Protein AF-A0A3D0DMH3-F1 (afdb_monomer_lite)

Secondary structure (DSSP, 8-state):
-HHHHHHHHHHHHHHHHHHHHHHTTSS-HHHHHHHHSS-HHHHHHHHHHHHHHHHHHHHHHHHHHGGGGGGT----SGGGHHHHHHHHHHHHHHHHHHHHHHHHHHHHHHHHHHHHHHHHHHHHHHHHHHHHHHHHHHHHHHHHHHHHHHHHHHHHHHHHHHHHTT-HHHHT-HHHHHHHHHHHSEEEEEEEEEETTEEEEEEEEE---SHHHHHH-EEE---BTTB--EEGGGT-------GGGG-EEEETTEE-------PPTTS-HHHHHHHHHHHHHHHHT-TTT------S--HHHHHHHHHHHHHHHHHHHHHHHHHHHHHHH--HHHHHHHHHHHHHHHHHHHHHHHHHT----HHHHHHHHHHHHHHHHHHHHHHHHHHHHHHTT--HHHHHHHHHHHHHHHHHHHHHHHHHHHGGGGG--HHHHHHHHHHHHHHHHHHHHHHHHHHHHHHHHHHHHSTTPPP-------HHHHHHHHHHHHHHHTHHHHHHHHHHHHHHHHHHHHTT---SSPPPP-SEEEEEEE--TT-PPPHHHHHHHHHHHHHHHTTSTTEEEEEEEE-TTSHHHHHHT--TT-EEEEEEEPTT----HHHHHHHHHHHHTTSSSEEEEE-S-HHHHHHH-SSEEEEEEES-HHHHHHHHHHHHHHHTT-TTEEEEE-S-S-EEEEEEEEE-HHHHHHTT--HHHHHHHHHHHSPPSS-SEEE--SS--EEEP---TTGGG--HHHHHH-EEEEE-TTT--EEEEEHHHHEEEEEEEEES---EETTEEEEEEEEEEPTTS-HHHHHHHHHHHHTTS-PPTT-EEEEEEHHHHHHHHHHHHHHHHHHHHHHHHHHHHHHH--TT-

Structure (mmCIF, N/CA/C/O backbone):
data_AF-A0A3D0DMH3-F1
#
_entry.id   AF-A0A3D0DMH3-F1
#
loop_
_atom_site.group_PDB
_atom_site.id
_atom_site.type_symbol
_atom_site.label_atom_id
_atom_site.label_alt_id
_atom_site.label_comp_id
_atom_site.label_asym_id
_atom_site.label_entity_id
_atom_site.label_seq_id
_atom_site.pdbx_PDB_ins_code
_atom_site.Cartn_x
_atom_site.Cartn_y
_atom_site.Cartn_z
_atom_site.occupancy
_atom_site.B_iso_or_equiv
_atom_site.auth_seq_id
_atom_site.auth_comp_id
_atom_site.auth_asym_id
_atom_site.auth_atom_id
_atom_site.pdbx_PDB_model_num
ATOM 1 N N . ALA A 1 1 ? -112.169 -35.214 134.056 1.00 56.03 1 ALA A N 1
ATOM 2 C CA . ALA A 1 1 ? -111.723 -35.004 135.451 1.00 56.03 1 ALA A CA 1
ATOM 3 C C . ALA A 1 1 ? -112.288 -33.705 136.025 1.00 56.03 1 ALA A C 1
ATOM 5 O O . ALA A 1 1 ? -113.100 -33.799 136.931 1.00 56.03 1 ALA A O 1
ATOM 6 N N . TYR A 1 2 ? -111.958 -32.532 135.461 1.00 65.19 2 TYR A N 1
ATOM 7 C CA . TYR A 1 2 ? -112.477 -31.225 135.911 1.00 65.19 2 TYR A CA 1
ATOM 8 C C . TYR A 1 2 ? -114.015 -31.154 135.972 1.00 65.19 2 TYR A C 1
ATOM 10 O O . TYR A 1 2 ? -114.564 -30.950 137.048 1.00 65.19 2 TYR A O 1
ATOM 18 N N . ASP A 1 3 ? -114.717 -31.440 134.870 1.00 56.84 3 ASP A N 1
ATOM 19 C CA . ASP A 1 3 ? -116.193 -31.401 134.855 1.00 56.84 3 ASP A CA 1
ATOM 20 C C . ASP A 1 3 ? -116.839 -32.447 135.776 1.00 56.84 3 ASP A C 1
ATOM 22 O O . ASP A 1 3 ? -117.930 -32.234 136.295 1.00 56.84 3 ASP A O 1
ATOM 26 N N . GLY A 1 4 ? -116.156 -33.574 136.006 1.00 57.81 4 GLY A N 1
ATOM 27 C CA . GLY A 1 4 ? -116.610 -34.617 136.930 1.00 57.81 4 GLY A CA 1
ATOM 28 C C . GLY A 1 4 ? -116.485 -34.189 138.393 1.00 57.81 4 GLY A C 1
ATOM 29 O O . GLY A 1 4 ? -117.433 -34.344 139.153 1.00 57.81 4 GLY A O 1
ATOM 30 N N . ALA A 1 5 ? -115.351 -33.586 138.765 1.00 64.06 5 ALA A N 1
ATOM 31 C CA . ALA A 1 5 ? -115.123 -33.030 140.099 1.00 64.06 5 ALA A CA 1
ATOM 32 C C . ALA A 1 5 ? -116.030 -31.822 140.379 1.00 64.06 5 ALA A C 1
ATOM 34 O O . ALA A 1 5 ? -116.571 -31.704 141.474 1.00 64.06 5 ALA A O 1
ATOM 35 N N . LYS A 1 6 ? -116.264 -30.971 139.371 1.00 62.00 6 LYS A N 1
ATOM 36 C CA . LYS A 1 6 ? -117.184 -29.834 139.466 1.00 62.00 6 LYS A CA 1
ATOM 37 C C . LYS A 1 6 ? -118.628 -30.287 139.698 1.00 62.00 6 LYS A C 1
ATOM 39 O O . LYS A 1 6 ? -119.261 -29.802 140.626 1.00 62.00 6 LYS A O 1
ATOM 44 N N . LYS A 1 7 ? -119.117 -31.277 138.939 1.00 59.69 7 LYS A N 1
ATOM 45 C CA . LYS A 1 7 ? -120.449 -31.868 139.165 1.00 59.69 7 LYS A CA 1
ATOM 46 C C . LYS A 1 7 ? -120.568 -32.549 140.530 1.00 59.69 7 LYS A C 1
ATOM 48 O O . LYS A 1 7 ? -121.610 -32.447 141.163 1.00 59.69 7 LYS A O 1
ATOM 53 N N . ALA A 1 8 ? -119.514 -33.231 140.988 1.00 61.34 8 ALA A N 1
ATOM 54 C CA . ALA A 1 8 ? -119.491 -33.854 142.311 1.00 61.34 8 ALA A CA 1
ATOM 55 C C . ALA A 1 8 ? -119.543 -32.811 143.440 1.00 61.34 8 ALA A C 1
ATOM 57 O O . ALA A 1 8 ? -120.250 -33.019 144.421 1.00 61.34 8 ALA A O 1
ATOM 58 N N . LYS A 1 9 ? -118.852 -31.675 143.279 1.00 67.62 9 LYS A N 1
ATOM 59 C CA . LYS A 1 9 ? -118.895 -30.546 144.217 1.00 67.62 9 LYS A CA 1
ATOM 60 C C . LYS A 1 9 ? -120.260 -29.850 144.217 1.00 67.62 9 LYS A C 1
ATOM 62 O O . LYS A 1 9 ? -120.818 -29.647 145.283 1.00 67.62 9 LYS A O 1
ATOM 67 N N . GLU A 1 10 ? -120.848 -29.588 143.050 1.00 62.81 10 GLU A N 1
ATOM 68 C CA . GLU A 1 10 ? -122.205 -29.022 142.944 1.00 62.81 10 GLU A CA 1
ATOM 69 C C . GLU A 1 10 ? -123.263 -29.947 143.575 1.00 62.81 10 GLU A C 1
ATOM 71 O O . GLU A 1 10 ? -124.163 -29.481 144.273 1.00 62.81 10 GLU A O 1
ATOM 76 N N . ALA A 1 11 ? -123.132 -31.266 143.387 1.00 60.88 11 ALA A N 1
ATOM 77 C CA . ALA A 1 11 ? -123.996 -32.251 144.033 1.00 60.88 11 ALA A CA 1
ATOM 78 C C . ALA A 1 11 ? -123.789 -32.300 145.555 1.00 60.88 11 ALA A C 1
ATOM 80 O O . ALA A 1 11 ? -124.769 -32.401 146.289 1.00 60.88 11 ALA A O 1
ATOM 81 N N . LEU A 1 12 ? -122.541 -32.203 146.030 1.00 68.00 12 LEU A N 1
ATOM 82 C CA . LEU A 1 12 ? -122.208 -32.148 147.455 1.00 68.00 12 LEU A CA 1
ATOM 83 C C . LEU A 1 12 ? -122.763 -30.878 148.111 1.00 68.00 12 LEU A C 1
ATOM 85 O O . LEU A 1 12 ? -123.367 -30.967 149.173 1.00 68.00 12 LEU A O 1
ATOM 89 N N . ASP A 1 13 ? -122.623 -29.719 147.469 1.00 64.44 13 ASP A N 1
ATOM 90 C CA . ASP A 1 13 ? -123.132 -28.442 147.977 1.00 64.44 13 ASP A CA 1
ATOM 91 C C . ASP A 1 13 ? -124.671 -28.424 148.004 1.00 64.44 13 ASP A C 1
ATOM 93 O O . ASP A 1 13 ? -125.277 -27.973 148.981 1.00 64.44 13 ASP A O 1
ATOM 97 N N . GLY A 1 14 ? -125.322 -29.000 146.986 1.00 57.69 14 GLY A N 1
ATOM 98 C CA . GLY A 1 14 ? -126.771 -29.211 146.980 1.00 57.69 14 GLY A CA 1
ATOM 99 C C . GLY A 1 14 ? -127.233 -30.149 148.100 1.00 57.69 14 GLY A C 1
ATOM 100 O O . GLY A 1 14 ? -128.188 -29.837 148.810 1.00 57.69 14 GLY A O 1
ATOM 101 N N . LEU A 1 15 ? -126.523 -31.262 148.315 1.00 64.75 15 LEU A N 1
ATOM 102 C CA . LEU A 1 15 ? -126.818 -32.212 149.391 1.00 64.75 15 LEU A CA 1
ATOM 103 C C . LEU A 1 15 ? -126.618 -31.572 150.774 1.00 64.75 15 LEU A C 1
ATOM 105 O O . LEU A 1 15 ? -127.462 -31.735 151.652 1.00 64.75 15 LEU A O 1
ATOM 109 N N . ASN A 1 16 ? -125.546 -30.793 150.946 1.00 66.75 16 ASN A N 1
ATOM 110 C CA . ASN A 1 16 ? -125.252 -30.052 152.172 1.00 66.75 16 ASN A CA 1
ATOM 111 C C . ASN A 1 16 ? -126.370 -29.067 152.506 1.00 66.75 16 ASN A C 1
ATOM 113 O O . ASN A 1 16 ? -126.827 -29.044 153.642 1.00 66.75 16 ASN A O 1
ATOM 117 N N . SER A 1 17 ? -126.866 -28.332 151.509 1.00 62.06 17 SER A N 1
ATOM 118 C CA . SER A 1 17 ? -127.949 -27.357 151.687 1.00 62.06 17 SER A CA 1
ATOM 119 C C . SER A 1 17 ? -129.233 -28.011 152.223 1.00 62.06 17 SER A C 1
ATOM 121 O O . SER A 1 17 ? -129.899 -27.465 153.100 1.00 62.06 17 SER A O 1
ATOM 123 N N . VAL A 1 18 ? -129.577 -29.210 151.734 1.00 60.66 18 VAL A N 1
ATOM 124 C CA . VAL A 1 18 ? -130.784 -29.941 152.168 1.00 60.66 18 VAL A CA 1
ATOM 125 C C . VAL A 1 18 ? -130.581 -30.599 153.537 1.00 60.66 18 VAL A C 1
ATOM 127 O O . VAL A 1 18 ? -131.483 -30.567 154.375 1.00 60.66 18 VAL A O 1
ATOM 130 N N . ILE A 1 19 ? -129.386 -31.141 153.806 1.00 66.81 19 ILE A N 1
ATOM 131 C CA . ILE A 1 19 ? -129.009 -31.660 155.133 1.00 66.81 19 ILE A CA 1
ATOM 132 C C . ILE A 1 19 ? -129.056 -30.537 156.178 1.00 66.81 19 ILE A C 1
ATOM 134 O O . ILE A 1 19 ? -129.541 -30.751 157.289 1.00 66.81 19 ILE A O 1
ATOM 138 N N . GLU A 1 20 ? -128.613 -29.329 155.837 1.00 68.12 20 GLU A N 1
ATOM 139 C CA . GLU A 1 20 ? -128.609 -28.175 156.739 1.00 68.12 20 GLU A CA 1
ATOM 140 C C . GLU A 1 20 ? -130.037 -27.709 157.081 1.00 68.12 20 GLU A C 1
ATOM 142 O O . GLU A 1 20 ? -130.324 -27.409 158.240 1.00 68.12 20 GLU A O 1
ATOM 147 N N . LEU A 1 21 ? -130.975 -27.760 156.124 1.00 58.16 21 LEU A N 1
ATOM 148 C CA . LEU A 1 21 ? -132.400 -27.474 156.359 1.00 58.16 21 LEU A CA 1
ATOM 149 C C . LEU A 1 21 ? -133.074 -28.488 157.307 1.00 58.16 21 LEU A C 1
ATOM 151 O O . LEU A 1 21 ? -133.897 -28.093 158.136 1.00 58.16 21 LEU A O 1
ATOM 155 N N . TYR A 1 22 ? -132.701 -29.772 157.237 1.00 62.59 22 TYR A N 1
ATOM 156 C CA . TYR A 1 22 ? -133.137 -30.798 158.199 1.00 62.59 22 TYR A CA 1
ATOM 157 C C . TYR A 1 22 ? -132.506 -30.595 159.580 1.00 62.59 22 TYR A C 1
ATOM 159 O O . TYR A 1 22 ? -133.185 -30.646 160.602 1.00 62.59 22 TYR A O 1
ATOM 167 N N . THR A 1 23 ? -131.208 -30.286 159.620 1.00 63.03 23 THR A N 1
ATOM 168 C CA . THR A 1 23 ? -130.467 -30.109 160.880 1.00 63.03 23 THR A CA 1
ATOM 169 C C . THR A 1 23 ? -130.928 -28.862 161.647 1.00 63.03 23 THR A C 1
ATOM 171 O O . THR A 1 23 ? -130.932 -28.864 162.876 1.00 63.03 23 THR A O 1
ATOM 174 N N . ASN A 1 24 ? -131.402 -27.833 160.936 1.00 64.62 24 ASN A N 1
ATOM 175 C CA . ASN A 1 24 ? -132.008 -26.627 161.512 1.00 64.62 24 ASN A CA 1
ATOM 176 C C . ASN A 1 24 ? -133.501 -26.788 161.877 1.00 64.62 24 ASN A C 1
ATOM 178 O O . ASN A 1 24 ? -134.151 -25.809 162.244 1.00 64.62 24 ASN A O 1
ATOM 182 N N . GLY A 1 25 ? -134.051 -28.008 161.802 1.00 56.78 25 GLY A N 1
ATOM 183 C CA . GLY A 1 25 ? -135.402 -28.346 162.267 1.00 56.78 25 GLY A CA 1
ATOM 184 C C . GLY A 1 25 ? -136.541 -27.870 161.361 1.00 56.78 25 GLY A C 1
ATOM 185 O O . GLY A 1 25 ? -137.693 -27.862 161.791 1.00 56.78 25 GLY A O 1
ATOM 186 N N . MET A 1 26 ? -136.240 -27.457 160.125 1.00 54.56 26 MET A N 1
ATOM 187 C CA . MET A 1 26 ? -137.235 -26.942 159.174 1.00 54.56 26 MET A CA 1
ATOM 188 C C . MET A 1 26 ? -137.884 -28.041 158.311 1.00 54.56 26 MET A C 1
ATOM 190 O O . MET A 1 26 ? -138.892 -27.775 157.661 1.00 54.56 26 MET A O 1
ATOM 194 N N . LEU A 1 27 ? -137.333 -29.261 158.305 1.00 62.91 27 LEU A N 1
ATOM 195 C CA . LEU A 1 27 ? -137.854 -30.442 157.600 1.00 62.91 27 LEU A CA 1
ATOM 196 C C . LEU A 1 27 ? -137.924 -31.630 158.569 1.00 62.91 27 LEU A C 1
ATOM 198 O O . LEU A 1 27 ? -136.967 -31.868 159.303 1.00 62.91 27 LEU A O 1
ATOM 202 N N . ASP A 1 28 ? -139.027 -32.381 158.553 1.00 61.47 28 ASP A N 1
ATOM 203 C CA . ASP A 1 28 ? -139.142 -33.662 159.261 1.00 61.47 28 ASP A CA 1
ATOM 204 C C . ASP A 1 28 ? -138.671 -34.841 158.383 1.00 61.47 28 ASP A C 1
ATOM 206 O O . ASP A 1 28 ? -138.321 -34.666 157.214 1.00 61.47 28 ASP A O 1
ATOM 210 N N . ASP A 1 29 ? -138.627 -36.055 158.940 1.00 64.50 29 ASP A N 1
ATOM 211 C CA . ASP A 1 29 ? -138.114 -37.242 158.234 1.00 64.50 29 ASP A CA 1
ATOM 212 C C . ASP A 1 29 ? -138.873 -37.565 156.940 1.00 64.50 29 ASP A C 1
ATOM 214 O O . ASP A 1 29 ? -138.270 -38.021 155.962 1.00 64.50 29 ASP A O 1
ATOM 218 N N . ALA A 1 30 ? -140.188 -37.331 156.913 1.00 57.72 30 ALA A N 1
ATOM 219 C CA . ALA A 1 30 ? -140.996 -37.553 155.720 1.00 57.72 30 ALA A CA 1
ATOM 220 C C . ALA A 1 30 ? -140.669 -36.504 154.645 1.00 57.72 30 ALA A C 1
ATOM 222 O O . ALA A 1 30 ? -140.446 -36.860 153.486 1.00 57.72 30 ALA A O 1
ATOM 223 N N . ALA A 1 31 ? -140.548 -35.236 155.046 1.00 59.97 31 ALA A N 1
ATOM 224 C CA . ALA A 1 31 ? -140.239 -34.127 154.155 1.00 59.97 31 ALA A CA 1
ATOM 225 C C . ALA A 1 31 ? -138.788 -34.155 153.633 1.00 59.97 31 ALA A C 1
ATOM 227 O O . ALA A 1 31 ? -138.544 -33.815 152.475 1.00 59.97 31 ALA A O 1
ATOM 228 N N . PHE A 1 32 ? -137.812 -34.616 154.428 1.00 70.50 32 PHE A N 1
ATOM 229 C CA . PHE A 1 32 ? -136.427 -34.785 153.967 1.00 70.50 32 PHE A CA 1
ATOM 230 C C . PHE A 1 32 ? -136.317 -35.860 152.888 1.00 70.50 32 PHE A C 1
ATOM 232 O O . PHE A 1 32 ? -135.631 -35.668 151.883 1.00 70.50 32 PHE A O 1
ATOM 239 N N . LYS A 1 33 ? -137.033 -36.977 153.061 1.00 62.94 33 LYS A N 1
ATOM 240 C CA . LYS A 1 33 ? -137.021 -38.068 152.085 1.00 62.94 33 LYS A CA 1
ATOM 241 C C . LYS A 1 33 ? -137.635 -37.650 150.748 1.00 62.94 33 LYS A C 1
ATOM 243 O O . LYS A 1 33 ? -137.174 -38.116 149.710 1.00 62.94 33 LYS A O 1
ATOM 248 N N . GLU A 1 34 ? -138.622 -36.756 150.756 1.00 57.78 34 GLU A N 1
ATOM 249 C CA . GLU A 1 34 ? -139.219 -36.199 149.536 1.00 57.78 34 GLU A CA 1
ATOM 250 C C . GLU A 1 34 ? -138.300 -35.167 148.853 1.00 57.78 34 GLU A C 1
ATOM 252 O O . GLU A 1 34 ? -138.138 -35.208 147.635 1.00 57.78 34 GLU A O 1
ATOM 257 N N . ALA A 1 35 ? -137.628 -34.300 149.620 1.00 59.69 35 ALA A N 1
ATOM 258 C CA . ALA A 1 35 ? -136.735 -33.270 149.078 1.00 59.69 35 ALA A CA 1
ATOM 259 C C . ALA A 1 35 ? -135.373 -33.812 148.597 1.00 59.69 35 ALA A C 1
ATOM 261 O O . ALA A 1 35 ? -134.853 -33.364 147.575 1.00 59.69 35 ALA A O 1
ATOM 262 N N . ALA A 1 36 ? -134.782 -34.768 149.320 1.00 58.62 36 ALA A N 1
ATOM 263 C CA . ALA A 1 36 ? -133.471 -35.345 149.008 1.00 58.62 36 ALA A CA 1
ATOM 264 C C . ALA A 1 36 ? -133.555 -36.681 148.244 1.00 58.62 36 ALA A C 1
ATOM 266 O O . ALA A 1 36 ? -132.545 -37.161 147.726 1.00 58.62 36 ALA A O 1
ATOM 267 N N . GLY A 1 37 ? -134.733 -37.315 148.193 1.00 58.41 37 GLY A N 1
ATOM 268 C CA . GLY A 1 37 ? -134.938 -38.630 147.575 1.00 58.41 37 GLY A CA 1
ATOM 269 C C . GLY A 1 37 ? -134.301 -39.807 148.330 1.00 58.41 37 GLY A C 1
ATOM 270 O O . GLY A 1 37 ? -134.274 -40.918 147.802 1.00 58.41 37 GLY A O 1
ATOM 271 N N . MET A 1 38 ? -133.762 -39.588 149.535 1.00 67.25 38 MET A N 1
ATOM 272 C CA . MET A 1 38 ? -133.074 -40.593 150.362 1.00 67.25 38 MET A CA 1
ATOM 273 C C . MET A 1 38 ? -133.214 -40.279 151.857 1.00 67.25 38 MET A C 1
ATOM 275 O O . MET A 1 38 ? -133.613 -39.177 152.228 1.00 67.25 38 MET A O 1
ATOM 279 N N . THR A 1 39 ? -132.913 -41.246 152.725 1.00 62.28 39 THR A N 1
ATOM 280 C CA . THR A 1 39 ? -132.943 -41.040 154.185 1.00 62.28 39 THR A CA 1
ATOM 281 C C . THR A 1 39 ? -131.731 -40.242 154.676 1.00 62.28 39 THR A C 1
ATOM 283 O O . THR A 1 39 ? -130.712 -40.150 153.993 1.00 62.28 39 THR A O 1
ATOM 286 N N . ILE A 1 40 ? -131.817 -39.653 155.873 1.00 70.94 40 ILE A N 1
ATOM 287 C CA . ILE A 1 40 ? -130.738 -38.811 156.414 1.00 70.94 40 ILE A CA 1
ATOM 288 C C . ILE A 1 40 ? -129.428 -39.587 156.653 1.00 70.94 40 ILE A C 1
ATOM 290 O O . ILE A 1 40 ? -128.348 -39.030 156.454 1.00 70.94 40 ILE A O 1
ATOM 294 N N . GLU A 1 41 ? -129.494 -40.875 157.016 1.00 65.62 41 GLU A N 1
ATOM 295 C CA . GLU A 1 41 ? -128.297 -41.727 157.105 1.00 65.62 41 GLU A CA 1
ATOM 296 C C . GLU A 1 41 ? -127.673 -41.964 155.726 1.00 65.62 41 GLU A C 1
ATOM 298 O O . GLU A 1 41 ? -126.467 -41.786 155.560 1.00 65.62 41 GLU A O 1
ATOM 303 N N . GLU A 1 42 ? -128.488 -42.279 154.716 1.00 64.44 42 GLU A N 1
ATOM 304 C CA . GLU A 1 42 ? -128.018 -42.458 153.337 1.00 64.44 42 GLU A CA 1
ATOM 305 C C . GLU A 1 42 ? -127.412 -41.165 152.772 1.00 64.44 42 GLU A C 1
ATOM 307 O O . GLU A 1 42 ? -126.391 -41.210 152.084 1.00 64.44 42 GLU A O 1
ATOM 312 N N . ALA A 1 43 ? -127.985 -40.003 153.104 1.00 64.81 43 ALA A N 1
ATOM 313 C CA . ALA A 1 43 ? -127.465 -38.703 152.693 1.00 64.81 43 ALA A CA 1
ATOM 314 C C . ALA A 1 43 ? -126.094 -38.401 153.322 1.00 64.81 43 ALA A C 1
ATOM 316 O O . ALA A 1 43 ? -125.192 -37.944 152.621 1.00 64.81 43 ALA A O 1
ATOM 317 N N . LYS A 1 44 ? -125.890 -38.708 154.611 1.00 67.56 44 LYS A N 1
ATOM 318 C CA . LYS A 1 44 ? -124.582 -38.538 155.276 1.00 67.56 44 LYS A CA 1
ATOM 319 C C . LYS A 1 44 ? -123.516 -39.488 154.727 1.00 67.56 44 LYS A C 1
ATOM 321 O O . LYS A 1 44 ? -122.364 -39.084 154.580 1.00 67.56 44 LYS A O 1
ATOM 326 N N . ILE A 1 45 ? -123.888 -40.718 154.367 1.00 69.38 45 ILE A N 1
ATOM 327 C CA . ILE A 1 45 ? -122.976 -41.657 153.694 1.00 69.38 45 ILE A CA 1
ATOM 328 C C . ILE A 1 45 ? -122.570 -41.101 152.324 1.00 69.38 45 ILE A C 1
ATOM 330 O O . ILE A 1 45 ? -121.379 -41.005 152.030 1.00 69.38 45 ILE A O 1
ATOM 334 N N . LYS A 1 46 ? -123.533 -40.632 151.521 1.00 65.50 46 LYS A N 1
ATOM 335 C CA . LYS A 1 46 ? -123.253 -40.016 150.213 1.00 65.50 46 LYS A CA 1
ATOM 336 C C . LYS A 1 46 ? -122.411 -38.746 150.313 1.00 65.50 46 LYS A C 1
ATOM 338 O O . LYS A 1 46 ? -121.566 -38.511 149.453 1.00 65.50 46 LYS A O 1
ATOM 343 N N . GLN A 1 47 ? -122.610 -37.941 151.355 1.00 64.69 47 GLN A N 1
ATOM 344 C CA . GLN A 1 47 ? -121.785 -36.768 151.648 1.00 64.69 47 GLN A CA 1
ATOM 345 C C . GLN A 1 47 ? -120.321 -37.171 151.886 1.00 64.69 47 GLN A C 1
ATOM 347 O O . GLN A 1 47 ? -119.412 -36.575 151.301 1.00 64.69 47 GLN A O 1
ATOM 352 N N . ALA A 1 48 ? -120.086 -38.208 152.698 1.00 62.31 48 ALA A N 1
ATOM 353 C CA . ALA A 1 48 ? -118.748 -38.731 152.963 1.00 62.31 48 ALA A CA 1
ATOM 354 C C . ALA A 1 48 ? -118.104 -39.332 151.699 1.00 62.31 48 ALA A C 1
ATOM 356 O O . ALA A 1 48 ? -116.940 -39.051 151.417 1.00 62.31 48 ALA A O 1
ATOM 357 N N . GLU A 1 49 ? -118.863 -40.082 150.891 1.00 62.38 49 GLU A N 1
ATOM 358 C CA . GLU A 1 49 ? -118.389 -40.654 149.620 1.00 62.38 49 GLU A CA 1
ATOM 359 C C . GLU A 1 49 ? -118.020 -39.578 148.590 1.00 62.38 49 GLU A C 1
ATOM 361 O O . GLU A 1 49 ? -116.961 -39.654 147.962 1.00 62.38 49 GLU A O 1
ATOM 366 N N . LEU A 1 50 ? -118.855 -38.547 148.427 1.00 65.88 50 LEU A N 1
ATOM 367 C CA . LEU A 1 50 ? -118.577 -37.426 147.525 1.00 65.88 50 LEU A CA 1
ATOM 368 C C . LEU A 1 50 ? -117.352 -36.625 147.987 1.00 65.88 50 LEU A C 1
ATOM 370 O O . LEU A 1 50 ? -116.517 -36.260 147.158 1.00 65.88 50 LEU A O 1
ATOM 374 N N . THR A 1 51 ? -117.193 -36.421 149.299 1.00 63.06 51 THR A N 1
ATOM 375 C CA . THR A 1 51 ? -116.019 -35.742 149.875 1.00 63.06 51 THR A CA 1
ATOM 376 C C . THR A 1 51 ? -114.738 -36.544 149.624 1.00 63.06 51 THR A C 1
ATOM 378 O O . THR A 1 51 ? -113.776 -36.005 149.074 1.00 63.06 51 THR A O 1
ATOM 381 N N . ALA A 1 52 ? -114.750 -37.851 149.908 1.00 61.50 52 ALA A N 1
ATOM 382 C CA . ALA A 1 52 ? -113.620 -38.745 149.651 1.00 61.50 52 ALA A CA 1
ATOM 383 C C . ALA A 1 52 ? -113.270 -38.832 148.153 1.00 61.50 52 ALA A C 1
ATOM 385 O O . ALA A 1 52 ? -112.097 -38.875 147.780 1.00 61.50 52 ALA A O 1
ATOM 386 N N . THR A 1 53 ? -114.277 -38.796 147.273 1.00 63.72 53 THR A N 1
ATOM 387 C CA . THR A 1 53 ? -114.080 -38.798 145.814 1.00 63.72 53 THR A CA 1
ATOM 388 C C . THR A 1 53 ? -113.380 -37.521 145.341 1.00 63.72 53 THR A C 1
ATOM 390 O O . THR A 1 53 ? -112.475 -37.584 144.507 1.00 63.72 53 THR A O 1
ATOM 393 N N . ILE A 1 54 ? -113.749 -36.355 145.884 1.00 65.38 54 ILE A N 1
ATOM 394 C CA . ILE A 1 54 ? -113.102 -35.075 145.555 1.00 65.38 54 ILE A CA 1
ATOM 395 C C . ILE A 1 54 ? -111.651 -35.052 146.061 1.00 65.38 54 ILE A C 1
ATOM 397 O O . ILE A 1 54 ? -110.761 -34.604 145.332 1.00 65.38 54 ILE A O 1
ATOM 401 N N . GLU A 1 55 ? -111.380 -35.571 147.262 1.00 65.62 55 GLU A N 1
ATOM 402 C CA . GLU A 1 55 ? -110.014 -35.677 147.798 1.00 65.62 55 GLU A CA 1
ATOM 403 C C . GLU A 1 55 ? -109.131 -36.621 146.972 1.00 65.62 55 GLU A C 1
ATOM 405 O O . GLU A 1 55 ? -108.003 -36.256 146.630 1.00 65.62 55 GLU A O 1
ATOM 410 N N . ALA A 1 56 ? -109.652 -37.781 146.560 1.00 60.34 56 ALA A N 1
ATOM 411 C CA . ALA A 1 56 ? -108.935 -38.720 145.697 1.00 60.34 56 ALA A CA 1
ATOM 412 C C . ALA A 1 56 ? -108.610 -38.114 144.319 1.00 60.34 56 ALA A C 1
ATOM 414 O O . ALA A 1 56 ? -107.490 -38.253 143.821 1.00 60.34 56 ALA A O 1
ATOM 415 N N . ILE A 1 57 ? -109.555 -37.379 143.715 1.00 66.69 57 ILE A N 1
ATOM 416 C CA . ILE A 1 57 ? -109.323 -36.678 142.443 1.00 66.69 57 ILE A CA 1
ATOM 417 C C . ILE A 1 57 ? -108.250 -35.590 142.608 1.00 66.69 57 ILE A C 1
ATOM 419 O O . ILE A 1 57 ? -107.374 -35.466 141.750 1.00 66.69 57 ILE A O 1
ATOM 423 N N . ASN A 1 58 ? -108.268 -34.830 143.708 1.00 67.31 58 ASN A N 1
ATOM 424 C CA . ASN A 1 58 ? -107.250 -33.814 143.986 1.00 67.31 58 ASN A CA 1
ATOM 425 C C . ASN A 1 58 ? -105.856 -34.421 144.207 1.00 67.31 58 ASN A C 1
ATOM 427 O O . ASN A 1 58 ? -104.881 -33.898 143.668 1.00 67.31 58 ASN A O 1
ATOM 431 N N . ALA A 1 59 ? -105.755 -35.548 144.918 1.00 62.34 59 ALA A N 1
ATOM 432 C CA . ALA A 1 59 ? -104.493 -36.266 145.099 1.00 62.34 59 ALA A CA 1
ATOM 433 C C . ALA A 1 59 ? -103.905 -36.743 143.756 1.00 62.34 59 ALA A C 1
ATOM 435 O O . ALA A 1 59 ? -102.721 -36.525 143.490 1.00 62.34 59 ALA A O 1
ATOM 436 N N . GLN A 1 60 ? -104.742 -37.290 142.865 1.00 61.47 60 GLN A N 1
ATOM 437 C CA . GLN A 1 60 ? -104.319 -37.728 141.530 1.00 61.47 60 GLN A CA 1
ATOM 438 C C . GLN A 1 60 ? -103.878 -36.555 140.636 1.00 61.47 60 GLN A C 1
ATOM 440 O O . GLN A 1 60 ? -102.925 -36.672 139.862 1.00 61.47 60 GLN A O 1
ATOM 445 N N . ILE A 1 61 ? -104.556 -35.405 140.732 1.00 67.69 61 ILE A N 1
ATOM 446 C CA . ILE A 1 61 ? -104.191 -34.183 139.997 1.00 67.69 61 ILE A CA 1
ATOM 447 C C . ILE A 1 61 ? -102.843 -33.641 140.488 1.00 67.69 61 ILE A C 1
ATOM 449 O O . ILE A 1 61 ? -102.004 -33.277 139.662 1.00 67.69 61 ILE A O 1
ATOM 453 N N . ALA A 1 62 ? -102.604 -33.642 141.802 1.00 63.22 62 ALA A N 1
ATOM 454 C CA . ALA A 1 62 ? -101.331 -33.225 142.384 1.00 63.22 62 ALA A CA 1
ATOM 455 C C . ALA A 1 62 ? -100.166 -34.156 141.994 1.00 63.22 62 ALA A C 1
ATOM 457 O O . ALA A 1 62 ? -99.048 -33.687 141.770 1.00 63.22 62 ALA A O 1
ATOM 458 N N . GLU A 1 63 ? -100.413 -35.464 141.874 1.00 60.84 63 GLU A N 1
ATOM 459 C CA . GLU A 1 63 ? -99.408 -36.434 141.428 1.00 60.84 63 GLU A CA 1
ATOM 460 C C . GLU A 1 63 ? -99.056 -36.257 139.942 1.00 60.84 63 GLU A C 1
ATOM 462 O O . GLU A 1 63 ? -97.878 -36.114 139.604 1.00 60.84 63 GLU A O 1
ATOM 467 N N . ASN A 1 64 ? -100.062 -36.137 139.068 1.00 58.12 64 ASN A N 1
ATOM 468 C CA . ASN A 1 64 ? -99.860 -35.873 137.637 1.00 58.12 64 ASN A CA 1
ATOM 469 C C . ASN A 1 64 ? -99.215 -34.496 137.374 1.00 58.12 64 ASN A C 1
ATOM 471 O O . ASN A 1 64 ? -98.473 -34.324 136.405 1.00 58.12 64 ASN A O 1
ATOM 475 N N . GLY A 1 65 ? -99.446 -33.518 138.255 1.00 60.12 65 GLY A N 1
ATOM 476 C CA . GLY A 1 65 ? -98.859 -32.180 138.183 1.00 60.12 65 GLY A CA 1
ATOM 477 C C . GLY A 1 65 ? -97.342 -32.130 138.403 1.00 60.12 65 GLY A C 1
ATOM 478 O O . GLY A 1 65 ? -96.698 -31.188 137.936 1.00 60.12 65 GLY A O 1
ATOM 479 N N . LYS A 1 66 ? -96.727 -33.139 139.044 1.00 62.56 66 LYS A N 1
ATOM 480 C CA . LYS A 1 66 ? -95.270 -33.155 139.304 1.00 62.56 66 LYS A CA 1
ATOM 481 C C . LYS A 1 66 ? -94.431 -33.168 138.022 1.00 62.56 66 LYS A C 1
ATOM 483 O O . LYS A 1 66 ? -93.369 -32.551 137.997 1.00 62.56 66 LYS A O 1
ATOM 488 N N . ALA A 1 67 ? -94.919 -33.793 136.947 1.00 56.38 67 ALA A N 1
ATOM 489 C CA . ALA A 1 67 ? -94.238 -33.805 135.648 1.00 56.38 67 ALA A CA 1
ATOM 490 C C . ALA A 1 67 ? -94.250 -32.432 134.943 1.00 56.38 67 ALA A C 1
ATOM 492 O O . ALA A 1 67 ? -93.398 -32.168 134.099 1.00 56.38 67 ALA A O 1
ATOM 493 N N . MET A 1 68 ? -95.185 -31.543 135.304 1.00 57.03 68 MET A N 1
ATOM 494 C CA . MET A 1 68 ? -95.341 -30.211 134.699 1.00 57.03 68 MET A CA 1
ATOM 495 C C . MET A 1 68 ? -94.644 -29.090 135.488 1.00 57.03 68 MET A C 1
ATOM 497 O O . MET A 1 68 ? -94.563 -27.952 135.017 1.00 57.03 68 MET A O 1
ATOM 501 N N . ALA A 1 69 ? -94.058 -29.411 136.648 1.00 57.66 69 ALA A N 1
ATOM 502 C CA . ALA A 1 69 ? -93.322 -28.457 137.475 1.00 57.66 69 ALA A CA 1
ATOM 503 C C . ALA A 1 69 ? -92.071 -27.892 136.768 1.00 57.66 69 ALA A C 1
ATOM 505 O O . ALA A 1 69 ? -91.758 -26.714 136.935 1.00 57.66 69 ALA A O 1
ATOM 506 N N . SER A 1 70 ? -91.403 -28.682 135.914 1.00 52.44 70 SER A N 1
ATOM 507 C CA . SER A 1 70 ? -90.248 -28.238 135.108 1.00 52.44 70 SER A CA 1
ATOM 508 C C . SER A 1 70 ? -90.603 -27.196 134.038 1.00 52.44 70 SER A C 1
ATOM 510 O O . SER A 1 70 ? -89.713 -26.531 133.516 1.00 52.44 70 SER A O 1
ATOM 512 N N . GLN A 1 71 ? -91.895 -27.004 133.744 1.00 54.31 71 GLN A N 1
ATOM 513 C CA . GLN A 1 71 ? -92.408 -25.970 132.836 1.00 54.31 71 GLN A CA 1
ATOM 514 C C . GLN A 1 71 ? -93.077 -24.797 133.583 1.00 54.31 71 GLN A C 1
ATOM 516 O O . GLN A 1 71 ? -93.751 -23.962 132.976 1.00 54.31 71 GLN A O 1
ATOM 521 N N . GLY A 1 72 ? -92.889 -24.702 134.907 1.00 60.12 72 GLY A N 1
ATOM 522 C CA . GLY A 1 72 ? -93.380 -23.584 135.719 1.00 60.12 72 GLY A CA 1
ATOM 523 C C . GLY A 1 72 ? -94.909 -23.529 135.854 1.00 60.12 72 GLY A C 1
ATOM 524 O O . GLY A 1 72 ? -95.482 -22.431 135.898 1.00 60.12 72 GLY A O 1
ATOM 525 N N . ILE A 1 73 ? -95.573 -24.692 135.867 1.00 65.44 73 ILE A N 1
ATOM 526 C CA . ILE A 1 73 ? -97.022 -24.857 136.069 1.00 65.44 73 ILE A CA 1
ATOM 527 C C . ILE A 1 73 ? -97.244 -25.776 137.281 1.00 65.44 73 ILE A C 1
ATOM 529 O O . ILE A 1 73 ? -96.815 -26.927 137.272 1.00 65.44 73 ILE A O 1
ATOM 533 N N . THR A 1 74 ? -97.916 -25.270 138.321 1.00 63.62 74 THR A N 1
ATOM 534 C CA . THR A 1 74 ? -98.185 -25.999 139.573 1.00 63.62 74 THR A CA 1
ATOM 535 C C . THR A 1 74 ? -99.674 -26.337 139.659 1.00 63.62 74 THR A C 1
ATOM 537 O O . THR A 1 74 ? -100.496 -25.428 139.716 1.00 63.62 74 THR A O 1
ATOM 540 N N . LEU A 1 75 ? -100.020 -27.626 139.672 1.00 67.56 75 LEU A N 1
ATOM 541 C CA . LEU A 1 75 ? -101.395 -28.133 139.782 1.00 67.56 75 LEU A CA 1
ATOM 542 C C . LEU A 1 75 ? -101.539 -28.871 141.118 1.00 67.56 75 LEU A C 1
ATOM 544 O O . LEU A 1 75 ? -100.887 -29.897 141.303 1.00 67.56 75 LEU A O 1
ATOM 548 N N . LYS A 1 76 ? -102.335 -28.345 142.060 1.00 64.25 76 LYS A N 1
ATOM 549 C CA . LYS A 1 76 ? -102.570 -28.977 143.375 1.00 64.25 76 LYS A CA 1
ATOM 550 C C . LYS A 1 76 ? -104.011 -29.446 143.550 1.00 64.25 76 LYS A C 1
ATOM 552 O O . LYS A 1 76 ? -104.241 -30.436 144.235 1.00 64.25 76 LYS A O 1
ATOM 557 N N . THR A 1 77 ? -104.965 -28.753 142.940 1.00 67.06 77 THR A N 1
ATOM 558 C CA . THR A 1 77 ? -106.391 -29.085 142.997 1.00 67.06 77 THR A CA 1
ATOM 559 C C . THR A 1 77 ? -107.026 -28.983 141.613 1.00 67.06 77 THR A C 1
ATOM 561 O O . THR A 1 77 ? -106.451 -28.406 140.687 1.00 67.06 77 THR A O 1
ATOM 564 N N . TYR A 1 78 ? -108.230 -29.532 141.447 1.00 64.56 78 TYR A N 1
ATOM 565 C CA . TYR A 1 78 ? -108.965 -29.424 140.181 1.00 64.56 78 TYR A CA 1
ATOM 566 C C . TYR A 1 78 ? -109.259 -27.967 139.769 1.00 64.56 78 TYR A C 1
ATOM 568 O O . TYR A 1 78 ? -109.385 -27.695 138.576 1.00 64.56 78 TYR A O 1
ATOM 576 N N . GLU A 1 79 ? -109.301 -27.022 140.713 1.00 65.56 79 GLU A N 1
ATOM 577 C CA . GLU A 1 79 ? -109.541 -25.594 140.451 1.00 65.56 79 GLU A CA 1
ATOM 578 C C . GLU A 1 79 ? -108.360 -24.906 139.742 1.00 65.56 79 GLU A C 1
ATOM 580 O O . GLU A 1 79 ? -108.558 -23.895 139.071 1.00 65.56 79 GLU A O 1
ATOM 585 N N . ASP A 1 80 ? -107.160 -25.494 139.790 1.00 66.31 80 ASP A N 1
ATOM 586 C CA . ASP A 1 80 ? -105.956 -24.958 139.140 1.00 66.31 80 ASP A CA 1
ATOM 587 C C . ASP A 1 80 ? -105.898 -25.281 137.628 1.00 66.31 80 ASP A C 1
ATOM 589 O O . ASP A 1 80 ? -105.145 -24.661 136.866 1.00 66.31 80 ASP A O 1
ATOM 593 N N . ILE A 1 81 ? -106.706 -26.245 137.163 1.00 64.38 81 ILE A N 1
ATOM 594 C CA . ILE A 1 81 ? -106.691 -26.753 135.779 1.00 64.38 81 ILE A CA 1
ATOM 595 C C . ILE A 1 81 ? -107.017 -25.665 134.737 1.00 64.38 81 ILE A C 1
ATOM 597 O O . ILE A 1 81 ? -106.272 -25.558 133.760 1.00 64.38 81 ILE A O 1
ATOM 601 N N . PRO A 1 82 ? -108.050 -24.812 134.896 1.00 62.66 82 PRO A N 1
ATOM 602 C CA . PRO A 1 82 ? -108.383 -23.795 133.895 1.00 62.66 82 PRO A CA 1
ATOM 603 C C . PRO A 1 82 ? -107.265 -22.761 133.695 1.00 62.66 82 PRO A C 1
ATOM 605 O O . PRO A 1 82 ? -107.015 -22.324 132.571 1.00 62.66 82 PRO A O 1
ATOM 608 N N . ALA A 1 83 ? -106.551 -22.393 134.765 1.00 62.50 83 ALA A N 1
ATOM 609 C CA . ALA A 1 83 ? -105.422 -21.468 134.686 1.00 62.50 83 ALA A CA 1
ATOM 610 C C . ALA A 1 83 ? -104.210 -22.103 133.980 1.00 62.50 83 ALA A C 1
ATOM 612 O O . ALA A 1 83 ? -103.558 -21.446 133.162 1.00 62.50 83 ALA A O 1
ATOM 613 N N . ALA A 1 84 ? -103.943 -23.389 134.239 1.00 60.62 84 ALA A N 1
ATOM 614 C CA . ALA A 1 84 ? -102.905 -24.153 133.549 1.00 60.62 84 ALA A CA 1
ATOM 615 C C . ALA A 1 84 ? -103.203 -24.310 132.046 1.00 60.62 84 ALA A C 1
ATOM 617 O O . ALA A 1 84 ? -102.321 -24.063 131.221 1.00 60.62 84 ALA A O 1
ATOM 618 N N . VAL A 1 85 ? -104.454 -24.625 131.681 1.00 63.72 85 VAL A N 1
ATOM 619 C CA . VAL A 1 85 ? -104.898 -24.727 130.278 1.00 63.72 85 VAL A CA 1
ATOM 620 C C . VAL A 1 85 ? -104.745 -23.388 129.561 1.00 63.72 85 VAL A C 1
ATOM 622 O O . VAL A 1 85 ? -104.154 -23.347 128.489 1.00 63.72 85 VAL A O 1
ATOM 625 N N . LYS A 1 86 ? -105.143 -22.269 130.178 1.00 61.78 86 LYS A N 1
ATOM 626 C CA . LYS A 1 86 ? -105.011 -20.934 129.567 1.00 61.78 86 LYS A CA 1
ATOM 627 C C . LYS A 1 86 ? -103.548 -20.529 129.321 1.00 61.78 86 LYS A C 1
ATOM 629 O O . LYS A 1 86 ? -103.242 -19.829 128.354 1.00 61.78 86 LYS A O 1
ATOM 634 N N . LYS A 1 87 ? -102.619 -20.970 130.180 1.00 62.84 87 LYS A N 1
ATOM 635 C CA . LYS A 1 87 ? -101.171 -20.744 130.005 1.00 62.84 87 LYS A CA 1
ATOM 636 C C . LYS A 1 87 ? -100.602 -21.612 128.872 1.00 62.84 87 LYS A C 1
ATOM 638 O O . LYS A 1 87 ? -99.827 -21.104 128.060 1.00 62.84 87 LYS A O 1
ATOM 643 N N . LEU A 1 88 ? -101.052 -22.865 128.768 1.00 60.84 88 LEU A N 1
ATOM 644 C CA . LEU A 1 88 ? -100.722 -23.774 127.664 1.00 60.84 88 LEU A CA 1
ATOM 645 C C . LEU A 1 88 ? -101.320 -23.311 126.326 1.00 60.84 88 LEU A C 1
ATOM 647 O O . LEU A 1 88 ? -100.627 -23.354 125.318 1.00 60.84 88 LEU A O 1
ATOM 651 N N . GLU A 1 89 ? -102.538 -22.766 126.297 1.00 57.75 89 GLU A N 1
ATOM 652 C CA . GLU A 1 89 ? -103.153 -22.164 125.100 1.00 57.75 89 GLU A CA 1
ATOM 653 C C . GLU A 1 89 ? -102.359 -20.951 124.594 1.00 57.75 89 GLU A C 1
ATOM 655 O O . GLU A 1 89 ? -102.195 -20.755 123.385 1.00 57.75 89 GLU A O 1
ATOM 660 N N . LYS A 1 90 ? -101.786 -20.154 125.507 1.00 59.56 90 LYS A N 1
ATOM 661 C CA . LYS A 1 90 ? -100.910 -19.031 125.145 1.00 59.56 90 LYS A CA 1
ATOM 662 C C . LYS A 1 90 ? -99.596 -19.518 124.519 1.00 59.56 90 LYS A C 1
ATOM 664 O O . LYS A 1 90 ? -99.162 -18.951 123.518 1.00 59.56 90 LYS A O 1
ATOM 669 N N . GLN A 1 91 ? -99.008 -20.601 125.038 1.00 58.03 91 GLN A N 1
ATOM 670 C CA . GLN A 1 91 ? -97.850 -21.263 124.416 1.00 58.03 91 GLN A CA 1
ATOM 671 C C . GLN A 1 91 ? -98.212 -21.916 123.072 1.00 58.03 91 GLN A C 1
ATOM 673 O O . GLN A 1 91 ? -97.460 -21.802 122.108 1.00 58.03 91 GLN A O 1
ATOM 678 N N . GLN A 1 92 ? -99.401 -22.508 122.953 1.00 51.72 92 GLN A N 1
ATOM 679 C CA . GLN A 1 92 ? -99.904 -23.092 121.709 1.00 51.72 92 GLN A CA 1
ATOM 680 C C . GLN A 1 92 ? -100.154 -22.026 120.625 1.00 51.72 92 GLN A C 1
ATOM 682 O O . GLN A 1 92 ? -99.993 -22.302 119.438 1.00 51.72 92 GLN A O 1
ATOM 687 N N . THR A 1 93 ? -100.489 -20.792 121.014 1.00 55.78 93 THR A N 1
ATOM 688 C CA . THR A 1 93 ? -100.651 -19.655 120.090 1.00 55.78 93 THR A CA 1
ATOM 689 C C . THR A 1 93 ? -99.306 -19.184 119.515 1.00 55.78 93 THR A C 1
ATOM 691 O O . THR A 1 93 ? -99.224 -18.861 118.330 1.00 55.78 93 THR A O 1
ATOM 694 N N . GLU A 1 94 ? -98.229 -19.215 120.307 1.00 55.25 94 GLU A N 1
ATOM 695 C CA . GLU A 1 94 ? -96.858 -18.963 119.826 1.00 55.25 94 GLU A CA 1
ATOM 696 C C . GLU A 1 94 ? -96.348 -20.104 118.927 1.00 55.25 94 GLU A C 1
ATOM 698 O O . GLU A 1 94 ? -95.749 -19.850 117.883 1.00 55.25 94 GLU A O 1
ATOM 703 N N . VAL A 1 95 ? -96.690 -21.360 119.237 1.00 55.50 95 VAL A N 1
ATOM 704 C CA . VAL A 1 95 ? -96.400 -22.507 118.356 1.00 55.50 95 VAL A CA 1
ATOM 705 C C . VAL A 1 95 ? -97.185 -22.416 117.039 1.00 55.50 95 VAL A C 1
ATOM 707 O O . VAL A 1 95 ? -96.615 -22.662 115.980 1.00 55.50 95 VAL A O 1
ATOM 710 N N . LYS A 1 96 ? -98.450 -21.969 117.049 1.00 54.03 96 LYS A N 1
ATOM 711 C CA . LYS A 1 96 ? -99.225 -21.702 115.820 1.00 54.03 96 LYS A CA 1
ATOM 712 C C . LYS A 1 96 ? -98.637 -20.560 114.981 1.00 54.03 96 LYS A C 1
ATOM 714 O O . LYS A 1 96 ? -98.654 -20.654 113.757 1.00 54.03 96 LYS A O 1
ATOM 719 N N . LYS A 1 97 ? -98.059 -19.517 115.597 1.00 57.47 97 LYS A N 1
ATOM 720 C CA . LYS A 1 97 ? -97.249 -18.510 114.875 1.00 57.47 97 LYS A CA 1
ATOM 721 C C . LYS A 1 97 ? -95.987 -19.124 114.256 1.00 57.47 97 LYS A C 1
ATOM 723 O O . LYS A 1 97 ? -95.626 -18.745 113.146 1.00 57.47 97 LYS A O 1
ATOM 728 N N . GLY A 1 98 ? -95.348 -20.072 114.944 1.00 54.38 98 GLY A N 1
ATOM 729 C CA . GLY A 1 98 ? -94.221 -20.853 114.424 1.00 54.38 98 GLY A CA 1
ATOM 730 C C . GLY A 1 98 ? -94.598 -21.732 113.227 1.00 54.38 98 GLY A C 1
ATOM 731 O O . GLY A 1 98 ? -93.875 -21.750 112.238 1.00 54.38 98 GLY A O 1
ATOM 732 N N . ILE A 1 99 ? -95.768 -22.378 113.266 1.00 55.19 99 ILE A N 1
ATOM 733 C CA . ILE A 1 99 ? -96.299 -23.183 112.153 1.00 55.19 99 ILE A CA 1
ATOM 734 C C . ILE A 1 99 ? -96.635 -22.296 110.946 1.00 55.19 99 ILE A C 1
ATOM 736 O O . ILE A 1 99 ? -96.254 -22.636 109.834 1.00 55.19 99 ILE A O 1
ATOM 740 N N . LYS A 1 100 ? -97.217 -21.106 111.152 1.00 52.50 100 LYS A N 1
ATOM 741 C CA . LYS A 1 100 ? -97.475 -20.143 110.063 1.00 52.50 100 LYS A CA 1
ATOM 742 C C . LYS A 1 100 ? -96.183 -19.606 109.416 1.00 52.50 100 LYS A C 1
ATOM 744 O O . LYS A 1 100 ? -96.163 -19.322 108.224 1.00 52.50 100 LYS A O 1
ATOM 749 N N . LYS A 1 101 ? -95.092 -19.505 110.194 1.00 54.28 101 LYS A N 1
ATOM 750 C CA . LYS A 1 101 ? -93.728 -19.204 109.708 1.00 54.28 101 LYS A CA 1
ATOM 751 C C . LYS A 1 101 ? -93.101 -20.369 108.928 1.00 54.28 101 LYS A C 1
ATOM 753 O O . LYS A 1 101 ? -92.326 -20.141 108.004 1.00 54.28 101 LYS A O 1
ATOM 758 N N . LEU A 1 102 ? -93.429 -21.605 109.298 1.00 52.53 102 LEU A N 1
ATOM 759 C CA . LEU A 1 102 ? -93.015 -22.820 108.591 1.00 52.53 102 LEU A CA 1
ATOM 760 C C . LEU A 1 102 ? -93.800 -23.018 107.287 1.00 52.53 102 LEU A C 1
ATOM 762 O O . LEU A 1 102 ? -93.198 -23.398 106.292 1.00 52.53 102 LEU A O 1
ATOM 766 N N . GLU A 1 103 ? -95.089 -22.671 107.244 1.00 51.88 103 GLU A N 1
ATOM 767 C CA . GLU A 1 103 ? -95.885 -22.639 106.006 1.00 51.88 103 GLU A CA 1
ATOM 768 C C . GLU A 1 103 ? -95.349 -21.581 105.023 1.00 51.88 103 GLU A C 1
ATOM 770 O O . GLU A 1 103 ? -95.142 -21.901 103.856 1.00 51.88 103 GLU A O 1
ATOM 775 N N . SER A 1 104 ? -94.972 -20.379 105.493 1.00 51.94 104 SER A N 1
ATOM 776 C CA . SER A 1 104 ? -94.245 -19.405 104.653 1.00 51.94 104 SER A CA 1
ATOM 777 C C . SER A 1 104 ? -92.842 -19.878 104.247 1.00 51.94 104 SER A C 1
ATOM 779 O O . SER A 1 104 ? -92.351 -19.507 103.187 1.00 51.94 104 SER A O 1
ATOM 781 N N . GLY A 1 105 ? -92.201 -20.720 105.064 1.00 53.50 105 GLY A N 1
ATOM 782 C CA . GLY A 1 105 ? -90.922 -21.354 104.731 1.00 53.50 105 GLY A CA 1
ATOM 783 C C . GLY A 1 105 ? -91.049 -22.437 103.654 1.00 53.50 105 GLY A C 1
ATOM 784 O O . GLY A 1 105 ? -90.130 -22.618 102.863 1.00 53.50 105 GLY A O 1
ATOM 785 N N . ILE A 1 106 ? -92.192 -23.124 103.570 1.00 53.50 106 ILE A N 1
ATOM 786 C CA . ILE A 1 106 ? -92.476 -24.117 102.522 1.00 53.50 106 ILE A CA 1
ATOM 787 C C . ILE A 1 106 ? -92.847 -23.429 101.194 1.00 53.50 106 ILE A C 1
ATOM 789 O O . ILE A 1 106 ? -92.449 -23.917 100.136 1.00 53.50 106 ILE A O 1
ATOM 793 N N . GLU A 1 107 ? -93.502 -22.261 101.228 1.00 48.34 107 GLU A N 1
ATOM 794 C CA . GLU A 1 107 ? -93.724 -21.408 100.044 1.00 48.34 107 GLU A CA 1
ATOM 795 C C . GLU A 1 107 ? -92.390 -20.830 99.507 1.00 48.34 107 GLU A C 1
ATOM 797 O O . GLU A 1 107 ? -92.117 -20.912 98.309 1.00 48.34 107 GLU A O 1
ATOM 802 N N . GLN A 1 108 ? -91.487 -20.380 100.394 1.00 50.31 108 GLN A N 1
ATOM 803 C CA . GLN A 1 108 ? -90.144 -19.883 100.035 1.00 50.31 108 GLN A CA 1
ATOM 804 C C . GLN A 1 108 ? -89.210 -20.963 99.461 1.00 50.31 108 GLN A C 1
ATOM 806 O O . GLN A 1 108 ? -88.354 -20.662 98.631 1.00 50.31 108 GLN A O 1
ATOM 811 N N . VAL A 1 109 ? -89.372 -22.236 99.839 1.00 53.28 109 VAL A N 1
ATOM 812 C CA . VAL A 1 109 ? -88.625 -23.355 99.223 1.00 53.28 109 VAL A CA 1
ATOM 813 C C . VAL A 1 109 ? -89.166 -23.694 97.824 1.00 53.28 109 VAL A C 1
ATOM 815 O O . VAL A 1 109 ? -88.427 -24.206 96.980 1.00 53.28 109 VAL A O 1
ATOM 818 N N . LYS A 1 110 ? -90.427 -23.349 97.528 1.00 48.66 110 LYS A N 1
ATOM 819 C CA . LYS A 1 110 ? -91.016 -23.459 96.184 1.00 48.66 110 LYS A CA 1
ATOM 820 C C . LYS A 1 110 ? -90.574 -22.301 95.276 1.00 48.66 110 LYS A C 1
ATOM 822 O O . LYS A 1 110 ? -90.241 -22.551 94.120 1.00 48.66 110 LYS A O 1
ATOM 827 N N . GLU A 1 111 ? -90.458 -21.084 95.815 1.00 46.88 111 GLU A N 1
ATOM 828 C CA . GLU A 1 111 ? -89.850 -19.925 95.133 1.00 46.88 111 GLU A CA 1
ATOM 829 C C . GLU A 1 111 ? -88.334 -20.085 94.932 1.00 46.88 111 GLU A C 1
ATOM 831 O O . GLU A 1 111 ? -87.816 -19.732 93.877 1.00 46.88 111 GLU A O 1
ATOM 836 N N . GLY A 1 112 ? -87.616 -20.720 95.866 1.00 49.31 112 GLY A N 1
ATOM 837 C CA . GLY A 1 112 ? -86.177 -20.989 95.746 1.00 49.31 112 GLY A CA 1
ATOM 838 C C . GLY A 1 112 ? -85.794 -21.891 94.565 1.00 49.31 112 GLY A C 1
ATOM 839 O O . GLY A 1 112 ? -84.684 -21.772 94.049 1.00 49.31 112 GLY A O 1
ATOM 840 N N . LYS A 1 113 ? -86.714 -22.745 94.087 1.00 49.75 113 LYS A N 1
ATOM 841 C CA . LYS A 1 113 ? -86.528 -23.583 92.887 1.00 49.75 113 LYS A CA 1
ATOM 842 C C . LYS A 1 113 ? -86.783 -22.814 91.578 1.00 49.75 113 LYS A C 1
ATOM 844 O O . LYS A 1 113 ? -86.214 -23.170 90.553 1.00 49.75 113 LYS A O 1
ATOM 849 N N . SER A 1 114 ? -87.591 -21.748 91.624 1.00 51.06 114 SER A N 1
ATOM 850 C CA . SER A 1 114 ? -87.799 -20.816 90.502 1.00 51.06 114 SER A CA 1
ATOM 851 C C . SER A 1 114 ? -86.666 -19.790 90.425 1.00 51.06 114 SER A C 1
ATOM 853 O O . SER A 1 114 ? -86.134 -19.552 89.351 1.00 51.06 114 SER A O 1
ATOM 855 N N . ALA A 1 115 ? -86.201 -19.283 91.571 1.00 54.56 115 ALA A N 1
ATOM 856 C CA . ALA A 1 115 ? -85.080 -18.349 91.656 1.00 54.56 115 ALA A CA 1
ATOM 857 C C . ALA A 1 115 ? -83.729 -18.985 91.279 1.00 54.56 115 ALA A C 1
ATOM 859 O O . ALA A 1 115 ? -82.870 -18.293 90.751 1.00 54.56 115 ALA A O 1
ATOM 860 N N . THR A 1 116 ? -83.524 -20.293 91.492 1.00 52.50 116 THR A N 1
ATOM 861 C CA . THR A 1 116 ? -82.328 -20.990 90.970 1.00 52.50 116 THR A CA 1
ATOM 862 C C . THR A 1 116 ? -82.419 -21.276 89.474 1.00 52.50 116 THR A C 1
ATOM 864 O O . THR A 1 116 ? -81.392 -21.220 88.812 1.00 52.50 116 THR A O 1
ATOM 867 N N . SER A 1 117 ? -83.613 -21.514 88.918 1.00 56.12 117 SER A N 1
ATOM 868 C CA . SER A 1 117 ? -83.796 -21.627 87.462 1.00 56.12 117 SER A CA 1
ATOM 869 C C . SER A 1 117 ? -83.614 -20.276 86.767 1.00 56.12 117 SER A C 1
ATOM 871 O O . SER A 1 117 ? -82.893 -20.207 85.787 1.00 56.12 117 SER A O 1
ATOM 873 N N . GLU A 1 118 ? -84.170 -19.189 87.311 1.00 58.34 118 GLU A N 1
ATOM 874 C CA . GLU A 1 118 ? -83.969 -17.828 86.791 1.00 58.34 118 GLU A CA 1
ATOM 875 C C . GLU A 1 118 ? -82.539 -17.317 87.028 1.00 58.34 118 GLU A C 1
ATOM 877 O O . GLU A 1 118 ? -82.000 -16.599 86.187 1.00 58.34 118 GLU A O 1
ATOM 882 N N . ALA A 1 119 ? -81.870 -17.713 88.119 1.00 57.28 119 ALA A N 1
ATOM 883 C CA . ALA A 1 119 ? -80.449 -17.420 88.324 1.00 57.28 119 ALA A CA 1
ATOM 884 C C . ALA A 1 119 ? -79.556 -18.213 87.354 1.00 57.28 119 ALA A C 1
ATOM 886 O O . ALA A 1 119 ? -78.601 -17.656 86.833 1.00 57.28 119 ALA A O 1
ATOM 887 N N . ILE A 1 120 ? -79.872 -19.479 87.057 1.00 62.88 120 ILE A N 1
ATOM 888 C CA . ILE A 1 120 ? -79.152 -20.269 86.043 1.00 62.88 120 ILE A CA 1
ATOM 889 C C . ILE A 1 120 ? -79.437 -19.735 84.634 1.00 62.88 120 ILE A C 1
ATOM 891 O O . ILE A 1 120 ? -78.503 -19.604 83.856 1.00 62.88 120 ILE A O 1
ATOM 895 N N . ASP A 1 121 ? -80.671 -19.347 84.309 1.00 66.19 121 ASP A N 1
ATOM 896 C CA . ASP A 1 121 ? -81.008 -18.756 83.008 1.00 66.19 121 ASP A CA 1
ATOM 897 C C . ASP A 1 121 ? -80.412 -17.353 82.834 1.00 66.19 121 ASP A C 1
ATOM 899 O O . ASP A 1 121 ? -79.968 -17.012 81.741 1.00 66.19 121 ASP A O 1
ATOM 903 N N . SER A 1 122 ? -80.330 -16.542 83.893 1.00 66.44 122 SER A N 1
ATOM 904 C CA . SER A 1 122 ? -79.647 -15.240 83.848 1.00 66.44 122 SER A CA 1
ATOM 905 C C . SER A 1 122 ? -78.123 -15.365 83.834 1.00 66.44 122 SER A C 1
ATOM 907 O O . SER A 1 122 ? -77.485 -14.576 83.145 1.00 66.44 122 SER A O 1
ATOM 909 N N . ILE A 1 123 ? -77.535 -16.366 84.501 1.00 69.06 123 ILE A N 1
ATOM 910 C CA . ILE A 1 123 ? -76.103 -16.687 84.385 1.00 69.06 123 ILE A CA 1
ATOM 911 C C . ILE A 1 123 ? -75.792 -17.234 82.992 1.00 69.06 123 ILE A C 1
ATOM 913 O O . ILE A 1 123 ? -74.860 -16.747 82.376 1.00 69.06 123 ILE A O 1
ATOM 917 N N . ASN A 1 124 ? -76.594 -18.153 82.450 1.00 73.31 124 ASN A N 1
ATOM 918 C CA . ASN A 1 124 ? -76.422 -18.661 81.087 1.00 73.31 124 ASN A CA 1
ATOM 919 C C . ASN A 1 124 ? -76.609 -17.544 80.054 1.00 73.31 124 ASN A C 1
ATOM 921 O O . ASN A 1 124 ? -75.882 -17.487 79.072 1.00 73.31 124 ASN A O 1
ATOM 925 N N . LYS A 1 125 ? -77.559 -16.625 80.267 1.00 73.44 125 LYS A N 1
ATOM 926 C CA . LYS A 1 125 ? -77.746 -15.466 79.389 1.00 73.44 125 LYS A CA 1
ATOM 927 C C . LYS A 1 125 ? -76.592 -14.470 79.506 1.00 73.44 125 LYS A C 1
ATOM 929 O O . LYS A 1 125 ? -76.152 -13.973 78.479 1.00 73.44 125 LYS A O 1
ATOM 934 N N . ALA A 1 126 ? -76.073 -14.228 80.709 1.00 71.19 126 ALA A N 1
ATOM 935 C CA . ALA A 1 126 ? -74.886 -13.403 80.920 1.00 71.19 126 ALA A CA 1
ATOM 936 C C . ALA A 1 126 ? -73.616 -14.065 80.359 1.00 71.19 126 ALA A C 1
ATOM 938 O O . ALA A 1 126 ? -72.786 -13.378 79.786 1.00 71.19 126 ALA A O 1
ATOM 939 N N . GLU A 1 127 ? -73.476 -15.388 80.449 1.00 71.19 127 GLU A N 1
ATOM 940 C CA . GLU A 1 127 ? -72.376 -16.163 79.863 1.00 71.19 127 GLU A CA 1
ATOM 941 C C . GLU A 1 127 ? -72.466 -16.175 78.331 1.00 71.19 127 GLU A C 1
ATOM 943 O O . GLU A 1 127 ? -71.458 -16.002 77.649 1.00 71.19 127 GLU A O 1
ATOM 948 N N . ILE A 1 128 ? -73.672 -16.286 77.767 1.00 73.75 128 ILE A N 1
ATOM 949 C CA . ILE A 1 128 ? -73.904 -16.152 76.325 1.00 73.75 128 ILE A CA 1
ATOM 950 C C . ILE A 1 128 ? -73.634 -14.715 75.868 1.00 73.75 128 ILE A C 1
ATOM 952 O O . ILE A 1 128 ? -72.896 -14.542 74.914 1.00 73.75 128 ILE A O 1
ATOM 956 N N . GLU A 1 129 ? -74.145 -13.680 76.539 1.00 73.88 129 GLU A N 1
ATOM 957 C CA . GLU A 1 129 ? -73.860 -12.278 76.185 1.00 73.88 129 GLU A CA 1
ATOM 958 C C . GLU A 1 129 ? -72.374 -11.940 76.340 1.00 73.88 129 GLU A C 1
ATOM 960 O O . GLU A 1 129 ? -71.815 -11.251 75.488 1.00 73.88 129 GLU A O 1
ATOM 965 N N . GLN A 1 130 ? -71.705 -12.459 77.372 1.00 71.75 130 GLN A N 1
ATOM 966 C CA . GLN A 1 130 ? -70.281 -12.233 77.605 1.00 71.75 130 GLN A CA 1
ATOM 967 C C . GLN A 1 130 ? -69.395 -13.020 76.633 1.00 71.75 130 GLN A C 1
ATOM 969 O O . GLN A 1 130 ? -68.368 -12.513 76.192 1.00 71.75 130 GLN A O 1
ATOM 974 N N . SER A 1 131 ? -69.799 -14.229 76.238 1.00 69.94 131 SER A N 1
ATOM 975 C CA . SER A 1 131 ? -69.128 -14.989 75.178 1.00 69.94 131 SER A CA 1
ATOM 976 C C . SER A 1 131 ? -69.390 -14.400 73.791 1.00 69.94 131 SER A C 1
ATOM 978 O O . SER A 1 131 ? -68.474 -14.398 72.975 1.00 69.94 131 SER A O 1
ATOM 980 N N . LEU A 1 132 ? -70.574 -13.826 73.535 1.00 72.31 132 LEU A N 1
ATOM 981 C CA . LEU A 1 132 ? -70.876 -13.107 72.295 1.00 72.31 132 LEU A CA 1
ATOM 982 C C . LEU A 1 132 ? -70.062 -11.816 72.205 1.00 72.31 132 LEU A C 1
ATOM 984 O O . LEU A 1 132 ? -69.419 -11.588 71.191 1.00 72.31 132 LEU A O 1
ATOM 988 N N . THR A 1 133 ? -70.009 -11.022 73.279 1.00 74.56 133 THR A N 1
ATOM 989 C CA . THR A 1 133 ? -69.178 -9.805 73.322 1.00 74.56 133 THR A CA 1
ATOM 990 C C . THR A 1 133 ? -67.688 -10.126 73.287 1.00 74.56 133 THR A C 1
ATOM 992 O O . THR A 1 133 ? -66.930 -9.380 72.678 1.00 74.56 133 THR A O 1
ATOM 995 N N . MET A 1 134 ? -67.237 -11.245 73.865 1.00 73.19 134 MET A N 1
ATOM 996 C CA . MET A 1 134 ? -65.855 -11.707 73.684 1.00 73.19 134 MET A CA 1
ATOM 997 C C . MET A 1 134 ? -65.582 -12.220 72.268 1.00 73.19 134 MET A C 1
ATOM 999 O O . MET A 1 134 ? -64.486 -12.002 71.761 1.00 73.19 134 MET A O 1
ATOM 1003 N N . ALA A 1 135 ? -66.546 -12.871 71.616 1.00 72.25 135 ALA A N 1
ATOM 1004 C CA . ALA A 1 135 ? -66.418 -13.303 70.227 1.00 72.25 135 ALA A CA 1
ATOM 1005 C C . ALA A 1 135 ? -66.419 -12.107 69.264 1.00 72.25 135 ALA A C 1
ATOM 1007 O O . ALA A 1 135 ? -65.605 -12.081 68.347 1.00 72.25 135 ALA A O 1
ATOM 1008 N N . GLU A 1 136 ? -67.260 -11.099 69.504 1.00 72.94 136 GLU A N 1
ATOM 1009 C CA . GLU A 1 136 ? -67.272 -9.827 68.775 1.00 72.94 136 GLU A CA 1
ATOM 1010 C C . GLU A 1 136 ? -65.970 -9.057 69.002 1.00 72.94 136 GLU A C 1
ATOM 1012 O O . GLU A 1 136 ? -65.305 -8.711 68.033 1.00 72.94 136 GLU A O 1
ATOM 1017 N N . ALA A 1 137 ? -65.519 -8.897 70.250 1.00 70.50 137 ALA A N 1
ATOM 1018 C CA . ALA A 1 137 ? -64.240 -8.255 70.551 1.00 70.50 137 ALA A CA 1
ATOM 1019 C C . ALA A 1 137 ? -63.050 -9.024 69.954 1.00 70.50 137 ALA A C 1
ATOM 1021 O O . ALA A 1 137 ? -62.096 -8.413 69.484 1.00 70.50 137 ALA A O 1
ATOM 1022 N N . SER A 1 138 ? -63.091 -10.360 69.935 1.00 73.56 138 SER A N 1
ATOM 1023 C CA . SER A 1 138 ? -62.066 -11.188 69.291 1.00 73.56 138 SER A CA 1
ATOM 1024 C C . SER A 1 138 ? -62.112 -11.079 67.766 1.00 73.56 138 SER A C 1
ATOM 1026 O O . SER A 1 138 ? -61.057 -11.110 67.135 1.00 73.56 138 SER A O 1
ATOM 1028 N N . ALA A 1 139 ? -63.297 -10.967 67.164 1.00 74.88 139 ALA A N 1
ATOM 1029 C CA . ALA A 1 139 ? -63.459 -10.759 65.730 1.00 74.88 139 ALA A CA 1
ATOM 1030 C C . ALA A 1 139 ? -62.980 -9.358 65.321 1.00 74.88 139 ALA A C 1
ATOM 1032 O O . ALA A 1 139 ? -62.225 -9.241 64.359 1.00 74.88 139 ALA A O 1
ATOM 1033 N N . GLU A 1 140 ? -63.319 -8.324 66.094 1.00 78.44 140 GLU A N 1
ATOM 1034 C CA . GLU A 1 140 ? -62.829 -6.955 65.910 1.00 78.44 140 GLU A CA 1
ATOM 1035 C C . GLU A 1 140 ? -61.316 -6.857 66.128 1.00 78.44 140 GLU A C 1
ATOM 1037 O O . GLU A 1 140 ? -60.629 -6.231 65.328 1.00 78.44 140 GLU A O 1
ATOM 1042 N N . LEU A 1 141 ? -60.758 -7.529 67.141 1.00 77.94 141 LEU A N 1
ATOM 1043 C CA . LEU A 1 141 ? -59.307 -7.610 67.343 1.00 77.94 141 LEU A CA 1
ATOM 1044 C C . LEU A 1 141 ? -58.614 -8.357 66.204 1.00 77.94 141 LEU A C 1
ATOM 1046 O O . LEU A 1 141 ? -57.531 -7.954 65.788 1.00 77.94 141 LEU A O 1
ATOM 1050 N N . SER A 1 142 ? -59.216 -9.425 65.677 1.00 78.12 142 SER A N 1
ATOM 1051 C CA . SER A 1 142 ? -58.636 -10.165 64.554 1.00 78.12 142 SER A CA 1
ATOM 1052 C C . SER A 1 142 ? -58.721 -9.378 63.246 1.00 78.12 142 SER A C 1
ATOM 1054 O O . SER A 1 142 ? -57.798 -9.443 62.437 1.00 78.12 142 SER A O 1
ATOM 1056 N N . GLN A 1 143 ? -59.794 -8.611 63.043 1.00 80.19 143 GLN A N 1
ATOM 1057 C CA . GLN A 1 143 ? -59.939 -7.698 61.913 1.00 80.19 143 GLN A CA 1
ATOM 1058 C C . GLN A 1 143 ? -58.987 -6.503 62.038 1.00 80.19 143 GLN A C 1
ATOM 1060 O O . GLN A 1 143 ? -58.338 -6.141 61.061 1.00 80.19 143 GLN A O 1
ATOM 1065 N N . GLY A 1 144 ? -58.844 -5.941 63.239 1.00 78.62 144 GLY A N 1
ATOM 1066 C CA . GLY A 1 144 ? -57.885 -4.882 63.545 1.00 78.62 144 GLY A CA 1
ATOM 1067 C C . GLY A 1 144 ? -56.445 -5.347 63.350 1.00 78.62 144 GLY A C 1
ATOM 1068 O O . GLY A 1 144 ? -55.659 -4.647 62.723 1.00 78.62 144 GLY A O 1
ATOM 1069 N N . LYS A 1 145 ? -56.109 -6.567 63.784 1.00 79.06 145 LYS A N 1
ATOM 1070 C CA . LYS A 1 145 ? -54.803 -7.183 63.526 1.00 79.06 145 LYS A CA 1
ATOM 1071 C C . LYS A 1 145 ? -54.547 -7.363 62.028 1.00 79.06 145 LYS A C 1
ATOM 1073 O O . LYS A 1 145 ? -53.487 -6.973 61.563 1.00 79.06 145 LYS A O 1
ATOM 1078 N N . ALA A 1 146 ? -55.514 -7.880 61.269 1.00 77.88 146 ALA A N 1
ATOM 1079 C CA . ALA A 1 146 ? -55.372 -8.038 59.819 1.00 77.88 146 ALA A CA 1
ATOM 1080 C C . ALA A 1 146 ? -55.235 -6.687 59.086 1.00 77.88 146 ALA A C 1
ATOM 1082 O O . ALA A 1 146 ? -54.488 -6.582 58.117 1.00 77.88 146 ALA A O 1
ATOM 1083 N N . GLN A 1 147 ? -55.926 -5.641 59.554 1.00 79.38 147 GLN A N 1
ATOM 1084 C CA . GLN A 1 147 ? -55.768 -4.282 59.028 1.00 79.38 147 GLN A CA 1
ATOM 1085 C C . GLN A 1 147 ? -54.397 -3.690 59.361 1.00 79.38 147 GLN A C 1
ATOM 1087 O O . GLN A 1 147 ? -53.808 -3.047 58.499 1.00 79.38 147 GLN A O 1
ATOM 1092 N N . ILE A 1 148 ? -53.875 -3.929 60.568 1.00 81.81 148 ILE A N 1
ATOM 1093 C CA . ILE A 1 148 ? -52.530 -3.493 60.964 1.00 81.81 148 ILE A CA 1
ATOM 1094 C C . ILE A 1 148 ? -51.463 -4.245 60.164 1.00 81.81 148 ILE A C 1
ATOM 1096 O O . ILE A 1 148 ? -50.595 -3.593 59.610 1.00 81.81 148 ILE A O 1
ATOM 1100 N N . GLU A 1 149 ? -51.561 -5.567 60.008 1.00 83.62 149 GLU A N 1
ATOM 1101 C CA . GLU A 1 149 ? -50.616 -6.354 59.195 1.00 83.62 149 GLU A CA 1
ATOM 1102 C C . GLU A 1 149 ? -50.644 -5.930 57.715 1.00 83.62 149 GLU A C 1
ATOM 1104 O O . GLU A 1 149 ? -49.604 -5.835 57.066 1.00 83.62 149 GLU A O 1
ATOM 1109 N N . SER A 1 150 ? -51.828 -5.620 57.170 1.00 83.19 150 SER A N 1
ATOM 1110 C CA . SER A 1 150 ? -51.950 -5.072 55.814 1.00 83.19 150 SER A CA 1
ATOM 1111 C C . SER A 1 150 ? -51.358 -3.668 55.699 1.00 83.19 150 SER A C 1
ATOM 1113 O O . SER A 1 150 ? -50.792 -3.342 54.659 1.00 83.19 150 SER A O 1
ATOM 1115 N N . ALA A 1 151 ? -51.516 -2.832 56.727 1.00 78.25 151 ALA A N 1
ATOM 1116 C CA . ALA A 1 151 ? -50.961 -1.486 56.754 1.00 78.25 151 ALA A CA 1
ATOM 1117 C C . ALA A 1 151 ? -49.437 -1.508 56.930 1.00 78.25 151 ALA A C 1
ATOM 1119 O O . ALA A 1 151 ? -48.760 -0.759 56.240 1.00 78.25 151 ALA A O 1
ATOM 1120 N N . GLU A 1 152 ? -48.896 -2.383 57.784 1.00 78.38 152 GLU A N 1
ATOM 1121 C CA . GLU A 1 152 ? -47.453 -2.611 57.933 1.00 78.38 152 GLU A CA 1
ATOM 1122 C C . GLU A 1 152 ? -46.846 -3.065 56.610 1.00 78.38 152 GLU A C 1
ATOM 1124 O O . GLU A 1 152 ? -45.916 -2.429 56.131 1.00 78.38 152 GLU A O 1
ATOM 1129 N N . LYS A 1 153 ? -47.439 -4.067 55.947 1.00 85.12 153 LYS A N 1
ATOM 1130 C CA . LYS A 1 153 ? -46.954 -4.514 54.638 1.00 85.12 153 LYS A CA 1
ATOM 1131 C C . LYS A 1 153 ? -46.994 -3.400 53.588 1.00 85.12 153 LYS A C 1
ATOM 1133 O O . LYS A 1 153 ? -46.055 -3.246 52.824 1.00 85.12 153 LYS A O 1
ATOM 1138 N N . GLN A 1 154 ? -48.066 -2.609 53.553 1.00 81.25 154 GLN A N 1
ATOM 1139 C CA . GLN A 1 154 ? -48.171 -1.491 52.616 1.00 81.25 154 GLN A CA 1
ATOM 1140 C C . GLN A 1 154 ? -47.170 -0.370 52.939 1.00 81.25 154 GLN A C 1
ATOM 1142 O O . GLN A 1 154 ? -46.708 0.313 52.031 1.00 81.25 154 GLN A O 1
ATOM 1147 N N . ILE A 1 155 ? -46.840 -0.160 54.216 1.00 82.00 155 ILE A N 1
ATOM 1148 C CA . ILE A 1 155 ? -45.787 0.769 54.632 1.00 82.00 155 ILE A CA 1
ATOM 1149 C C . ILE A 1 155 ? -44.423 0.241 54.192 1.00 82.00 155 ILE A C 1
ATOM 1151 O O . ILE A 1 155 ? -43.680 1.016 53.604 1.00 82.00 155 ILE A O 1
ATOM 1155 N N . ASP A 1 156 ? -44.119 -1.037 54.412 1.00 81.12 156 ASP A N 1
ATOM 1156 C CA . ASP A 1 156 ? -42.860 -1.652 53.978 1.00 81.12 156 ASP A CA 1
ATOM 1157 C C . ASP A 1 156 ? -42.710 -1.587 52.450 1.00 81.12 156 ASP A C 1
ATOM 1159 O O . ASP A 1 156 ? -41.714 -1.062 51.962 1.00 81.12 156 ASP A O 1
ATOM 1163 N N . ASP A 1 157 ? -43.744 -1.979 51.694 1.00 80.44 157 ASP A N 1
ATOM 1164 C CA . ASP A 1 157 ? -43.759 -1.896 50.225 1.00 80.44 157 ASP A CA 1
ATOM 1165 C C . ASP A 1 157 ? -43.559 -0.440 49.739 1.00 80.44 157 ASP A C 1
ATOM 1167 O O . ASP A 1 157 ? -42.844 -0.186 48.769 1.00 80.44 157 ASP A O 1
ATOM 1171 N N . ASN A 1 158 ? -44.160 0.545 50.421 1.00 79.44 158 ASN A N 1
ATOM 1172 C CA . ASN A 1 158 ? -43.975 1.965 50.101 1.00 79.44 158 ASN A CA 1
ATOM 1173 C C . ASN A 1 158 ? -42.583 2.482 50.490 1.00 79.44 158 ASN A C 1
ATOM 1175 O O . ASN A 1 158 ? -42.067 3.373 49.821 1.00 79.44 158 ASN A O 1
ATOM 1179 N N . VAL A 1 159 ? -41.994 1.981 51.578 1.00 78.31 159 VAL A N 1
ATOM 1180 C CA . VAL A 1 159 ? -40.639 2.343 52.017 1.00 78.31 159 VAL A CA 1
ATOM 1181 C C . VAL A 1 159 ? -39.610 1.795 51.041 1.00 78.31 159 VAL A C 1
ATOM 1183 O O . VAL A 1 159 ? -38.698 2.530 50.672 1.00 78.31 159 VAL A O 1
ATOM 1186 N N . ASP A 1 160 ? -39.770 0.551 50.599 1.00 78.00 160 ASP A N 1
ATOM 1187 C CA . ASP A 1 160 ? -38.894 -0.060 49.604 1.00 78.00 160 ASP A CA 1
ATOM 1188 C C . ASP A 1 160 ? -39.053 0.645 48.251 1.00 78.00 160 ASP A C 1
ATOM 1190 O O . ASP A 1 160 ? -38.073 1.141 47.710 1.00 78.00 160 ASP A O 1
ATOM 1194 N N . SER A 1 161 ? -40.286 0.879 47.783 1.00 74.75 161 SER A N 1
ATOM 1195 C CA . SER A 1 161 ? -40.515 1.651 46.553 1.00 74.75 161 SER A CA 1
ATOM 1196 C C . SER A 1 161 ? -39.976 3.086 46.629 1.00 74.75 161 SER A C 1
ATOM 1198 O O . SER A 1 161 ? -39.533 3.623 45.615 1.00 74.75 161 SER A O 1
ATOM 1200 N N . ALA A 1 162 ? -40.017 3.725 47.801 1.00 75.19 162 ALA A N 1
ATOM 1201 C CA . ALA A 1 162 ? -39.442 5.052 47.998 1.00 75.19 162 ALA A CA 1
ATOM 1202 C C . ALA A 1 162 ? -37.908 5.026 48.069 1.00 75.19 162 ALA A C 1
ATOM 1204 O O . ALA A 1 162 ? -37.282 6.006 47.674 1.00 75.19 162 ALA A O 1
ATOM 1205 N N . LYS A 1 163 ? -37.304 3.940 48.567 1.00 73.62 163 LYS A N 1
ATOM 1206 C CA . LYS A 1 163 ? -35.851 3.732 48.523 1.00 73.62 163 LYS A CA 1
ATOM 1207 C C . LYS A 1 163 ? -35.370 3.499 47.101 1.00 73.62 163 LYS A C 1
ATOM 1209 O O . LYS A 1 163 ? -34.416 4.156 46.709 1.00 73.62 163 LYS A O 1
ATOM 1214 N N . ASP A 1 164 ? -36.048 2.641 46.347 1.00 70.88 164 ASP A N 1
ATOM 1215 C CA . ASP A 1 164 ? -35.707 2.350 44.953 1.00 70.88 164 ASP A CA 1
ATOM 1216 C C . ASP A 1 164 ? -35.838 3.623 44.104 1.00 70.88 164 ASP A C 1
ATOM 1218 O O . ASP A 1 164 ? -34.921 4.005 43.387 1.00 70.88 164 ASP A O 1
ATOM 1222 N N . ALA A 1 165 ? -36.923 4.386 44.289 1.00 66.19 165 ALA A N 1
ATOM 1223 C CA . ALA A 1 165 ? -37.099 5.687 43.638 1.00 66.19 165 ALA A CA 1
ATOM 1224 C C . ALA A 1 165 ? -36.080 6.760 44.079 1.00 66.19 165 ALA A C 1
ATOM 1226 O O . ALA A 1 165 ? -35.976 7.800 43.429 1.00 66.19 165 ALA A O 1
ATOM 1227 N N . ALA A 1 166 ? -35.363 6.541 45.185 1.00 68.06 166 ALA A N 1
ATOM 1228 C CA . ALA A 1 166 ? -34.309 7.420 45.682 1.00 68.06 166 ALA A CA 1
ATOM 1229 C C . ALA A 1 166 ? -32.892 6.913 45.353 1.00 68.06 166 ALA A C 1
ATOM 1231 O O . ALA A 1 166 ? -31.929 7.630 45.639 1.00 68.06 166 ALA A O 1
ATOM 1232 N N . ASP A 1 167 ? -32.736 5.717 44.771 1.00 71.44 167 ASP A N 1
ATOM 1233 C CA . ASP A 1 167 ? -31.433 5.214 44.341 1.00 71.44 167 ASP A CA 1
ATOM 1234 C C . ASP A 1 167 ? -31.006 5.916 43.048 1.00 71.44 167 ASP A C 1
ATOM 1236 O O . ASP A 1 167 ? -31.464 5.623 41.942 1.00 71.44 167 ASP A O 1
ATOM 1240 N N . LEU A 1 168 ? -30.097 6.877 43.199 1.00 66.50 168 LEU A N 1
ATOM 1241 C CA . LEU A 1 168 ? -29.562 7.662 42.091 1.00 66.50 168 LEU A CA 1
ATOM 1242 C C . LEU A 1 168 ? -28.849 6.799 41.038 1.00 66.50 168 LEU A C 1
ATOM 1244 O O . LEU A 1 168 ? -28.784 7.224 39.887 1.00 66.50 168 LEU A O 1
ATOM 1248 N N . ASN A 1 169 ? -28.372 5.596 41.383 1.00 67.19 169 ASN A N 1
ATOM 1249 C CA . ASN A 1 169 ? -27.732 4.699 40.416 1.00 67.19 169 ASN A CA 1
ATOM 1250 C C . ASN A 1 169 ? -28.740 4.072 39.438 1.00 67.19 169 ASN A C 1
ATOM 1252 O O . ASN A 1 169 ? -28.373 3.761 38.305 1.00 67.19 169 ASN A O 1
ATOM 1256 N N . GLU A 1 170 ? -30.006 3.907 39.840 1.00 68.12 170 GLU A N 1
ATOM 1257 C CA . GLU A 1 170 ? -31.068 3.470 38.923 1.00 68.12 170 GLU A CA 1
ATOM 1258 C C . GLU A 1 170 ? -31.565 4.622 38.040 1.00 68.12 170 GLU A C 1
ATOM 1260 O O . GLU A 1 170 ? -31.888 4.421 36.867 1.00 68.12 170 GLU A O 1
ATOM 1265 N N . VAL A 1 171 ? -31.585 5.848 38.574 1.00 71.31 171 VAL A N 1
ATOM 1266 C CA . VAL A 1 171 ? -32.009 7.045 37.830 1.00 71.31 171 VAL A CA 1
ATOM 1267 C C . VAL A 1 171 ? -30.962 7.445 36.782 1.00 71.31 171 VAL A C 1
ATOM 1269 O O . VAL A 1 171 ? -31.303 7.688 35.622 1.00 71.31 171 VAL A O 1
ATOM 1272 N N . LEU A 1 172 ? -29.683 7.473 37.164 1.00 77.44 172 LEU A N 1
ATOM 1273 C CA . LEU A 1 172 ? -28.543 7.845 36.319 1.00 77.44 172 LEU A CA 1
ATOM 1274 C C . LEU A 1 172 ? -27.709 6.613 35.954 1.00 77.44 172 LEU A C 1
ATOM 1276 O O . LEU A 1 172 ? -26.511 6.538 36.215 1.00 77.44 172 LEU A O 1
ATOM 1280 N N . SER A 1 173 ? -28.359 5.634 35.324 1.00 81.38 173 SER A N 1
ATOM 1281 C CA . SER A 1 173 ? -27.659 4.484 34.743 1.00 81.38 173 SER A CA 1
ATOM 1282 C C . SER A 1 173 ? -26.707 4.911 33.615 1.00 81.38 173 SER A C 1
ATOM 1284 O O . SER A 1 173 ? -26.923 5.942 32.975 1.00 81.38 173 SER A O 1
ATOM 1286 N N . LEU A 1 174 ? -25.700 4.089 33.295 1.00 79.69 174 LEU A N 1
ATOM 1287 C CA . LEU A 1 174 ? -24.771 4.346 32.182 1.00 79.69 174 LEU A CA 1
ATOM 1288 C C . LEU A 1 174 ? -25.497 4.520 30.831 1.00 79.69 174 LEU A C 1
ATOM 1290 O O . LEU A 1 174 ? -25.123 5.371 30.029 1.00 79.69 174 LEU A O 1
ATOM 1294 N N . ASP A 1 175 ? -26.589 3.783 30.602 1.00 80.12 175 ASP A N 1
ATOM 1295 C CA . ASP A 1 175 ? -27.436 3.967 29.416 1.00 80.12 175 ASP A CA 1
ATOM 1296 C C . ASP A 1 175 ? -28.149 5.327 29.436 1.00 80.12 175 ASP A C 1
ATOM 1298 O O . ASP A 1 175 ? -28.246 5.998 28.407 1.00 80.12 175 ASP A O 1
ATOM 1302 N N . THR A 1 176 ? -28.669 5.739 30.597 1.00 83.12 176 THR A N 1
ATOM 1303 C CA . THR A 1 176 ? -29.309 7.051 30.763 1.00 83.12 176 THR A CA 1
ATOM 1304 C C . THR A 1 176 ? -28.294 8.159 30.506 1.00 83.12 176 THR A C 1
ATOM 1306 O O . THR A 1 176 ? -28.588 9.077 29.747 1.00 83.12 176 THR A O 1
ATOM 1309 N N . LEU A 1 177 ? -27.090 8.041 31.073 1.00 85.75 177 LEU A N 1
ATOM 1310 C CA . LEU A 1 177 ? -25.999 8.994 30.898 1.00 85.75 177 LEU A CA 1
ATOM 1311 C C . LEU A 1 177 ? -25.595 9.110 29.424 1.00 85.75 177 LEU A C 1
ATOM 1313 O O . LEU A 1 177 ? -25.562 10.216 28.895 1.00 85.75 177 LEU A O 1
ATOM 1317 N N . ASN A 1 178 ? -25.396 7.983 28.734 1.00 85.75 178 ASN A N 1
ATOM 1318 C CA . ASN A 1 178 ? -25.086 7.970 27.304 1.00 85.75 178 ASN A CA 1
ATOM 1319 C C . ASN A 1 178 ? -26.163 8.669 26.466 1.00 85.75 178 ASN A C 1
ATOM 1321 O O . ASN A 1 178 ? -25.855 9.508 25.623 1.00 85.75 178 ASN A O 1
ATOM 1325 N N . ASN A 1 179 ? -27.438 8.358 26.713 1.00 86.00 179 ASN A N 1
ATOM 1326 C CA . ASN A 1 179 ? -28.541 8.978 25.981 1.00 86.00 179 ASN A CA 1
ATOM 1327 C C . ASN A 1 179 ? -28.683 10.476 26.289 1.00 86.00 179 ASN A C 1
ATOM 1329 O O . ASN A 1 179 ? -28.994 11.251 25.386 1.00 86.00 179 ASN A O 1
ATOM 1333 N N . LEU A 1 180 ? -28.462 10.887 27.542 1.00 88.19 180 LEU A N 1
ATOM 1334 C CA . LEU A 1 180 ? -28.514 12.291 27.946 1.00 88.19 180 LEU A CA 1
ATOM 1335 C C . LEU A 1 180 ? -27.360 13.086 27.339 1.00 88.19 180 LEU A C 1
ATOM 1337 O O . LEU A 1 180 ? -27.610 14.147 26.784 1.00 88.19 180 LEU A O 1
ATOM 1341 N N . LEU A 1 181 ? -26.133 12.563 27.359 1.00 88.00 181 LEU A N 1
ATOM 1342 C CA . LEU A 1 181 ? -24.978 13.216 26.736 1.00 88.00 181 LEU A CA 1
ATOM 1343 C C . LEU A 1 181 ? -25.191 13.435 25.234 1.00 88.00 181 LEU A C 1
ATOM 1345 O O . LEU A 1 181 ? -24.940 14.527 24.733 1.00 88.00 181 LEU A O 1
ATOM 1349 N N . VAL A 1 182 ? -25.730 12.439 24.523 1.00 87.25 182 VAL A N 1
ATOM 1350 C CA . VAL A 1 182 ? -26.099 12.584 23.102 1.00 87.25 182 VAL A CA 1
ATOM 1351 C C . VAL A 1 182 ? -27.199 13.626 22.903 1.00 87.25 182 VAL A C 1
ATOM 1353 O O . VAL A 1 182 ? -27.164 14.384 21.941 1.00 87.25 182 VAL A O 1
ATOM 1356 N N . ALA A 1 183 ? -28.203 13.652 23.780 1.00 87.75 183 ALA A N 1
ATOM 1357 C CA . ALA A 1 183 ? -29.326 14.574 23.651 1.00 87.75 183 ALA A CA 1
ATOM 1358 C C . ALA A 1 183 ? -28.952 16.028 23.977 1.00 87.75 183 ALA A C 1
ATOM 1360 O O . ALA A 1 183 ? -29.548 16.938 23.404 1.00 87.75 183 ALA A O 1
ATOM 1361 N N . GLN A 1 184 ? -28.007 16.237 24.897 1.00 87.69 184 GLN A N 1
ATOM 1362 C CA . GLN A 1 184 ? -27.551 17.564 25.311 1.00 87.69 184 GLN A CA 1
ATOM 1363 C C . GLN A 1 184 ? -26.486 18.124 24.370 1.00 87.69 184 GLN A C 1
ATOM 1365 O O . GLN A 1 184 ? -26.504 19.317 24.092 1.00 87.69 184 GLN A O 1
ATOM 1370 N N . ASN A 1 185 ? -25.617 17.274 23.818 1.00 88.06 185 ASN A N 1
ATOM 1371 C CA . ASN A 1 185 ? -24.684 17.670 22.769 1.00 88.06 185 ASN A CA 1
ATOM 1372 C C . ASN A 1 185 ? -25.366 17.628 21.387 1.00 88.06 185 ASN A C 1
ATOM 1374 O O . ASN A 1 185 ? -25.139 16.718 20.587 1.00 88.06 185 ASN A O 1
ATOM 1378 N N . PHE A 1 186 ? -26.267 18.581 21.135 1.00 86.62 186 PHE A N 1
ATOM 1379 C CA . PHE A 1 186 ? -27.119 18.613 19.944 1.00 86.62 186 PHE A CA 1
ATOM 1380 C C . PHE A 1 186 ? -27.144 20.015 19.317 1.00 86.62 186 PHE A C 1
ATOM 1382 O O . PHE A 1 186 ? -27.706 20.924 19.910 1.00 86.62 186 PHE A O 1
ATOM 1389 N N . ASP A 1 187 ? -26.634 20.182 18.088 1.00 88.06 187 ASP A N 1
ATOM 1390 C CA . ASP A 1 187 ? -26.884 21.352 17.218 1.00 88.06 187 ASP A CA 1
ATOM 1391 C C . ASP A 1 187 ? -27.391 20.865 15.855 1.00 88.06 187 ASP A C 1
ATOM 1393 O O . ASP A 1 187 ? -26.670 20.207 15.103 1.00 88.06 187 ASP A O 1
ATOM 1397 N N . MET A 1 188 ? -28.642 21.185 15.503 1.00 88.38 188 MET A N 1
ATOM 1398 C CA . MET A 1 188 ? -29.163 20.899 14.164 1.00 88.38 188 MET A CA 1
ATOM 1399 C C . MET A 1 188 ? -30.002 22.037 13.568 1.00 88.38 188 MET A C 1
ATOM 1401 O O . MET A 1 188 ? -30.793 22.688 14.261 1.00 88.38 188 MET A O 1
ATOM 1405 N N . PRO A 1 189 ? -29.926 22.246 12.236 1.00 92.50 189 PRO A N 1
ATOM 1406 C CA . PRO A 1 189 ? -30.823 23.154 11.538 1.00 92.50 189 PRO A CA 1
ATOM 1407 C C . PRO A 1 189 ? -32.255 22.596 11.506 1.00 92.50 189 PRO A C 1
ATOM 1409 O O . PRO A 1 189 ? -32.527 21.556 10.912 1.00 92.50 189 PRO A O 1
ATOM 1412 N N . ALA A 1 190 ? -33.202 23.345 12.068 1.00 92.19 190 ALA A N 1
ATOM 1413 C CA . ALA A 1 190 ? -34.639 23.067 12.028 1.00 92.19 190 ALA A CA 1
ATOM 1414 C C . ALA A 1 190 ? -35.330 23.588 10.747 1.00 92.19 190 ALA A C 1
ATOM 1416 O O . ALA A 1 190 ? -36.536 23.404 10.566 1.00 92.19 190 ALA A O 1
ATOM 1417 N N . GLY A 1 191 ? -34.574 24.226 9.846 1.00 90.69 191 GLY A N 1
ATOM 1418 C CA . GLY A 1 191 ? -35.047 24.759 8.566 1.00 90.69 191 GLY A CA 1
ATOM 1419 C C . GLY A 1 191 ? -35.104 26.286 8.534 1.00 90.69 191 GLY A C 1
ATOM 1420 O O . GLY A 1 191 ? -34.622 26.958 9.438 1.00 90.69 191 GLY A O 1
ATOM 1421 N N . TYR A 1 192 ? -35.669 26.852 7.467 1.00 93.38 192 TYR A N 1
ATOM 1422 C CA . TYR A 1 192 ? -35.742 28.303 7.284 1.00 93.38 192 TYR A CA 1
ATOM 1423 C C . TYR A 1 192 ? -37.098 28.860 7.729 1.00 93.38 192 TYR A C 1
ATOM 1425 O O . TYR A 1 192 ? -38.146 28.347 7.332 1.00 93.38 192 TYR A O 1
ATOM 1433 N N . ALA A 1 193 ? -37.080 29.935 8.515 1.00 93.31 193 ALA A N 1
ATOM 1434 C CA . ALA A 1 193 ? -38.258 30.702 8.898 1.00 93.31 193 ALA A CA 1
ATOM 1435 C C . ALA A 1 193 ? -38.250 32.073 8.196 1.00 93.31 193 ALA A C 1
ATOM 1437 O O . ALA A 1 193 ? -37.266 32.809 8.307 1.00 93.31 193 ALA A O 1
ATOM 1438 N N . PRO A 1 194 ? -39.332 32.455 7.495 1.00 88.44 194 PRO A N 1
ATOM 1439 C CA . PRO A 1 194 ? -39.383 33.725 6.785 1.00 88.44 194 PRO A CA 1
ATOM 1440 C C . PRO A 1 194 ? -39.436 34.898 7.765 1.00 88.44 194 PRO A C 1
ATOM 1442 O O . PRO A 1 194 ? -40.314 34.977 8.627 1.00 88.44 194 PRO A O 1
ATOM 1445 N N . GLY A 1 195 ? -38.507 35.836 7.609 1.00 88.88 195 GLY A N 1
ATOM 1446 C CA . GLY A 1 195 ? -38.433 37.072 8.373 1.00 88.88 195 GLY A CA 1
ATOM 1447 C C . GLY A 1 195 ? -38.658 38.319 7.519 1.00 88.88 195 GLY A C 1
ATOM 1448 O O . GLY A 1 195 ? -38.771 38.260 6.297 1.00 88.88 195 GLY A O 1
ATOM 1449 N N . LYS A 1 196 ? -38.738 39.489 8.168 1.00 86.31 196 LYS A N 1
ATOM 1450 C CA . LYS A 1 196 ? -38.952 40.773 7.468 1.00 86.31 196 LYS A CA 1
ATOM 1451 C C . LYS A 1 196 ? -37.798 41.158 6.534 1.00 86.31 196 LYS A C 1
ATOM 1453 O O . LYS A 1 196 ? -38.057 41.821 5.535 1.00 86.31 196 LYS A O 1
ATOM 1458 N N . ASP A 1 197 ? -36.580 40.718 6.849 1.00 87.25 197 ASP A N 1
ATOM 1459 C CA . ASP A 1 197 ? -35.345 41.057 6.131 1.00 87.25 197 ASP A CA 1
ATOM 1460 C C . ASP A 1 197 ? -34.730 39.847 5.390 1.00 87.25 197 ASP A C 1
ATOM 1462 O O . ASP A 1 197 ? -33.563 39.880 5.005 1.00 87.25 197 ASP A O 1
ATOM 1466 N N . GLY A 1 198 ? -35.512 38.780 5.174 1.00 89.00 198 GLY A N 1
ATOM 1467 C CA . GLY A 1 198 ? -35.081 37.537 4.522 1.00 89.00 198 GLY A CA 1
ATOM 1468 C C . GLY A 1 198 ? -35.424 36.287 5.334 1.00 89.00 198 GLY A C 1
ATOM 1469 O O . GLY A 1 198 ? -35.967 36.377 6.435 1.00 89.00 198 GLY A O 1
ATOM 1470 N N . ASP A 1 199 ? -35.121 35.116 4.780 1.00 90.56 199 ASP A N 1
ATOM 1471 C CA . ASP A 1 199 ? -35.324 33.832 5.452 1.00 90.56 199 ASP A CA 1
ATOM 1472 C C . ASP A 1 199 ? -34.185 33.568 6.451 1.00 90.56 199 ASP A C 1
ATOM 1474 O O . ASP A 1 199 ? -33.008 33.594 6.087 1.00 90.56 199 ASP A O 1
ATOM 1478 N N . TYR A 1 200 ? -34.527 33.298 7.711 1.00 91.38 200 TYR A N 1
ATOM 1479 C CA . TYR A 1 200 ? -33.573 32.948 8.765 1.00 91.38 200 TYR A CA 1
ATOM 1480 C C . TYR A 1 200 ? -33.451 31.431 8.870 1.00 91.38 200 TYR A C 1
ATOM 1482 O O . TYR A 1 200 ? -34.459 30.753 9.057 1.00 91.38 200 TYR A O 1
ATOM 1490 N N . LEU A 1 201 ? -32.233 30.890 8.795 1.00 91.62 201 LEU A N 1
ATOM 1491 C CA . LEU A 1 201 ? -31.988 29.502 9.188 1.00 91.62 201 LEU A CA 1
ATOM 1492 C C . LEU A 1 201 ? -32.184 29.392 10.704 1.00 91.62 201 LEU A C 1
ATOM 1494 O O . LEU A 1 201 ? -31.445 30.002 11.473 1.00 91.62 201 LEU A O 1
ATOM 1498 N N . VAL A 1 202 ? -33.189 28.634 11.124 1.00 91.94 202 VAL A N 1
ATOM 1499 C CA . VAL A 1 202 ? -33.432 28.306 12.526 1.00 91.94 202 VAL A CA 1
ATOM 1500 C C . VAL A 1 202 ? -32.565 27.104 12.865 1.00 91.94 202 VAL A C 1
ATOM 1502 O O . VAL A 1 202 ? -32.756 26.030 12.300 1.00 91.94 202 VAL A O 1
ATOM 1505 N N . LYS A 1 203 ? -31.613 27.288 13.775 1.00 91.56 203 LYS A N 1
ATOM 1506 C CA . LYS A 1 203 ? -30.871 26.206 14.426 1.00 91.56 203 LYS A CA 1
ATOM 1507 C C . LYS A 1 203 ? -31.436 25.966 15.823 1.00 91.56 203 LYS A C 1
ATOM 1509 O O . LYS A 1 203 ? -31.960 26.899 16.433 1.00 91.56 203 LYS A O 1
ATOM 1514 N N . VAL A 1 204 ? -31.379 24.725 16.289 1.00 90.38 204 VAL A N 1
ATOM 1515 C CA . VAL A 1 204 ? -31.846 24.327 17.618 1.00 90.38 204 VAL A CA 1
ATOM 1516 C C . VAL A 1 204 ? -30.737 23.562 18.318 1.00 90.38 204 VAL A C 1
ATOM 1518 O O . VAL A 1 204 ? -30.251 22.569 17.780 1.00 90.38 204 VAL A O 1
ATOM 1521 N N . GLY A 1 205 ? -30.439 24.015 19.534 1.00 84.56 205 GLY A N 1
ATOM 1522 C CA . GLY A 1 205 ? -29.414 23.456 20.401 1.00 84.56 205 GLY A CA 1
ATOM 1523 C C . GLY A 1 205 ? -28.038 24.094 20.194 1.00 84.56 205 GLY A C 1
ATOM 1524 O O . GLY A 1 205 ? -27.902 25.060 19.440 1.00 84.56 205 GLY A O 1
ATOM 1525 N N . GLU A 1 206 ? -27.068 23.595 20.945 1.00 83.62 206 GLU A N 1
ATOM 1526 C CA . GLU A 1 206 ? -25.687 24.063 21.016 1.00 83.62 206 GLU A CA 1
ATOM 1527 C C . GLU A 1 206 ? -24.809 22.835 21.284 1.00 83.62 206 GLU A C 1
ATOM 1529 O O . GLU A 1 206 ? -25.171 21.973 22.087 1.00 83.62 206 GLU A O 1
ATOM 1534 N N . SER A 1 207 ? -23.715 22.705 20.539 1.00 84.06 207 SER A N 1
ATOM 1535 C CA . SER A 1 207 ? -22.745 21.628 20.725 1.00 84.06 207 SER A CA 1
ATOM 1536 C C . SER A 1 207 ? -21.766 21.989 21.836 1.00 84.06 207 SER A C 1
ATOM 1538 O O . SER A 1 207 ? -21.389 23.150 21.962 1.00 84.06 207 SER A O 1
ATOM 1540 N N . VAL A 1 208 ? -21.302 20.988 22.577 1.00 86.25 208 VAL A N 1
ATOM 1541 C CA . VAL A 1 208 ? -20.258 21.145 23.596 1.00 86.25 208 VAL A CA 1
ATOM 1542 C C . VAL A 1 208 ? -18.932 21.484 22.909 1.00 86.25 208 VAL A C 1
ATOM 1544 O O . VAL A 1 208 ? -18.479 20.720 22.054 1.00 86.25 208 VAL A O 1
ATOM 1547 N N . ALA A 1 209 ? -18.319 22.614 23.268 1.00 82.31 209 ALA A N 1
ATOM 1548 C CA . ALA A 1 209 ? -17.132 23.150 22.600 1.00 82.31 209 ALA A CA 1
ATOM 1549 C C . ALA A 1 209 ? -15.805 22.725 23.247 1.00 82.31 209 ALA A C 1
ATOM 1551 O O . ALA A 1 209 ? -14.776 22.681 22.572 1.00 82.31 209 ALA A O 1
ATOM 1552 N N . ASP A 1 210 ? -15.794 22.416 24.545 1.00 85.69 210 ASP A N 1
ATOM 1553 C CA . ASP A 1 210 ? -14.592 21.984 25.256 1.00 85.69 210 ASP A CA 1
ATOM 1554 C C . ASP A 1 210 ? -14.895 21.073 26.461 1.00 85.69 210 ASP A C 1
ATOM 1556 O O . ASP A 1 210 ? -16.036 20.707 26.743 1.00 85.69 210 ASP A O 1
ATOM 1560 N N . VAL A 1 211 ? -13.832 20.641 27.145 1.00 85.56 211 VAL A N 1
ATOM 1561 C CA . VAL A 1 211 ? -13.924 19.733 28.298 1.00 85.56 211 VAL A CA 1
ATOM 1562 C C . VAL A 1 211 ? -14.602 20.407 29.497 1.00 85.56 211 VAL A C 1
ATOM 1564 O O . VAL A 1 211 ? -15.321 19.735 30.231 1.00 85.56 211 VAL A O 1
ATOM 1567 N N . GLU A 1 212 ? -14.418 21.717 29.683 1.00 86.75 212 GLU A N 1
ATOM 1568 C CA . GLU A 1 212 ? -15.024 22.461 30.795 1.00 86.75 212 GLU A CA 1
ATOM 1569 C C . GLU A 1 212 ? -16.545 22.568 30.589 1.00 86.75 212 GLU A C 1
ATOM 1571 O O . GLU A 1 212 ? -17.326 22.355 31.516 1.00 86.75 212 GLU A O 1
ATOM 1576 N N . GLU A 1 213 ? -16.988 22.797 29.352 1.00 87.19 213 GLU A N 1
ATOM 1577 C CA . GLU A 1 213 ? -18.406 22.796 28.992 1.00 87.19 213 GLU A CA 1
ATOM 1578 C C . GLU A 1 213 ? -19.031 21.391 29.073 1.00 87.19 213 GLU A C 1
ATOM 1580 O O . GLU A 1 213 ? -20.193 21.248 29.472 1.00 87.19 213 GLU A O 1
ATOM 1585 N N . LEU A 1 214 ? -18.260 20.334 28.785 1.00 88.62 214 LEU A N 1
ATOM 1586 C CA . LEU A 1 214 ? -18.709 18.956 29.007 1.00 88.62 214 LEU A CA 1
ATOM 1587 C C . LEU A 1 214 ? -18.953 18.687 30.499 1.00 88.62 214 LEU A C 1
ATOM 1589 O O . LEU A 1 214 ? -19.976 18.108 30.856 1.00 88.62 214 LEU A O 1
ATOM 1593 N N . GLU A 1 215 ? -18.049 19.133 31.375 1.00 89.31 215 GLU A N 1
ATOM 1594 C CA . GLU A 1 215 ? -18.192 19.012 32.833 1.00 89.31 215 GLU A CA 1
ATOM 1595 C C . GLU A 1 215 ? -19.418 19.766 33.371 1.00 89.31 215 GLU A C 1
ATOM 1597 O O . GLU A 1 215 ? -20.090 19.293 34.298 1.00 89.31 215 GLU A O 1
ATOM 1602 N N . ASP A 1 216 ? -19.725 20.920 32.776 1.00 89.19 216 ASP A N 1
ATOM 1603 C CA . ASP A 1 216 ? -20.857 21.773 33.137 1.00 89.19 216 ASP A CA 1
ATOM 1604 C C . ASP A 1 216 ? -22.185 21.384 32.465 1.00 89.19 216 ASP A C 1
ATOM 1606 O O . ASP A 1 216 ? -23.236 21.946 32.805 1.00 89.19 216 ASP A O 1
ATOM 1610 N N . THR A 1 217 ? -22.164 20.399 31.561 1.00 88.44 217 THR A N 1
ATOM 1611 C CA . THR A 1 217 ? -23.348 19.933 30.835 1.00 88.44 217 THR A CA 1
ATOM 1612 C C . THR A 1 217 ? -24.400 19.399 31.804 1.00 88.44 217 THR A C 1
ATOM 1614 O O . THR A 1 217 ? -24.145 18.546 32.658 1.00 88.44 217 THR A O 1
ATOM 1617 N N . VAL A 1 218 ? -25.623 19.907 31.659 1.00 88.19 218 VAL A N 1
ATOM 1618 C CA . VAL A 1 218 ? -26.757 19.556 32.514 1.00 88.19 218 VAL A CA 1
ATOM 1619 C C . VAL A 1 218 ? -27.344 18.216 32.091 1.00 88.19 218 VAL A C 1
ATOM 1621 O O . VAL A 1 218 ? -27.842 18.074 30.976 1.00 88.19 218 VAL A O 1
ATOM 1624 N N . LEU A 1 219 ? -27.364 17.250 33.007 1.00 86.00 219 LEU A N 1
ATOM 1625 C CA . LEU A 1 219 ? -27.948 15.933 32.763 1.00 86.00 219 LEU A CA 1
ATOM 1626 C C . LEU A 1 219 ? -29.437 15.916 33.101 1.00 86.00 219 LEU A C 1
ATOM 1628 O O . LEU A 1 219 ? -30.274 15.611 32.250 1.00 86.00 219 LEU A O 1
ATOM 1632 N N . ILE A 1 220 ? -29.775 16.245 34.347 1.00 84.44 220 ILE A N 1
ATOM 1633 C CA . ILE A 1 220 ? -31.146 16.172 34.849 1.00 84.44 220 ILE A CA 1
ATOM 1634 C C . ILE A 1 220 ? -31.378 17.191 35.966 1.00 84.44 220 ILE A C 1
ATOM 1636 O O . ILE A 1 220 ? -30.510 17.441 36.799 1.00 84.44 220 ILE A O 1
ATOM 1640 N N . ASP A 1 221 ? -32.581 17.757 36.003 1.00 83.44 221 ASP A N 1
ATOM 1641 C CA . ASP A 1 221 ? -33.078 18.530 37.138 1.00 83.44 221 ASP A CA 1
ATOM 1642 C C . ASP A 1 221 ? -34.207 17.743 37.811 1.00 83.44 221 ASP A C 1
ATOM 1644 O O . ASP A 1 221 ? -35.250 17.478 37.205 1.00 83.44 221 ASP A O 1
ATOM 1648 N N . LEU A 1 222 ? -33.988 17.347 39.066 1.00 78.31 222 LEU A N 1
ATOM 1649 C CA . LEU A 1 222 ? -34.975 16.613 39.860 1.00 78.31 222 LEU A CA 1
ATOM 1650 C C . LEU A 1 222 ? -36.087 17.528 40.407 1.00 78.31 222 LEU A C 1
ATOM 1652 O O . LEU A 1 222 ? -37.035 17.028 41.014 1.00 78.31 222 LEU A O 1
ATOM 1656 N N . ASN A 1 223 ? -36.009 18.851 40.191 1.00 75.38 223 ASN A N 1
ATOM 1657 C CA . ASN A 1 223 ? -36.936 19.859 40.718 1.00 75.38 223 ASN A CA 1
ATOM 1658 C C . ASN A 1 223 ? -37.125 19.752 42.244 1.00 75.38 223 ASN A C 1
ATOM 1660 O O . ASN A 1 223 ? -38.221 19.950 42.778 1.00 75.38 223 ASN A O 1
ATOM 1664 N N . MET A 1 224 ? -36.056 19.413 42.963 1.00 75.00 224 MET A N 1
ATOM 1665 C CA . MET A 1 224 ? -36.049 19.328 44.420 1.00 75.00 224 MET A CA 1
ATOM 1666 C C . MET A 1 224 ? -35.319 20.547 44.982 1.00 75.00 224 MET A C 1
ATOM 1668 O O . MET A 1 224 ? -34.141 20.720 44.717 1.00 75.00 224 MET A O 1
ATOM 1672 N N . ASP A 1 225 ? -35.959 21.349 45.842 1.00 73.94 225 ASP A N 1
ATOM 1673 C CA . ASP A 1 225 ? -35.353 22.572 46.425 1.00 73.94 225 ASP A CA 1
ATOM 1674 C C . ASP A 1 225 ? -33.990 22.343 47.124 1.00 73.94 225 ASP A C 1
ATOM 1676 O O . ASP A 1 225 ? -33.251 23.287 47.399 1.00 73.94 225 ASP A O 1
ATOM 1680 N N . SER A 1 226 ? -33.673 21.090 47.461 1.00 68.94 226 SER A N 1
ATOM 1681 C CA . SER A 1 226 ? -32.455 20.665 48.165 1.00 68.94 226 SER A CA 1
ATOM 1682 C C . SER A 1 226 ? -31.417 19.966 47.280 1.00 68.94 226 SER A C 1
ATOM 1684 O O . SER A 1 226 ? -30.285 19.805 47.730 1.00 68.94 226 SER A O 1
ATOM 1686 N N . VAL A 1 227 ? -31.768 19.577 46.050 1.00 68.81 227 VAL A N 1
ATOM 1687 C CA . VAL A 1 227 ? -30.855 18.960 45.077 1.00 68.81 227 VAL A CA 1
ATOM 1688 C C . VAL A 1 227 ? -30.896 19.830 43.830 1.00 68.81 227 VAL A C 1
ATOM 1690 O O . VAL A 1 227 ? -31.915 19.890 43.149 1.00 68.81 227 VAL A O 1
ATOM 1693 N N . GLY A 1 228 ? -29.812 20.568 43.589 1.00 78.19 228 GLY A N 1
ATOM 1694 C CA . GLY A 1 228 ? -29.692 21.407 42.402 1.00 78.19 228 GLY A CA 1
ATOM 1695 C C . GLY A 1 228 ? -29.700 20.588 41.110 1.00 78.19 228 GLY A C 1
ATOM 1696 O O . GLY A 1 228 ? -29.758 19.360 41.124 1.00 78.19 228 GLY A O 1
ATOM 1697 N N . VAL A 1 229 ? -29.617 21.293 39.987 1.00 85.00 229 VAL A N 1
ATOM 1698 C CA . VAL A 1 229 ? -29.431 20.678 38.671 1.00 85.00 229 VAL A CA 1
ATOM 1699 C C . VAL A 1 229 ? -28.172 19.808 38.691 1.00 85.00 229 VAL A C 1
ATOM 1701 O O . VAL A 1 229 ? -27.111 20.303 39.067 1.00 85.00 229 VAL A O 1
ATOM 1704 N N . ILE A 1 230 ? -28.302 18.543 38.291 1.00 87.06 230 ILE A N 1
ATOM 1705 C CA . ILE A 1 230 ? -27.204 17.574 38.262 1.00 87.06 230 ILE A CA 1
ATOM 1706 C C . ILE A 1 230 ? -26.449 17.727 36.943 1.00 87.06 230 ILE A C 1
ATOM 1708 O O . ILE A 1 230 ? -27.046 17.661 35.860 1.00 87.06 230 ILE A O 1
ATOM 1712 N N . LYS A 1 231 ? -25.136 17.912 37.043 1.00 90.56 231 LYS A N 1
ATOM 1713 C CA . LYS A 1 231 ? -24.207 18.042 35.919 1.00 90.56 231 LYS A CA 1
ATOM 1714 C C . LYS A 1 231 ? -23.388 16.771 35.714 1.00 90.56 231 LYS A C 1
ATOM 1716 O O . LYS A 1 231 ? -23.392 15.878 36.559 1.00 90.56 231 LYS A O 1
ATOM 1721 N N . VAL A 1 232 ? -22.651 16.700 34.607 1.00 89.38 232 VAL A N 1
ATOM 1722 C CA . VAL A 1 232 ? -21.699 15.604 34.347 1.00 89.38 232 VAL A CA 1
ATOM 1723 C C . VAL A 1 232 ? -20.645 15.516 35.451 1.00 89.38 232 VAL A C 1
ATOM 1725 O O . VAL A 1 232 ? -20.418 14.432 35.983 1.00 89.38 232 VAL A O 1
ATO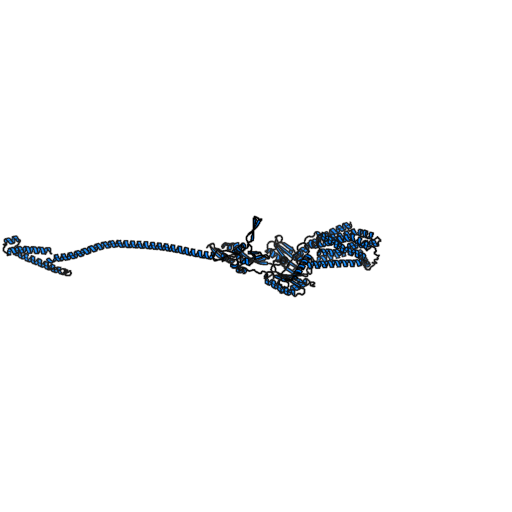M 1728 N N . SER A 1 233 ? -20.083 16.653 35.866 1.00 89.69 233 SER A N 1
ATOM 1729 C CA . SER A 1 233 ? -19.095 16.739 36.956 1.00 89.69 233 SER A CA 1
ATOM 1730 C C . SER A 1 233 ? -19.594 16.243 38.321 1.00 89.69 233 SER A C 1
ATOM 1732 O O . SER A 1 233 ? -18.781 15.903 39.179 1.00 89.69 233 SER A O 1
ATOM 1734 N N . ASP A 1 234 ? -20.912 16.162 38.538 1.00 87.12 234 ASP A N 1
ATOM 1735 C CA . ASP A 1 234 ? -21.481 15.633 39.783 1.00 87.12 234 ASP A CA 1
ATOM 1736 C C . ASP A 1 234 ? -21.505 14.093 39.819 1.00 87.12 234 ASP A C 1
ATOM 1738 O O . ASP A 1 234 ? -21.657 13.508 40.894 1.00 87.12 234 ASP A O 1
ATOM 1742 N N . VAL A 1 235 ? -21.389 13.426 38.661 1.00 86.38 235 VAL A N 1
ATOM 1743 C CA . VAL A 1 235 ? -21.594 11.969 38.524 1.00 86.38 235 VAL A CA 1
ATOM 1744 C C . VAL A 1 235 ? -20.457 11.219 37.840 1.00 86.38 235 VAL A C 1
ATOM 1746 O O . VAL A 1 235 ? -20.416 9.992 37.929 1.00 86.38 235 VAL A O 1
ATOM 1749 N N . ALA A 1 236 ? -19.546 11.918 37.165 1.00 86.69 236 ALA A N 1
ATOM 1750 C CA . ALA A 1 236 ? -18.425 11.318 36.458 1.00 86.69 236 ALA A CA 1
ATOM 1751 C C . ALA A 1 236 ? -17.176 12.207 36.526 1.00 86.69 236 ALA A C 1
ATOM 1753 O O . ALA A 1 236 ? -17.261 13.432 36.449 1.00 86.69 236 ALA A O 1
ATOM 1754 N N . ASP A 1 237 ? -16.009 11.565 36.607 1.00 88.50 237 ASP A N 1
ATOM 1755 C CA . ASP A 1 237 ? -14.725 12.230 36.403 1.00 88.50 237 ASP A CA 1
ATOM 1756 C C . ASP A 1 237 ? -14.474 12.378 34.898 1.00 88.50 237 ASP A C 1
ATOM 1758 O O . ASP A 1 237 ? -14.258 11.387 34.196 1.00 88.50 237 ASP A O 1
ATOM 1762 N N . VAL A 1 238 ? -14.453 13.611 34.398 1.00 88.38 238 VAL A N 1
ATOM 1763 C CA . VAL A 1 238 ? -14.106 13.885 33.001 1.00 88.38 238 VAL A CA 1
ATOM 1764 C C . VAL A 1 238 ? -12.589 14.011 32.891 1.00 88.38 238 VAL A C 1
ATOM 1766 O O . VAL A 1 238 ? -11.962 14.851 33.534 1.00 88.38 238 VAL A O 1
ATOM 1769 N N . LYS A 1 239 ? -11.963 13.144 32.092 1.00 86.94 239 LYS A N 1
ATOM 1770 C CA . LYS A 1 239 ? -10.513 13.160 31.868 1.00 86.94 239 LYS A CA 1
ATOM 1771 C C . LYS A 1 239 ? -10.224 13.165 30.382 1.00 86.94 239 LYS A C 1
ATOM 1773 O O . LYS A 1 239 ? -10.691 12.305 29.643 1.00 86.94 239 LYS A O 1
ATOM 1778 N N . LYS A 1 240 ? -9.387 14.108 29.961 1.00 85.00 240 LYS A N 1
ATOM 1779 C CA . LYS A 1 240 ? -8.771 14.056 28.641 1.00 85.00 240 LYS A CA 1
ATOM 1780 C C . LYS A 1 240 ? -7.661 13.007 28.670 1.00 85.00 240 LYS A C 1
ATOM 1782 O O . LYS A 1 240 ? -6.665 13.192 29.369 1.00 85.00 240 LYS A O 1
ATOM 1787 N N . VAL A 1 241 ? -7.855 11.918 27.936 1.00 80.62 241 VAL A N 1
ATOM 1788 C CA . VAL A 1 241 ? -6.844 10.870 27.767 1.00 80.62 241 VAL A CA 1
ATOM 1789 C C . VAL A 1 241 ? -5.886 11.288 26.654 1.00 80.62 241 VAL A C 1
ATOM 1791 O O . VAL A 1 241 ? -6.310 11.812 25.625 1.00 80.62 241 VAL A O 1
ATOM 1794 N N . ASP A 1 242 ? -4.591 11.117 26.906 1.00 74.38 242 ASP A N 1
ATOM 1795 C CA . ASP A 1 242 ? -3.536 11.324 25.919 1.00 74.38 242 ASP A CA 1
ATOM 1796 C C . ASP A 1 242 ? -3.235 9.982 25.244 1.00 74.38 242 ASP A C 1
ATOM 1798 O O . ASP A 1 242 ? -2.638 9.093 25.851 1.00 74.38 242 ASP A O 1
ATOM 1802 N N . ASP A 1 243 ? -3.690 9.842 24.003 1.00 70.31 243 ASP A N 1
ATOM 1803 C CA . ASP A 1 243 ? -3.494 8.676 23.141 1.00 70.31 243 ASP A CA 1
ATOM 1804 C C . ASP A 1 243 ? -2.141 8.705 22.413 1.00 70.31 243 ASP A C 1
ATOM 1806 O O . ASP A 1 243 ? -1.836 7.809 21.629 1.00 70.31 243 ASP A O 1
ATOM 1810 N N . SER A 1 244 ? -1.276 9.696 22.676 1.00 64.56 244 SER A N 1
ATOM 1811 C CA . SER A 1 244 ? 0.042 9.782 22.029 1.00 64.56 244 SER A CA 1
ATOM 1812 C C . SER A 1 244 ? 0.930 8.567 22.295 1.00 64.56 244 SER A C 1
ATOM 1814 O O . SER A 1 244 ? 1.828 8.298 21.501 1.00 64.56 244 SER A O 1
ATOM 1816 N N . GLN A 1 245 ? 0.671 7.805 23.364 1.00 62.91 245 GLN A N 1
ATOM 1817 C CA . GLN A 1 245 ? 1.362 6.544 23.638 1.00 62.91 245 GLN A CA 1
ATOM 1818 C C . GLN A 1 245 ? 0.974 5.417 22.675 1.00 62.91 245 GLN A C 1
ATOM 1820 O O . GLN A 1 245 ? 1.726 4.460 22.571 1.00 62.91 245 GLN A O 1
ATOM 1825 N N . GLU A 1 246 ? -0.140 5.530 21.951 1.00 65.19 246 GLU A N 1
ATOM 1826 C CA . GLU A 1 246 ? -0.548 4.583 20.903 1.00 65.19 246 GLU A CA 1
ATOM 1827 C C . GLU A 1 246 ? 0.082 4.922 19.540 1.00 65.19 246 GLU A C 1
ATOM 1829 O O . GLU A 1 246 ? -0.014 4.154 18.581 1.00 65.19 246 GLU A O 1
ATOM 1834 N N . VAL A 1 247 ? 0.764 6.070 19.444 1.00 72.44 247 VAL A N 1
ATOM 1835 C CA . VAL A 1 247 ? 1.456 6.522 18.238 1.00 72.44 247 VAL A CA 1
ATOM 1836 C C . VAL A 1 247 ? 2.959 6.433 18.458 1.00 72.44 247 VAL A C 1
ATOM 1838 O O . VAL A 1 247 ? 3.564 7.231 19.170 1.00 72.44 247 VAL A O 1
ATOM 1841 N N . TYR A 1 248 ? 3.602 5.491 17.776 1.00 81.56 248 TYR A N 1
ATOM 1842 C CA . TYR A 1 248 ? 5.056 5.423 17.747 1.00 81.56 248 TYR A CA 1
ATOM 1843 C C . TYR A 1 248 ? 5.548 6.058 16.452 1.00 81.56 248 TYR A C 1
ATOM 1845 O O . TYR A 1 248 ? 5.304 5.535 15.368 1.00 81.56 248 TYR A O 1
ATOM 1853 N N . ALA A 1 249 ? 6.237 7.191 16.566 1.00 86.50 249 ALA A N 1
ATOM 1854 C CA . ALA A 1 249 ? 6.956 7.831 15.472 1.00 86.50 249 ALA A CA 1
ATOM 1855 C C . ALA A 1 249 ? 8.251 8.436 16.020 1.00 86.50 249 ALA A C 1
ATOM 1857 O O . ALA A 1 249 ? 8.236 9.378 16.817 1.00 86.50 249 ALA A O 1
ATOM 1858 N N . LYS A 1 250 ? 9.387 7.876 15.607 1.00 87.94 250 LYS A N 1
ATOM 1859 C CA . LYS A 1 250 ? 10.712 8.310 16.046 1.00 87.94 250 LYS A CA 1
ATOM 1860 C C . LYS A 1 250 ? 11.647 8.522 14.872 1.00 87.94 250 LYS A C 1
ATOM 1862 O O . LYS A 1 250 ? 11.608 7.804 13.878 1.00 87.94 250 LYS A O 1
ATOM 1867 N N . LEU A 1 251 ? 12.528 9.498 15.025 1.00 89.25 251 LEU A N 1
ATOM 1868 C CA . LEU A 1 251 ? 13.600 9.814 14.100 1.00 89.25 251 LEU A CA 1
ATOM 1869 C C . LEU A 1 251 ? 14.926 9.719 14.854 1.00 89.25 251 LEU A C 1
ATOM 1871 O O . LEU A 1 251 ? 15.159 10.470 15.796 1.00 89.25 251 LEU A O 1
ATOM 1875 N N . ASN A 1 252 ? 15.800 8.801 14.449 1.00 88.88 252 ASN A N 1
ATOM 1876 C CA . ASN A 1 252 ? 17.092 8.545 15.096 1.00 88.88 252 ASN A CA 1
ATOM 1877 C C . ASN A 1 252 ? 16.980 8.277 16.611 1.00 88.88 252 ASN A C 1
ATOM 1879 O O . ASN A 1 252 ? 17.866 8.652 17.373 1.00 88.88 252 ASN A O 1
ATOM 1883 N N . GLY A 1 253 ? 15.883 7.646 17.043 1.00 85.19 253 GLY A N 1
ATOM 1884 C CA . GLY A 1 253 ? 15.591 7.358 18.453 1.00 85.19 253 GLY A CA 1
ATOM 1885 C C . GLY A 1 253 ? 14.881 8.486 19.214 1.00 85.19 253 GLY A C 1
ATOM 1886 O O . GLY A 1 253 ? 14.390 8.251 20.317 1.00 85.19 253 GLY A O 1
ATOM 1887 N N . GLU A 1 254 ? 14.748 9.676 18.626 1.00 87.56 254 GLU A N 1
ATOM 1888 C CA . GLU A 1 254 ? 14.050 10.816 19.230 1.00 87.56 254 GLU A CA 1
ATOM 1889 C C . GLU A 1 254 ? 12.580 10.875 18.769 1.00 87.56 254 GLU A C 1
ATOM 1891 O O . GLU A 1 254 ? 12.310 10.633 17.588 1.00 87.56 254 GLU A O 1
ATOM 1896 N N . PRO A 1 255 ? 11.611 11.212 19.644 1.00 86.69 255 PRO A N 1
ATOM 1897 C CA . PRO A 1 255 ? 10.211 11.400 19.251 1.00 86.69 255 PRO A CA 1
ATOM 1898 C C . PRO A 1 255 ? 10.053 12.455 18.149 1.00 86.69 255 PRO A C 1
ATOM 1900 O O . PRO A 1 255 ? 10.631 13.541 18.233 1.00 86.69 255 PRO A O 1
ATOM 1903 N N . GLY A 1 256 ? 9.251 12.158 17.124 1.00 83.12 256 GLY A N 1
ATOM 1904 C CA . GLY A 1 256 ? 9.068 13.042 15.974 1.00 83.12 256 GLY A CA 1
ATOM 1905 C C . GLY A 1 256 ? 7.669 12.986 15.366 1.00 83.12 256 GLY A C 1
ATOM 1906 O O . GLY A 1 256 ? 6.854 12.132 15.695 1.00 83.12 256 GLY A O 1
ATOM 1907 N N . LEU A 1 257 ? 7.398 13.916 14.448 1.00 81.31 257 LEU A N 1
ATOM 1908 C CA . LEU A 1 257 ? 6.181 13.928 13.638 1.00 81.31 257 LEU A CA 1
ATOM 1909 C C . LEU A 1 257 ? 6.510 13.467 12.223 1.00 81.31 257 LEU A C 1
ATOM 1911 O O . LEU A 1 257 ? 7.421 14.002 11.589 1.00 81.31 257 LEU A O 1
ATOM 1915 N N . LEU A 1 258 ? 5.741 12.507 11.715 1.00 77.56 258 LEU A N 1
ATOM 1916 C CA . LEU A 1 258 ? 5.866 12.045 10.341 1.00 77.56 258 LEU A CA 1
ATOM 1917 C C . LEU A 1 258 ? 4.871 12.785 9.449 1.00 77.56 258 LEU A C 1
ATOM 1919 O O . LEU A 1 258 ? 3.670 12.803 9.707 1.00 77.56 258 LEU A O 1
ATOM 1923 N N . LEU A 1 259 ? 5.383 13.387 8.379 1.00 82.75 259 LEU A N 1
ATOM 1924 C CA . LEU A 1 259 ? 4.581 14.070 7.374 1.00 82.75 259 LEU A CA 1
ATOM 1925 C C . LEU A 1 259 ? 4.696 13.309 6.055 1.00 82.75 259 LEU A C 1
ATOM 1927 O O . LEU A 1 259 ? 5.799 13.106 5.551 1.00 82.75 259 LEU A O 1
ATOM 1931 N N . SER A 1 260 ? 3.556 12.911 5.493 1.00 83.12 260 SER A N 1
ATOM 1932 C CA . SER A 1 260 ? 3.481 12.285 4.173 1.00 83.12 260 SER A CA 1
ATOM 1933 C C . SER A 1 260 ? 2.817 13.237 3.183 1.00 83.12 260 SER A C 1
ATOM 1935 O O . SER A 1 260 ? 1.803 13.863 3.496 1.00 83.12 260 SER A O 1
ATOM 1937 N N . PHE A 1 261 ? 3.398 13.351 1.990 1.00 86.00 261 PHE A N 1
ATOM 1938 C CA . PHE A 1 261 ? 2.907 14.217 0.923 1.00 86.00 261 PHE A CA 1
ATOM 1939 C C . PHE A 1 261 ? 2.637 13.384 -0.320 1.00 86.00 261 PHE A C 1
ATOM 1941 O O . PHE A 1 261 ? 3.538 12.741 -0.854 1.00 86.00 261 PHE A O 1
ATOM 1948 N N . GLU A 1 262 ? 1.407 13.450 -0.818 1.00 85.19 262 GLU A N 1
ATOM 1949 C CA . GLU A 1 262 ? 1.029 12.834 -2.083 1.00 85.19 262 GLU A CA 1
ATOM 1950 C C . GLU A 1 262 ? 0.865 13.915 -3.151 1.00 85.19 262 GLU A C 1
ATOM 1952 O O . GLU A 1 262 ? 0.167 14.918 -2.963 1.00 85.19 262 GLU A O 1
ATOM 1957 N N . LYS A 1 263 ? 1.520 13.728 -4.300 1.00 87.44 263 LYS A N 1
ATOM 1958 C CA . LYS A 1 263 ? 1.365 14.655 -5.420 1.00 87.44 263 LYS A CA 1
ATOM 1959 C C . LYS A 1 263 ? 0.025 14.419 -6.116 1.00 87.44 263 LYS A C 1
ATOM 1961 O O . LYS A 1 263 ? -0.374 13.286 -6.371 1.00 87.44 263 LYS A O 1
ATOM 1966 N N . GLN A 1 264 ? -0.609 15.491 -6.572 1.00 87.81 264 GLN A N 1
ATOM 1967 C CA . GLN A 1 264 ? -1.761 15.365 -7.461 1.00 87.81 264 GLN A CA 1
ATOM 1968 C C . GLN A 1 264 ? -1.368 14.767 -8.825 1.00 87.81 264 GLN A C 1
ATOM 1970 O O . GLN A 1 264 ? -0.250 14.943 -9.334 1.00 87.81 264 GLN A O 1
ATOM 1975 N N . THR A 1 265 ? -2.309 14.065 -9.461 1.00 83.69 265 THR A N 1
ATOM 1976 C CA . THR A 1 265 ? -2.121 13.521 -10.811 1.00 83.69 265 THR A CA 1
ATOM 1977 C C . THR A 1 265 ? -1.825 14.644 -11.813 1.00 83.69 265 THR A C 1
ATOM 1979 O O . THR A 1 265 ? -2.459 15.694 -11.791 1.00 83.69 265 THR A O 1
ATOM 1982 N N . GLY A 1 266 ? -0.861 14.426 -12.713 1.00 81.06 266 GLY A N 1
ATOM 1983 C CA . GLY A 1 266 ? -0.483 15.392 -13.755 1.00 81.06 266 GLY A CA 1
ATOM 1984 C C . GLY A 1 266 ? 0.591 16.412 -13.360 1.00 81.06 266 GLY A C 1
ATOM 1985 O O . GLY A 1 266 ? 1.119 17.080 -14.245 1.00 81.06 266 GLY A O 1
ATOM 1986 N N . TYR A 1 267 ? 0.971 16.496 -12.082 1.00 86.38 267 TYR A N 1
ATOM 1987 C CA . TYR A 1 267 ? 2.101 17.318 -11.638 1.00 86.38 267 TYR A CA 1
ATOM 1988 C C . TYR A 1 267 ? 3.426 16.552 -11.722 1.00 86.38 267 TYR A C 1
ATOM 1990 O O . TYR A 1 267 ? 3.472 15.335 -11.484 1.00 86.38 267 TYR A O 1
ATOM 1998 N N . ALA A 1 268 ? 4.496 17.276 -12.062 1.00 85.56 268 ALA A N 1
ATOM 1999 C CA . ALA A 1 268 ? 5.855 16.753 -12.085 1.00 85.56 268 ALA A CA 1
ATOM 2000 C C . ALA A 1 268 ? 6.347 16.508 -10.655 1.00 85.56 268 ALA A C 1
ATOM 2002 O O . ALA A 1 268 ? 6.246 17.385 -9.802 1.00 85.56 268 ALA A O 1
ATOM 2003 N N . THR A 1 269 ? 6.868 15.309 -10.396 1.00 87.62 269 THR A N 1
ATOM 2004 C CA . THR A 1 269 ? 7.316 14.920 -9.054 1.00 87.62 269 THR A CA 1
ATOM 2005 C C . THR A 1 269 ? 8.462 15.804 -8.563 1.00 87.62 269 THR A C 1
ATOM 2007 O O . THR A 1 269 ? 8.377 16.282 -7.441 1.00 87.62 269 THR A O 1
ATOM 2010 N N . GLY A 1 270 ? 9.463 16.082 -9.412 1.00 87.12 270 GLY A N 1
ATOM 2011 C CA . GLY A 1 270 ? 10.603 16.946 -9.068 1.00 87.12 270 GLY A CA 1
ATOM 2012 C C . GLY A 1 270 ? 10.178 18.352 -8.630 1.00 87.12 270 GLY A C 1
ATOM 2013 O O . GLY A 1 270 ? 10.525 18.786 -7.540 1.00 87.12 270 GLY A O 1
ATOM 2014 N N . ASP A 1 271 ? 9.321 19.017 -9.411 1.00 88.12 271 ASP A N 1
ATOM 2015 C CA . ASP A 1 271 ? 8.837 20.368 -9.083 1.00 88.12 271 ASP A CA 1
ATOM 2016 C C . ASP A 1 271 ? 8.081 20.413 -7.741 1.00 88.12 271 ASP A C 1
ATOM 2018 O O . ASP A 1 271 ? 8.207 21.368 -6.968 1.00 88.12 271 ASP A O 1
ATOM 2022 N N . VAL A 1 272 ? 7.274 19.382 -7.458 1.00 92.25 272 VAL A N 1
ATOM 2023 C CA . VAL A 1 272 ? 6.522 19.273 -6.198 1.00 92.25 272 VAL A CA 1
ATOM 2024 C C . VAL A 1 272 ? 7.474 19.050 -5.027 1.00 92.25 272 VAL A C 1
ATOM 2026 O O . VAL A 1 272 ? 7.341 19.727 -4.010 1.00 92.25 272 VAL A O 1
ATOM 2029 N N . THR A 1 273 ? 8.446 18.145 -5.164 1.00 92.00 273 THR A N 1
ATOM 2030 C CA . THR A 1 273 ? 9.425 17.876 -4.104 1.00 92.00 273 THR A CA 1
ATOM 2031 C C . THR A 1 273 ? 10.308 19.086 -3.837 1.00 92.00 273 THR A C 1
ATOM 2033 O O . THR A 1 273 ? 10.501 19.431 -2.676 1.00 92.00 273 THR A O 1
ATOM 2036 N N . ASP A 1 274 ? 10.758 19.789 -4.878 1.00 90.88 274 ASP A N 1
ATOM 2037 C CA . ASP A 1 274 ? 11.563 21.006 -4.743 1.00 90.88 274 ASP A CA 1
ATOM 2038 C C . ASP A 1 274 ? 10.780 22.095 -4.004 1.00 90.88 274 ASP A C 1
ATOM 2040 O O . ASP A 1 274 ? 11.279 22.682 -3.048 1.00 90.88 274 ASP A O 1
ATOM 2044 N N . SER A 1 275 ? 9.507 22.294 -4.361 1.00 92.62 275 SER A N 1
ATOM 2045 C CA . SER A 1 275 ? 8.632 23.264 -3.687 1.00 92.62 275 SER A CA 1
ATOM 2046 C C . SER A 1 275 ? 8.428 22.944 -2.199 1.00 92.62 275 SER A C 1
ATOM 2048 O O . SER A 1 275 ? 8.352 23.854 -1.369 1.00 92.62 275 SER A O 1
ATOM 2050 N N . ILE A 1 276 ? 8.327 21.657 -1.846 1.00 93.31 276 ILE A N 1
ATOM 2051 C CA . ILE A 1 276 ? 8.205 21.207 -0.451 1.00 93.31 276 ILE A CA 1
ATOM 2052 C C . ILE A 1 276 ? 9.519 21.448 0.302 1.00 93.31 276 ILE A C 1
ATOM 2054 O O . ILE A 1 276 ? 9.493 22.023 1.390 1.00 93.31 276 ILE A O 1
ATOM 2058 N N . LEU A 1 277 ? 10.661 21.071 -0.281 1.00 91.19 277 LEU A N 1
ATOM 2059 C CA . LEU A 1 277 ? 11.982 21.259 0.325 1.00 91.19 277 LEU A CA 1
ATOM 2060 C C . LEU A 1 277 ? 12.312 22.742 0.531 1.00 91.19 277 LEU A C 1
ATOM 2062 O O . LEU A 1 277 ? 12.743 23.124 1.617 1.00 91.19 277 LEU A O 1
ATOM 2066 N N . GLU A 1 278 ? 12.033 23.595 -0.459 1.00 92.50 278 GLU A N 1
ATOM 2067 C CA . GLU A 1 278 ? 12.168 25.051 -0.330 1.00 92.50 278 GLU A CA 1
ATOM 2068 C C . GLU A 1 278 ? 11.297 25.591 0.811 1.00 92.50 278 GLU A C 1
ATOM 2070 O O . GLU A 1 278 ? 11.708 26.481 1.568 1.00 92.50 278 GLU A O 1
ATOM 2075 N N . LYS A 1 279 ? 10.083 25.045 0.974 1.00 91.69 279 LYS A N 1
ATOM 2076 C CA . LYS A 1 279 ? 9.194 25.446 2.061 1.00 91.69 279 LYS A CA 1
ATOM 2077 C C . LYS A 1 279 ? 9.731 25.001 3.418 1.00 91.69 279 LYS A C 1
ATOM 2079 O O . LYS A 1 279 ? 9.699 25.817 4.341 1.00 91.69 279 LYS A O 1
ATOM 2084 N N . PHE A 1 280 ? 10.244 23.781 3.544 1.00 90.81 280 PHE A N 1
ATOM 2085 C CA . PHE A 1 280 ? 10.894 23.307 4.767 1.00 90.81 280 PHE A CA 1
ATOM 2086 C C . PHE A 1 280 ? 12.102 24.164 5.121 1.00 90.81 280 PHE A C 1
ATOM 2088 O O . PHE A 1 280 ? 12.124 24.721 6.214 1.00 90.81 280 PHE A O 1
ATOM 2095 N N . GLU A 1 281 ? 13.005 24.427 4.176 1.00 89.31 281 GLU A N 1
ATOM 2096 C CA . GLU A 1 281 ? 14.157 25.306 4.402 1.00 89.31 281 GLU A CA 1
ATOM 2097 C C . GLU A 1 281 ? 13.722 26.718 4.849 1.00 89.31 281 GLU A C 1
ATOM 2099 O O . GLU A 1 281 ? 14.357 27.346 5.702 1.00 89.31 281 GLU A O 1
ATOM 2104 N N . SER A 1 282 ? 12.601 27.230 4.320 1.00 89.31 282 SER A N 1
ATOM 2105 C CA . SER A 1 282 ? 12.027 28.509 4.763 1.00 89.31 282 SER A CA 1
ATOM 2106 C C . SER A 1 282 ? 11.504 28.476 6.207 1.00 89.31 282 SER A C 1
ATOM 2108 O O . SER A 1 282 ? 11.596 29.485 6.908 1.00 89.31 282 SER A O 1
ATOM 2110 N N . LEU A 1 283 ? 10.965 27.336 6.653 1.00 89.12 283 LEU A N 1
ATOM 2111 C CA . LEU A 1 283 ? 10.444 27.137 8.006 1.00 89.12 283 LEU A CA 1
ATOM 2112 C C . LEU A 1 283 ? 11.576 26.916 9.016 1.00 89.12 283 LEU A C 1
ATOM 2114 O O . LEU A 1 283 ? 11.521 27.493 10.101 1.00 89.12 283 LEU A O 1
ATOM 2118 N N . GLU A 1 284 ? 12.632 26.182 8.657 1.00 86.75 284 GLU A N 1
ATOM 2119 C CA . GLU A 1 284 ? 13.818 25.999 9.513 1.00 86.75 284 GLU A CA 1
ATOM 2120 C C . GLU A 1 284 ? 14.538 27.327 9.793 1.00 86.75 284 GLU A C 1
ATOM 2122 O O . GLU A 1 284 ? 15.064 27.554 10.884 1.00 86.75 284 GLU A O 1
ATOM 2127 N N . LYS A 1 285 ? 14.523 28.245 8.816 1.00 84.94 285 LYS A N 1
ATOM 2128 C CA . LYS A 1 285 ? 15.080 29.602 8.941 1.00 84.94 285 LYS A CA 1
ATOM 2129 C C . LYS A 1 285 ? 14.206 30.561 9.759 1.00 84.94 285 LYS A C 1
ATOM 2131 O O . LYS A 1 285 ? 14.654 31.675 10.030 1.00 84.94 285 LYS A O 1
ATOM 2136 N N . SER A 1 286 ? 12.977 30.183 10.119 1.00 82.81 286 SER A N 1
ATOM 2137 C CA . SER A 1 286 ? 12.081 31.033 10.913 1.00 82.81 286 SER A CA 1
ATOM 2138 C C . SER A 1 286 ? 12.437 30.993 12.409 1.00 82.81 286 SER A C 1
ATOM 2140 O O . SER A 1 286 ? 12.771 29.946 12.961 1.00 82.81 286 SER A O 1
ATOM 2142 N N . ASP A 1 287 ? 12.399 32.154 13.072 1.00 67.38 287 ASP A N 1
ATOM 2143 C CA . ASP A 1 287 ? 12.988 32.350 14.411 1.00 67.38 287 ASP A CA 1
ATOM 2144 C C . ASP A 1 287 ? 12.194 31.727 15.571 1.00 67.38 287 ASP A C 1
ATOM 2146 O O . ASP A 1 287 ? 12.733 31.589 16.668 1.00 67.38 287 ASP A O 1
ATOM 2150 N N . GLU A 1 288 ? 10.927 31.368 15.368 1.00 66.75 288 GLU A N 1
ATOM 2151 C CA . GLU A 1 288 ? 10.021 31.136 16.497 1.00 66.75 288 GLU A CA 1
ATOM 2152 C C . GLU A 1 288 ? 10.142 29.722 17.099 1.00 66.75 288 GLU A C 1
ATOM 2154 O O . GLU A 1 288 ? 10.001 29.583 18.310 1.00 66.75 288 GLU A O 1
ATOM 2159 N N . HIS A 1 289 ? 10.482 28.690 16.304 1.00 67.69 289 HIS A N 1
ATOM 2160 C CA . HIS A 1 289 ? 10.523 27.294 16.793 1.00 67.69 289 HIS A CA 1
ATOM 2161 C C . HIS A 1 289 ? 11.603 26.375 16.177 1.00 67.69 289 HIS A C 1
ATOM 2163 O O . HIS A 1 289 ? 11.803 25.285 16.703 1.00 67.69 289 HIS A O 1
ATOM 2169 N N . LYS A 1 290 ? 12.310 26.788 15.106 1.00 76.81 290 LYS A N 1
ATOM 2170 C CA . LYS A 1 290 ? 13.381 26.021 14.416 1.00 76.81 290 LYS A CA 1
ATOM 2171 C C . LYS A 1 290 ? 13.120 24.502 14.320 1.00 76.81 290 LYS A C 1
ATOM 2173 O O . LYS A 1 290 ? 13.910 23.720 14.856 1.00 76.81 290 LYS A O 1
ATOM 2178 N N . PRO A 1 291 ? 12.018 24.072 13.676 1.00 84.19 291 PRO A N 1
ATOM 2179 C CA . PRO A 1 291 ? 11.799 22.648 13.428 1.00 84.19 291 PRO A CA 1
ATOM 2180 C C . PRO A 1 291 ? 12.970 22.079 12.614 1.00 84.19 291 PRO A C 1
ATOM 2182 O O . PRO A 1 291 ? 13.545 22.795 11.799 1.00 84.19 291 PRO A O 1
ATOM 2185 N N . HIS A 1 292 ? 13.319 20.815 12.845 1.00 83.25 292 HIS A N 1
ATOM 2186 C CA . HIS A 1 292 ? 14.287 20.078 12.031 1.00 83.25 292 HIS A CA 1
ATOM 2187 C C . HIS A 1 292 ? 13.528 19.071 11.170 1.00 83.25 292 HIS A C 1
ATOM 2189 O O . HIS A 1 292 ? 12.815 18.224 11.713 1.00 83.25 292 HIS A O 1
ATOM 2195 N N . PHE A 1 293 ? 13.680 19.144 9.850 1.00 86.19 293 PHE A N 1
ATOM 2196 C CA . PHE A 1 293 ? 13.047 18.199 8.934 1.00 86.19 293 PHE A CA 1
ATOM 2197 C C . PHE A 1 293 ? 14.066 17.172 8.442 1.00 86.19 293 PHE A C 1
ATOM 2199 O O . PHE A 1 293 ? 15.094 17.523 7.873 1.00 86.19 293 PHE A O 1
ATOM 2206 N N . ALA A 1 294 ? 13.759 15.886 8.611 1.00 83.69 294 ALA A N 1
ATOM 2207 C CA . ALA A 1 294 ? 14.488 14.808 7.953 1.00 83.69 294 ALA A CA 1
ATOM 2208 C C . ALA A 1 294 ? 13.594 14.162 6.897 1.00 83.69 294 ALA A C 1
ATOM 2210 O O . ALA A 1 294 ? 12.443 13.809 7.158 1.00 83.69 294 ALA A O 1
ATOM 2211 N N . VAL A 1 295 ? 14.125 14.027 5.688 1.00 84.94 295 VAL A N 1
ATOM 2212 C CA . VAL A 1 295 ? 13.384 13.510 4.541 1.00 84.94 295 VAL A CA 1
ATOM 2213 C C . VAL A 1 295 ? 13.596 12.007 4.467 1.00 84.94 295 VAL A C 1
ATOM 2215 O O . VAL A 1 295 ? 14.648 11.578 4.018 1.00 84.94 295 VAL A O 1
ATOM 2218 N N . LEU A 1 296 ? 12.605 11.221 4.898 1.00 79.50 296 LEU A N 1
ATOM 2219 C CA . LEU A 1 296 ? 12.685 9.752 4.919 1.00 79.50 296 LEU A CA 1
ATOM 2220 C C . LEU A 1 296 ? 12.543 9.105 3.534 1.00 79.50 296 LEU A C 1
ATOM 2222 O O . LEU A 1 296 ? 13.139 8.067 3.283 1.00 79.50 296 LEU A O 1
ATOM 2226 N N . MET A 1 297 ? 11.754 9.706 2.640 1.00 78.88 297 MET A N 1
ATOM 2227 C CA . MET A 1 297 ? 11.526 9.206 1.283 1.00 78.88 297 MET A CA 1
ATOM 2228 C C . MET A 1 297 ? 11.298 10.381 0.329 1.00 78.88 297 MET A C 1
ATOM 2230 O O . MET A 1 297 ? 10.461 11.247 0.589 1.00 78.88 297 MET A O 1
ATOM 2234 N N . ASN A 1 298 ? 12.032 10.422 -0.788 1.00 80.19 298 ASN A N 1
ATOM 2235 C CA . ASN A 1 298 ? 11.901 11.474 -1.798 1.00 80.19 298 ASN A CA 1
ATOM 2236 C C . ASN A 1 298 ? 12.164 10.947 -3.217 1.00 80.19 298 ASN A C 1
ATOM 2238 O O . ASN A 1 298 ? 13.305 10.810 -3.653 1.00 80.19 298 ASN A O 1
ATOM 2242 N N . GLN A 1 299 ? 11.085 10.730 -3.971 1.00 79.06 299 GLN A N 1
ATOM 2243 C CA . GLN A 1 299 ? 11.142 10.298 -5.373 1.00 79.06 299 GLN A CA 1
ATOM 2244 C C . GLN A 1 299 ? 11.765 11.350 -6.314 1.00 79.06 299 GLN A C 1
ATOM 2246 O O . GLN A 1 299 ? 12.278 11.004 -7.380 1.00 79.06 299 GLN A O 1
ATOM 2251 N N . GLY A 1 300 ? 11.720 12.635 -5.951 1.00 81.31 300 GLY A N 1
ATOM 2252 C CA . GLY A 1 300 ? 12.263 13.734 -6.748 1.00 81.31 300 GLY A CA 1
ATOM 2253 C C . GLY A 1 300 ? 13.777 13.653 -6.905 1.00 81.31 300 GLY A C 1
ATOM 2254 O O . GLY A 1 300 ? 14.269 13.741 -8.028 1.00 81.31 300 GLY A O 1
ATOM 2255 N N . VAL A 1 301 ? 14.503 13.380 -5.813 1.00 77.94 301 VAL A N 1
ATOM 2256 C CA . VAL A 1 301 ? 15.973 13.218 -5.811 1.00 77.94 301 VAL A CA 1
ATOM 2257 C C . VAL A 1 301 ? 16.407 12.143 -6.806 1.00 77.94 301 VAL A C 1
ATOM 2259 O O . VAL A 1 301 ? 17.325 12.349 -7.601 1.00 77.94 301 VAL A O 1
ATOM 2262 N N . TYR A 1 302 ? 15.698 11.016 -6.818 1.00 73.19 302 TYR A N 1
ATOM 2263 C CA . TYR A 1 302 ? 15.974 9.905 -7.722 1.00 73.19 302 TYR A CA 1
ATOM 2264 C C . TYR A 1 302 ? 15.756 10.274 -9.196 1.00 73.19 302 TYR A C 1
ATOM 2266 O O . TYR A 1 302 ? 16.615 10.007 -10.043 1.00 73.19 302 TYR A O 1
ATOM 2274 N N . ILE A 1 303 ? 14.639 10.943 -9.509 1.00 78.19 303 ILE A N 1
ATOM 2275 C CA . ILE A 1 303 ? 14.376 11.458 -10.862 1.00 78.19 303 ILE A CA 1
ATOM 2276 C C . ILE A 1 303 ? 15.500 12.404 -11.286 1.00 78.19 303 ILE A C 1
ATOM 2278 O O . ILE A 1 303 ? 15.993 12.309 -12.408 1.00 78.19 303 ILE A O 1
ATOM 2282 N N . ASP A 1 304 ? 15.956 13.263 -10.382 1.00 77.88 304 ASP A N 1
ATOM 2283 C CA . ASP A 1 304 ? 17.020 14.222 -10.633 1.00 77.88 304 ASP A CA 1
ATOM 2284 C C . ASP A 1 304 ? 18.362 13.550 -10.952 1.00 77.88 304 ASP A C 1
ATOM 2286 O O . ASP A 1 304 ? 19.021 13.893 -11.942 1.00 77.88 304 ASP A O 1
ATOM 2290 N N . ILE A 1 305 ? 18.754 12.555 -10.149 1.00 77.62 305 ILE A N 1
ATOM 2291 C CA . ILE A 1 305 ? 19.962 11.752 -10.364 1.00 77.62 305 ILE A CA 1
ATOM 2292 C C . ILE A 1 305 ? 19.887 11.051 -11.718 1.00 77.62 305 ILE A C 1
ATOM 2294 O O . ILE A 1 305 ? 20.842 11.107 -12.499 1.00 77.62 305 ILE A O 1
ATOM 2298 N N . ILE A 1 306 ? 18.753 10.428 -12.040 1.00 77.12 306 ILE A N 1
ATOM 2299 C CA . ILE A 1 306 ? 18.621 9.670 -13.283 1.00 77.12 306 ILE A CA 1
ATOM 2300 C C . ILE A 1 306 ? 18.554 10.580 -14.498 1.00 77.12 306 ILE A C 1
ATOM 2302 O O . ILE A 1 306 ? 19.222 10.301 -15.492 1.00 77.12 306 ILE A O 1
ATOM 2306 N N . VAL A 1 307 ? 17.829 11.694 -14.443 1.00 81.50 307 VAL A N 1
ATOM 2307 C CA . VAL A 1 307 ? 17.807 12.667 -15.541 1.00 81.50 307 VAL A CA 1
ATOM 2308 C C . VAL A 1 307 ? 19.214 13.212 -15.788 1.00 81.50 307 VAL A C 1
ATOM 2310 O O . VAL A 1 307 ? 19.667 13.218 -16.936 1.00 81.50 307 VAL A O 1
ATOM 2313 N N . LYS A 1 308 ? 19.951 13.595 -14.733 1.00 83.75 308 LYS A N 1
ATOM 2314 C CA . LYS A 1 308 ? 21.349 14.048 -14.847 1.00 83.75 308 LYS A CA 1
ATOM 2315 C C . LYS A 1 308 ? 22.245 12.953 -15.431 1.00 83.75 308 LYS A C 1
ATOM 2317 O O . LYS A 1 308 ? 22.996 13.230 -16.367 1.00 83.75 308 LYS A O 1
ATOM 2322 N N . SER A 1 309 ? 22.133 11.720 -14.941 1.00 83.44 309 SER A N 1
ATOM 2323 C CA . SER A 1 309 ? 22.904 10.564 -15.414 1.00 83.44 309 SER A CA 1
ATOM 2324 C C . SER A 1 309 ? 22.614 10.242 -16.881 1.00 83.44 309 SER A C 1
ATOM 2326 O O . SER A 1 309 ? 23.536 10.109 -17.687 1.00 83.44 309 SER A O 1
ATOM 2328 N N . ILE A 1 310 ? 21.341 10.204 -17.289 1.00 83.62 310 ILE A N 1
ATOM 2329 C CA . ILE A 1 310 ? 20.977 9.937 -18.681 1.00 83.62 310 ILE A CA 1
ATOM 2330 C C . ILE A 1 310 ? 21.443 11.078 -19.589 1.00 83.62 310 ILE A C 1
ATOM 2332 O O . ILE A 1 310 ? 22.018 10.805 -20.639 1.00 83.62 310 ILE A O 1
ATOM 2336 N N . LEU A 1 311 ? 21.289 12.347 -19.197 1.00 82.94 311 LEU A N 1
ATOM 2337 C CA . LEU A 1 311 ? 21.821 13.472 -19.975 1.00 82.94 311 LEU A CA 1
ATOM 2338 C C . LEU A 1 311 ? 23.347 13.391 -20.136 1.00 82.94 311 LEU A C 1
ATOM 2340 O O . LEU A 1 311 ? 23.860 13.608 -21.236 1.00 82.94 311 LEU A O 1
ATOM 2344 N N . GLN A 1 312 ? 24.079 13.031 -19.078 1.00 86.56 312 GLN A N 1
ATOM 2345 C CA . GLN A 1 312 ? 25.525 12.800 -19.148 1.00 86.56 312 GLN A CA 1
ATOM 2346 C C . GLN A 1 312 ? 25.874 11.635 -20.083 1.00 86.56 312 GLN A C 1
ATOM 2348 O O . GLN A 1 312 ? 26.762 11.777 -20.925 1.00 86.56 312 GLN A O 1
ATOM 2353 N N . ASN A 1 313 ? 25.152 10.516 -20.001 1.00 86.00 313 ASN A N 1
ATOM 2354 C CA . ASN A 1 313 ? 25.351 9.351 -20.864 1.00 86.00 313 ASN A CA 1
ATOM 2355 C C . ASN A 1 313 ? 25.024 9.651 -22.333 1.00 86.00 313 ASN A C 1
ATOM 2357 O O . ASN A 1 313 ? 25.761 9.230 -23.225 1.00 86.00 313 ASN A O 1
ATOM 2361 N N . ILE A 1 314 ? 23.978 10.435 -22.596 1.00 83.69 314 ILE A N 1
ATOM 2362 C CA . ILE A 1 314 ? 23.634 10.962 -23.921 1.00 83.69 314 ILE A CA 1
ATOM 2363 C C . ILE A 1 314 ? 24.793 11.796 -24.479 1.00 83.69 314 ILE A C 1
ATOM 2365 O O . ILE A 1 314 ? 25.219 11.583 -25.617 1.00 83.69 314 ILE A O 1
ATOM 2369 N N . LEU A 1 315 ? 25.343 12.718 -23.682 1.00 86.44 315 LEU A N 1
ATOM 2370 C CA . LEU A 1 315 ? 26.473 13.558 -24.086 1.00 86.44 315 LEU A CA 1
ATOM 2371 C C . LEU A 1 315 ? 27.744 12.735 -24.326 1.00 86.44 315 LEU A C 1
ATOM 2373 O O . LEU A 1 315 ? 28.445 12.966 -25.316 1.00 86.44 315 LEU A O 1
ATOM 2377 N N . LEU A 1 316 ? 28.032 11.760 -23.461 1.00 88.00 316 LEU A N 1
ATOM 2378 C CA . LEU A 1 316 ? 29.157 10.837 -23.602 1.00 88.00 316 LEU A CA 1
ATOM 2379 C C . LEU A 1 316 ? 29.013 9.993 -24.875 1.00 88.00 316 LEU A C 1
ATOM 2381 O O . LEU A 1 316 ? 29.938 9.942 -25.685 1.00 88.00 316 LEU A O 1
ATOM 2385 N N . GLY A 1 317 ? 27.847 9.377 -25.085 1.00 84.62 317 GLY A N 1
ATOM 2386 C CA . GLY A 1 317 ? 27.537 8.557 -26.253 1.00 84.62 317 GLY A CA 1
ATOM 2387 C C . GLY A 1 317 ? 27.628 9.348 -27.557 1.00 84.62 317 GLY A C 1
ATOM 2388 O O . GLY A 1 317 ? 28.286 8.906 -28.500 1.00 84.62 317 GLY A O 1
ATOM 2389 N N . ALA A 1 318 ? 27.066 10.559 -27.596 1.00 82.88 318 ALA A N 1
ATOM 2390 C CA . ALA A 1 318 ? 27.192 11.462 -28.739 1.00 82.88 318 ALA A CA 1
ATOM 2391 C C . ALA A 1 318 ? 28.656 11.866 -28.992 1.00 82.88 318 ALA A C 1
ATOM 2393 O O . ALA A 1 318 ? 29.110 11.866 -30.137 1.00 82.88 318 ALA A O 1
ATOM 2394 N N . SER A 1 319 ? 29.424 12.150 -27.937 1.00 86.50 319 SER A N 1
ATOM 2395 C CA . SER A 1 319 ? 30.851 12.479 -28.047 1.00 86.50 319 SER A CA 1
ATOM 2396 C C . SER A 1 319 ? 31.666 11.302 -28.588 1.00 86.50 319 SER A C 1
ATOM 2398 O O . SER A 1 319 ? 32.482 11.485 -29.492 1.00 86.50 319 SER A O 1
ATOM 2400 N N . LEU A 1 320 ? 31.418 10.083 -28.098 1.00 87.31 320 LEU A N 1
ATOM 2401 C CA . LEU A 1 320 ? 32.049 8.858 -28.595 1.00 87.31 320 LEU A CA 1
ATOM 2402 C C . LEU A 1 320 ? 31.689 8.590 -30.058 1.00 87.31 320 LEU A C 1
ATOM 2404 O O . LEU A 1 320 ? 32.579 8.287 -30.852 1.00 87.31 320 LEU A O 1
ATOM 2408 N N . ALA A 1 321 ? 30.422 8.767 -30.441 1.00 81.81 321 ALA A N 1
ATOM 2409 C CA . ALA A 1 321 ? 29.991 8.653 -31.831 1.00 81.81 321 ALA A CA 1
ATOM 2410 C C . ALA A 1 321 ? 30.735 9.657 -32.727 1.00 81.81 321 ALA A C 1
ATOM 2412 O O . ALA A 1 321 ? 31.267 9.276 -33.768 1.00 81.81 321 ALA A O 1
ATOM 2413 N N . ILE A 1 322 ? 30.869 10.917 -32.297 1.00 84.19 322 ILE A N 1
ATOM 2414 C CA . ILE A 1 322 ? 31.647 11.943 -33.009 1.00 84.19 322 ILE A CA 1
ATOM 2415 C C . ILE A 1 322 ? 33.127 11.547 -33.120 1.00 84.19 322 ILE A C 1
ATOM 2417 O O . ILE A 1 322 ? 33.708 11.677 -34.196 1.00 84.19 322 ILE A O 1
ATOM 2421 N N . ILE A 1 323 ? 33.745 11.026 -32.056 1.00 86.62 323 ILE A N 1
ATOM 2422 C CA . ILE A 1 323 ? 35.143 10.560 -32.085 1.00 86.62 323 ILE A CA 1
ATOM 2423 C C . ILE A 1 323 ? 35.316 9.421 -33.099 1.00 86.62 323 ILE A C 1
ATOM 2425 O O . ILE A 1 323 ? 36.228 9.467 -33.927 1.00 86.62 323 ILE A O 1
ATOM 2429 N N . ILE A 1 324 ? 34.428 8.423 -33.076 1.00 84.25 324 ILE A N 1
ATOM 2430 C CA . ILE A 1 324 ? 34.444 7.300 -34.023 1.00 84.25 324 ILE A CA 1
ATOM 2431 C C . ILE A 1 324 ? 34.261 7.812 -35.457 1.00 84.25 324 ILE A C 1
ATOM 2433 O O . ILE A 1 324 ? 35.004 7.400 -36.348 1.00 84.25 324 ILE A O 1
ATOM 2437 N N . LEU A 1 325 ? 33.352 8.764 -35.684 1.00 79.94 325 LEU A N 1
ATOM 2438 C CA . LEU A 1 325 ? 33.158 9.401 -36.988 1.00 79.94 325 LEU A CA 1
ATOM 2439 C C . LEU A 1 325 ? 34.415 10.116 -37.484 1.00 79.94 325 LEU A C 1
ATOM 2441 O O . LEU A 1 325 ? 34.776 9.945 -38.646 1.00 79.94 325 LEU A O 1
ATOM 2445 N N . ILE A 1 326 ? 35.119 10.866 -36.627 1.00 82.75 326 ILE A N 1
ATOM 2446 C CA . ILE A 1 326 ? 36.389 11.516 -36.996 1.00 82.75 326 ILE A CA 1
ATOM 2447 C C . ILE A 1 326 ? 37.426 10.467 -37.409 1.00 82.75 326 ILE A C 1
ATOM 2449 O O . ILE A 1 326 ? 38.148 10.675 -38.384 1.00 82.75 326 ILE A O 1
ATOM 2453 N N . ILE A 1 327 ? 37.502 9.338 -36.696 1.00 81.81 327 ILE A N 1
ATOM 2454 C CA . ILE A 1 327 ? 38.438 8.248 -37.010 1.00 81.81 327 ILE A CA 1
ATOM 2455 C C . ILE A 1 327 ? 38.093 7.595 -38.357 1.00 81.81 327 ILE A C 1
ATOM 2457 O O . ILE A 1 327 ? 38.996 7.354 -39.161 1.00 81.81 327 ILE A O 1
ATOM 2461 N N . PHE A 1 328 ? 36.809 7.333 -38.617 1.00 73.44 328 PHE A N 1
ATOM 2462 C CA . PHE A 1 328 ? 36.342 6.675 -39.842 1.00 73.44 328 PHE A CA 1
ATOM 2463 C C . PHE A 1 328 ? 36.398 7.587 -41.070 1.00 73.44 328 PHE A C 1
ATOM 2465 O O . PHE A 1 328 ? 36.944 7.196 -42.101 1.00 73.44 328 PHE A O 1
ATOM 2472 N N . LEU A 1 329 ? 35.852 8.801 -40.966 1.00 71.44 329 LEU A N 1
ATOM 2473 C CA . LEU A 1 329 ? 35.757 9.747 -42.081 1.00 71.44 329 LEU A CA 1
ATOM 2474 C C . LEU A 1 329 ? 37.073 10.495 -42.315 1.00 71.44 329 LEU A C 1
ATOM 2476 O O . LEU A 1 329 ? 37.311 10.982 -43.419 1.00 71.44 329 LEU A O 1
ATOM 2480 N N . ARG A 1 330 ? 37.940 10.589 -41.294 1.00 74.19 330 ARG A N 1
ATOM 2481 C CA . ARG A 1 330 ? 39.265 11.242 -41.331 1.00 74.19 330 ARG A CA 1
ATOM 2482 C C . ARG A 1 330 ? 39.248 12.679 -41.887 1.00 74.19 330 ARG A C 1
ATOM 2484 O O . ARG A 1 330 ? 40.286 13.214 -42.279 1.00 74.19 330 ARG A O 1
ATOM 2491 N N . ASP A 1 331 ? 38.077 13.311 -41.881 1.00 75.50 331 ASP A N 1
ATOM 2492 C CA . ASP A 1 331 ? 37.816 14.699 -42.249 1.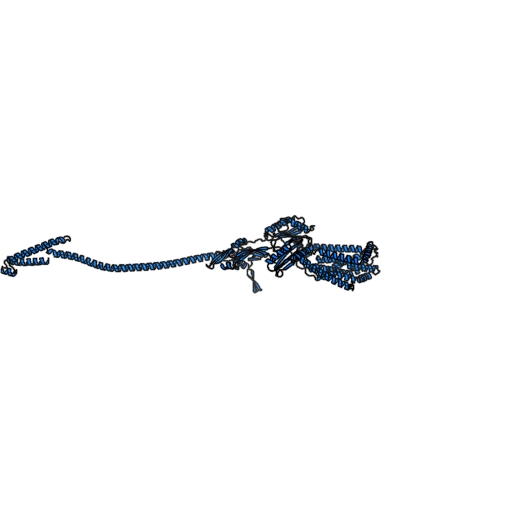00 75.50 331 ASP A CA 1
ATOM 2493 C C . ASP A 1 331 ? 36.864 15.300 -41.203 1.00 75.50 331 ASP A C 1
ATOM 2495 O O . ASP A 1 331 ? 35.870 14.695 -40.788 1.00 75.50 331 ASP A O 1
ATOM 2499 N N . ILE A 1 332 ? 37.184 16.507 -40.746 1.00 80.00 332 ILE A N 1
ATOM 2500 C CA . ILE A 1 332 ? 36.424 17.205 -39.711 1.00 80.00 332 ILE A CA 1
ATOM 2501 C C . ILE A 1 332 ? 35.134 17.820 -40.264 1.00 80.00 332 ILE A C 1
ATOM 2503 O O . ILE A 1 332 ? 34.160 17.966 -39.533 1.00 80.00 332 ILE A O 1
ATOM 2507 N N . ARG A 1 333 ? 35.082 18.161 -41.559 1.00 83.62 333 ARG A N 1
ATOM 2508 C CA . ARG A 1 333 ? 33.919 18.848 -42.148 1.00 83.62 333 ARG A CA 1
ATOM 2509 C C . ARG A 1 333 ? 32.669 17.962 -42.230 1.00 83.62 333 ARG A C 1
ATOM 2511 O O . ARG A 1 333 ? 31.613 18.440 -41.824 1.00 83.62 333 ARG A O 1
ATOM 2518 N N . PRO A 1 334 ? 32.746 16.703 -42.703 1.00 80.00 334 PRO A N 1
ATOM 2519 C CA . PRO A 1 334 ? 31.606 15.780 -42.699 1.00 80.00 334 PRO A CA 1
ATOM 2520 C C . PRO A 1 334 ? 31.158 15.471 -41.275 1.00 80.00 334 PRO A C 1
ATOM 2522 O O . PRO A 1 334 ? 29.966 15.445 -40.986 1.00 80.00 334 PRO A O 1
ATOM 2525 N N . THR A 1 335 ? 32.134 15.324 -40.377 1.00 86.00 335 THR A N 1
ATOM 2526 C CA . THR A 1 335 ? 31.891 15.081 -38.959 1.00 86.00 335 THR A CA 1
ATOM 2527 C C . THR A 1 335 ? 31.101 16.227 -38.325 1.00 86.00 335 THR A C 1
ATOM 2529 O O . THR A 1 335 ? 30.136 15.955 -37.627 1.00 86.00 335 THR A O 1
ATOM 2532 N N . ILE A 1 336 ? 31.423 17.497 -38.608 1.00 87.75 336 ILE A N 1
ATOM 2533 C CA . ILE A 1 336 ? 30.656 18.647 -38.088 1.00 87.75 336 ILE A CA 1
ATOM 2534 C C . ILE A 1 336 ? 29.200 18.618 -38.573 1.00 87.75 336 ILE A C 1
ATOM 2536 O O . ILE A 1 336 ? 28.296 18.894 -37.790 1.00 87.75 336 ILE A O 1
ATOM 2540 N N . VAL A 1 337 ? 28.952 18.260 -39.841 1.00 87.19 337 VAL A N 1
ATOM 2541 C CA . VAL A 1 337 ? 27.578 18.163 -40.367 1.00 87.19 337 VAL A CA 1
ATOM 2542 C C . VAL A 1 337 ? 26.771 17.126 -39.585 1.00 87.19 337 VAL A C 1
ATOM 2544 O O . VAL A 1 337 ? 25.647 17.407 -39.175 1.00 87.19 337 VAL A O 1
ATOM 2547 N N . ILE A 1 338 ? 27.360 15.957 -39.330 1.00 85.69 338 ILE A N 1
ATOM 2548 C CA . ILE A 1 338 ? 26.713 14.889 -38.562 1.00 85.69 338 ILE A CA 1
ATOM 2549 C C . ILE A 1 338 ? 26.567 15.282 -37.082 1.00 85.69 338 ILE A C 1
ATOM 2551 O O . ILE A 1 338 ? 25.503 15.097 -36.500 1.00 85.69 338 ILE A O 1
ATOM 2555 N N . ALA A 1 339 ? 27.591 15.897 -36.487 1.00 88.12 339 ALA A N 1
ATOM 2556 C CA . ALA A 1 339 ? 27.568 16.363 -35.103 1.00 88.12 339 ALA A CA 1
ATOM 2557 C C . ALA A 1 339 ? 26.455 17.393 -34.852 1.00 88.12 339 ALA A C 1
ATOM 2559 O O . ALA A 1 339 ? 25.833 17.364 -33.798 1.00 88.12 339 ALA A O 1
ATOM 2560 N N . CYS A 1 340 ? 26.157 18.269 -35.818 1.00 89.44 340 CYS A N 1
ATOM 2561 C CA . CYS A 1 340 ? 25.017 19.185 -35.731 1.00 89.44 340 CYS A CA 1
ATOM 2562 C C . CYS A 1 340 ? 23.665 18.489 -35.958 1.00 89.44 340 CYS A C 1
ATOM 2564 O O . CYS A 1 340 ? 22.663 18.907 -35.380 1.00 89.44 340 CYS A O 1
ATOM 2566 N N . ALA A 1 341 ? 23.618 17.438 -36.781 1.00 89.06 341 ALA A N 1
ATOM 2567 C CA . ALA A 1 341 ? 22.390 16.691 -37.051 1.00 89.06 341 ALA A CA 1
ATOM 2568 C C . ALA A 1 341 ? 21.875 15.931 -35.815 1.00 89.06 341 ALA A C 1
ATOM 2570 O O . ALA A 1 341 ? 20.659 15.790 -35.659 1.00 89.06 341 ALA A O 1
ATOM 2571 N N . ILE A 1 342 ? 22.775 15.488 -34.926 1.00 89.31 342 ILE A N 1
ATOM 2572 C CA . ILE A 1 342 ? 22.418 14.731 -33.716 1.00 89.31 342 ILE A CA 1
ATOM 2573 C C . ILE A 1 342 ? 21.514 15.549 -32.768 1.00 89.31 342 ILE A C 1
ATOM 2575 O O . ILE A 1 342 ? 20.364 15.145 -32.588 1.00 89.31 342 ILE A O 1
ATOM 2579 N N . PRO A 1 343 ? 21.928 16.716 -32.220 1.00 89.56 343 PRO A N 1
ATOM 2580 C CA . PRO A 1 343 ? 21.080 17.501 -31.319 1.00 89.56 343 PRO A CA 1
ATOM 2581 C C . PRO A 1 343 ? 19.762 17.948 -31.953 1.00 89.56 343 PRO A C 1
ATOM 2583 O O . PRO A 1 343 ? 18.731 17.954 -31.291 1.00 89.56 343 PRO A O 1
ATOM 2586 N N . ILE A 1 344 ? 19.774 18.297 -33.243 1.00 92.31 344 ILE A N 1
ATOM 2587 C CA . ILE A 1 344 ? 18.571 18.765 -33.947 1.00 92.31 344 ILE A CA 1
ATOM 2588 C C . ILE A 1 344 ? 17.537 17.642 -34.065 1.00 92.31 344 ILE A C 1
ATOM 2590 O O . ILE A 1 344 ? 16.348 17.881 -33.865 1.00 92.31 344 ILE A O 1
ATOM 2594 N N . SER A 1 345 ? 17.983 16.416 -34.341 1.00 91.81 345 SER A N 1
ATOM 2595 C CA . SER A 1 345 ? 17.093 15.254 -34.405 1.00 91.81 345 SER A CA 1
ATOM 2596 C C . SER A 1 345 ? 16.511 14.913 -33.030 1.00 91.81 345 SER A C 1
ATOM 2598 O O . SER A 1 345 ? 15.327 14.602 -32.942 1.00 91.81 345 SER A O 1
ATOM 2600 N N . ILE A 1 346 ? 17.302 15.035 -31.955 1.00 90.69 346 ILE A N 1
ATOM 2601 C CA . ILE A 1 346 ? 16.829 14.825 -30.575 1.00 90.69 346 ILE A CA 1
ATOM 2602 C C . ILE A 1 346 ? 15.782 15.877 -30.195 1.00 90.69 346 ILE A C 1
ATOM 2604 O O . ILE A 1 346 ? 14.705 15.520 -29.729 1.00 90.69 346 ILE A O 1
ATOM 2608 N N . ILE A 1 347 ? 16.050 17.166 -30.438 1.00 92.88 347 ILE A N 1
ATOM 2609 C CA . ILE A 1 347 ? 15.082 18.244 -30.168 1.00 92.88 347 ILE A CA 1
ATOM 2610 C C . ILE A 1 347 ? 13.787 17.992 -30.937 1.00 92.88 347 ILE A C 1
ATOM 2612 O O . ILE A 1 347 ? 12.699 18.145 -30.389 1.00 92.88 347 ILE A O 1
ATOM 2616 N N . PHE A 1 348 ? 13.888 17.573 -32.198 1.00 93.06 348 PHE A N 1
ATOM 2617 C CA . PHE A 1 348 ? 12.703 17.284 -32.989 1.00 93.06 348 PHE A CA 1
ATOM 2618 C C . PHE A 1 348 ? 11.915 16.084 -32.441 1.00 93.06 348 PHE A C 1
ATOM 2620 O O . PHE A 1 348 ? 10.690 16.152 -32.374 1.00 93.06 348 PHE A O 1
ATOM 2627 N N . ALA A 1 349 ? 12.593 15.034 -31.969 1.00 92.56 349 ALA A N 1
ATOM 2628 C CA . ALA A 1 349 ? 11.946 13.918 -31.282 1.00 92.56 349 ALA A CA 1
ATOM 2629 C C . ALA A 1 349 ? 11.234 14.369 -29.993 1.00 92.56 349 ALA A C 1
ATOM 2631 O O . ALA A 1 349 ? 10.075 14.015 -29.794 1.00 92.56 349 ALA A O 1
ATOM 2632 N N . ILE A 1 350 ? 11.865 15.220 -29.175 1.00 92.56 350 ILE A N 1
ATOM 2633 C CA . ILE A 1 350 ? 11.261 15.796 -27.958 1.00 92.56 350 ILE A CA 1
ATOM 2634 C C . ILE A 1 350 ? 10.012 16.625 -28.295 1.00 92.56 350 ILE A C 1
ATOM 2636 O O . ILE A 1 350 ? 9.004 16.546 -27.597 1.00 92.56 350 ILE A O 1
ATOM 2640 N N . VAL A 1 351 ? 10.032 17.387 -29.393 1.00 94.75 351 VAL A N 1
ATOM 2641 C CA . VAL A 1 351 ? 8.849 18.132 -29.858 1.00 94.75 351 VAL A CA 1
ATOM 2642 C C . VAL A 1 351 ? 7.704 17.182 -30.226 1.00 94.75 351 VAL A C 1
ATOM 2644 O O . VAL A 1 351 ? 6.553 17.461 -29.894 1.00 94.75 351 VAL A O 1
ATOM 2647 N N . LEU A 1 352 ? 7.993 16.050 -30.877 1.00 93.31 352 LEU A N 1
ATOM 2648 C CA . LEU A 1 352 ? 6.974 15.033 -31.157 1.00 93.31 352 LEU A CA 1
ATOM 2649 C C . LEU A 1 352 ? 6.427 14.416 -29.864 1.00 93.31 352 LEU A C 1
ATOM 2651 O O . LEU A 1 352 ? 5.211 14.299 -29.728 1.00 93.31 352 LEU A O 1
ATOM 2655 N N . MET A 1 353 ? 7.298 14.106 -28.898 1.00 93.00 353 MET A N 1
ATOM 2656 C CA . MET A 1 353 ? 6.892 13.607 -27.579 1.00 93.00 353 MET A CA 1
ATOM 2657 C C . MET A 1 353 ? 5.920 14.571 -26.894 1.00 93.00 353 MET A C 1
ATOM 2659 O O . MET A 1 353 ? 4.847 14.135 -26.475 1.00 93.00 353 MET A O 1
ATOM 2663 N N . TYR A 1 354 ? 6.239 15.872 -26.886 1.00 91.44 354 TYR A N 1
ATOM 2664 C CA . TYR A 1 354 ? 5.395 16.928 -26.317 1.00 91.44 354 TYR A CA 1
ATOM 2665 C C . TYR A 1 354 ? 3.981 16.933 -26.914 1.00 91.44 354 TYR A C 1
ATOM 2667 O O . TYR A 1 354 ? 3.000 16.957 -26.174 1.00 91.44 354 TYR A O 1
ATOM 2675 N N . PHE A 1 355 ? 3.849 16.840 -28.242 1.00 93.69 355 PHE A N 1
ATOM 2676 C CA . PHE A 1 355 ? 2.530 16.799 -28.890 1.00 93.69 355 PHE A CA 1
ATOM 2677 C C . PHE A 1 355 ? 1.756 15.501 -28.642 1.00 93.69 355 PHE A C 1
ATOM 2679 O O . PHE A 1 355 ? 0.532 15.495 -28.761 1.00 93.69 355 PHE A O 1
ATOM 2686 N N . THR A 1 356 ? 2.448 14.413 -28.306 1.00 90.00 356 THR A N 1
ATOM 2687 C CA . THR A 1 356 ? 1.819 13.123 -27.986 1.00 90.00 356 THR A CA 1
ATOM 2688 C C . THR A 1 356 ? 1.607 12.878 -26.494 1.00 90.00 356 THR A C 1
ATOM 2690 O O . THR A 1 356 ? 1.055 11.845 -26.134 1.00 90.00 356 THR A O 1
ATOM 2693 N N . GLY A 1 357 ? 2.003 13.822 -25.633 1.00 87.38 357 GLY A N 1
ATOM 2694 C CA . GLY A 1 357 ? 1.854 13.709 -24.181 1.00 87.38 357 GLY A CA 1
ATOM 2695 C C . GLY A 1 357 ? 2.799 12.702 -23.519 1.00 87.38 357 GLY A C 1
ATOM 2696 O O . GLY A 1 357 ? 2.558 12.321 -22.378 1.00 87.38 357 GLY A O 1
ATOM 2697 N N . ILE A 1 358 ? 3.863 12.272 -24.208 1.00 87.94 358 ILE A N 1
ATOM 2698 C CA . ILE A 1 358 ? 4.870 11.375 -23.626 1.00 87.94 358 ILE A CA 1
ATOM 2699 C C . ILE A 1 358 ? 5.784 12.209 -22.735 1.00 87.94 358 ILE A C 1
ATOM 2701 O O . ILE A 1 358 ? 6.425 13.156 -23.201 1.00 87.94 358 ILE A O 1
ATOM 2705 N N . THR A 1 359 ? 5.836 11.860 -21.452 1.00 86.50 359 THR A N 1
ATOM 2706 C CA . THR A 1 359 ? 6.663 12.558 -20.469 1.00 86.50 359 THR A CA 1
ATOM 2707 C C . THR A 1 359 ? 8.129 12.154 -20.602 1.00 86.50 359 THR A C 1
ATOM 2709 O O . THR A 1 359 ? 8.475 11.087 -21.118 1.00 86.50 359 THR A O 1
ATOM 2712 N N . LEU A 1 360 ? 9.023 13.030 -20.141 1.00 84.50 360 LEU A N 1
ATOM 2713 C CA . LEU A 1 360 ? 10.440 12.714 -20.028 1.00 84.50 360 LEU A CA 1
ATOM 2714 C C . LEU A 1 360 ? 10.655 11.935 -18.725 1.00 84.50 360 LEU A C 1
ATOM 2716 O O . LEU A 1 360 ? 10.683 12.516 -17.646 1.00 84.50 360 LEU A O 1
ATOM 2720 N N . ASN A 1 361 ? 10.747 10.616 -18.831 1.00 81.00 361 ASN A N 1
ATOM 2721 C CA . ASN A 1 361 ? 10.935 9.695 -17.718 1.00 81.00 361 ASN A CA 1
ATOM 2722 C C . ASN A 1 361 ? 12.109 8.754 -18.032 1.00 81.00 361 ASN A C 1
ATOM 2724 O O . ASN A 1 361 ? 12.680 8.799 -19.122 1.00 81.00 361 ASN A O 1
ATOM 2728 N N . ILE A 1 362 ? 12.487 7.905 -17.078 1.00 80.44 362 ILE A N 1
ATOM 2729 C CA . ILE A 1 362 ? 13.645 6.998 -17.181 1.00 80.44 362 ILE A CA 1
ATOM 2730 C C . ILE A 1 362 ? 13.568 6.127 -18.443 1.00 80.44 362 ILE A C 1
ATOM 2732 O O . ILE A 1 362 ? 14.555 5.941 -19.158 1.00 80.44 362 ILE A O 1
ATOM 2736 N N . ILE A 1 363 ? 12.373 5.633 -18.747 1.00 85.50 363 ILE A N 1
ATOM 2737 C CA . ILE A 1 363 ? 12.088 4.718 -19.848 1.00 85.50 363 ILE A CA 1
ATOM 2738 C C . ILE A 1 363 ? 12.133 5.448 -21.194 1.00 85.50 363 ILE A C 1
ATOM 2740 O O . ILE A 1 363 ? 12.816 5.008 -22.123 1.00 85.50 363 ILE A O 1
ATOM 2744 N N . SER A 1 364 ? 11.439 6.581 -21.319 1.00 88.62 364 SER A N 1
ATOM 2745 C CA . SER A 1 364 ? 11.427 7.368 -22.556 1.00 88.62 364 SER A CA 1
ATOM 2746 C C . SER A 1 364 ? 12.814 7.942 -22.860 1.00 88.62 364 SER A C 1
ATOM 2748 O O . SER A 1 364 ? 13.281 7.871 -23.998 1.00 88.62 364 SER A O 1
ATOM 2750 N N . MET A 1 365 ? 13.544 8.395 -21.838 1.00 87.69 365 MET A N 1
ATOM 2751 C CA . MET A 1 36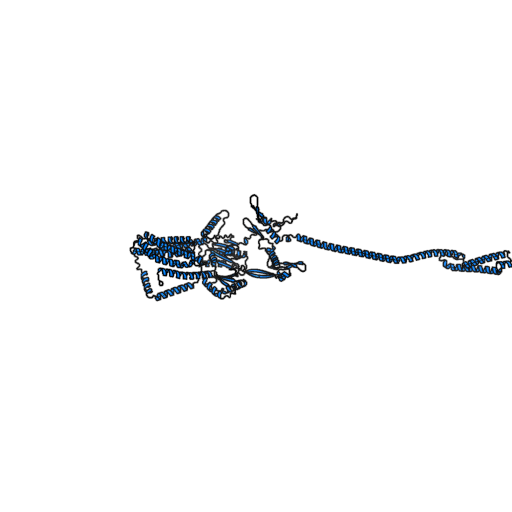5 ? 14.935 8.843 -21.952 1.00 87.69 365 MET A CA 1
ATOM 2752 C C . MET A 1 365 ? 15.893 7.709 -22.336 1.00 87.69 365 MET A C 1
ATOM 2754 O O . MET A 1 365 ? 16.820 7.925 -23.124 1.00 87.69 365 MET A O 1
ATOM 2758 N N . SER A 1 366 ? 15.656 6.488 -21.850 1.00 86.56 366 SER A N 1
ATOM 2759 C CA . SER A 1 366 ? 16.387 5.298 -22.305 1.00 86.56 366 SER A CA 1
ATOM 2760 C C . SER A 1 366 ? 16.124 5.028 -23.790 1.00 86.56 366 SER A C 1
ATOM 2762 O O . SER A 1 366 ? 17.061 4.759 -24.546 1.00 86.56 366 SER A O 1
ATOM 2764 N N . GLY A 1 367 ? 14.878 5.214 -24.241 1.00 88.69 367 GLY A N 1
ATOM 2765 C CA . GLY A 1 367 ? 14.501 5.187 -25.656 1.00 88.69 367 GLY A CA 1
ATOM 2766 C C . GLY A 1 367 ? 15.238 6.234 -26.504 1.00 88.69 367 GLY A C 1
ATOM 2767 O O . GLY A 1 367 ? 15.777 5.891 -27.559 1.00 88.69 367 GLY A O 1
ATOM 2768 N N . LEU A 1 368 ? 15.331 7.489 -26.034 1.00 88.56 368 LEU A N 1
ATOM 2769 C CA . LEU A 1 368 ? 16.130 8.539 -26.691 1.00 88.56 368 LEU A CA 1
ATOM 2770 C C . LEU A 1 368 ? 17.602 8.130 -26.779 1.00 88.56 368 LEU A C 1
ATOM 2772 O O . LEU A 1 368 ? 18.205 8.222 -27.847 1.00 88.56 368 LEU A O 1
ATOM 2776 N N . THR A 1 369 ? 18.169 7.651 -25.670 1.00 85.88 369 THR A N 1
ATOM 2777 C CA . THR A 1 369 ? 19.585 7.274 -25.563 1.00 85.88 369 THR A CA 1
ATOM 2778 C C . THR A 1 369 ? 19.941 6.142 -26.522 1.00 85.88 369 THR A C 1
ATOM 2780 O O . THR A 1 369 ? 20.921 6.251 -27.261 1.00 85.88 369 THR A O 1
ATOM 2783 N N . LEU A 1 370 ? 19.117 5.090 -26.582 1.00 85.62 370 LEU A N 1
ATOM 2784 C CA . LEU A 1 370 ? 19.268 4.008 -27.557 1.00 85.62 370 LEU A CA 1
ATOM 2785 C C . LEU A 1 370 ? 19.168 4.546 -28.993 1.00 85.62 370 LEU A C 1
ATOM 2787 O O . LEU A 1 370 ? 19.963 4.186 -29.865 1.00 85.62 370 LEU A O 1
ATOM 2791 N N . GLY A 1 371 ? 18.223 5.462 -29.219 1.00 83.06 371 GLY A N 1
ATOM 2792 C CA . GLY A 1 371 ? 18.014 6.124 -30.497 1.00 83.06 371 GLY A CA 1
ATOM 2793 C C . GLY A 1 371 ? 19.234 6.905 -30.991 1.00 83.06 371 GLY A C 1
ATOM 2794 O O . GLY A 1 371 ? 19.487 6.893 -32.191 1.00 83.06 371 GLY A O 1
ATOM 2795 N N . ILE A 1 372 ? 20.039 7.521 -30.114 1.00 82.62 372 ILE A N 1
ATOM 2796 C CA . ILE A 1 372 ? 21.236 8.294 -30.510 1.00 82.62 372 ILE A CA 1
ATOM 2797 C C . ILE A 1 372 ? 22.225 7.447 -31.301 1.00 82.62 372 ILE A C 1
ATOM 2799 O O . ILE A 1 372 ? 22.736 7.917 -32.316 1.00 82.62 372 ILE A O 1
ATOM 2803 N N . GLY A 1 373 ? 22.473 6.205 -30.874 1.00 76.06 373 GLY A N 1
ATOM 2804 C CA . GLY A 1 373 ? 23.379 5.303 -31.587 1.00 76.06 373 GLY A CA 1
ATOM 2805 C C . GLY A 1 373 ? 22.921 5.037 -33.023 1.00 76.06 373 GLY A C 1
ATOM 2806 O O . GLY A 1 373 ? 23.741 4.975 -33.931 1.00 76.06 373 GLY A O 1
ATOM 2807 N N . MET A 1 374 ? 21.605 4.962 -33.231 1.00 84.00 374 MET A N 1
ATOM 2808 C CA . MET A 1 374 ? 20.977 4.667 -34.524 1.00 84.00 374 MET A CA 1
ATOM 2809 C C . MET A 1 374 ? 20.710 5.921 -35.373 1.00 84.00 374 MET A C 1
ATOM 2811 O O . MET A 1 374 ? 20.577 5.853 -36.592 1.00 84.00 374 MET A O 1
ATOM 2815 N N . LEU A 1 375 ? 20.614 7.090 -34.740 1.00 82.19 375 LEU A N 1
ATOM 2816 C CA . LEU A 1 375 ? 20.264 8.368 -35.366 1.00 82.19 375 LEU A CA 1
ATOM 2817 C C . LEU A 1 375 ? 21.338 8.821 -36.363 1.00 82.19 375 LEU A C 1
ATOM 2819 O O . LEU A 1 375 ? 21.036 9.439 -37.387 1.00 82.19 375 LEU A O 1
ATOM 2823 N N . VAL A 1 376 ? 22.595 8.484 -36.082 1.00 83.12 376 VAL A N 1
ATOM 2824 C CA . VAL A 1 376 ? 23.747 8.878 -36.897 1.00 83.12 376 VAL A CA 1
ATOM 2825 C C . VAL A 1 376 ? 23.768 8.150 -38.248 1.00 83.12 376 VAL A C 1
ATOM 2827 O O . VAL A 1 376 ? 24.194 8.735 -39.246 1.00 83.12 376 VAL A O 1
ATOM 2830 N N . ASP A 1 377 ? 23.249 6.921 -38.314 1.00 87.38 377 ASP A N 1
ATOM 2831 C CA . ASP A 1 377 ? 23.368 6.029 -39.476 1.00 87.38 377 ASP A CA 1
ATOM 2832 C C . ASP A 1 377 ? 22.803 6.642 -40.760 1.00 87.38 377 ASP A C 1
ATOM 2834 O O . ASP A 1 377 ? 23.485 6.695 -41.789 1.00 87.38 377 ASP A O 1
ATOM 2838 N N . ASN A 1 378 ? 21.587 7.194 -40.697 1.00 91.38 378 ASN A N 1
ATOM 2839 C CA . ASN A 1 378 ? 20.941 7.830 -41.847 1.00 91.38 378 ASN A CA 1
ATOM 2840 C C . ASN A 1 378 ? 21.778 9.000 -42.391 1.00 91.38 378 ASN A C 1
ATOM 2842 O O . ASN A 1 378 ? 21.954 9.148 -43.604 1.00 91.38 378 ASN A O 1
ATOM 2846 N N . SER A 1 379 ? 22.345 9.805 -41.491 1.00 89.88 379 SER A N 1
ATOM 2847 C CA . SER A 1 379 ? 23.181 10.953 -41.854 1.00 89.88 379 SER A CA 1
ATOM 2848 C C . SER A 1 379 ? 24.523 10.518 -42.452 1.00 89.88 379 SER A C 1
ATOM 2850 O O . SER A 1 379 ? 24.985 11.137 -43.413 1.00 89.88 379 SER A O 1
ATOM 2852 N N . ILE A 1 380 ? 25.124 9.437 -41.939 1.00 88.88 380 ILE A N 1
ATOM 2853 C CA . ILE A 1 380 ? 26.369 8.860 -42.472 1.00 88.88 380 ILE A CA 1
ATOM 2854 C C . ILE A 1 380 ? 26.158 8.377 -43.903 1.00 88.88 380 ILE A C 1
ATOM 2856 O O . ILE A 1 380 ? 26.929 8.748 -44.784 1.00 88.88 380 ILE A O 1
ATOM 2860 N N . VAL A 1 381 ? 25.110 7.588 -44.159 1.00 90.12 381 VAL A N 1
ATOM 2861 C CA . VAL A 1 381 ? 24.849 7.020 -45.493 1.00 90.12 381 VAL A CA 1
ATOM 2862 C C . VAL A 1 381 ? 24.634 8.123 -46.533 1.00 90.12 381 VAL A C 1
ATOM 2864 O O . VAL A 1 381 ? 25.163 8.041 -47.645 1.00 90.12 381 VAL A O 1
ATOM 2867 N N . VAL A 1 382 ? 23.900 9.182 -46.174 1.00 91.62 382 VAL A N 1
ATOM 2868 C CA . VAL A 1 382 ? 23.690 10.338 -47.057 1.00 91.62 382 VAL A CA 1
ATOM 2869 C C . VAL A 1 382 ? 25.005 11.075 -47.316 1.00 91.62 382 VAL A C 1
ATOM 2871 O O . VAL A 1 382 ? 25.332 11.336 -48.474 1.00 91.62 382 VAL A O 1
ATOM 2874 N N . ILE A 1 383 ? 25.789 11.375 -46.276 1.00 88.62 383 ILE A N 1
ATOM 2875 C CA . ILE A 1 383 ? 27.079 12.066 -46.414 1.00 88.62 383 ILE A CA 1
ATOM 2876 C C . ILE A 1 383 ? 28.066 11.255 -47.251 1.00 88.62 383 ILE A C 1
ATOM 2878 O O . ILE A 1 383 ? 28.656 11.809 -48.178 1.00 88.62 383 ILE A O 1
ATOM 2882 N N . GLU A 1 384 ? 28.209 9.958 -46.988 1.00 85.69 384 GLU A N 1
ATOM 2883 C CA . GLU A 1 384 ? 29.100 9.070 -47.738 1.00 85.69 384 GLU A CA 1
ATOM 2884 C C . GLU A 1 384 ? 28.716 9.043 -49.222 1.00 85.69 384 GLU A C 1
ATOM 2886 O O . GLU A 1 384 ? 29.578 9.124 -50.099 1.00 85.69 384 GLU A O 1
ATOM 2891 N N . ASN A 1 385 ? 27.414 9.024 -49.532 1.00 88.81 385 ASN A N 1
ATOM 2892 C CA . ASN A 1 385 ? 26.968 9.067 -50.918 1.00 88.81 385 ASN A CA 1
ATOM 2893 C C . ASN A 1 385 ? 27.251 10.419 -51.599 1.00 88.81 385 ASN A C 1
ATOM 2895 O O . ASN A 1 385 ? 27.689 10.460 -52.752 1.00 88.81 385 ASN A O 1
ATOM 2899 N N . ILE A 1 386 ? 27.049 11.533 -50.888 1.00 87.69 386 ILE A N 1
ATOM 2900 C CA . ILE A 1 386 ? 27.411 12.874 -51.376 1.00 87.69 386 ILE A CA 1
ATOM 2901 C C . ILE A 1 386 ? 28.921 12.942 -51.652 1.00 87.69 386 ILE A C 1
ATOM 2903 O O . ILE A 1 386 ? 29.341 13.484 -52.677 1.00 87.69 386 ILE A O 1
ATOM 2907 N N . PHE A 1 387 ? 29.740 12.355 -50.778 1.00 81.44 387 PHE A N 1
ATOM 2908 C CA . PHE A 1 387 ? 31.187 12.251 -50.953 1.00 81.44 387 PHE A CA 1
ATOM 2909 C C . PHE A 1 387 ? 31.582 11.392 -52.147 1.00 81.44 387 PHE A C 1
ATOM 2911 O O . PHE A 1 387 ? 32.447 11.798 -52.925 1.00 81.44 387 PHE A O 1
ATOM 2918 N N . ARG A 1 388 ? 30.932 10.241 -52.331 1.00 83.81 388 ARG A N 1
ATOM 2919 C CA . ARG A 1 388 ? 31.156 9.360 -53.479 1.00 83.81 388 ARG A CA 1
ATOM 2920 C C . ARG A 1 388 ? 30.884 10.084 -54.796 1.00 83.81 388 ARG A C 1
ATOM 2922 O O . ARG A 1 388 ? 31.769 10.135 -55.644 1.00 83.81 388 ARG A O 1
ATOM 2929 N N . LEU A 1 389 ? 29.720 10.725 -54.937 1.00 85.44 389 LEU A N 1
ATOM 2930 C CA . LEU A 1 389 ? 29.368 11.490 -56.144 1.00 85.44 389 LEU A CA 1
ATOM 2931 C C . LEU A 1 389 ? 30.319 12.666 -56.382 1.00 85.44 389 LEU A C 1
ATOM 2933 O O . LEU A 1 389 ? 30.662 12.993 -57.517 1.00 85.44 389 LEU A O 1
ATOM 2937 N N . ARG A 1 390 ? 30.791 13.291 -55.303 1.00 80.56 390 ARG A N 1
ATOM 2938 C CA . ARG A 1 390 ? 31.794 14.346 -55.391 1.00 80.56 390 ARG A CA 1
ATOM 2939 C C . ARG A 1 390 ? 33.152 13.824 -55.867 1.00 80.56 390 ARG A C 1
ATOM 2941 O O . ARG A 1 390 ? 33.805 14.500 -56.658 1.00 80.56 390 ARG A O 1
ATOM 2948 N N . LYS A 1 391 ? 33.561 12.631 -55.426 1.00 76.38 391 LYS A N 1
ATOM 2949 C CA . LYS A 1 391 ? 34.768 11.938 -55.908 1.00 76.38 391 LYS A CA 1
ATOM 2950 C C . LYS A 1 391 ? 34.646 11.538 -57.381 1.00 76.38 391 LYS A C 1
ATOM 2952 O O . LYS A 1 391 ? 35.637 11.543 -58.099 1.00 76.38 391 LYS A O 1
ATOM 2957 N N . GLU A 1 392 ? 33.434 11.252 -57.845 1.00 81.19 392 GLU A N 1
ATOM 2958 C CA . GLU A 1 392 ? 33.122 10.993 -59.257 1.00 81.19 392 GLU A CA 1
ATOM 2959 C C . GLU A 1 392 ? 33.085 12.275 -60.123 1.00 81.19 392 GLU A C 1
ATOM 2961 O O . GLU A 1 392 ? 32.896 12.194 -61.335 1.00 81.19 392 GLU A O 1
ATOM 2966 N N . GLY A 1 393 ? 33.323 13.456 -59.532 1.00 80.19 393 GLY A N 1
ATOM 2967 C CA . GLY A 1 393 ? 33.485 14.732 -60.240 1.00 80.19 393 GLY A CA 1
ATOM 2968 C C . GLY A 1 393 ? 32.242 15.628 -60.272 1.00 80.19 393 GLY A C 1
ATOM 2969 O O . GLY A 1 393 ? 32.258 16.671 -60.927 1.00 80.19 393 GLY A O 1
ATOM 2970 N N . GLU A 1 394 ? 31.164 15.267 -59.570 1.00 82.75 394 GLU A N 1
ATOM 2971 C CA . GLU A 1 394 ? 29.939 16.071 -59.539 1.00 82.75 394 GLU A CA 1
ATOM 2972 C C . GLU A 1 394 ? 30.094 17.352 -58.701 1.00 82.75 394 GLU A C 1
ATOM 2974 O O . GLU A 1 394 ? 30.729 17.382 -57.643 1.00 82.75 394 GLU A O 1
ATOM 2979 N N . SER A 1 395 ? 29.454 18.441 -59.149 1.00 86.38 395 SER A N 1
ATOM 2980 C CA . SER A 1 395 ? 29.419 19.696 -58.381 1.00 86.38 395 SER A CA 1
ATOM 2981 C C . SER A 1 395 ? 28.727 19.488 -57.031 1.00 86.38 395 SER A C 1
ATOM 2983 O O . SER A 1 395 ? 27.734 18.770 -56.965 1.00 86.38 395 SER A O 1
ATOM 2985 N N . ILE A 1 396 ? 29.167 20.167 -55.965 1.00 84.00 396 ILE A N 1
ATOM 2986 C CA . ILE A 1 396 ? 28.621 19.945 -54.612 1.00 84.00 396 ILE A CA 1
ATOM 2987 C C . ILE A 1 396 ? 27.099 20.133 -54.519 1.00 84.00 396 ILE A C 1
ATOM 2989 O O . ILE A 1 396 ? 26.431 19.361 -53.847 1.00 84.00 396 ILE A O 1
ATOM 2993 N N . LYS A 1 397 ? 26.524 21.096 -55.250 1.00 85.31 397 LYS A N 1
ATOM 2994 C CA . LYS A 1 397 ? 25.064 21.290 -55.293 1.00 85.31 397 LYS A CA 1
ATOM 2995 C C . LYS A 1 397 ? 24.354 20.067 -55.870 1.00 85.31 397 LYS A C 1
ATOM 2997 O O . LYS A 1 397 ? 23.354 19.607 -55.329 1.00 85.31 397 LYS A O 1
ATOM 3002 N N . LYS A 1 398 ? 24.890 19.538 -56.973 1.00 86.69 398 LYS A N 1
ATOM 3003 C CA . LYS A 1 398 ? 24.337 18.365 -57.647 1.00 86.69 398 LYS A CA 1
ATOM 3004 C C . LYS A 1 398 ? 24.573 17.104 -56.813 1.00 86.69 398 LYS A C 1
ATOM 3006 O O . LYS A 1 398 ? 23.633 16.349 -56.608 1.00 86.69 398 LYS A O 1
ATOM 3011 N N . ALA A 1 399 ? 25.768 16.935 -56.253 1.00 86.75 399 ALA A N 1
ATOM 3012 C CA . ALA A 1 399 ? 26.113 15.832 -55.364 1.00 86.75 399 ALA A CA 1
ATOM 3013 C C . ALA A 1 399 ? 25.230 15.800 -54.104 1.00 86.75 399 ALA A C 1
ATOM 3015 O O . ALA A 1 399 ? 24.768 14.725 -53.748 1.00 86.75 399 ALA A O 1
ATOM 3016 N N . SER A 1 400 ? 24.923 16.945 -53.477 1.00 88.25 400 SER A N 1
ATOM 3017 C CA . SER A 1 400 ? 24.022 17.017 -52.314 1.00 88.25 400 SER A CA 1
ATOM 3018 C C . SER A 1 400 ? 22.603 16.536 -52.633 1.00 88.25 400 SER A C 1
ATOM 3020 O O . SER A 1 400 ? 22.068 15.685 -51.926 1.00 88.25 400 SER A O 1
ATOM 3022 N N . VAL A 1 401 ? 21.992 17.046 -53.710 1.00 88.50 401 VAL A N 1
ATOM 3023 C CA . VAL A 1 401 ? 20.606 16.696 -54.076 1.00 88.50 401 VAL A CA 1
ATOM 3024 C C . VAL A 1 401 ? 20.515 15.259 -54.593 1.00 88.50 401 VAL A C 1
ATOM 3026 O O . VAL A 1 401 ? 19.702 14.473 -54.105 1.00 88.50 401 VAL A O 1
ATOM 3029 N N . TYR A 1 402 ? 21.370 14.888 -55.553 1.00 89.62 402 TYR A N 1
ATOM 3030 C CA . TYR A 1 402 ? 21.359 13.537 -56.113 1.00 89.62 402 TYR A CA 1
ATOM 3031 C C . TYR A 1 402 ? 21.795 12.498 -55.080 1.00 89.62 402 TYR A C 1
ATOM 3033 O O . TYR A 1 402 ? 21.176 11.439 -55.000 1.00 89.62 402 TYR A O 1
ATOM 3041 N N . GLY A 1 403 ? 22.790 12.817 -54.250 1.00 86.88 403 GLY A N 1
ATOM 3042 C CA . GLY A 1 403 ? 23.299 11.942 -53.198 1.00 86.88 403 GLY A CA 1
ATOM 3043 C C . GLY A 1 403 ? 22.220 11.545 -52.201 1.00 86.88 403 GLY A C 1
ATOM 3044 O O . GLY A 1 403 ? 22.039 10.355 -51.956 1.00 86.88 403 GLY A O 1
ATOM 3045 N N . ALA A 1 404 ? 21.439 12.507 -51.709 1.00 90.94 404 ALA A N 1
ATOM 3046 C CA . ALA A 1 404 ? 20.303 12.220 -50.838 1.00 90.94 404 ALA A CA 1
ATOM 3047 C C . ALA A 1 404 ? 19.206 11.421 -51.564 1.00 90.94 404 ALA A C 1
ATOM 3049 O O . ALA A 1 404 ? 18.761 10.389 -51.066 1.00 90.94 404 ALA A O 1
ATOM 3050 N N . SER A 1 405 ? 18.814 11.843 -52.774 1.00 91.19 405 SER A N 1
ATOM 3051 C CA . SER A 1 405 ? 17.727 11.190 -53.524 1.00 91.19 405 SER A CA 1
ATOM 3052 C C . SER A 1 405 ? 18.016 9.728 -53.889 1.00 91.19 405 SER A C 1
ATOM 3054 O O . SER A 1 405 ? 17.102 8.909 -53.894 1.00 91.19 405 SER A O 1
ATOM 3056 N N . GLN A 1 406 ? 19.282 9.380 -54.153 1.00 91.94 406 GLN A N 1
ATOM 3057 C CA . GLN A 1 406 ? 19.685 8.019 -54.517 1.00 91.94 406 GLN A CA 1
ATOM 3058 C C . GLN A 1 406 ? 19.537 7.029 -53.360 1.00 91.94 406 GLN A C 1
ATOM 3060 O O . GLN A 1 406 ? 19.192 5.874 -53.594 1.00 91.94 406 GLN A O 1
ATOM 3065 N N . VAL A 1 407 ? 19.815 7.457 -52.125 1.00 93.06 407 VAL A N 1
ATOM 3066 C CA . VAL A 1 407 ? 19.759 6.576 -50.945 1.00 93.06 407 VAL A CA 1
ATOM 3067 C C . VAL A 1 407 ? 18.436 6.674 -50.193 1.00 93.06 407 VAL A C 1
ATOM 3069 O O . VAL A 1 407 ? 18.151 5.788 -49.394 1.00 93.06 407 VAL A O 1
ATOM 3072 N N . ALA A 1 408 ? 17.609 7.689 -50.476 1.00 92.44 408 ALA A N 1
ATOM 3073 C CA . ALA A 1 408 ? 16.373 7.986 -49.752 1.00 92.44 408 ALA A CA 1
ATOM 3074 C C . ALA A 1 408 ? 15.449 6.775 -49.580 1.00 92.44 408 ALA A C 1
ATOM 3076 O O . ALA A 1 408 ? 15.000 6.511 -48.468 1.00 92.44 408 ALA A O 1
ATOM 3077 N N . GLY A 1 409 ? 15.204 6.007 -50.647 1.00 90.62 409 GLY A N 1
ATOM 3078 C CA . GLY A 1 409 ? 14.372 4.802 -50.568 1.00 90.62 409 GLY A CA 1
ATOM 3079 C C . GLY A 1 409 ? 14.969 3.732 -49.649 1.00 90.62 409 GLY A C 1
ATOM 3080 O O . GLY A 1 409 ? 14.270 3.198 -48.794 1.00 90.62 409 GLY A O 1
ATOM 3081 N N . ALA A 1 410 ? 16.275 3.473 -49.768 1.00 90.62 410 ALA A N 1
ATOM 3082 C CA . ALA A 1 410 ? 16.961 2.454 -48.975 1.00 90.62 410 ALA A CA 1
ATOM 3083 C C . ALA A 1 410 ? 17.006 2.809 -47.481 1.00 90.62 410 ALA A C 1
ATOM 3085 O O . ALA A 1 410 ? 16.684 1.966 -46.646 1.00 90.62 410 ALA A O 1
ATOM 3086 N N . ILE A 1 411 ? 17.346 4.057 -47.138 1.00 92.69 411 ILE A N 1
ATOM 3087 C CA . ILE A 1 411 ? 17.401 4.490 -45.733 1.00 92.69 411 ILE A CA 1
ATOM 3088 C C . ILE A 1 411 ? 16.004 4.632 -45.121 1.00 92.69 411 ILE A C 1
ATOM 3090 O O . ILE A 1 411 ? 15.822 4.314 -43.951 1.00 92.69 411 ILE A O 1
ATOM 3094 N N . THR A 1 412 ? 14.994 5.024 -45.909 1.00 92.94 412 THR A N 1
ATOM 3095 C CA . THR A 1 412 ? 13.598 5.072 -45.442 1.00 92.94 412 THR A CA 1
ATOM 3096 C C . THR A 1 412 ? 13.090 3.669 -45.138 1.00 92.94 412 THR A C 1
ATOM 3098 O O . THR A 1 412 ? 12.557 3.447 -44.056 1.00 92.94 412 THR A O 1
ATOM 3101 N N . ALA A 1 413 ? 13.302 2.708 -46.045 1.00 91.19 413 ALA A N 1
ATOM 3102 C CA . ALA A 1 413 ? 12.925 1.315 -45.818 1.00 91.19 413 ALA A CA 1
ATOM 3103 C C . ALA A 1 413 ? 13.639 0.739 -44.587 1.00 91.19 413 ALA A C 1
ATOM 3105 O O . ALA A 1 413 ? 12.982 0.159 -43.729 1.00 91.19 413 ALA A O 1
ATOM 3106 N N . SER A 1 414 ? 14.949 0.981 -44.454 1.00 91.12 414 SER A N 1
ATOM 3107 C CA . SER A 1 414 ? 15.737 0.550 -43.291 1.00 91.12 414 SER A CA 1
ATOM 3108 C C . SER A 1 414 ? 15.256 1.182 -41.979 1.00 91.12 414 SER A C 1
ATOM 3110 O O . SER A 1 414 ? 15.197 0.513 -40.950 1.00 91.12 414 SER A O 1
ATOM 3112 N N . THR A 1 415 ? 14.892 2.466 -41.991 1.00 92.81 415 THR A N 1
ATOM 3113 C CA . THR A 1 415 ? 14.365 3.154 -40.801 1.00 92.81 415 THR A CA 1
ATOM 3114 C C . THR A 1 415 ? 12.989 2.602 -40.432 1.00 92.81 415 THR A C 1
ATOM 3116 O O . THR A 1 415 ? 12.727 2.317 -39.265 1.00 92.81 415 THR A O 1
ATOM 3119 N N . LEU A 1 416 ? 12.126 2.383 -41.428 1.00 92.06 416 LEU A N 1
ATOM 3120 C CA . LEU A 1 416 ? 10.783 1.850 -41.224 1.00 92.06 416 LEU A CA 1
ATOM 3121 C C . LEU A 1 416 ? 10.818 0.412 -40.700 1.00 92.06 416 LEU A C 1
ATOM 3123 O O . LEU A 1 416 ? 10.039 0.090 -39.811 1.00 92.06 416 LEU A O 1
ATOM 3127 N N . THR A 1 417 ? 11.741 -0.436 -41.175 1.00 91.31 417 THR A N 1
ATOM 3128 C CA . THR A 1 417 ? 11.913 -1.785 -40.611 1.00 91.31 417 THR A CA 1
ATOM 3129 C C . THR A 1 417 ? 12.240 -1.728 -39.126 1.00 91.31 417 THR A C 1
ATOM 3131 O O . THR A 1 417 ? 11.651 -2.479 -38.356 1.00 91.31 417 THR A O 1
ATOM 3134 N N . THR A 1 418 ? 13.102 -0.799 -38.708 1.00 90.12 418 THR A N 1
ATOM 3135 C CA . THR A 1 418 ? 13.438 -0.615 -37.294 1.00 90.12 418 THR A CA 1
ATOM 3136 C C . THR A 1 418 ? 12.250 -0.089 -36.493 1.00 90.12 418 THR A C 1
ATOM 3138 O O . THR A 1 418 ? 11.947 -0.624 -35.433 1.00 90.12 418 THR A O 1
ATOM 3141 N N . MET A 1 419 ? 11.525 0.912 -37.000 1.00 91.69 419 MET A N 1
ATOM 3142 C CA . MET A 1 419 ? 10.315 1.419 -36.338 1.00 91.69 419 MET A CA 1
ATOM 3143 C C . MET A 1 419 ? 9.247 0.325 -36.194 1.00 91.69 419 MET A C 1
ATOM 3145 O O . MET A 1 419 ? 8.590 0.227 -35.160 1.00 91.69 419 MET A O 1
ATOM 3149 N N . CYS A 1 420 ? 9.092 -0.536 -37.202 1.00 90.62 420 CYS A N 1
ATOM 3150 C CA . CYS A 1 420 ? 8.127 -1.633 -37.187 1.00 90.62 420 CYS A CA 1
ATOM 3151 C C . CYS A 1 420 ? 8.482 -2.771 -36.227 1.00 90.62 420 CYS A C 1
ATOM 3153 O O . CYS A 1 420 ? 7.581 -3.526 -35.875 1.00 90.62 420 CYS A O 1
ATOM 3155 N N . VAL A 1 421 ? 9.734 -2.884 -35.766 1.00 89.12 421 VAL A N 1
ATOM 3156 C CA . VAL A 1 421 ? 10.083 -3.787 -34.652 1.00 89.12 421 VAL A CA 1
ATOM 3157 C C . VAL A 1 421 ? 9.359 -3.362 -33.376 1.00 89.12 421 VAL A C 1
ATOM 3159 O O . VAL A 1 421 ? 8.864 -4.212 -32.642 1.00 89.12 421 VAL A O 1
ATOM 3162 N N . PHE A 1 422 ? 9.258 -2.053 -33.138 1.00 88.12 422 PHE A N 1
ATOM 3163 C CA . PHE A 1 422 ? 8.644 -1.490 -31.935 1.00 88.12 422 PHE A CA 1
ATOM 3164 C C . PHE A 1 422 ? 7.157 -1.167 -32.110 1.00 88.12 422 PHE A C 1
ATOM 3166 O O . PHE A 1 422 ? 6.444 -1.057 -31.125 1.00 88.12 422 PHE A O 1
ATOM 3173 N N . MET A 1 423 ? 6.647 -1.055 -33.340 1.00 87.56 423 MET A N 1
ATOM 3174 C CA . MET A 1 423 ? 5.231 -0.756 -33.603 1.00 87.56 423 MET A CA 1
ATOM 3175 C C . MET A 1 423 ? 4.230 -1.700 -32.900 1.00 87.56 423 MET A C 1
ATOM 3177 O O . MET A 1 423 ? 3.226 -1.192 -32.395 1.00 87.56 423 MET A O 1
ATOM 3181 N N . PRO A 1 424 ? 4.457 -3.030 -32.813 1.00 88.06 424 PRO A N 1
ATOM 3182 C CA . PRO A 1 424 ? 3.558 -3.936 -32.098 1.00 88.06 424 PRO A CA 1
ATOM 3183 C C . PRO A 1 424 ? 3.311 -3.574 -30.630 1.00 88.06 424 PRO A C 1
ATOM 3185 O O . PRO A 1 424 ? 2.276 -3.951 -30.089 1.00 88.06 424 PRO A O 1
ATOM 3188 N N . ILE A 1 425 ? 4.213 -2.812 -30.006 1.00 87.44 425 ILE A N 1
ATOM 3189 C CA . ILE A 1 425 ? 4.133 -2.443 -28.589 1.00 87.44 425 ILE A CA 1
ATOM 3190 C C . ILE A 1 425 ? 2.920 -1.586 -28.257 1.00 87.44 425 ILE A C 1
ATOM 3192 O O . ILE A 1 425 ? 2.426 -1.600 -27.144 1.00 87.44 425 ILE A O 1
ATOM 3196 N N . VAL A 1 426 ? 2.367 -0.871 -29.234 1.00 84.12 426 VAL A N 1
ATOM 3197 C CA . VAL A 1 426 ? 1.162 -0.059 -29.020 1.00 84.12 426 VAL A CA 1
ATOM 3198 C C . VAL A 1 426 ? -0.069 -0.936 -28.716 1.00 84.12 426 VAL A C 1
ATOM 3200 O O . VAL A 1 426 ? -1.055 -0.455 -28.148 1.00 84.12 426 VAL A O 1
ATOM 3203 N N . PHE A 1 427 ? -0.009 -2.227 -29.065 1.00 85.81 427 PHE A N 1
ATOM 3204 C CA . PHE A 1 427 ? -1.064 -3.212 -28.824 1.00 85.81 427 PHE A CA 1
ATOM 3205 C C . PHE A 1 427 ? -0.887 -4.010 -27.528 1.00 85.81 427 PHE A C 1
ATOM 3207 O O . PHE A 1 427 ? -1.712 -4.877 -27.258 1.00 85.81 427 PHE A O 1
ATOM 3214 N N . THR A 1 428 ? 0.158 -3.753 -26.737 1.00 87.75 428 THR A N 1
ATOM 3215 C CA . THR A 1 428 ? 0.295 -4.382 -25.419 1.00 87.75 428 THR A CA 1
ATOM 3216 C C . THR A 1 428 ? -0.706 -3.794 -24.431 1.00 87.75 428 THR A C 1
ATOM 3218 O O . THR A 1 428 ? -1.163 -2.649 -24.572 1.00 87.75 428 THR A O 1
ATOM 3221 N N . GLU A 1 429 ? -1.014 -4.576 -23.406 1.00 85.06 429 GLU A N 1
ATOM 3222 C CA . GLU A 1 429 ? -1.920 -4.224 -22.313 1.00 85.06 429 GLU A CA 1
ATOM 3223 C C . GLU A 1 429 ? -1.182 -4.327 -20.967 1.00 85.06 429 GLU A C 1
ATOM 3225 O O . GLU A 1 429 ? -0.039 -4.787 -20.907 1.00 85.06 429 GLU A O 1
ATOM 3230 N N . GLY A 1 430 ? -1.812 -3.839 -19.896 1.00 84.44 430 GLY A N 1
ATOM 3231 C CA . GLY A 1 430 ? -1.272 -3.924 -18.536 1.00 84.44 430 GLY A CA 1
ATOM 3232 C C . GLY A 1 430 ? 0.050 -3.177 -18.325 1.00 84.44 430 GLY A C 1
ATOM 3233 O O . GLY A 1 430 ? 0.319 -2.147 -18.954 1.00 84.44 430 GLY A O 1
ATOM 3234 N N . ILE A 1 431 ? 0.881 -3.721 -17.434 1.00 80.62 431 ILE A N 1
ATOM 3235 C CA . ILE A 1 431 ? 2.177 -3.154 -17.026 1.00 80.62 431 ILE A CA 1
ATOM 3236 C C . ILE A 1 431 ? 3.141 -3.064 -18.217 1.00 80.62 431 ILE A C 1
ATOM 3238 O O . ILE A 1 431 ? 3.838 -2.064 -18.383 1.00 80.62 431 ILE A O 1
ATOM 3242 N N . THR A 1 432 ? 3.127 -4.050 -19.125 1.00 83.12 432 THR A N 1
ATOM 3243 C CA . THR A 1 432 ? 3.961 -4.024 -20.341 1.00 83.12 432 THR A CA 1
ATOM 3244 C C . THR A 1 432 ? 3.682 -2.781 -21.188 1.00 83.12 432 THR A C 1
ATOM 3246 O O . THR A 1 432 ? 4.608 -2.153 -21.700 1.00 83.12 432 THR A O 1
ATOM 3249 N N . ARG A 1 433 ? 2.414 -2.368 -21.299 1.00 86.31 433 ARG A N 1
ATOM 3250 C CA . ARG A 1 433 ? 2.049 -1.139 -22.011 1.00 86.31 433 ARG A CA 1
ATOM 3251 C C . ARG A 1 433 ? 2.598 0.103 -21.316 1.00 86.31 433 ARG A C 1
ATOM 3253 O O . ARG A 1 433 ? 3.165 0.959 -21.989 1.00 86.31 433 ARG A O 1
ATOM 3260 N N . GLN A 1 434 ? 2.414 0.194 -20.001 1.00 80.44 434 GLN A N 1
ATOM 3261 C CA . GLN A 1 434 ? 2.853 1.342 -19.206 1.00 80.44 434 GLN A CA 1
ATOM 3262 C C . GLN A 1 434 ? 4.373 1.524 -19.271 1.00 80.44 434 GLN A C 1
ATOM 3264 O O . GLN A 1 434 ? 4.845 2.649 -19.394 1.00 80.44 434 GLN A O 1
ATOM 3269 N N . LEU A 1 435 ? 5.128 0.422 -19.262 1.00 79.19 435 LEU A N 1
ATOM 3270 C CA . LEU A 1 435 ? 6.585 0.470 -19.283 1.00 79.19 435 LEU A CA 1
ATOM 3271 C C . LEU A 1 435 ? 7.172 0.586 -20.688 1.00 79.19 435 LEU A C 1
ATOM 3273 O O . LEU A 1 435 ? 8.148 1.291 -20.871 1.00 79.19 435 LEU A O 1
ATOM 3277 N N . PHE A 1 436 ? 6.649 -0.092 -21.709 1.00 82.88 436 PHE A N 1
ATOM 3278 C CA . PHE A 1 436 ? 7.389 -0.189 -22.973 1.00 82.88 436 PHE A CA 1
ATOM 3279 C C . PHE A 1 436 ? 6.862 0.691 -24.114 1.00 82.88 436 PHE A C 1
ATOM 3281 O O . PHE A 1 436 ? 7.603 0.937 -25.074 1.00 82.88 436 PHE A O 1
ATOM 3288 N N . VAL A 1 437 ? 5.629 1.210 -24.036 1.00 88.75 437 VAL A N 1
ATOM 3289 C CA . VAL A 1 437 ? 5.082 2.084 -25.094 1.00 88.75 437 VAL A CA 1
ATOM 3290 C C . VAL A 1 437 ? 5.874 3.379 -25.211 1.00 88.75 437 VAL A C 1
ATOM 3292 O O . VAL A 1 437 ? 6.257 3.757 -26.320 1.00 88.75 437 VAL A O 1
ATOM 3295 N N . ASP A 1 438 ? 6.179 4.013 -24.081 1.00 89.12 438 ASP A N 1
ATOM 3296 C CA . ASP A 1 438 ? 6.954 5.251 -24.038 1.00 89.12 438 ASP A CA 1
ATOM 3297 C C . ASP A 1 438 ? 8.336 5.060 -24.669 1.00 89.12 438 ASP A C 1
ATOM 3299 O O . ASP A 1 438 ? 8.755 5.860 -25.507 1.00 89.12 438 ASP A O 1
ATOM 3303 N N . MET A 1 439 ? 9.020 3.957 -24.351 1.00 90.50 439 MET A N 1
ATOM 3304 C CA . MET A 1 439 ? 10.314 3.622 -24.948 1.00 90.50 439 MET A CA 1
ATOM 3305 C C . MET A 1 439 ? 10.202 3.421 -26.466 1.00 90.50 439 MET A C 1
ATOM 3307 O O . MET A 1 439 ? 10.963 4.017 -27.231 1.00 90.50 439 MET A O 1
ATOM 3311 N N . GLY A 1 440 ? 9.241 2.606 -26.914 1.00 90.31 440 GLY A N 1
ATOM 3312 C CA . GLY A 1 440 ? 9.066 2.265 -28.327 1.00 90.31 440 GLY A CA 1
ATOM 3313 C C . GLY A 1 440 ? 8.700 3.469 -29.196 1.00 90.31 440 GLY A C 1
ATOM 3314 O O . GLY A 1 440 ? 9.289 3.664 -30.264 1.00 90.31 440 GLY A O 1
ATOM 3315 N N . LEU A 1 441 ? 7.779 4.317 -28.729 1.00 91.00 441 LEU A N 1
ATOM 3316 C CA . LEU A 1 441 ? 7.404 5.552 -29.423 1.00 91.00 441 LEU A CA 1
ATOM 3317 C C . LEU A 1 441 ? 8.563 6.543 -29.466 1.00 91.00 441 LEU A C 1
ATOM 3319 O O . LEU A 1 441 ? 8.811 7.152 -30.504 1.00 91.00 441 LEU A O 1
ATOM 3323 N N . THR A 1 442 ? 9.324 6.654 -28.381 1.00 91.69 442 THR A N 1
ATOM 3324 C CA . THR A 1 442 ? 10.463 7.571 -28.328 1.00 91.69 442 THR A CA 1
ATOM 3325 C C . THR A 1 442 ? 11.586 7.150 -29.283 1.00 91.69 442 THR A C 1
ATOM 3327 O O . THR A 1 442 ? 12.150 7.994 -29.989 1.00 91.69 442 THR A O 1
ATOM 3330 N N . ILE A 1 443 ? 11.852 5.844 -29.416 1.00 91.75 443 ILE A N 1
ATOM 3331 C CA . ILE A 1 443 ? 12.752 5.303 -30.449 1.00 91.75 443 ILE A CA 1
ATOM 3332 C C . ILE A 1 443 ? 12.205 5.625 -31.845 1.00 91.75 443 ILE A C 1
ATOM 3334 O O . ILE A 1 443 ? 12.939 6.125 -32.700 1.00 91.75 443 ILE A O 1
ATOM 3338 N N . ALA A 1 444 ? 10.910 5.395 -32.081 1.00 92.19 444 ALA A N 1
ATOM 3339 C CA . ALA A 1 444 ? 10.275 5.659 -33.368 1.00 92.19 444 ALA A CA 1
ATOM 3340 C C . ALA A 1 444 ? 10.349 7.146 -33.767 1.00 92.19 444 ALA A C 1
ATOM 3342 O O . ALA A 1 444 ? 10.684 7.456 -34.912 1.00 92.19 444 ALA A O 1
ATOM 3343 N N . TYR A 1 445 ? 10.110 8.069 -32.832 1.00 92.88 445 TYR A N 1
ATOM 3344 C CA . TYR A 1 445 ? 10.249 9.509 -33.057 1.00 92.88 445 TYR A CA 1
ATOM 3345 C C . TYR A 1 445 ? 11.695 9.915 -33.311 1.00 92.88 445 TYR A C 1
ATOM 3347 O O . TYR A 1 445 ? 11.945 10.705 -34.218 1.00 92.88 445 TYR A O 1
ATOM 3355 N N . THR A 1 446 ? 12.652 9.337 -32.584 1.00 92.69 446 THR A N 1
ATOM 3356 C CA . THR A 1 446 ? 14.083 9.610 -32.785 1.00 92.69 446 THR A CA 1
ATOM 3357 C C . THR A 1 446 ? 14.551 9.171 -34.170 1.00 92.69 446 THR A C 1
ATOM 3359 O O . THR A 1 446 ? 15.226 9.926 -34.871 1.00 92.69 446 THR A O 1
ATOM 3362 N N . LEU A 1 447 ? 14.146 7.978 -34.608 1.00 93.19 447 LEU A N 1
ATOM 3363 C CA . LEU A 1 447 ? 14.461 7.440 -35.933 1.00 93.19 447 LEU A CA 1
ATOM 3364 C C . LEU A 1 447 ? 13.754 8.207 -37.059 1.00 93.19 447 LEU A C 1
ATOM 3366 O O . LEU A 1 447 ? 14.367 8.518 -38.081 1.00 93.19 447 LEU A O 1
ATOM 3370 N N . GLY A 1 448 ? 12.481 8.559 -36.868 1.00 93.94 448 GLY A N 1
ATOM 3371 C CA . GLY A 1 448 ? 11.734 9.388 -37.813 1.00 93.94 448 GLY A CA 1
ATOM 3372 C C . GLY A 1 448 ? 12.345 10.784 -37.959 1.00 93.94 448 GLY A C 1
ATOM 3373 O O . GLY A 1 448 ? 12.548 11.263 -39.078 1.00 93.94 448 GLY A O 1
ATOM 3374 N N . ALA A 1 449 ? 12.715 11.411 -36.840 1.00 94.31 449 ALA A N 1
ATOM 3375 C CA . ALA A 1 449 ? 13.420 12.685 -36.824 1.00 94.31 449 ALA A CA 1
ATOM 3376 C C . ALA A 1 449 ? 14.783 12.582 -37.523 1.00 94.31 449 ALA A C 1
ATOM 3378 O O . ALA A 1 449 ? 15.094 13.435 -38.356 1.00 94.31 449 ALA A O 1
ATOM 3379 N N . SER A 1 450 ? 15.556 11.519 -37.264 1.00 94.06 450 SER A N 1
ATOM 3380 C CA . SER A 1 450 ? 16.858 11.294 -37.910 1.00 94.06 450 SER A CA 1
ATOM 3381 C C . SER A 1 450 ? 16.739 11.183 -39.425 1.00 94.06 450 SER A C 1
ATOM 3383 O O . SER A 1 450 ? 17.534 11.778 -40.151 1.00 94.06 450 SER A O 1
ATOM 3385 N N . LEU A 1 451 ? 15.720 10.473 -39.918 1.00 94.69 451 LEU A N 1
ATOM 3386 C CA . LEU A 1 451 ? 15.458 10.317 -41.344 1.00 94.69 451 LEU A CA 1
ATOM 3387 C C . LEU A 1 451 ? 15.104 11.658 -41.995 1.00 94.69 451 LEU A C 1
ATOM 3389 O O . LEU A 1 451 ? 15.652 12.002 -43.046 1.00 94.69 451 LEU A O 1
ATOM 3393 N N . ILE A 1 452 ? 14.221 12.436 -41.360 1.00 95.19 452 ILE A N 1
ATOM 3394 C CA . ILE A 1 452 ? 13.832 13.764 -41.848 1.00 95.19 452 ILE A CA 1
ATOM 3395 C C . ILE A 1 452 ? 15.057 14.681 -41.900 1.00 95.19 452 ILE A C 1
ATOM 3397 O O . ILE A 1 452 ? 15.313 15.307 -42.931 1.00 95.19 452 ILE A O 1
ATOM 3401 N N . VAL A 1 453 ? 15.856 14.728 -40.833 1.00 94.50 453 VAL A N 1
ATOM 3402 C CA . VAL A 1 453 ? 17.072 15.550 -40.753 1.00 94.50 453 VAL A CA 1
ATOM 3403 C C . VAL A 1 453 ? 18.123 15.100 -41.777 1.00 94.50 453 VAL A C 1
ATOM 3405 O O . VAL A 1 453 ? 18.709 15.943 -42.462 1.00 94.50 453 VAL A O 1
ATOM 3408 N N . ALA A 1 454 ? 18.319 13.792 -41.959 1.00 94.00 454 ALA A N 1
ATOM 3409 C CA . ALA A 1 454 ? 19.269 13.231 -42.920 1.00 94.00 454 ALA A CA 1
ATOM 3410 C C . ALA A 1 454 ? 18.901 13.524 -44.382 1.00 94.00 454 ALA A C 1
ATOM 3412 O O . ALA A 1 454 ? 19.790 13.701 -45.212 1.00 94.00 454 ALA A O 1
ATOM 3413 N N . LEU A 1 455 ? 17.611 13.603 -44.719 1.00 94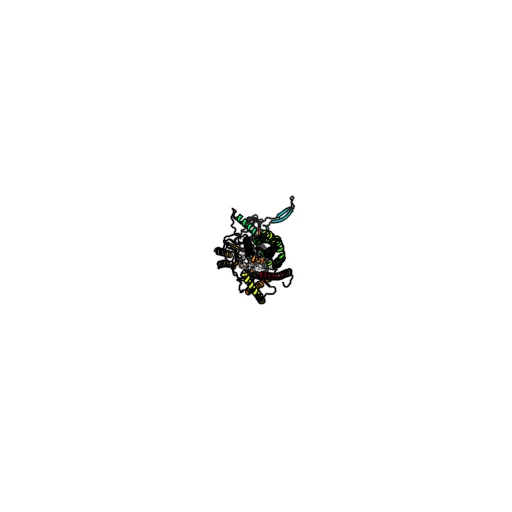.00 455 LEU A N 1
ATOM 3414 C CA . LEU A 1 455 ? 17.157 13.900 -46.083 1.00 94.00 455 LEU A CA 1
ATOM 3415 C C . LEU A 1 455 ? 17.030 15.397 -46.385 1.00 94.00 455 LEU A C 1
ATOM 3417 O O . LEU A 1 455 ? 17.014 15.779 -47.555 1.00 94.00 455 LEU A O 1
ATOM 3421 N N . THR A 1 456 ? 16.951 16.245 -45.358 1.00 93.50 456 THR A N 1
ATOM 3422 C CA . THR A 1 456 ? 16.695 17.685 -45.523 1.00 93.50 456 THR A CA 1
ATOM 3423 C C . THR A 1 456 ? 17.888 18.542 -45.108 1.00 93.50 456 THR A C 1
ATOM 3425 O O . THR A 1 456 ? 18.496 19.219 -45.940 1.00 93.50 456 THR A O 1
ATOM 3428 N N . LEU A 1 457 ? 18.258 18.497 -43.830 1.00 92.12 457 LEU A N 1
ATOM 3429 C CA . LEU A 1 457 ? 19.277 19.357 -43.243 1.00 92.12 457 LEU A CA 1
ATOM 3430 C C . LEU A 1 457 ? 20.687 18.930 -43.649 1.00 92.12 457 LEU A C 1
ATOM 3432 O O . LEU A 1 457 ? 21.503 19.774 -44.023 1.00 92.12 457 LEU A O 1
ATOM 3436 N N . VAL A 1 458 ? 20.976 17.629 -43.610 1.00 92.12 458 VAL A N 1
ATOM 3437 C CA . VAL A 1 458 ? 22.317 17.100 -43.900 1.00 92.12 458 VAL A CA 1
ATOM 3438 C C . VAL A 1 458 ? 22.793 17.478 -45.313 1.00 92.12 458 VAL A C 1
ATOM 3440 O O . VAL A 1 458 ? 23.891 18.030 -45.421 1.00 92.12 458 VAL A O 1
ATOM 3443 N N . PRO A 1 459 ? 22.003 17.316 -46.398 1.00 91.12 459 PRO A N 1
ATOM 3444 C CA . PRO A 1 459 ? 22.407 17.735 -47.742 1.00 91.12 459 PRO A CA 1
ATOM 3445 C C . PRO A 1 459 ? 22.598 19.252 -47.873 1.00 91.12 459 PRO A C 1
ATOM 3447 O O . PRO A 1 459 ? 23.498 19.701 -48.594 1.00 91.12 459 PRO A O 1
ATOM 3450 N N . ALA A 1 460 ? 21.782 20.043 -47.165 1.00 91.31 460 ALA A N 1
ATOM 3451 C CA . ALA A 1 460 ? 21.865 21.502 -47.154 1.00 91.31 460 ALA A CA 1
ATOM 3452 C C . ALA A 1 460 ? 23.146 21.994 -46.457 1.00 91.31 460 ALA A C 1
ATOM 3454 O O . ALA A 1 460 ? 23.873 22.829 -47.000 1.00 91.31 460 ALA A O 1
ATOM 3455 N N . MET A 1 461 ? 23.475 21.426 -45.295 1.00 89.25 461 MET A N 1
ATOM 3456 C CA . MET A 1 461 ? 24.711 21.723 -44.565 1.00 89.25 461 MET A CA 1
ATOM 3457 C C . MET A 1 461 ? 25.951 21.222 -45.309 1.00 89.25 461 MET A C 1
ATOM 3459 O O . MET A 1 461 ? 26.945 21.946 -45.418 1.00 89.25 461 MET A O 1
ATOM 3463 N N . ALA A 1 462 ? 25.877 20.021 -45.890 1.00 86.00 462 ALA A N 1
ATOM 3464 C CA . ALA A 1 462 ? 26.908 19.450 -46.750 1.00 86.00 462 ALA A CA 1
ATOM 3465 C C . ALA A 1 462 ? 27.274 20.403 -47.897 1.00 86.00 462 ALA A C 1
ATOM 3467 O O . ALA A 1 462 ? 28.456 20.608 -48.178 1.00 86.00 462 ALA A O 1
ATOM 3468 N N . GLN A 1 463 ? 26.283 21.059 -48.510 1.00 85.56 463 GLN A N 1
ATOM 3469 C CA . GLN A 1 463 ? 26.527 22.022 -49.581 1.00 85.56 463 GLN A CA 1
ATOM 3470 C C . GLN A 1 463 ? 27.396 23.207 -49.132 1.00 85.56 463 GLN A C 1
ATOM 3472 O O . GLN A 1 463 ? 28.287 23.628 -49.874 1.00 85.56 463 GLN A O 1
ATOM 3477 N N . GLY A 1 464 ? 27.137 23.743 -47.936 1.00 81.50 464 GLY A N 1
ATOM 3478 C CA . GLY A 1 464 ? 27.859 24.891 -47.384 1.00 81.50 464 GLY A CA 1
ATOM 3479 C C . GLY A 1 464 ? 29.258 24.542 -46.870 1.00 81.50 464 GLY A C 1
ATOM 3480 O O . GLY A 1 464 ? 30.219 25.243 -47.181 1.00 81.50 464 GLY A O 1
ATOM 3481 N N . LEU A 1 465 ? 29.393 23.444 -46.119 1.00 80.25 465 LEU A N 1
ATOM 3482 C CA . LEU A 1 465 ? 30.638 23.092 -45.422 1.00 80.25 465 LEU A CA 1
ATOM 3483 C C . LEU A 1 465 ? 31.627 22.301 -46.280 1.00 80.25 465 LEU A C 1
ATOM 3485 O O . LEU A 1 465 ? 32.841 22.446 -46.127 1.00 80.25 465 LEU A O 1
ATOM 3489 N N . LEU A 1 466 ? 31.142 21.465 -47.199 1.00 72.25 466 LEU A N 1
ATOM 3490 C CA . LEU A 1 466 ? 32.016 20.584 -47.972 1.00 72.25 466 LEU A CA 1
ATOM 3491 C C . LEU A 1 466 ? 32.590 21.269 -49.209 1.00 72.25 466 LEU A C 1
ATOM 3493 O O . LEU A 1 466 ? 33.450 20.685 -49.853 1.00 72.25 466 LEU A O 1
ATOM 3497 N N . GLY A 1 467 ? 32.168 22.491 -49.555 1.00 62.31 467 GLY A N 1
ATOM 3498 C CA . GLY A 1 467 ? 32.468 23.206 -50.808 1.00 62.31 467 GLY A CA 1
ATOM 3499 C C . GLY A 1 467 ? 33.921 23.165 -51.313 1.00 62.31 467 GLY A C 1
ATOM 3500 O O . GLY A 1 467 ? 34.106 23.121 -52.523 1.00 62.31 467 GLY A O 1
ATOM 3501 N N . ASN A 1 468 ? 34.922 23.029 -50.433 1.00 58.69 468 ASN A N 1
ATOM 3502 C CA . ASN A 1 468 ? 36.354 22.953 -50.773 1.00 58.69 468 ASN A CA 1
ATOM 3503 C C . ASN A 1 468 ? 37.073 21.712 -50.195 1.00 58.69 468 ASN A C 1
ATOM 3505 O O . ASN A 1 468 ? 38.226 21.823 -49.769 1.00 58.69 468 ASN A O 1
ATOM 3509 N N . ALA A 1 469 ? 36.399 20.571 -50.019 1.00 55.12 469 ALA A N 1
ATOM 3510 C CA . ALA A 1 469 ? 37.048 19.361 -49.496 1.00 55.12 469 ALA A CA 1
ATOM 3511 C C . ALA A 1 469 ? 38.156 18.894 -50.464 1.00 55.12 469 ALA A C 1
ATOM 3513 O O . ALA A 1 469 ? 37.884 18.665 -51.643 1.00 55.12 469 ALA A O 1
ATOM 3514 N N . LYS A 1 470 ? 39.406 18.835 -49.981 1.00 54.06 470 LYS A N 1
ATOM 3515 C CA . LYS A 1 470 ? 40.557 18.319 -50.737 1.00 54.06 470 LYS A CA 1
ATOM 3516 C C . LYS A 1 470 ? 40.535 16.794 -50.711 1.00 54.06 470 LYS A C 1
ATOM 3518 O O . LYS A 1 470 ? 40.292 16.207 -49.661 1.00 54.06 470 LYS A O 1
ATOM 3523 N N . GLU A 1 471 ? 40.835 16.190 -51.857 1.00 52.38 471 GLU A N 1
ATOM 3524 C CA . GLU A 1 471 ? 41.078 14.756 -52.000 1.00 52.38 471 GLU A CA 1
ATOM 3525 C C . GLU A 1 471 ? 42.135 14.286 -51.003 1.00 52.38 471 GLU A C 1
ATOM 3527 O O . GLU A 1 471 ? 43.297 14.682 -51.079 1.00 52.38 471 GLU A O 1
ATOM 3532 N N . ASN A 1 472 ? 41.739 13.392 -50.106 1.00 49.88 472 ASN A N 1
ATOM 3533 C CA . ASN A 1 472 ? 42.675 12.480 -49.478 1.00 49.88 472 ASN A CA 1
ATOM 3534 C C . ASN A 1 472 ? 42.334 11.085 -49.994 1.00 49.88 472 ASN A C 1
ATOM 3536 O O . ASN A 1 472 ? 41.350 10.475 -49.577 1.00 49.88 472 ASN A O 1
ATOM 3540 N N . GLU A 1 473 ? 43.129 10.589 -50.943 1.00 50.59 473 GLU A N 1
ATOM 3541 C CA . GLU A 1 473 ? 43.061 9.188 -51.340 1.00 50.59 473 GLU A CA 1
ATOM 3542 C C . GLU A 1 473 ? 43.398 8.312 -50.134 1.00 50.59 473 GLU A C 1
ATOM 3544 O O . GLU A 1 473 ? 44.528 8.290 -49.634 1.00 50.59 473 GLU A O 1
ATOM 3549 N N . VAL A 1 474 ? 42.408 7.559 -49.665 1.00 52.72 474 VAL A N 1
ATOM 3550 C CA . VAL A 1 474 ? 42.646 6.522 -48.672 1.00 52.72 474 VAL A CA 1
ATOM 3551 C C . VAL A 1 474 ? 43.362 5.368 -49.377 1.00 52.72 474 VAL A C 1
ATOM 3553 O O . VAL A 1 474 ? 42.752 4.585 -50.100 1.00 52.72 474 VAL A O 1
ATOM 3556 N N . LYS A 1 475 ? 44.680 5.253 -49.175 1.00 55.25 475 LYS A N 1
ATOM 3557 C CA . LYS A 1 475 ? 45.460 4.056 -49.534 1.00 55.25 475 LYS A CA 1
ATOM 3558 C C . LYS A 1 475 ? 45.163 2.920 -48.548 1.00 55.25 475 LYS A C 1
ATOM 3560 O O . LYS A 1 475 ? 46.036 2.502 -47.792 1.00 55.25 475 LYS A O 1
ATOM 3565 N N . THR A 1 476 ? 43.933 2.419 -48.514 1.00 54.44 476 THR A N 1
ATOM 3566 C CA . THR A 1 476 ? 43.548 1.254 -47.700 1.00 54.44 476 THR A CA 1
ATOM 3567 C C . THR A 1 476 ? 43.773 -0.052 -48.462 1.00 54.44 476 THR A C 1
ATOM 3569 O O . THR A 1 476 ? 42.882 -0.872 -48.614 1.00 54.44 476 THR A O 1
ATOM 3572 N N . GLU A 1 477 ? 45.017 -0.320 -48.866 1.00 50.78 477 GLU A N 1
ATOM 3573 C CA . GLU A 1 477 ? 45.490 -1.706 -49.018 1.00 50.78 477 GLU A CA 1
ATOM 3574 C C . GLU A 1 477 ? 46.116 -2.188 -47.697 1.00 50.78 477 GLU A C 1
ATOM 3576 O O . GLU A 1 477 ? 47.267 -2.623 -47.632 1.00 50.78 477 GLU A O 1
ATOM 3581 N N . GLY A 1 478 ? 45.366 -2.059 -46.601 1.00 65.31 478 GLY A N 1
ATOM 3582 C CA . GLY A 1 478 ? 45.805 -2.496 -45.277 1.00 65.31 478 GLY A CA 1
ATOM 3583 C C . GLY A 1 478 ? 45.791 -4.022 -45.131 1.00 65.31 478 GLY A C 1
ATOM 3584 O O . GLY A 1 478 ? 45.020 -4.726 -45.788 1.00 65.31 478 GLY A O 1
ATOM 3585 N N . ILE A 1 479 ? 46.607 -4.538 -44.207 1.00 71.31 479 ILE A N 1
ATOM 3586 C CA . ILE A 1 479 ? 46.651 -5.960 -43.810 1.00 71.31 479 ILE A CA 1
ATOM 3587 C C . ILE A 1 479 ? 45.244 -6.489 -43.477 1.00 71.31 479 ILE A C 1
ATOM 3589 O O . ILE A 1 479 ? 44.912 -7.615 -43.845 1.00 71.31 479 ILE A O 1
ATOM 3593 N N . PHE A 1 480 ? 44.392 -5.650 -42.877 1.00 76.94 480 PHE A N 1
ATOM 3594 C CA . PHE A 1 480 ? 43.000 -5.971 -42.559 1.00 76.94 480 PHE A CA 1
ATOM 3595 C C . PHE A 1 480 ? 42.171 -6.348 -43.796 1.00 76.94 480 PHE A C 1
ATOM 3597 O O . PHE A 1 480 ? 41.517 -7.385 -43.801 1.00 76.94 480 PHE A O 1
ATOM 3604 N N . MET A 1 481 ? 42.250 -5.574 -44.884 1.00 79.06 481 MET A N 1
ATOM 3605 C CA . MET A 1 481 ? 41.493 -5.853 -46.113 1.00 79.06 481 MET A CA 1
ATOM 3606 C C . MET A 1 481 ? 41.988 -7.124 -46.815 1.00 79.06 481 MET A C 1
ATOM 3608 O O . MET A 1 481 ? 41.189 -7.882 -47.366 1.00 79.06 481 MET A O 1
ATOM 3612 N N . ARG A 1 482 ? 43.295 -7.418 -46.736 1.00 81.12 482 ARG A N 1
ATOM 3613 C CA . ARG A 1 482 ? 43.862 -8.683 -47.240 1.00 81.12 482 ARG A CA 1
ATOM 3614 C C . ARG A 1 482 ? 43.414 -9.884 -46.406 1.00 81.12 482 ARG A C 1
ATOM 3616 O O . ARG A 1 482 ? 43.055 -10.907 -46.989 1.00 81.12 482 ARG A O 1
ATOM 3623 N N . ALA A 1 483 ? 43.408 -9.757 -45.078 1.00 84.31 483 ALA A N 1
ATOM 3624 C CA . ALA A 1 483 ? 42.944 -10.790 -44.153 1.00 84.31 483 ALA A CA 1
ATOM 3625 C C . ALA A 1 483 ? 41.440 -11.058 -44.318 1.00 84.31 483 ALA A C 1
ATOM 3627 O O . ALA A 1 483 ? 41.037 -12.204 -44.506 1.00 84.31 483 ALA A O 1
ATOM 3628 N N . TYR A 1 484 ? 40.627 -10.001 -44.367 1.00 87.75 484 TYR A N 1
ATOM 3629 C CA . TYR A 1 484 ? 39.192 -10.085 -44.630 1.00 87.75 484 TYR A CA 1
ATOM 3630 C C . TYR A 1 484 ? 38.898 -10.714 -46.000 1.00 87.75 484 TYR A C 1
ATOM 3632 O O . TYR A 1 484 ? 38.084 -11.629 -46.108 1.00 87.75 484 TYR A O 1
ATOM 3640 N N . GLY A 1 485 ? 39.631 -10.317 -47.046 1.00 86.56 485 GLY A N 1
ATOM 3641 C CA . GLY A 1 485 ? 39.510 -10.917 -48.375 1.00 86.56 485 GLY A CA 1
ATOM 3642 C C . GLY A 1 485 ? 39.929 -12.393 -48.425 1.00 86.56 485 GLY A C 1
ATOM 3643 O O . GLY A 1 485 ? 39.324 -13.187 -49.146 1.00 86.56 485 GLY A O 1
ATOM 3644 N N . ALA A 1 486 ? 40.950 -12.800 -47.663 1.00 85.19 486 ALA A N 1
ATOM 3645 C CA . ALA A 1 486 ? 41.331 -14.207 -47.524 1.00 85.19 486 ALA A CA 1
ATOM 3646 C C . ALA A 1 486 ? 40.247 -15.022 -46.798 1.00 85.19 486 ALA A C 1
ATOM 3648 O O . ALA A 1 486 ? 39.883 -16.097 -47.279 1.00 85.19 486 ALA A O 1
ATOM 3649 N N . PHE A 1 487 ? 39.684 -14.479 -45.715 1.00 87.25 487 PHE A N 1
ATOM 3650 C CA . PHE A 1 487 ? 38.568 -15.077 -44.982 1.00 87.25 487 PHE A CA 1
ATOM 3651 C C . PHE A 1 487 ? 37.330 -15.253 -45.871 1.00 87.25 487 PHE A C 1
ATOM 3653 O O . PHE A 1 487 ? 36.817 -16.364 -45.985 1.00 87.25 487 PHE A O 1
ATOM 3660 N N . LEU A 1 488 ? 36.910 -14.203 -46.587 1.00 87.44 488 LEU A N 1
ATOM 3661 C CA . LEU A 1 488 ? 35.780 -14.247 -47.523 1.00 87.44 488 LEU A CA 1
ATOM 3662 C C . LEU A 1 488 ? 35.966 -15.304 -48.614 1.00 87.44 488 LEU A C 1
ATOM 3664 O O . LEU A 1 488 ? 35.047 -16.068 -48.901 1.00 87.44 488 LEU A O 1
ATOM 3668 N N . ARG A 1 489 ? 37.161 -15.390 -49.211 1.00 86.38 489 ARG A N 1
ATOM 3669 C CA . ARG A 1 489 ? 37.459 -16.423 -50.217 1.00 86.38 489 ARG A CA 1
ATOM 3670 C C . ARG A 1 489 ? 37.348 -17.835 -49.639 1.00 86.38 489 ARG A C 1
ATOM 3672 O O . ARG A 1 489 ? 36.849 -18.723 -50.327 1.00 86.38 489 ARG A O 1
ATOM 3679 N N . GLY A 1 490 ? 37.779 -18.038 -48.393 1.00 83.81 490 GLY A N 1
ATOM 3680 C CA . GLY A 1 490 ? 37.598 -19.300 -47.671 1.00 83.81 490 GLY A CA 1
ATOM 3681 C C . GLY A 1 490 ? 36.123 -19.615 -47.402 1.00 83.81 490 GLY A C 1
ATOM 3682 O O . GLY A 1 490 ? 35.656 -20.704 -47.735 1.00 83.81 490 GLY A O 1
ATOM 3683 N N . ALA A 1 491 ? 35.380 -18.636 -46.888 1.00 85.81 491 ALA A N 1
ATOM 3684 C CA . ALA A 1 491 ? 33.956 -18.728 -46.572 1.00 85.81 491 ALA A CA 1
ATOM 3685 C C . ALA A 1 491 ? 33.094 -19.060 -47.805 1.00 85.81 491 ALA A C 1
ATOM 3687 O O . ALA A 1 491 ? 32.257 -19.961 -47.766 1.00 85.81 491 ALA A O 1
ATOM 3688 N N . ILE A 1 492 ? 33.345 -18.396 -48.939 1.00 88.00 492 ILE A N 1
ATOM 3689 C CA . ILE A 1 492 ? 32.600 -18.608 -50.191 1.00 88.00 492 ILE A CA 1
ATOM 3690 C C . ILE A 1 492 ? 32.893 -19.988 -50.804 1.00 88.00 492 ILE A C 1
ATOM 3692 O O . ILE A 1 492 ? 32.031 -20.547 -51.487 1.00 88.00 492 ILE A O 1
ATOM 3696 N N . LYS A 1 493 ? 34.079 -20.565 -50.560 1.00 87.25 493 LYS A N 1
ATOM 3697 C CA . LYS A 1 493 ? 34.457 -21.890 -51.077 1.00 87.25 493 LYS A CA 1
ATOM 3698 C C . LYS A 1 493 ? 33.691 -23.031 -50.392 1.00 87.25 493 LYS A C 1
ATOM 3700 O O . LYS A 1 493 ? 33.418 -24.038 -51.038 1.00 87.25 493 LYS A O 1
ATOM 3705 N N . PHE A 1 494 ? 33.299 -22.861 -49.127 1.00 85.62 494 PHE A N 1
ATOM 3706 C CA . PHE A 1 494 ? 32.598 -23.873 -48.323 1.00 85.62 494 PHE A CA 1
ATOM 3707 C C . PHE A 1 494 ? 31.239 -23.371 -47.807 1.00 85.62 494 PHE A C 1
ATOM 3709 O O . PHE A 1 494 ? 30.959 -23.395 -46.611 1.00 85.62 494 PHE A O 1
ATOM 3716 N N . LYS A 1 495 ? 30.356 -22.949 -48.722 1.00 87.62 495 LYS A N 1
ATOM 3717 C CA . LYS A 1 495 ? 29.031 -22.392 -48.377 1.00 87.62 495 LYS A CA 1
ATOM 3718 C C . LYS A 1 495 ? 28.190 -23.279 -47.438 1.00 87.62 495 LYS A C 1
ATOM 3720 O O . LYS A 1 495 ? 27.647 -22.731 -46.484 1.00 87.62 495 LYS A O 1
ATOM 3725 N N . PRO A 1 496 ? 28.084 -24.614 -47.634 1.00 88.44 496 PRO A N 1
ATOM 3726 C CA . PRO A 1 496 ? 27.278 -25.453 -46.743 1.00 88.44 496 PRO A CA 1
ATOM 3727 C C . PRO A 1 496 ? 27.815 -25.484 -45.310 1.00 88.44 496 PRO A C 1
ATOM 3729 O O . PRO A 1 496 ? 27.031 -25.426 -44.370 1.00 88.44 496 PRO A O 1
ATOM 3732 N N . LEU A 1 497 ? 29.144 -25.507 -45.139 1.00 88.06 497 LEU A N 1
ATOM 3733 C CA . LEU A 1 497 ? 29.779 -25.440 -43.820 1.00 88.06 497 LEU A CA 1
ATOM 3734 C C . LEU A 1 497 ? 29.414 -24.132 -43.113 1.00 88.06 497 LEU A C 1
ATOM 3736 O O . LEU A 1 497 ? 29.105 -24.149 -41.930 1.00 88.06 497 LEU A O 1
ATOM 3740 N N . LEU A 1 498 ? 29.393 -23.016 -43.845 1.00 88.38 498 LEU A N 1
ATOM 3741 C CA . LEU A 1 498 ? 29.023 -21.715 -43.294 1.00 88.38 498 LEU A CA 1
ATOM 3742 C C . LEU A 1 498 ? 27.557 -21.676 -42.836 1.00 88.38 498 LEU A C 1
ATOM 3744 O O . LEU A 1 498 ? 27.283 -21.167 -41.755 1.00 88.38 498 LEU A O 1
ATOM 3748 N N . PHE A 1 499 ? 26.630 -22.268 -43.598 1.00 88.56 499 PHE A N 1
ATOM 3749 C CA . PHE A 1 499 ? 25.231 -22.410 -43.171 1.00 88.56 499 PHE A CA 1
ATOM 3750 C C . PHE A 1 499 ? 25.077 -23.310 -41.942 1.00 88.56 499 PHE A C 1
ATOM 3752 O O . PHE A 1 499 ? 24.331 -22.963 -41.032 1.00 88.56 499 PHE A O 1
ATOM 3759 N N . VAL A 1 500 ? 25.800 -24.432 -41.876 1.00 92.94 500 VAL A N 1
ATOM 3760 C CA . VAL A 1 500 ? 25.773 -25.320 -40.702 1.00 92.94 500 VAL A CA 1
ATOM 3761 C C . VAL A 1 500 ? 26.318 -24.606 -39.468 1.00 92.94 500 VAL A C 1
ATOM 3763 O O . VAL A 1 500 ? 25.687 -24.653 -38.419 1.00 92.94 500 VAL A O 1
ATOM 3766 N N . VAL A 1 501 ? 27.447 -23.903 -39.591 1.00 91.94 501 VAL A N 1
ATOM 3767 C CA . VAL A 1 501 ? 28.030 -23.116 -38.493 1.00 91.94 501 VAL A CA 1
ATOM 3768 C C . VAL A 1 501 ? 27.074 -22.011 -38.048 1.00 91.94 501 VAL A C 1
ATOM 3770 O O . VAL A 1 501 ? 26.900 -21.816 -36.853 1.00 91.94 501 VAL A O 1
ATOM 3773 N N . MET A 1 502 ? 26.412 -21.328 -38.984 1.00 92.12 502 MET A N 1
ATOM 3774 C CA . MET A 1 502 ? 25.419 -20.296 -38.677 1.00 92.12 502 MET A CA 1
ATOM 3775 C C . MET A 1 502 ? 24.222 -20.861 -37.903 1.00 92.12 502 MET A C 1
ATOM 3777 O O . MET A 1 502 ? 23.858 -20.306 -36.872 1.00 92.12 502 MET A O 1
ATOM 3781 N N . ILE A 1 503 ? 23.635 -21.972 -38.365 1.00 94.62 503 ILE A N 1
ATOM 3782 C CA . ILE A 1 503 ? 22.501 -22.623 -37.691 1.00 94.62 503 ILE A CA 1
ATOM 3783 C C . ILE A 1 503 ? 22.922 -23.149 -36.320 1.00 94.62 503 ILE A C 1
ATOM 3785 O O . ILE A 1 503 ? 22.172 -23.001 -35.361 1.00 94.62 503 ILE A O 1
ATOM 3789 N N . LEU A 1 504 ? 24.119 -23.731 -36.212 1.00 95.50 504 LEU A N 1
ATOM 3790 C CA . LEU A 1 504 ? 24.642 -24.227 -34.945 1.00 95.50 504 LEU A CA 1
ATOM 3791 C C . LEU A 1 504 ? 24.843 -23.077 -33.960 1.00 95.50 504 LEU A C 1
ATOM 3793 O O . LEU A 1 504 ? 24.332 -23.167 -32.854 1.00 95.50 504 LEU A O 1
ATOM 3797 N N . LEU A 1 505 ? 25.495 -21.983 -34.368 1.00 95.44 505 LEU A N 1
ATOM 3798 C CA . LEU A 1 505 ? 25.687 -20.802 -33.521 1.00 95.44 505 LEU A CA 1
ATOM 3799 C C . LEU A 1 505 ? 24.355 -20.169 -33.104 1.00 95.44 505 LEU A C 1
ATOM 3801 O O . LEU A 1 505 ? 24.183 -19.851 -31.929 1.00 95.44 505 LEU A O 1
ATOM 3805 N N . ALA A 1 506 ? 23.403 -20.029 -34.031 1.00 93.25 506 ALA A N 1
ATOM 3806 C CA . ALA A 1 506 ? 22.073 -19.504 -33.734 1.00 93.25 506 ALA A CA 1
ATOM 3807 C C . ALA A 1 506 ? 21.314 -20.417 -32.759 1.00 93.25 506 ALA A C 1
ATOM 3809 O O . ALA A 1 506 ? 20.801 -19.945 -31.749 1.00 93.25 506 ALA A O 1
ATOM 3810 N N . GLY A 1 507 ? 21.304 -21.729 -33.009 1.00 93.19 507 GLY A N 1
ATOM 3811 C CA . GLY A 1 507 ? 20.664 -22.718 -32.143 1.00 93.19 507 GLY A CA 1
ATOM 3812 C C . GLY A 1 507 ? 21.286 -22.767 -30.749 1.00 93.19 507 GLY A C 1
ATOM 3813 O O . GLY A 1 507 ? 20.561 -22.753 -29.757 1.00 93.19 507 GLY A O 1
ATOM 3814 N N . THR A 1 508 ? 22.621 -22.742 -30.649 1.00 93.88 508 THR A N 1
ATOM 3815 C CA . THR A 1 508 ? 23.308 -22.672 -29.353 1.00 93.88 508 THR A CA 1
ATOM 3816 C C . THR A 1 508 ? 23.038 -21.353 -28.644 1.00 93.88 508 THR A C 1
ATOM 3818 O O . THR A 1 508 ? 22.840 -21.357 -27.437 1.00 93.88 508 THR A O 1
ATOM 3821 N N . SER A 1 509 ? 22.980 -20.234 -29.373 1.00 93.94 509 SER A N 1
ATOM 3822 C CA . SER A 1 509 ? 22.685 -18.923 -28.789 1.00 93.94 509 SER A CA 1
ATOM 3823 C C . SER A 1 509 ? 21.272 -18.874 -28.215 1.00 93.94 509 SER A C 1
ATOM 3825 O O . SER A 1 509 ? 21.096 -18.421 -27.089 1.00 93.94 509 SER A O 1
ATOM 3827 N N . VAL A 1 510 ? 20.274 -19.369 -28.954 1.00 90.00 510 VAL A N 1
ATOM 3828 C CA . VAL A 1 510 ? 18.883 -19.440 -28.482 1.00 90.00 510 VAL A CA 1
ATOM 3829 C C . VAL A 1 510 ? 18.774 -20.384 -27.285 1.00 90.00 510 VAL A C 1
ATOM 3831 O O . VAL A 1 510 ? 18.168 -20.024 -26.283 1.00 90.00 510 VAL A O 1
ATOM 3834 N N . SER A 1 511 ? 19.414 -21.556 -27.339 1.00 89.00 511 SER A N 1
ATOM 3835 C CA . SER A 1 511 ? 19.402 -22.508 -26.223 1.00 89.00 511 SER A CA 1
ATOM 3836 C C . SER A 1 511 ? 20.047 -21.941 -24.956 1.00 89.00 511 SER A C 1
ATOM 3838 O O . SER A 1 511 ? 19.517 -22.149 -23.870 1.00 89.00 511 SER A O 1
ATOM 3840 N N . LEU A 1 512 ? 21.175 -21.233 -25.082 1.00 90.75 512 LEU A N 1
ATOM 3841 C CA . LEU A 1 512 ? 21.852 -20.596 -23.950 1.00 90.75 512 LEU A CA 1
ATOM 3842 C C . LEU A 1 512 ? 21.042 -19.422 -23.390 1.00 90.75 512 LEU A C 1
ATOM 3844 O O . LEU A 1 512 ? 21.016 -19.236 -22.176 1.00 90.75 512 LEU A O 1
ATOM 3848 N N . ALA A 1 513 ? 20.367 -18.656 -24.251 1.00 87.12 513 ALA A N 1
ATOM 3849 C CA . ALA A 1 513 ? 19.500 -17.561 -23.827 1.00 87.12 513 ALA A CA 1
ATOM 3850 C C . ALA A 1 513 ? 18.296 -18.081 -23.028 1.00 87.12 513 ALA A C 1
ATOM 3852 O O . ALA A 1 513 ? 18.062 -17.619 -21.917 1.00 87.12 513 ALA A O 1
ATOM 3853 N N . LEU A 1 514 ? 17.600 -19.102 -23.539 1.00 82.38 514 LEU A N 1
ATOM 3854 C CA . LEU A 1 514 ? 16.442 -19.700 -22.864 1.00 82.38 514 LEU A CA 1
ATOM 3855 C C . LEU A 1 514 ? 16.807 -20.398 -21.542 1.00 82.38 514 LEU A C 1
ATOM 3857 O O . LEU A 1 514 ? 15.954 -20.534 -20.675 1.00 82.38 514 LEU A O 1
ATOM 3861 N N . SER A 1 515 ? 18.062 -20.824 -21.359 1.00 83.62 515 SER A N 1
ATOM 3862 C CA . SER A 1 515 ? 18.500 -21.472 -20.113 1.00 83.62 515 SER A CA 1
ATOM 3863 C C . SER A 1 515 ? 18.797 -20.522 -18.946 1.00 83.62 515 SER A C 1
ATOM 3865 O O . SER A 1 515 ? 19.026 -21.006 -17.843 1.00 83.62 515 SER A O 1
ATOM 3867 N N . ARG A 1 516 ? 18.841 -19.197 -19.159 1.00 83.69 516 ARG A N 1
ATOM 3868 C CA . ARG A 1 516 ? 19.218 -18.229 -18.109 1.00 83.69 516 ARG A CA 1
ATOM 3869 C C . ARG A 1 516 ? 18.074 -17.814 -17.174 1.00 83.69 516 ARG A C 1
ATOM 3871 O O . ARG A 1 516 ? 18.359 -17.171 -16.171 1.00 83.69 516 ARG A O 1
ATOM 3878 N N . GLY A 1 517 ? 16.834 -18.218 -17.459 1.00 78.88 517 GLY A N 1
ATOM 3879 C CA . GLY A 1 517 ? 15.655 -17.785 -16.703 1.00 78.88 517 GLY A CA 1
ATOM 3880 C C . GLY A 1 517 ? 15.135 -16.412 -17.139 1.00 78.88 517 GLY A C 1
ATOM 3881 O O . GLY A 1 517 ? 15.659 -15.810 -18.080 1.00 78.88 517 GLY A O 1
ATOM 3882 N N . THR A 1 518 ? 14.077 -15.948 -16.480 1.00 81.62 518 THR A N 1
ATOM 3883 C CA . THR A 1 518 ? 13.402 -14.669 -16.743 1.00 81.62 518 THR A CA 1
ATOM 3884 C C . THR A 1 518 ? 13.194 -13.926 -15.433 1.00 81.62 518 THR A C 1
ATOM 3886 O O . THR A 1 518 ? 12.861 -14.532 -14.420 1.00 81.62 518 THR A O 1
ATOM 3889 N N . GLU A 1 519 ? 13.436 -12.627 -15.447 1.00 77.94 519 GLU A N 1
ATOM 3890 C CA . GLU A 1 519 ? 13.292 -11.718 -14.309 1.00 77.94 519 GLU A CA 1
ATOM 3891 C C . GLU A 1 519 ? 12.681 -10.436 -14.859 1.00 77.94 519 GLU A C 1
ATOM 3893 O O . GLU A 1 519 ? 12.989 -10.064 -15.999 1.00 77.94 519 GLU A O 1
ATOM 3898 N N . PHE A 1 520 ? 11.767 -9.817 -14.114 1.00 76.00 520 PHE A N 1
ATOM 3899 C CA . PHE A 1 520 ? 11.034 -8.678 -14.645 1.00 76.00 520 PHE A CA 1
ATOM 3900 C C . PHE A 1 520 ? 11.925 -7.436 -14.733 1.00 76.00 520 PHE A C 1
ATOM 3902 O O . PHE A 1 520 ? 12.068 -6.833 -15.800 1.00 76.00 520 PHE A O 1
ATOM 3909 N N . MET A 1 521 ? 12.556 -7.089 -13.613 1.00 73.75 521 MET A N 1
ATOM 3910 C CA . MET A 1 521 ? 13.540 -6.021 -13.484 1.00 73.75 521 MET A CA 1
ATOM 3911 C C . MET A 1 521 ? 14.660 -6.505 -12.563 1.00 73.75 521 MET A C 1
ATOM 3913 O O . MET A 1 521 ? 14.367 -7.182 -11.585 1.00 73.75 521 MET A O 1
ATOM 3917 N N . PRO A 1 522 ? 15.928 -6.165 -12.849 1.00 68.69 522 PRO A N 1
ATOM 3918 C CA . PRO A 1 522 ? 17.017 -6.496 -11.943 1.00 68.69 522 PRO A CA 1
ATOM 3919 C C . PRO A 1 522 ? 16.896 -5.692 -10.644 1.00 68.69 522 PRO A C 1
ATOM 3921 O O . PRO A 1 522 ? 16.473 -4.533 -10.675 1.00 68.69 522 PRO A O 1
ATOM 3924 N N . GLU A 1 523 ? 17.362 -6.266 -9.534 1.00 66.81 523 GLU A N 1
ATOM 3925 C CA . GLU A 1 523 ? 17.536 -5.529 -8.279 1.00 66.81 523 GLU A CA 1
ATOM 3926 C C . GLU A 1 523 ? 18.366 -4.254 -8.521 1.00 66.81 523 GLU A C 1
ATOM 3928 O O . GLU A 1 523 ? 19.515 -4.293 -8.980 1.00 66.81 523 GLU A O 1
ATOM 3933 N N . MET A 1 524 ? 17.766 -3.099 -8.234 1.00 68.88 524 MET A N 1
ATOM 3934 C CA . MET A 1 524 ? 18.449 -1.811 -8.293 1.00 68.88 524 MET A CA 1
ATOM 3935 C C . MET A 1 524 ? 19.115 -1.533 -6.948 1.00 68.88 524 MET A C 1
ATOM 3937 O O . MET A 1 524 ? 18.519 -1.756 -5.897 1.00 68.88 524 MET A O 1
ATOM 3941 N N . GLN A 1 525 ? 20.340 -1.004 -6.971 1.00 70.25 525 GLN A N 1
ATOM 3942 C CA . GLN A 1 525 ? 20.941 -0.473 -5.750 1.00 70.25 525 GLN A CA 1
ATOM 3943 C C . GLN A 1 525 ? 20.094 0.694 -5.243 1.00 70.25 525 GLN A C 1
ATOM 3945 O O . GLN A 1 525 ? 19.816 1.625 -6.005 1.00 70.25 525 GLN A O 1
ATOM 3950 N N . SER A 1 526 ? 19.686 0.620 -3.979 1.00 71.62 526 SER A N 1
ATOM 3951 C CA . SER A 1 526 ? 18.933 1.675 -3.309 1.00 71.62 526 SER A CA 1
ATOM 3952 C C . SER A 1 526 ? 19.788 2.303 -2.213 1.00 71.62 526 SER A C 1
ATOM 3954 O O . SER A 1 526 ? 20.551 1.626 -1.529 1.00 71.62 526 SER A O 1
ATOM 3956 N N . ASP A 1 527 ? 19.659 3.615 -2.067 1.00 78.31 527 ASP A N 1
ATOM 3957 C CA . ASP A 1 527 ? 20.164 4.408 -0.947 1.00 78.31 527 ASP A CA 1
ATOM 3958 C C . ASP A 1 527 ? 19.239 4.340 0.282 1.00 78.31 527 ASP A C 1
ATOM 3960 O O . ASP A 1 527 ? 19.506 4.976 1.302 1.00 78.31 527 ASP A O 1
ATOM 3964 N N . GLN A 1 528 ? 18.156 3.564 0.199 1.00 79.19 528 GLN A N 1
ATOM 3965 C CA . GLN A 1 528 ? 17.140 3.427 1.235 1.00 79.19 528 GLN A CA 1
ATOM 3966 C C . GLN A 1 528 ? 16.851 1.945 1.469 1.00 79.19 528 GLN A C 1
ATOM 3968 O O . GLN A 1 528 ? 16.851 1.132 0.545 1.00 79.19 528 GLN A O 1
ATOM 3973 N N . VAL A 1 529 ? 16.604 1.586 2.722 1.00 84.81 529 VAL A N 1
ATOM 3974 C CA . VAL A 1 529 ? 16.250 0.228 3.130 1.00 84.81 529 VAL A CA 1
ATOM 3975 C C . VAL A 1 529 ? 15.028 0.310 4.030 1.00 84.81 529 VAL A C 1
ATOM 3977 O O . VAL A 1 529 ? 14.996 1.109 4.964 1.00 84.81 529 VAL A O 1
ATOM 3980 N N . SER A 1 530 ? 14.020 -0.512 3.760 1.00 85.12 530 SER A N 1
ATOM 3981 C CA . SER A 1 530 ? 12.872 -0.670 4.647 1.00 85.12 530 SER A CA 1
ATOM 3982 C C . SER A 1 530 ? 13.089 -1.894 5.530 1.00 85.12 530 SER A C 1
ATOM 3984 O O . SER A 1 530 ? 13.483 -2.955 5.049 1.00 85.12 530 SER A O 1
ATOM 3986 N N . VAL A 1 531 ? 12.875 -1.742 6.831 1.00 87.44 531 VAL A N 1
ATOM 3987 C CA . VAL A 1 531 ? 12.971 -2.817 7.817 1.00 87.44 531 VAL A CA 1
ATOM 3988 C C . VAL A 1 531 ? 11.636 -2.917 8.537 1.00 87.44 531 VAL A C 1
ATOM 3990 O O . VAL A 1 531 ? 11.181 -1.939 9.122 1.00 87.44 531 VAL A O 1
ATOM 3993 N N . THR A 1 532 ? 11.020 -4.090 8.519 1.00 85.75 532 THR A N 1
ATOM 3994 C CA . THR A 1 532 ? 9.762 -4.357 9.214 1.00 85.75 532 THR A CA 1
ATOM 3995 C C . THR A 1 532 ? 10.019 -5.295 10.382 1.00 85.75 532 THR A C 1
ATOM 3997 O O . THR A 1 532 ? 10.618 -6.356 10.218 1.00 85.75 532 THR A O 1
ATOM 4000 N N . LEU A 1 533 ? 9.566 -4.905 11.569 1.00 85.75 533 LEU A N 1
ATOM 4001 C CA . LEU A 1 533 ? 9.554 -5.744 12.760 1.00 85.75 533 LEU A CA 1
ATOM 4002 C C . LEU A 1 533 ? 8.132 -6.217 13.013 1.00 85.75 533 LEU A C 1
ATOM 4004 O O . LEU A 1 533 ? 7.201 -5.416 13.028 1.00 85.75 533 LEU A O 1
ATOM 4008 N N . SER A 1 534 ? 7.978 -7.510 13.245 1.00 80.81 534 SER A N 1
ATOM 4009 C CA . SER A 1 534 ? 6.707 -8.148 13.579 1.00 80.81 534 SER A CA 1
ATOM 4010 C C . SER A 1 534 ? 6.886 -9.052 14.792 1.00 80.81 534 SER A C 1
ATOM 4012 O O . SER A 1 534 ? 8.002 -9.492 15.092 1.00 80.81 534 SER A O 1
ATOM 4014 N N . ALA A 1 535 ? 5.795 -9.295 15.515 1.00 80.12 535 ALA A N 1
ATOM 4015 C CA . ALA A 1 535 ? 5.802 -10.247 16.614 1.00 80.12 535 ALA A CA 1
ATOM 4016 C C . ALA A 1 535 ? 6.174 -11.661 16.103 1.00 80.12 535 ALA A C 1
ATOM 4018 O O . ALA A 1 535 ? 5.883 -11.983 14.947 1.00 80.12 535 ALA A O 1
ATOM 4019 N N . PRO A 1 536 ? 6.848 -12.494 16.917 1.00 76.56 536 PRO A N 1
ATOM 4020 C CA . PRO A 1 536 ? 7.092 -13.894 16.576 1.00 76.56 536 PRO A CA 1
ATOM 4021 C C . PRO A 1 536 ? 5.785 -14.678 16.380 1.00 76.56 536 PRO A C 1
ATOM 4023 O O . PRO A 1 536 ? 4.814 -14.443 17.092 1.00 76.56 536 PRO A O 1
ATOM 4026 N N . ASP A 1 537 ? 5.786 -15.675 15.492 1.00 64.81 537 ASP A N 1
ATOM 4027 C CA . ASP A 1 537 ? 4.578 -16.421 15.082 1.00 64.81 537 ASP A CA 1
ATOM 4028 C C . ASP A 1 537 ? 3.829 -17.126 16.241 1.00 64.81 537 ASP A C 1
ATOM 4030 O O . ASP A 1 537 ? 2.659 -17.479 16.106 1.00 64.81 537 ASP A O 1
ATOM 4034 N N . GLU A 1 538 ? 4.494 -17.371 17.378 1.00 58.25 538 GLU A N 1
ATOM 4035 C CA . GLU A 1 538 ? 3.924 -18.070 18.542 1.00 58.25 538 GLU A CA 1
ATOM 4036 C C . GLU A 1 538 ? 3.554 -17.142 19.719 1.00 58.25 538 GLU A C 1
ATOM 4038 O O . GLU A 1 538 ? 2.888 -17.593 20.657 1.00 58.25 538 GLU A O 1
ATOM 4043 N N . GLU A 1 539 ? 3.947 -15.863 19.692 1.00 65.19 539 GLU A N 1
ATOM 4044 C CA . GLU A 1 539 ? 3.746 -14.926 20.804 1.00 65.19 539 GLU A CA 1
ATOM 4045 C C . GLU A 1 539 ? 3.261 -13.554 20.322 1.00 65.19 539 GLU A C 1
ATOM 4047 O O . GLU A 1 539 ? 3.960 -12.836 19.613 1.00 65.19 539 GLU A O 1
ATOM 4052 N N . ASP A 1 540 ? 2.078 -13.149 20.791 1.00 66.25 540 ASP A N 1
ATOM 4053 C CA . ASP A 1 540 ? 1.602 -11.778 20.626 1.00 66.25 540 ASP A CA 1
ATOM 4054 C C . ASP A 1 540 ? 2.436 -10.852 21.524 1.00 66.25 540 ASP A C 1
ATOM 4056 O O . ASP A 1 540 ? 2.432 -11.008 22.747 1.00 66.25 540 ASP A O 1
ATOM 4060 N N . LYS A 1 541 ? 3.132 -9.876 20.936 1.00 73.69 541 LYS A N 1
ATOM 4061 C CA . LYS A 1 541 ? 3.782 -8.801 21.700 1.00 73.69 541 LYS A CA 1
ATOM 4062 C C . LYS A 1 541 ? 2.847 -7.620 21.883 1.00 73.69 541 LYS A C 1
ATOM 4064 O O . LYS A 1 541 ? 2.076 -7.286 20.989 1.00 73.69 541 LYS A O 1
ATOM 4069 N N . THR A 1 542 ? 2.923 -6.973 23.036 1.00 78.69 542 THR A N 1
ATOM 4070 C CA . THR A 1 542 ? 2.239 -5.699 23.268 1.00 78.69 542 THR A CA 1
ATOM 4071 C C . THR A 1 542 ? 2.897 -4.576 22.463 1.00 78.69 542 THR A C 1
ATOM 4073 O O . THR A 1 542 ? 4.073 -4.652 22.096 1.00 78.69 542 THR A O 1
ATOM 4076 N N . PHE A 1 543 ? 2.153 -3.493 22.228 1.00 79.12 543 PHE A N 1
ATOM 4077 C CA . PHE A 1 543 ? 2.679 -2.288 21.582 1.00 79.12 543 PHE A CA 1
ATOM 4078 C C . PHE A 1 543 ? 3.951 -1.768 22.281 1.00 79.12 543 PHE A C 1
ATOM 4080 O O . PHE A 1 543 ? 4.940 -1.427 21.630 1.00 79.12 543 PHE A O 1
ATOM 4087 N N . GLU A 1 544 ? 3.968 -1.762 23.616 1.00 82.19 544 GLU A N 1
ATOM 4088 C CA . GLU A 1 544 ? 5.121 -1.311 24.402 1.00 82.19 544 GLU A CA 1
ATOM 4089 C C . GLU A 1 544 ? 6.354 -2.207 24.182 1.00 82.19 544 GLU A C 1
ATOM 4091 O O . GLU A 1 544 ? 7.461 -1.711 23.985 1.00 82.19 544 GLU A O 1
ATOM 4096 N N . GLU A 1 545 ? 6.175 -3.527 24.117 1.00 86.88 545 GLU A N 1
ATOM 4097 C CA . GLU A 1 545 ? 7.272 -4.463 23.833 1.00 86.88 545 GLU A CA 1
ATOM 4098 C C . GLU A 1 545 ? 7.812 -4.308 22.403 1.00 86.88 545 GLU A C 1
ATOM 4100 O O . GLU A 1 545 ? 9.028 -4.349 22.191 1.00 86.88 545 GLU A O 1
ATOM 4105 N N . MET A 1 546 ? 6.932 -4.086 21.419 1.00 86.56 546 MET A N 1
ATOM 4106 C CA . MET A 1 546 ? 7.331 -3.858 20.025 1.00 86.56 546 MET A CA 1
ATOM 4107 C C . MET A 1 546 ? 8.127 -2.560 19.860 1.00 86.56 546 MET A C 1
ATOM 4109 O O . MET A 1 546 ? 9.166 -2.550 19.194 1.00 86.56 546 MET A O 1
ATOM 4113 N N . THR A 1 547 ? 7.683 -1.472 20.494 1.00 87.50 547 THR A N 1
ATOM 4114 C CA . THR A 1 547 ? 8.386 -0.179 20.450 1.00 87.50 547 THR A CA 1
ATOM 4115 C C . THR A 1 547 ? 9.744 -0.225 21.151 1.00 87.50 547 THR A C 1
ATOM 4117 O O . THR A 1 547 ? 10.704 0.352 20.643 1.00 87.50 547 THR A O 1
ATOM 4120 N N . GLN A 1 548 ? 9.874 -0.978 22.248 1.00 89.25 548 GLN A N 1
ATOM 4121 C CA . GLN A 1 548 ? 11.166 -1.211 22.904 1.00 89.25 548 GLN A CA 1
ATOM 4122 C C . GLN A 1 548 ? 12.142 -1.985 22.008 1.00 89.25 548 GLN A C 1
ATOM 4124 O O . GLN A 1 548 ? 13.310 -1.609 21.903 1.00 89.25 548 GLN A O 1
ATOM 4129 N N . CYS A 1 549 ? 11.671 -3.028 21.314 1.00 90.12 549 CYS A N 1
ATOM 4130 C CA . CYS A 1 549 ? 12.502 -3.769 20.359 1.00 90.12 549 CYS A CA 1
ATOM 4131 C C . CYS A 1 549 ? 12.954 -2.877 19.191 1.00 90.12 549 CYS A C 1
ATOM 4133 O O . CYS A 1 549 ? 14.102 -2.962 18.751 1.00 90.12 549 CYS A O 1
ATOM 4135 N N . ALA A 1 550 ? 12.071 -1.999 18.705 1.00 90.44 550 ALA A N 1
ATOM 4136 C CA . ALA A 1 550 ? 12.389 -1.034 17.658 1.00 90.44 550 ALA A CA 1
ATOM 4137 C C . ALA A 1 550 ? 13.409 0.022 18.106 1.00 90.44 550 ALA A C 1
ATOM 4139 O O . ALA A 1 550 ? 14.323 0.353 17.345 1.00 90.44 550 ALA A O 1
ATOM 4140 N N . ASP A 1 551 ? 13.294 0.521 19.337 1.00 91.94 551 ASP A N 1
ATOM 4141 C CA . ASP A 1 551 ? 14.264 1.444 19.931 1.00 91.94 551 ASP A CA 1
ATOM 4142 C C . ASP A 1 551 ? 15.645 0.785 20.045 1.00 91.94 551 ASP A C 1
ATOM 4144 O O . ASP A 1 551 ? 16.646 1.351 19.599 1.00 91.94 551 ASP A O 1
ATOM 4148 N N . GLU A 1 552 ? 15.698 -0.450 20.555 1.00 93.00 552 GLU A N 1
ATOM 4149 C CA . GLU A 1 552 ? 16.946 -1.204 20.670 1.00 93.00 552 GLU A CA 1
ATOM 4150 C C . GLU A 1 552 ? 17.574 -1.474 19.295 1.00 93.00 552 GLU A C 1
ATOM 4152 O O . GLU A 1 552 ? 18.784 -1.294 19.112 1.00 93.00 552 GLU A O 1
ATOM 4157 N N . LEU A 1 553 ? 16.770 -1.859 18.298 1.00 93.50 553 LEU A N 1
ATOM 4158 C CA . LEU A 1 553 ? 17.270 -2.032 16.938 1.00 93.50 553 LEU A CA 1
ATOM 4159 C C . LEU A 1 553 ? 17.783 -0.710 16.361 1.00 93.50 553 LEU A C 1
ATOM 4161 O O . LEU A 1 553 ? 18.857 -0.688 15.763 1.00 93.50 553 LEU A O 1
ATOM 4165 N N . THR A 1 554 ? 17.071 0.398 16.573 1.00 93.31 554 THR A N 1
ATOM 4166 C CA . THR A 1 554 ? 17.481 1.730 16.105 1.00 93.31 554 THR A CA 1
ATOM 4167 C C . THR A 1 554 ? 18.859 2.102 16.651 1.00 93.31 554 THR A C 1
ATOM 4169 O O . THR A 1 554 ? 19.744 2.475 15.879 1.00 93.31 554 THR A O 1
ATOM 4172 N N . GLU A 1 555 ? 19.098 1.922 17.954 1.00 93.12 555 GLU A N 1
ATOM 4173 C CA . GLU A 1 555 ? 20.411 2.175 18.563 1.00 93.12 555 GLU A CA 1
ATOM 4174 C C . GLU A 1 555 ? 21.514 1.286 17.974 1.00 93.12 555 GLU A C 1
ATOM 4176 O O . GLU A 1 555 ? 22.635 1.744 17.727 1.00 93.12 555 GLU A O 1
ATOM 4181 N N . ARG A 1 556 ? 21.212 0.006 17.726 1.00 93.44 556 ARG A N 1
ATOM 4182 C CA . ARG A 1 556 ? 22.152 -0.952 17.124 1.00 93.44 556 ARG A CA 1
ATOM 4183 C C . ARG A 1 556 ? 22.472 -0.618 15.665 1.00 93.44 556 ARG A C 1
ATOM 4185 O O . ARG A 1 556 ? 23.615 -0.826 15.245 1.00 93.44 556 ARG A O 1
ATOM 4192 N N . LEU A 1 557 ? 21.496 -0.115 14.910 1.00 92.81 557 LEU A N 1
ATOM 4193 C CA . LEU A 1 557 ? 21.633 0.262 13.504 1.00 92.81 557 LEU A CA 1
ATOM 4194 C C . LEU A 1 557 ? 22.368 1.593 13.328 1.00 92.81 557 LEU A C 1
ATOM 4196 O O . LEU A 1 557 ? 23.216 1.687 12.448 1.00 92.81 557 LEU A O 1
ATOM 4200 N N . LEU A 1 558 ? 22.162 2.581 14.204 1.00 91.44 558 LEU A N 1
ATOM 4201 C CA . LEU A 1 558 ? 22.915 3.848 14.176 1.00 91.44 558 LEU A CA 1
ATOM 4202 C C . LEU A 1 558 ? 24.433 3.669 14.398 1.00 91.44 558 LEU A C 1
ATOM 4204 O O . LEU A 1 558 ? 25.212 4.581 14.132 1.00 91.44 558 LEU A O 1
ATOM 4208 N N . GLN A 1 559 ? 24.877 2.495 14.860 1.00 92.25 559 GLN A N 1
ATOM 4209 C CA . GLN A 1 559 ? 26.299 2.132 14.949 1.00 92.25 559 GLN A CA 1
ATOM 4210 C C . GLN A 1 559 ? 26.912 1.704 13.607 1.00 92.25 559 GLN A C 1
ATOM 4212 O O . GLN A 1 559 ? 28.122 1.481 13.539 1.00 92.25 559 GLN A O 1
ATOM 4217 N N . ILE A 1 560 ? 26.103 1.501 12.566 1.00 91.06 560 ILE A N 1
ATOM 4218 C CA . ILE A 1 560 ? 26.579 1.170 11.223 1.00 91.06 560 ILE A CA 1
ATOM 4219 C C . ILE A 1 560 ? 27.006 2.475 10.547 1.00 91.06 560 ILE A C 1
ATOM 4221 O O . ILE A 1 560 ? 26.185 3.357 10.312 1.00 91.06 560 ILE A O 1
ATOM 4225 N N . ASP A 1 561 ? 28.293 2.587 10.210 1.00 88.31 561 ASP A N 1
ATOM 4226 C CA . ASP A 1 561 ? 28.880 3.812 9.652 1.00 88.31 561 ASP A CA 1
ATOM 4227 C C . ASP A 1 561 ? 28.213 4.266 8.346 1.00 88.31 561 ASP A C 1
ATOM 4229 O O . ASP A 1 561 ? 28.252 5.453 8.029 1.00 88.31 561 ASP A O 1
ATOM 4233 N N . GLU A 1 562 ? 27.619 3.353 7.579 1.00 90.38 562 GLU A N 1
ATOM 4234 C CA . GLU A 1 562 ? 26.938 3.664 6.322 1.00 90.38 562 GLU A CA 1
ATOM 4235 C C . GLU A 1 562 ? 25.516 4.223 6.498 1.00 90.38 562 GLU A C 1
ATOM 4237 O O . GLU A 1 562 ? 24.995 4.812 5.554 1.00 90.38 562 GLU A O 1
ATOM 4242 N N . ILE A 1 563 ? 24.898 4.083 7.677 1.00 90.38 563 ILE A N 1
ATOM 4243 C CA . ILE A 1 563 ? 23.542 4.579 7.953 1.00 90.38 563 ILE A CA 1
ATOM 4244 C C . ILE A 1 563 ? 23.609 6.051 8.390 1.00 90.38 563 ILE A C 1
ATOM 4246 O O . ILE A 1 563 ? 24.432 6.437 9.222 1.00 90.38 563 ILE A O 1
ATOM 4250 N N . GLU A 1 564 ? 22.757 6.892 7.803 1.00 89.00 564 GLU A N 1
ATOM 4251 C CA . GLU A 1 564 ? 22.644 8.319 8.122 1.00 89.00 564 GLU A CA 1
ATOM 4252 C C . GLU A 1 564 ? 21.455 8.619 9.028 1.00 89.00 564 GLU A C 1
ATOM 4254 O O . GLU A 1 564 ? 21.589 9.360 10.000 1.00 89.00 564 GLU A O 1
ATOM 4259 N N . THR A 1 565 ? 20.280 8.089 8.692 1.00 88.81 565 THR A N 1
ATOM 4260 C CA . THR A 1 565 ? 19.027 8.410 9.381 1.00 88.81 565 THR A CA 1
ATOM 4261 C C . THR A 1 565 ? 18.108 7.200 9.420 1.00 88.81 565 THR A C 1
ATOM 4263 O O . THR A 1 565 ? 18.036 6.440 8.460 1.00 88.81 565 THR A O 1
ATOM 4266 N N . ILE A 1 566 ? 17.397 7.029 10.530 1.00 90.62 566 ILE A N 1
ATOM 4267 C CA . ILE A 1 566 ? 16.404 5.979 10.732 1.00 90.62 566 ILE A CA 1
ATOM 4268 C C . ILE A 1 566 ? 15.097 6.631 11.176 1.00 90.62 566 ILE A C 1
ATOM 4270 O O . ILE A 1 566 ? 15.057 7.289 12.213 1.00 90.62 566 ILE A O 1
ATOM 4274 N N . GLY A 1 567 ? 14.030 6.452 10.404 1.00 88.94 567 GLY A N 1
ATOM 4275 C CA . GLY A 1 567 ? 12.671 6.801 10.813 1.00 88.94 567 GLY A CA 1
ATOM 4276 C C . GLY A 1 567 ? 11.899 5.540 11.170 1.00 88.94 567 GLY A C 1
ATOM 4277 O O . GLY A 1 567 ? 11.705 4.706 10.296 1.00 88.94 567 GLY A O 1
ATOM 4278 N N . ALA A 1 568 ? 11.461 5.384 12.414 1.00 88.88 568 ALA A N 1
ATOM 4279 C CA . ALA A 1 568 ? 10.719 4.217 12.886 1.00 88.88 568 ALA A CA 1
ATOM 4280 C C . ALA A 1 568 ? 9.283 4.603 13.251 1.00 88.88 568 ALA A C 1
ATOM 4282 O O . ALA A 1 568 ? 9.063 5.653 13.858 1.00 88.88 568 ALA A O 1
ATOM 4283 N N . MET A 1 569 ? 8.309 3.768 12.887 1.00 84.38 569 MET A N 1
ATOM 4284 C CA . MET A 1 569 ? 6.902 4.024 13.183 1.00 84.38 569 MET A CA 1
ATOM 4285 C C . MET A 1 569 ? 6.062 2.755 13.380 1.00 84.38 569 MET A C 1
ATOM 4287 O O . MET A 1 569 ? 6.301 1.743 12.725 1.00 84.38 569 MET A O 1
ATOM 4291 N N . ILE A 1 570 ? 5.046 2.847 14.241 1.00 78.94 570 ILE A N 1
ATOM 4292 C CA . ILE A 1 570 ? 3.918 1.906 14.359 1.00 78.94 570 ILE A CA 1
ATOM 4293 C C . ILE A 1 570 ? 2.644 2.723 14.142 1.00 78.94 570 ILE A C 1
ATOM 4295 O O . ILE A 1 570 ? 2.517 3.812 14.703 1.00 78.94 570 ILE A O 1
ATOM 4299 N N . GLY A 1 571 ? 1.686 2.216 13.363 1.00 58.47 571 GLY A N 1
ATOM 4300 C CA . GLY A 1 571 ? 0.357 2.826 13.356 1.00 58.47 571 GLY A CA 1
ATOM 4301 C C . GLY A 1 571 ? -0.612 2.284 12.310 1.00 58.47 571 GLY A C 1
ATOM 4302 O O . GLY A 1 571 ? -0.337 2.333 11.111 1.00 58.47 571 GLY A O 1
ATOM 4303 N N . ASP A 1 572 ? -1.794 1.901 12.797 1.00 47.72 572 ASP A N 1
ATOM 4304 C CA . ASP A 1 572 ? -2.980 1.400 12.075 1.00 47.72 572 ASP A CA 1
ATOM 4305 C C . ASP A 1 572 ? -3.729 2.492 11.263 1.00 47.72 572 ASP A C 1
ATOM 4307 O O . ASP A 1 572 ? -4.773 2.254 10.665 1.00 47.72 572 ASP A O 1
ATOM 4311 N N . GLY A 1 573 ? -3.207 3.727 11.223 1.00 44.31 573 GLY A N 1
ATOM 4312 C CA . GLY A 1 573 ? -3.913 4.896 10.668 1.00 44.31 573 GLY A CA 1
ATOM 4313 C C . GLY A 1 573 ? -3.140 5.745 9.656 1.00 44.31 573 GLY A C 1
ATOM 4314 O O . GLY A 1 573 ? -3.689 6.710 9.125 1.00 44.31 573 GLY A O 1
ATOM 4315 N N . SER A 1 574 ? -1.875 5.431 9.368 1.00 50.75 574 SER A N 1
ATOM 4316 C CA . SER A 1 574 ? -1.125 6.180 8.352 1.00 50.75 574 SER A CA 1
ATOM 4317 C C . SER A 1 574 ? -1.398 5.608 6.956 1.00 50.75 574 SER A C 1
ATOM 4319 O O . SER A 1 574 ? -1.414 4.392 6.776 1.00 50.75 574 SER A O 1
ATOM 4321 N N . THR A 1 575 ? -1.545 6.466 5.934 1.00 49.47 575 THR A N 1
ATOM 4322 C CA . THR A 1 575 ? -1.622 6.036 4.517 1.00 49.47 575 THR A CA 1
ATOM 4323 C C . THR A 1 575 ? -0.475 5.085 4.155 1.00 49.47 575 THR A C 1
ATOM 4325 O O . THR A 1 575 ? -0.629 4.215 3.306 1.00 49.47 575 THR A O 1
ATOM 4328 N N . MET A 1 576 ? 0.663 5.226 4.842 1.00 51.69 576 MET A N 1
ATOM 4329 C CA . MET A 1 576 ? 1.835 4.375 4.687 1.00 51.69 576 MET A CA 1
ATOM 4330 C C . MET A 1 576 ? 1.685 2.994 5.351 1.00 51.69 576 MET A C 1
ATOM 4332 O O . MET A 1 576 ? 2.078 2.008 4.741 1.00 51.69 576 MET A O 1
ATOM 4336 N N . GLY A 1 577 ? 1.071 2.894 6.537 1.00 53.00 577 GLY A N 1
ATOM 4337 C CA . GLY A 1 577 ? 0.725 1.611 7.173 1.00 53.00 577 GLY A CA 1
ATOM 4338 C C . GLY A 1 577 ? -0.300 0.812 6.359 1.00 53.00 577 GLY A C 1
ATOM 4339 O O . GLY A 1 577 ? -0.184 -0.401 6.215 1.00 53.00 577 GLY A O 1
ATOM 4340 N N . ALA A 1 578 ? -1.239 1.509 5.707 1.00 47.75 578 ALA A N 1
ATOM 4341 C CA . ALA A 1 578 ? -2.171 0.895 4.762 1.00 47.75 578 ALA A CA 1
ATOM 4342 C C . ALA A 1 578 ? -1.491 0.409 3.462 1.00 47.75 578 ALA A C 1
ATOM 4344 O O . ALA A 1 578 ? -1.941 -0.572 2.869 1.00 47.75 578 ALA A O 1
ATOM 4345 N N . LEU A 1 579 ? -0.419 1.078 3.012 1.00 46.28 579 LEU A N 1
ATOM 4346 C CA . LEU A 1 579 ? 0.368 0.695 1.829 1.00 46.28 579 LEU A CA 1
ATOM 4347 C C . LEU A 1 579 ? 1.336 -0.462 2.107 1.00 46.28 579 LEU A C 1
ATOM 4349 O O . LEU A 1 579 ? 1.554 -1.280 1.217 1.00 46.28 579 LEU A O 1
ATOM 4353 N N . SER A 1 580 ? 1.890 -0.558 3.320 1.00 46.28 580 SER A N 1
ATOM 4354 C CA . SER A 1 580 ? 2.775 -1.660 3.716 1.00 46.28 580 SER A CA 1
ATOM 4355 C C . SER A 1 580 ? 2.026 -2.942 4.091 1.00 46.28 580 SER A C 1
ATOM 4357 O O . SER A 1 580 ? 2.662 -3.969 4.311 1.00 46.28 580 SER A O 1
ATOM 4359 N N . GLY A 1 581 ? 0.688 -2.904 4.164 1.00 47.75 581 GLY A N 1
ATOM 4360 C CA . GLY A 1 581 ? -0.131 -4.049 4.573 1.00 47.75 581 GLY A CA 1
ATOM 4361 C C . GLY A 1 581 ? 0.116 -4.491 6.019 1.00 47.75 581 GLY A C 1
ATOM 4362 O O . GLY A 1 581 ? -0.290 -5.590 6.388 1.00 47.75 581 GLY A O 1
ATOM 4363 N N . GLY A 1 582 ? 0.792 -3.659 6.818 1.00 47.94 582 GLY A N 1
ATOM 4364 C CA . GLY A 1 582 ? 1.115 -3.964 8.203 1.00 47.94 582 GLY A CA 1
ATOM 4365 C C . GLY A 1 582 ? -0.141 -3.949 9.062 1.00 47.94 582 GLY A C 1
ATOM 4366 O O . GLY A 1 582 ? -0.907 -2.987 9.039 1.00 47.94 582 GLY A O 1
ATOM 4367 N N . THR A 1 583 ? -0.345 -5.006 9.842 1.00 50.75 583 THR A N 1
ATOM 4368 C CA . THR A 1 583 ? -1.298 -4.971 10.949 1.00 50.75 583 THR A CA 1
ATOM 4369 C C . THR A 1 583 ? -0.747 -4.100 12.071 1.00 50.75 583 THR A C 1
ATOM 4371 O O . THR A 1 583 ? 0.471 -3.914 12.180 1.00 50.75 583 THR A O 1
ATOM 4374 N N . GLY A 1 584 ? -1.639 -3.547 12.902 1.00 53.34 584 GLY A N 1
ATOM 4375 C CA . GLY A 1 584 ? -1.338 -2.570 13.961 1.00 53.34 584 GLY A CA 1
ATOM 4376 C C . GLY A 1 584 ? -0.300 -2.988 15.015 1.00 53.34 584 GLY A C 1
ATOM 4377 O O . GLY A 1 584 ? -0.045 -2.223 15.937 1.00 53.34 584 GLY A O 1
ATOM 4378 N N . ASN A 1 585 ? 0.324 -4.161 14.872 1.00 66.19 585 ASN A N 1
ATOM 4379 C CA . ASN A 1 585 ? 1.363 -4.689 15.749 1.00 66.19 585 ASN A CA 1
ATOM 4380 C C . ASN A 1 585 ? 2.731 -4.880 15.059 1.00 66.19 585 ASN A C 1
ATOM 4382 O O . ASN A 1 585 ? 3.552 -5.678 15.508 1.00 66.19 585 ASN A O 1
ATOM 4386 N N . SER A 1 586 ? 2.980 -4.177 13.950 1.00 76.56 586 SER A N 1
ATOM 4387 C CA . SER A 1 586 ? 4.266 -4.189 13.242 1.00 76.56 586 SER A CA 1
ATOM 4388 C C . SER A 1 586 ? 4.926 -2.807 13.232 1.00 76.56 586 SER A C 1
ATOM 4390 O O . SER A 1 586 ? 4.263 -1.782 13.064 1.00 76.56 586 SER A O 1
ATOM 4392 N N . VAL A 1 587 ? 6.250 -2.770 13.414 1.00 83.94 587 VAL A N 1
ATOM 4393 C CA . VAL A 1 587 ? 7.050 -1.541 13.314 1.00 83.94 587 VAL A CA 1
ATOM 4394 C C . VAL A 1 587 ? 7.656 -1.473 11.924 1.00 83.94 587 VAL A C 1
ATOM 4396 O O . VAL A 1 587 ? 8.382 -2.375 11.520 1.00 83.94 587 VAL A O 1
ATOM 4399 N N . SER A 1 588 ? 7.418 -0.381 11.210 1.00 85.69 588 SER A N 1
ATOM 4400 C CA . SER A 1 588 ? 8.109 -0.076 9.958 1.00 85.69 588 SER A CA 1
ATOM 4401 C C . SER A 1 588 ? 9.228 0.927 10.217 1.00 85.69 588 SER A C 1
ATOM 4403 O O . SER A 1 588 ? 8.998 1.990 10.792 1.00 85.69 588 SER A O 1
ATOM 4405 N N . MET A 1 589 ? 10.441 0.610 9.779 1.00 87.56 589 MET A N 1
ATOM 4406 C CA . MET A 1 589 ? 11.623 1.455 9.904 1.00 87.56 589 MET A CA 1
ATOM 4407 C C . MET A 1 589 ? 12.192 1.765 8.517 1.00 87.56 589 MET A C 1
ATOM 4409 O O . MET A 1 589 ? 12.464 0.867 7.727 1.00 87.56 589 MET A O 1
ATOM 4413 N N . TYR A 1 590 ? 12.406 3.042 8.224 1.00 86.81 590 TYR A N 1
ATOM 4414 C CA . TYR A 1 590 ? 13.085 3.523 7.026 1.00 86.81 590 TYR A CA 1
ATOM 4415 C C . TYR A 1 590 ? 14.511 3.892 7.379 1.00 86.81 590 TYR A C 1
ATOM 4417 O O . TYR A 1 590 ? 14.745 4.816 8.155 1.00 86.81 590 TYR A O 1
ATOM 4425 N N . VAL A 1 591 ? 15.455 3.167 6.802 1.00 89.00 591 VAL A N 1
ATOM 4426 C CA . VAL A 1 591 ? 16.885 3.347 7.005 1.00 89.00 591 VAL A CA 1
ATOM 4427 C C . VAL A 1 591 ? 17.460 4.022 5.766 1.00 89.00 591 VAL A C 1
ATOM 4429 O O . VAL A 1 591 ? 17.473 3.449 4.679 1.00 89.00 591 VAL A O 1
ATOM 4432 N N . LEU A 1 592 ? 17.947 5.244 5.938 1.00 87.19 592 LEU A N 1
ATOM 4433 C CA . LEU A 1 592 ? 18.638 6.013 4.912 1.00 87.19 592 LEU A CA 1
ATOM 4434 C C . LEU A 1 592 ? 20.139 5.797 5.013 1.00 87.19 592 LEU A C 1
ATOM 4436 O O . LEU A 1 592 ? 20.731 5.947 6.088 1.00 87.19 592 LEU A O 1
ATOM 4440 N N . LEU A 1 593 ? 20.754 5.474 3.882 1.00 87.69 593 LEU A N 1
ATOM 4441 C CA . LEU A 1 593 ? 22.198 5.354 3.756 1.00 87.69 593 LEU A CA 1
ATOM 4442 C C . LEU A 1 593 ? 22.813 6.714 3.424 1.00 87.69 593 LEU A C 1
ATOM 4444 O O . LEU A 1 593 ? 22.200 7.543 2.755 1.00 87.69 593 LEU A O 1
ATOM 4448 N N . LYS A 1 594 ? 24.052 6.929 3.870 1.00 86.62 594 LYS A N 1
ATOM 4449 C CA . LYS A 1 594 ? 24.813 8.142 3.549 1.00 86.62 594 LYS A CA 1
ATOM 4450 C C . LYS A 1 594 ? 24.994 8.283 2.041 1.00 86.62 594 LYS A C 1
ATOM 4452 O O . LYS A 1 594 ? 25.293 7.306 1.348 1.00 86.62 594 LYS A O 1
ATOM 4457 N N . GLU A 1 595 ? 24.906 9.516 1.547 1.00 76.62 595 GLU A N 1
ATOM 4458 C CA . GLU A 1 595 ? 25.110 9.817 0.128 1.00 76.62 595 GLU A CA 1
ATOM 4459 C C . GLU A 1 595 ? 26.468 9.269 -0.367 1.00 76.62 595 GLU A C 1
ATOM 4461 O O . GLU A 1 595 ? 27.536 9.621 0.142 1.00 76.62 595 GLU A O 1
ATOM 4466 N N . GLY A 1 596 ? 26.430 8.384 -1.370 1.00 70.44 596 GLY A N 1
ATOM 4467 C CA . GLY A 1 596 ? 27.627 7.771 -1.956 1.00 70.44 596 GLY A CA 1
ATOM 4468 C C . GLY A 1 596 ? 28.229 6.599 -1.170 1.00 70.44 596 GLY A C 1
ATOM 4469 O O . GLY A 1 596 ? 29.387 6.255 -1.415 1.00 70.44 596 GLY A O 1
ATOM 4470 N N . ALA A 1 597 ? 27.486 5.981 -0.245 1.00 77.94 597 ALA A N 1
ATOM 4471 C CA . ALA A 1 597 ? 27.905 4.743 0.409 1.00 77.94 597 ALA A CA 1
ATOM 4472 C C . ALA A 1 597 ? 28.149 3.616 -0.622 1.00 77.94 597 ALA A C 1
ATOM 4474 O O . ALA A 1 597 ? 27.241 3.207 -1.343 1.00 77.94 597 ALA A O 1
ATOM 4475 N N . ASP A 1 598 ? 29.380 3.097 -0.685 1.00 79.69 598 ASP A N 1
ATOM 4476 C CA . ASP A 1 598 ? 29.764 1.981 -1.566 1.00 79.69 598 ASP A CA 1
ATOM 4477 C C . ASP A 1 598 ? 29.473 0.639 -0.879 1.00 79.69 598 ASP A C 1
ATOM 4479 O O . ASP A 1 598 ? 30.380 -0.090 -0.474 1.00 79.69 598 ASP A O 1
ATOM 4483 N N . ILE A 1 599 ? 28.186 0.355 -0.667 1.00 83.06 599 ILE A N 1
ATOM 4484 C CA . ILE A 1 599 ? 27.709 -0.888 -0.057 1.00 83.06 599 ILE A CA 1
ATOM 4485 C C . ILE A 1 599 ? 26.650 -1.540 -0.944 1.00 83.06 599 ILE A C 1
ATOM 4487 O O . ILE A 1 599 ? 25.799 -0.879 -1.533 1.00 83.06 599 ILE A O 1
ATOM 4491 N N . SER A 1 600 ? 26.714 -2.864 -1.076 1.00 84.19 600 SER A N 1
ATOM 4492 C CA . SER A 1 600 ? 25.707 -3.613 -1.834 1.00 84.19 600 SER A CA 1
ATOM 4493 C C . SER A 1 600 ? 24.441 -3.853 -1.006 1.00 84.19 600 SER A C 1
ATOM 4495 O O . SER A 1 600 ? 24.536 -4.045 0.206 1.00 84.19 600 SER A O 1
ATOM 4497 N N . ASN A 1 601 ? 23.276 -3.939 -1.662 1.00 83.00 601 ASN A N 1
ATOM 4498 C CA . ASN A 1 601 ? 21.995 -4.278 -1.023 1.00 83.00 601 ASN A CA 1
ATOM 4499 C C . ASN A 1 601 ? 22.095 -5.557 -0.168 1.00 83.00 601 ASN A C 1
ATOM 4501 O O . ASN A 1 601 ? 21.602 -5.610 0.956 1.00 83.00 601 ASN A O 1
ATOM 4505 N N . THR A 1 602 ? 22.799 -6.579 -0.661 1.00 82.31 602 THR A N 1
ATOM 4506 C CA . THR A 1 602 ? 23.014 -7.837 0.069 1.00 82.31 602 THR A CA 1
ATOM 4507 C C . THR A 1 602 ? 23.870 -7.643 1.323 1.00 82.31 602 THR A C 1
ATOM 4509 O O . THR A 1 602 ? 23.621 -8.265 2.354 1.00 82.31 602 THR A O 1
ATOM 4512 N N . GLU A 1 603 ? 24.893 -6.789 1.252 1.00 86.38 603 GLU A N 1
ATOM 4513 C CA . GLU A 1 603 ? 25.790 -6.532 2.379 1.00 86.38 603 GLU A CA 1
ATOM 4514 C C . GLU A 1 603 ? 25.119 -5.686 3.462 1.00 86.38 603 GLU A C 1
ATOM 4516 O O . GLU A 1 603 ? 25.241 -6.023 4.640 1.00 86.38 603 GLU A O 1
ATOM 4521 N N . ILE A 1 604 ? 24.366 -4.645 3.088 1.00 88.12 604 ILE A N 1
ATOM 4522 C CA . ILE A 1 604 ? 23.602 -3.850 4.058 1.00 88.12 604 ILE A CA 1
ATOM 4523 C C . ILE A 1 604 ? 22.488 -4.681 4.702 1.00 88.12 604 ILE A C 1
ATOM 4525 O O . ILE A 1 604 ? 22.357 -4.659 5.922 1.00 88.12 604 ILE A O 1
ATOM 4529 N N . THR A 1 605 ? 21.773 -5.500 3.920 1.00 87.69 605 THR A N 1
ATOM 4530 C CA . THR A 1 605 ? 20.756 -6.432 4.439 1.00 87.69 605 THR A CA 1
ATOM 4531 C C . THR A 1 605 ? 21.357 -7.360 5.480 1.00 87.69 605 THR A C 1
ATOM 4533 O O . THR A 1 605 ? 20.819 -7.506 6.574 1.00 87.69 605 THR A O 1
ATOM 4536 N N . LYS A 1 606 ? 22.526 -7.935 5.178 1.00 88.00 606 LYS A N 1
ATOM 4537 C CA . LYS A 1 606 ? 23.233 -8.792 6.123 1.00 88.00 606 LYS A CA 1
ATOM 4538 C C . LYS A 1 606 ? 23.646 -8.034 7.387 1.00 88.00 606 LYS A C 1
ATOM 4540 O O . LYS A 1 606 ? 23.423 -8.542 8.474 1.00 88.00 606 LYS A O 1
ATOM 4545 N N . LYS A 1 607 ? 24.207 -6.824 7.271 1.00 90.38 607 LYS A N 1
ATOM 4546 C CA . LYS A 1 607 ? 24.581 -6.008 8.441 1.00 90.38 607 LYS A CA 1
ATOM 4547 C C . LYS A 1 607 ? 23.376 -5.675 9.327 1.00 90.38 607 LYS A C 1
ATOM 4549 O O . LYS A 1 607 ? 23.515 -5.686 10.547 1.00 90.38 607 LYS A O 1
ATOM 4554 N N . ILE A 1 608 ? 22.220 -5.380 8.730 1.00 90.81 608 ILE A N 1
ATOM 4555 C CA . ILE A 1 608 ? 20.972 -5.107 9.456 1.00 90.81 608 ILE A CA 1
ATOM 4556 C C . ILE A 1 608 ? 20.484 -6.377 10.161 1.00 90.81 608 ILE A C 1
ATOM 4558 O O . ILE A 1 608 ? 20.240 -6.337 11.363 1.00 90.81 608 ILE A O 1
ATOM 4562 N N . MET A 1 609 ? 20.423 -7.508 9.451 1.00 89.06 609 MET A N 1
ATOM 4563 C CA . MET A 1 609 ? 20.031 -8.800 10.027 1.00 89.06 609 MET A CA 1
ATOM 4564 C C . MET A 1 609 ? 20.967 -9.231 11.167 1.00 89.06 609 MET A C 1
ATOM 4566 O O . MET A 1 609 ? 20.491 -9.593 12.238 1.00 89.06 609 MET A O 1
ATOM 4570 N N . ASP A 1 610 ? 22.287 -9.095 10.996 1.00 91.12 610 ASP A N 1
ATOM 4571 C CA . ASP A 1 610 ? 23.290 -9.397 12.029 1.00 91.12 610 ASP A CA 1
ATOM 4572 C C . ASP A 1 610 ? 23.097 -8.515 13.289 1.00 91.12 610 ASP A C 1
ATOM 4574 O O . ASP A 1 610 ? 23.418 -8.929 14.402 1.00 91.12 610 ASP A O 1
ATOM 4578 N N . LYS A 1 611 ? 22.584 -7.282 13.144 1.00 91.19 611 LYS A N 1
ATOM 4579 C CA . LYS A 1 611 ? 22.254 -6.388 14.273 1.00 91.19 611 LYS A CA 1
ATOM 4580 C C . LYS A 1 611 ? 20.895 -6.692 14.903 1.00 91.19 611 LYS A C 1
ATOM 4582 O O . LYS A 1 611 ? 20.725 -6.434 16.098 1.00 91.19 611 LYS A O 1
ATOM 4587 N N . ALA A 1 612 ? 19.967 -7.233 14.121 1.00 89.25 612 ALA A N 1
ATOM 4588 C CA . ALA A 1 612 ? 18.671 -7.703 14.587 1.00 89.25 612 ALA A CA 1
ATOM 4589 C C . ALA A 1 612 ? 18.756 -9.049 15.328 1.00 89.25 612 ALA A C 1
ATOM 4591 O O . ALA A 1 612 ? 17.878 -9.352 16.134 1.00 89.25 612 ALA A O 1
ATOM 4592 N N . GLU A 1 613 ? 19.831 -9.828 15.137 1.00 87.94 613 GLU A N 1
ATOM 4593 C CA . GLU A 1 613 ? 20.040 -11.078 15.874 1.00 87.94 613 GLU A CA 1
ATOM 4594 C C . GLU A 1 613 ? 19.935 -10.876 17.401 1.00 87.94 613 GLU A C 1
ATOM 4596 O O . GLU A 1 613 ? 20.555 -9.993 18.010 1.00 87.94 613 GLU A O 1
ATOM 4601 N N . GLY A 1 614 ? 19.140 -11.741 18.035 1.00 81.94 614 GLY A N 1
ATOM 4602 C CA . GLY A 1 614 ? 18.913 -11.742 19.479 1.00 81.94 614 GLY A CA 1
ATOM 4603 C C . GLY A 1 614 ? 17.817 -10.792 19.965 1.00 81.94 614 GLY A C 1
ATOM 4604 O O . GLY A 1 614 ? 17.584 -10.755 21.171 1.00 81.94 614 GLY A O 1
ATOM 4605 N N . LEU A 1 615 ? 17.155 -10.051 19.071 1.00 84.19 615 LEU A N 1
ATOM 4606 C CA . LEU A 1 615 ? 15.863 -9.445 19.376 1.00 84.19 615 LEU A CA 1
ATOM 4607 C C . LEU A 1 615 ? 14.778 -10.513 19.239 1.00 84.19 615 LEU A C 1
ATOM 4609 O O . LEU A 1 615 ? 14.804 -11.322 18.313 1.00 84.19 615 LEU A O 1
ATOM 4613 N N . ASP A 1 616 ? 13.831 -10.520 20.166 1.00 83.94 616 ASP A N 1
ATOM 4614 C CA . ASP A 1 616 ? 12.721 -11.472 20.187 1.00 83.94 616 ASP A CA 1
ATOM 4615 C C . ASP A 1 616 ? 11.611 -11.058 19.202 1.00 83.94 616 ASP A C 1
ATOM 4617 O O . ASP A 1 616 ? 10.448 -10.964 19.560 1.00 83.94 616 ASP A O 1
ATOM 4621 N N . VAL A 1 617 ? 11.970 -10.698 17.968 1.00 83.56 617 VAL A N 1
ATOM 4622 C CA . VAL A 1 617 ? 11.039 -10.232 16.929 1.00 83.56 617 VAL A CA 1
ATOM 4623 C C . VAL A 1 617 ? 11.428 -10.801 15.573 1.00 83.56 617 VAL A C 1
ATOM 4625 O O . VAL A 1 617 ? 12.603 -11.034 15.285 1.00 83.56 617 VAL A O 1
ATOM 4628 N N . ASN A 1 618 ? 10.437 -10.970 14.706 1.00 81.31 618 ASN A N 1
ATOM 4629 C CA . ASN A 1 618 ? 10.659 -11.288 13.308 1.00 81.31 618 ASN A CA 1
ATOM 4630 C C . ASN A 1 618 ? 11.081 -10.009 12.573 1.00 81.31 618 ASN A C 1
ATOM 4632 O O . ASN A 1 618 ? 10.302 -9.060 12.463 1.00 81.31 618 ASN A O 1
ATOM 4636 N N . THR A 1 619 ? 12.318 -9.974 12.072 1.00 83.56 619 THR A N 1
ATOM 4637 C CA . THR A 1 619 ? 12.844 -8.857 11.275 1.00 83.56 619 THR A CA 1
ATOM 4638 C C . THR A 1 619 ? 12.839 -9.201 9.794 1.00 83.56 619 THR A C 1
ATOM 4640 O O . THR A 1 619 ? 13.430 -10.192 9.369 1.00 83.56 619 THR A O 1
ATOM 4643 N N . GLU A 1 620 ? 12.210 -8.348 8.998 1.00 79.06 620 GLU A N 1
ATOM 4644 C CA . GLU A 1 620 ? 12.224 -8.409 7.544 1.00 79.06 620 GLU A CA 1
ATOM 4645 C C . GLU A 1 620 ? 12.928 -7.176 6.988 1.00 79.06 620 GLU A C 1
ATOM 4647 O O . GLU A 1 620 ? 12.700 -6.061 7.446 1.00 79.06 620 GLU A O 1
ATOM 4652 N N . VAL A 1 621 ? 13.819 -7.377 6.020 1.00 82.31 621 VAL A N 1
ATOM 4653 C CA . VAL A 1 621 ? 14.597 -6.299 5.408 1.00 82.31 621 VAL A CA 1
ATOM 4654 C C . VAL A 1 621 ? 14.328 -6.310 3.915 1.00 82.31 621 VAL A C 1
ATOM 4656 O O . VAL A 1 621 ? 14.635 -7.288 3.235 1.00 82.31 621 VAL A O 1
ATOM 4659 N N . SER A 1 622 ? 13.784 -5.209 3.414 1.00 77.75 622 SER A N 1
ATOM 4660 C CA . SER A 1 622 ? 13.533 -4.984 2.000 1.00 77.75 622 SER A CA 1
ATOM 4661 C C . SER A 1 622 ? 14.427 -3.864 1.474 1.00 77.75 622 SER A C 1
ATOM 4663 O O . SER A 1 622 ? 14.472 -2.757 2.012 1.00 77.75 622 SER A O 1
ATOM 4665 N N . THR A 1 623 ? 15.159 -4.170 0.404 1.00 75.56 623 THR A N 1
ATOM 4666 C CA . THR A 1 623 ? 15.985 -3.199 -0.339 1.00 75.56 623 THR A CA 1
ATOM 4667 C C . THR A 1 623 ? 15.372 -2.839 -1.691 1.00 75.56 623 THR A C 1
ATOM 4669 O O . THR A 1 623 ? 15.960 -2.075 -2.459 1.00 75.56 623 THR A O 1
ATOM 4672 N N . SER A 1 624 ? 14.201 -3.403 -2.001 1.00 65.81 624 SER A N 1
ATOM 4673 C CA . SER A 1 624 ? 13.435 -3.082 -3.195 1.00 65.81 624 SER A CA 1
ATOM 4674 C C . SER A 1 624 ? 12.678 -1.771 -3.006 1.00 65.81 624 SER A C 1
ATOM 4676 O O . SER A 1 624 ? 12.303 -1.367 -1.903 1.00 65.81 624 SER A O 1
ATOM 4678 N N . MET A 1 625 ? 12.476 -1.059 -4.114 1.00 63.00 625 MET A N 1
ATOM 4679 C CA . MET A 1 625 ? 11.694 0.169 -4.087 1.00 63.00 625 MET A CA 1
ATOM 4680 C C . MET A 1 625 ? 10.214 -0.173 -3.933 1.00 63.00 625 MET A C 1
ATOM 4682 O O . MET A 1 625 ? 9.640 -0.839 -4.795 1.00 63.00 625 MET A O 1
ATOM 4686 N N . MET A 1 626 ? 9.601 0.347 -2.867 1.00 58.81 626 MET A N 1
ATOM 4687 C CA . MET A 1 626 ? 8.205 0.097 -2.495 1.00 58.81 626 MET A CA 1
ATOM 4688 C C . MET A 1 626 ? 7.219 0.326 -3.655 1.00 58.81 626 MET A C 1
ATOM 4690 O O . MET A 1 626 ? 6.273 -0.438 -3.814 1.00 58.81 626 MET A O 1
ATOM 4694 N N . ASP A 1 627 ? 7.468 1.315 -4.523 1.00 60.16 627 ASP A N 1
ATOM 4695 C CA . ASP A 1 627 ? 6.618 1.600 -5.689 1.00 60.16 627 ASP A CA 1
ATOM 4696 C C . ASP A 1 627 ? 6.615 0.480 -6.743 1.00 60.16 627 ASP A C 1
ATOM 4698 O O . ASP A 1 627 ? 5.604 0.265 -7.414 1.00 60.16 627 ASP A O 1
ATOM 4702 N N . MET A 1 628 ? 7.741 -0.221 -6.926 1.00 62.62 628 MET A N 1
ATOM 4703 C CA . MET A 1 628 ? 7.826 -1.322 -7.893 1.00 62.62 628 MET A CA 1
ATOM 4704 C C . MET A 1 628 ? 7.210 -2.599 -7.339 1.00 62.62 628 MET A C 1
ATOM 4706 O O . MET A 1 628 ? 6.478 -3.270 -8.067 1.00 62.62 628 MET A O 1
ATOM 4710 N N . ASP A 1 629 ? 7.422 -2.879 -6.055 1.00 64.75 629 ASP A N 1
ATOM 4711 C CA . ASP A 1 629 ? 6.781 -4.008 -5.379 1.00 64.75 629 ASP A CA 1
ATOM 4712 C C . ASP A 1 629 ? 5.259 -3.813 -5.321 1.00 64.75 629 ASP A C 1
ATOM 4714 O O . ASP A 1 629 ? 4.504 -4.744 -5.590 1.00 64.75 629 ASP A O 1
ATOM 4718 N N . ALA A 1 630 ? 4.782 -2.586 -5.081 1.00 61.00 630 ALA A N 1
ATOM 4719 C CA . ALA A 1 630 ? 3.357 -2.260 -5.127 1.00 61.00 630 ALA A CA 1
ATOM 4720 C C . ALA A 1 630 ? 2.758 -2.397 -6.540 1.00 61.00 630 ALA A C 1
ATOM 4722 O O . ALA A 1 630 ? 1.588 -2.756 -6.687 1.00 61.00 630 ALA A O 1
ATOM 4723 N N . LEU A 1 631 ? 3.542 -2.120 -7.589 1.00 64.31 631 LEU A N 1
ATOM 4724 C CA . LEU A 1 631 ? 3.093 -2.247 -8.977 1.00 64.31 631 LEU A CA 1
ATOM 4725 C C . LEU A 1 631 ? 3.070 -3.706 -9.458 1.00 64.31 631 LEU A C 1
ATOM 4727 O O . LEU A 1 631 ? 2.234 -4.039 -10.298 1.00 64.31 631 LEU A O 1
ATOM 4731 N N . MET A 1 632 ? 3.988 -4.556 -8.984 1.00 64.62 632 MET A N 1
ATOM 4732 C CA . MET A 1 632 ? 4.259 -5.872 -9.595 1.00 64.62 632 MET A CA 1
ATOM 4733 C C . MET A 1 632 ? 4.081 -7.065 -8.657 1.00 64.62 632 MET A C 1
ATOM 4735 O O . MET A 1 632 ? 4.040 -8.205 -9.123 1.00 64.62 632 MET A O 1
ATOM 4739 N N . GLY A 1 633 ? 3.898 -6.805 -7.363 1.00 64.88 633 GLY A N 1
ATOM 4740 C CA . GLY A 1 633 ? 3.969 -7.801 -6.303 1.00 64.88 633 GLY A CA 1
ATOM 4741 C C . GLY A 1 633 ? 5.415 -8.208 -6.020 1.00 64.88 633 GLY A C 1
ATOM 4742 O O . GLY A 1 633 ? 6.257 -8.197 -6.914 1.00 64.88 633 GLY A O 1
ATOM 4743 N N . SER A 1 634 ? 5.709 -8.587 -4.778 1.00 67.31 634 SER A N 1
ATOM 4744 C CA . SER A 1 634 ? 7.016 -9.120 -4.397 1.00 67.31 634 SER A CA 1
ATOM 4745 C C . SER A 1 634 ? 7.015 -10.650 -4.460 1.00 67.31 634 SER A C 1
ATOM 4747 O O . SER A 1 634 ? 6.117 -11.323 -3.946 1.00 67.31 634 SER A O 1
ATOM 4749 N N . GLY A 1 635 ? 8.035 -11.219 -5.104 1.00 79.44 635 GLY A N 1
ATOM 4750 C CA . GLY A 1 635 ? 8.254 -12.662 -5.127 1.00 79.44 635 GLY A CA 1
ATOM 4751 C C . GLY A 1 635 ? 7.120 -13.466 -5.776 1.00 79.44 635 GLY A C 1
ATOM 4752 O O . GLY A 1 635 ? 6.480 -13.051 -6.746 1.00 79.44 635 GLY A O 1
ATOM 4753 N N . ILE A 1 636 ? 6.909 -14.677 -5.258 1.00 86.94 636 ILE A N 1
ATOM 4754 C CA . ILE A 1 636 ? 5.897 -15.616 -5.747 1.00 86.94 636 ILE A CA 1
ATOM 4755 C C . ILE A 1 636 ? 4.685 -15.551 -4.821 1.00 86.94 636 ILE A C 1
ATOM 4757 O O . ILE A 1 636 ? 4.795 -15.892 -3.647 1.00 86.94 636 ILE A O 1
ATOM 4761 N N . SER A 1 637 ? 3.515 -15.188 -5.349 1.00 89.31 637 SER A N 1
ATOM 4762 C CA . SER A 1 637 ? 2.257 -15.206 -4.598 1.00 89.31 637 SER A CA 1
ATOM 4763 C C . SER A 1 637 ? 1.328 -16.284 -5.147 1.00 89.31 637 SER A C 1
ATOM 4765 O O . SER A 1 637 ? 1.211 -16.480 -6.353 1.00 89.31 637 SER A O 1
ATOM 4767 N N . ILE A 1 638 ? 0.671 -17.041 -4.278 1.00 91.69 638 ILE A N 1
ATOM 4768 C CA . ILE A 1 638 ? -0.255 -18.106 -4.661 1.00 91.69 638 ILE A CA 1
ATOM 4769 C C . ILE A 1 638 ? -1.599 -17.800 -4.017 1.00 91.69 638 ILE A C 1
ATOM 4771 O O . ILE A 1 638 ? -1.816 -18.034 -2.828 1.00 91.69 638 ILE A O 1
ATOM 4775 N N . MET A 1 639 ? -2.526 -17.298 -4.826 1.00 91.81 639 MET A N 1
ATOM 4776 C CA . MET A 1 639 ? -3.865 -16.948 -4.389 1.00 91.81 639 MET A CA 1
ATOM 4777 C C . MET A 1 639 ? -4.785 -18.170 -4.409 1.00 91.81 639 MET A C 1
ATOM 4779 O O . MET A 1 639 ? -5.063 -18.772 -5.452 1.00 91.81 639 MET A O 1
ATOM 4783 N N . ILE A 1 640 ? -5.325 -18.509 -3.243 1.00 93.75 640 ILE A N 1
ATOM 4784 C CA . ILE A 1 640 ? -6.271 -19.609 -3.054 1.00 93.75 640 ILE A CA 1
ATOM 4785 C C . ILE A 1 640 ? -7.660 -19.010 -2.859 1.00 93.75 640 ILE A C 1
ATOM 4787 O O . ILE A 1 640 ? -7.936 -18.392 -1.836 1.00 93.75 640 ILE A O 1
ATOM 4791 N N . LYS A 1 641 ? -8.560 -19.194 -3.830 1.00 94.19 641 LYS A N 1
ATOM 4792 C CA . LYS A 1 641 ? -9.922 -18.628 -3.824 1.00 94.19 641 LYS A CA 1
ATOM 4793 C C . LYS A 1 641 ? -10.944 -19.673 -3.390 1.00 94.19 641 LYS A C 1
ATOM 4795 O O . LYS A 1 641 ? -10.872 -20.833 -3.797 1.00 94.19 641 LYS A O 1
ATOM 4800 N N . GLY A 1 642 ? -11.932 -19.258 -2.598 1.00 92.25 642 GLY A N 1
ATOM 4801 C CA . GLY A 1 642 ? -12.967 -20.151 -2.080 1.00 92.25 642 GLY A CA 1
ATOM 4802 C C . GLY A 1 642 ? -14.018 -19.458 -1.211 1.00 92.25 642 GLY A C 1
ATOM 4803 O O . GLY A 1 642 ? -13.996 -18.248 -0.999 1.00 92.25 642 GLY A O 1
ATOM 4804 N N . ARG A 1 643 ? -14.988 -20.234 -0.706 1.00 88.19 643 ARG A N 1
ATOM 4805 C CA . ARG A 1 643 ? -16.082 -19.708 0.141 1.00 88.19 643 ARG A CA 1
ATOM 4806 C C . ARG A 1 643 ? -15.897 -19.968 1.634 1.00 88.19 643 ARG A C 1
ATOM 4808 O O . ARG A 1 643 ? -16.193 -19.083 2.434 1.00 88.19 643 ARG A O 1
ATOM 4815 N N . LYS A 1 644 ? -15.470 -21.177 2.017 1.00 88.44 644 LYS A N 1
ATOM 4816 C CA . LYS A 1 644 ? -15.285 -21.550 3.430 1.00 88.44 644 LYS A CA 1
ATOM 4817 C C . LYS A 1 644 ? -13.850 -21.301 3.871 1.00 88.44 644 LYS A C 1
ATOM 4819 O O . LYS A 1 644 ? -12.939 -21.836 3.243 1.00 88.44 644 LYS A O 1
ATOM 4824 N N . VAL A 1 645 ? -13.696 -20.558 4.965 1.00 84.44 645 VAL A N 1
ATOM 4825 C CA . VAL A 1 645 ? -12.398 -20.181 5.548 1.00 84.44 645 VAL A CA 1
ATOM 4826 C C . VAL A 1 645 ? -11.616 -21.413 5.995 1.00 84.44 645 VAL A C 1
ATOM 4828 O O . VAL A 1 645 ? -10.465 -21.553 5.613 1.00 84.44 645 VAL A O 1
ATOM 4831 N N . GLU A 1 646 ? -12.262 -22.378 6.656 1.00 85.50 646 GLU A N 1
ATOM 4832 C CA . GLU A 1 646 ? -11.589 -23.600 7.138 1.00 85.50 646 GLU A CA 1
ATOM 4833 C C . GLU A 1 646 ? -10.935 -24.401 5.997 1.00 85.50 646 GLU A C 1
ATOM 4835 O O . GLU A 1 646 ? -9.878 -25.010 6.144 1.00 85.50 646 GLU A O 1
ATOM 4840 N N . THR A 1 647 ? -11.568 -24.412 4.819 1.00 89.94 647 THR A N 1
ATOM 4841 C CA . THR A 1 647 ? -11.016 -25.092 3.638 1.00 89.94 647 THR A CA 1
ATOM 4842 C C . THR A 1 647 ? -9.900 -24.279 2.989 1.00 89.94 647 THR A C 1
ATOM 4844 O O . THR A 1 647 ? -8.960 -24.876 2.480 1.00 89.94 647 THR A O 1
ATOM 4847 N N . LEU A 1 648 ? -9.983 -22.943 3.025 1.00 89.44 648 LEU A N 1
ATOM 4848 C CA . LEU A 1 648 ? -8.895 -22.067 2.582 1.00 89.44 648 LEU A CA 1
ATOM 4849 C C . LEU A 1 648 ? -7.658 -22.253 3.460 1.00 89.44 648 LEU A C 1
ATOM 4851 O O . LEU A 1 648 ? -6.592 -22.496 2.917 1.00 89.44 648 LEU A O 1
ATOM 4855 N N . GLN A 1 649 ? -7.820 -22.260 4.786 1.00 87.69 649 GLN A N 1
ATOM 4856 C CA . GLN A 1 649 ? -6.744 -22.533 5.745 1.00 87.69 649 GLN A CA 1
ATOM 4857 C C . GLN A 1 649 ? -6.083 -23.889 5.481 1.00 87.69 649 GLN A C 1
ATOM 4859 O O . GLN A 1 649 ? -4.861 -24.000 5.429 1.00 87.69 649 GLN A O 1
ATOM 4864 N N . LYS A 1 650 ? -6.884 -24.940 5.265 1.00 90.06 650 LYS A N 1
ATOM 4865 C CA . LYS A 1 650 ? -6.338 -26.263 4.952 1.00 90.06 650 LYS A CA 1
ATOM 4866 C C . LYS A 1 650 ? -5.560 -26.269 3.634 1.00 90.06 650 LYS A C 1
ATOM 4868 O O . LYS A 1 650 ? -4.456 -26.797 3.593 1.00 90.06 650 LYS A O 1
ATOM 4873 N N . LEU A 1 651 ? -6.123 -25.683 2.576 1.00 92.69 651 LEU A N 1
ATOM 4874 C CA . LEU A 1 651 ? -5.453 -25.599 1.278 1.00 92.69 651 LEU A CA 1
ATOM 4875 C C . LEU A 1 651 ? -4.183 -24.754 1.344 1.00 92.69 651 LEU A C 1
ATOM 4877 O O . LEU A 1 651 ? -3.206 -25.122 0.711 1.00 92.69 651 LEU A O 1
ATOM 4881 N N . ALA A 1 652 ? -4.178 -23.670 2.116 1.00 91.31 652 ALA A N 1
ATOM 4882 C CA . ALA A 1 652 ? -3.003 -22.836 2.333 1.00 91.31 652 ALA A CA 1
ATOM 4883 C C . ALA A 1 652 ? -1.867 -23.629 2.991 1.00 91.31 652 ALA A C 1
ATOM 4885 O O . ALA A 1 652 ? -0.756 -23.641 2.468 1.00 91.31 652 ALA A O 1
ATOM 4886 N N . LYS A 1 653 ? -2.167 -24.413 4.038 1.00 91.19 653 LYS A N 1
ATOM 4887 C CA . LYS A 1 653 ? -1.200 -25.336 4.663 1.00 91.19 653 LYS A CA 1
ATOM 4888 C C . LYS A 1 653 ? -0.719 -26.426 3.701 1.00 91.19 653 LYS A C 1
ATOM 4890 O O . LYS A 1 653 ? 0.476 -26.696 3.634 1.00 91.19 653 LYS A O 1
ATOM 4895 N N . ASP A 1 654 ? -1.630 -27.033 2.936 1.00 91.19 654 ASP A N 1
ATOM 4896 C CA . ASP A 1 654 ? -1.288 -28.066 1.947 1.00 91.19 654 ASP A CA 1
ATOM 4897 C C . ASP A 1 654 ? -0.405 -27.497 0.814 1.00 91.19 654 ASP A C 1
ATOM 4899 O O . ASP A 1 654 ? 0.518 -28.165 0.348 1.00 91.19 654 ASP A O 1
ATOM 4903 N N . VAL A 1 655 ? -0.671 -26.260 0.377 1.00 93.19 655 VAL A N 1
ATOM 4904 C CA . VAL A 1 655 ? 0.119 -25.538 -0.630 1.00 93.19 655 VAL A CA 1
ATOM 4905 C C . VAL A 1 655 ? 1.494 -25.176 -0.083 1.00 93.19 655 VAL A C 1
ATOM 4907 O O . VAL A 1 655 ? 2.481 -25.500 -0.740 1.00 93.19 655 VAL A O 1
ATOM 4910 N N . ALA A 1 656 ? 1.569 -24.584 1.113 1.00 91.31 656 ALA A N 1
ATOM 4911 C CA . ALA A 1 656 ? 2.824 -24.247 1.778 1.00 91.31 656 ALA A CA 1
ATOM 4912 C C . ALA A 1 656 ? 3.715 -25.493 1.931 1.00 91.31 656 ALA A C 1
ATOM 4914 O O . ALA A 1 656 ? 4.844 -25.509 1.449 1.00 91.31 656 ALA A O 1
ATOM 4915 N N . ALA A 1 657 ? 3.174 -26.601 2.446 1.00 91.19 657 ALA A N 1
ATOM 4916 C CA . ALA A 1 657 ? 3.912 -27.859 2.580 1.00 91.19 657 ALA A CA 1
ATOM 4917 C C . ALA A 1 657 ? 4.356 -28.466 1.231 1.00 91.19 657 ALA A C 1
ATOM 4919 O O . ALA A 1 657 ? 5.350 -29.190 1.161 1.00 91.19 657 ALA A O 1
ATOM 4920 N N . ALA A 1 658 ? 3.625 -28.211 0.138 1.00 90.19 658 ALA A N 1
ATOM 4921 C CA . ALA A 1 658 ? 3.986 -28.711 -1.191 1.00 90.19 658 ALA A CA 1
ATOM 4922 C C . ALA A 1 658 ? 5.163 -27.951 -1.825 1.00 90.19 658 ALA A C 1
ATOM 4924 O O . ALA A 1 658 ? 5.873 -28.520 -2.667 1.00 90.19 658 ALA A O 1
ATOM 4925 N N . ILE A 1 659 ? 5.340 -26.681 -1.451 1.00 91.00 659 ILE A N 1
ATOM 4926 C CA . ILE A 1 659 ? 6.395 -25.796 -1.962 1.00 91.00 659 ILE A CA 1
ATOM 4927 C C . ILE A 1 659 ? 7.580 -25.680 -0.995 1.00 91.00 659 ILE A C 1
ATOM 4929 O O . ILE A 1 659 ? 8.683 -25.332 -1.419 1.00 91.00 659 ILE A O 1
ATOM 4933 N N . GLU A 1 660 ? 7.387 -26.064 0.266 1.00 86.44 660 GLU A N 1
ATOM 4934 C CA . GLU A 1 660 ? 8.440 -26.192 1.266 1.00 86.44 660 GLU A CA 1
ATOM 4935 C C . GLU A 1 660 ? 9.557 -27.134 0.766 1.00 86.44 660 GLU A C 1
ATOM 4937 O O . GLU A 1 660 ? 9.330 -28.277 0.355 1.00 86.44 660 GLU A O 1
ATOM 4942 N N . GLY A 1 661 ? 10.796 -26.632 0.747 1.00 83.94 661 GLY A N 1
ATOM 4943 C CA . GLY A 1 661 ? 11.976 -27.375 0.291 1.00 83.94 661 GLY A CA 1
ATOM 4944 C C . GLY A 1 661 ? 12.331 -27.230 -1.195 1.00 83.94 661 GLY A C 1
ATOM 4945 O O . GLY A 1 661 ? 13.264 -27.896 -1.655 1.00 83.94 661 GLY A O 1
ATOM 4946 N N . ILE A 1 662 ? 11.646 -26.369 -1.959 1.00 88.31 662 ILE A N 1
ATOM 4947 C CA . ILE A 1 662 ? 12.116 -25.972 -3.295 1.00 88.31 662 ILE A CA 1
ATOM 4948 C C . ILE A 1 662 ? 13.420 -25.160 -3.153 1.00 88.31 662 ILE A C 1
ATOM 4950 O O . ILE A 1 662 ? 13.434 -24.138 -2.463 1.00 88.31 662 ILE A O 1
ATOM 4954 N N . PRO A 1 663 ? 14.530 -25.573 -3.802 1.00 85.50 663 PRO A N 1
ATOM 4955 C CA . PRO A 1 663 ? 15.779 -24.822 -3.754 1.00 85.50 663 PRO A CA 1
ATOM 4956 C C . PRO A 1 663 ? 15.598 -23.430 -4.368 1.00 85.50 663 PRO A C 1
ATOM 4958 O O . PRO A 1 663 ? 15.231 -23.316 -5.537 1.00 85.50 663 PRO A O 1
ATOM 4961 N N . GLY A 1 664 ? 15.897 -22.389 -3.593 1.00 83.06 664 GLY A N 1
ATOM 4962 C CA . GLY A 1 664 ? 15.797 -20.994 -4.031 1.00 83.06 664 GLY A CA 1
ATOM 4963 C C . GLY A 1 664 ? 14.680 -20.194 -3.362 1.00 83.06 664 GLY A C 1
ATOM 4964 O O . GLY A 1 664 ? 14.697 -18.978 -3.495 1.00 83.06 664 GLY A O 1
ATOM 4965 N N . ILE A 1 665 ? 13.772 -20.829 -2.614 1.00 86.06 665 ILE A N 1
ATOM 4966 C CA . ILE A 1 665 ? 12.854 -20.122 -1.706 1.00 86.06 665 ILE A CA 1
ATOM 4967 C C . ILE A 1 665 ? 13.621 -19.742 -0.428 1.00 86.06 665 ILE A C 1
ATOM 4969 O O . ILE A 1 665 ? 14.358 -20.573 0.108 1.00 86.06 665 ILE A O 1
ATOM 4973 N N . GLU A 1 666 ? 13.492 -18.491 0.018 1.00 80.81 666 GLU A N 1
ATOM 4974 C CA . GLU A 1 666 ? 14.118 -17.968 1.242 1.00 80.81 666 GLU A CA 1
ATOM 4975 C C . GLU A 1 666 ? 13.155 -17.996 2.426 1.00 80.81 666 GLU A C 1
ATOM 4977 O O . GLU A 1 666 ? 13.428 -18.681 3.410 1.00 80.81 666 GLU A O 1
ATOM 4982 N N . LYS A 1 667 ? 12.013 -17.315 2.298 1.00 79.06 667 LYS A N 1
ATOM 4983 C CA . LYS A 1 667 ? 10.926 -17.300 3.280 1.00 79.06 667 LYS A CA 1
ATOM 4984 C C . LYS A 1 667 ? 9.645 -17.790 2.614 1.00 79.06 667 LYS A C 1
ATOM 4986 O O . LYS A 1 667 ? 9.401 -17.523 1.436 1.00 79.06 667 LYS A O 1
ATOM 4991 N N . LEU A 1 668 ? 8.850 -18.530 3.372 1.00 85.06 668 LEU A N 1
ATOM 4992 C CA . LEU A 1 668 ? 7.545 -19.029 2.970 1.00 85.06 668 LEU A CA 1
ATOM 4993 C C . LEU A 1 668 ? 6.541 -18.606 4.037 1.00 85.06 668 LEU A C 1
ATOM 4995 O O . LEU A 1 668 ? 6.659 -19.047 5.175 1.00 85.06 668 LEU A O 1
ATOM 4999 N N . ASP A 1 669 ? 5.574 -17.789 3.648 1.00 84.25 669 ASP A N 1
ATOM 5000 C CA . ASP A 1 669 ? 4.441 -17.377 4.470 1.00 84.25 669 ASP A CA 1
ATOM 5001 C C . ASP A 1 669 ? 3.189 -18.066 3.913 1.00 84.25 669 ASP A C 1
ATOM 5003 O O . ASP A 1 669 ? 2.905 -18.088 2.710 1.00 84.25 669 ASP A O 1
ATOM 5007 N N . ASN A 1 670 ? 2.474 -18.741 4.804 1.00 85.50 670 ASN A N 1
ATOM 5008 C CA . ASN A 1 670 ? 1.325 -19.564 4.455 1.00 85.50 670 ASN A CA 1
ATOM 5009 C C . ASN A 1 670 ? 0.010 -18.749 4.377 1.00 85.50 670 ASN A C 1
ATOM 5011 O O . ASN A 1 670 ? -1.038 -19.312 4.056 1.00 85.50 670 ASN A O 1
ATOM 5015 N N . GLY A 1 671 ? 0.056 -17.444 4.644 1.00 79.50 671 GLY A N 1
ATOM 5016 C CA . GLY A 1 671 ? -1.063 -16.507 4.627 1.00 79.50 671 GLY A CA 1
ATOM 5017 C C . GLY A 1 671 ? -2.005 -16.626 5.819 1.00 79.50 671 GLY A C 1
ATOM 5018 O O . GLY A 1 671 ? -3.105 -16.071 5.777 1.00 79.50 671 GLY A O 1
ATOM 5019 N N . LEU A 1 672 ? -1.639 -17.419 6.830 1.00 77.62 672 LEU A N 1
ATOM 5020 C CA . LEU A 1 672 ? -2.428 -17.693 8.032 1.00 77.62 672 LEU A CA 1
ATOM 5021 C C . LEU A 1 672 ? -1.741 -17.204 9.305 1.00 77.62 672 LEU A C 1
ATOM 5023 O O . LEU A 1 672 ? -2.236 -17.521 10.382 1.00 77.62 672 LEU A O 1
ATOM 5027 N N . ASP A 1 673 ? -0.628 -16.488 9.192 1.00 61.97 673 ASP A N 1
ATOM 5028 C CA . ASP A 1 673 ? 0.172 -16.074 10.348 1.00 61.97 673 ASP A CA 1
ATOM 5029 C C . ASP A 1 673 ? -0.534 -14.959 11.150 1.00 61.97 673 ASP A C 1
ATOM 5031 O O . ASP A 1 673 ? -0.264 -14.753 12.326 1.00 61.97 673 ASP A O 1
ATOM 5035 N N . ASP A 1 674 ? -1.548 -14.325 10.556 1.00 63.62 674 ASP A N 1
ATOM 5036 C CA . ASP A 1 674 ? -2.349 -13.267 11.166 1.00 63.62 674 ASP A CA 1
ATOM 5037 C C . ASP A 1 674 ? -3.735 -13.797 11.599 1.00 63.62 674 ASP A C 1
ATOM 5039 O O . ASP A 1 674 ? -4.789 -13.537 11.000 1.00 63.62 674 ASP A O 1
ATOM 5043 N N . MET A 1 675 ? -3.728 -14.651 12.626 1.00 70.12 675 MET A N 1
ATOM 5044 C CA . MET A 1 675 ? -4.940 -15.177 13.262 1.00 70.12 675 MET A CA 1
ATOM 5045 C C . MET A 1 675 ? -5.220 -14.423 14.550 1.00 70.12 675 MET A C 1
ATOM 5047 O O . MET A 1 675 ? -4.394 -14.365 15.453 1.00 70.12 675 MET A O 1
ATOM 5051 N N . THR A 1 676 ? -6.437 -13.915 14.689 1.00 71.44 676 THR A N 1
ATOM 5052 C CA . THR A 1 676 ? -6.875 -13.315 15.943 1.00 71.44 676 THR A CA 1
ATOM 5053 C C . THR A 1 676 ? -7.484 -14.389 16.835 1.00 71.44 676 THR A C 1
ATOM 5055 O O . THR A 1 676 ? -8.403 -15.117 16.436 1.00 71.44 676 THR A O 1
ATOM 5058 N N . LYS A 1 677 ? -7.008 -14.463 18.082 1.00 75.56 677 LYS A N 1
ATOM 5059 C CA . LYS A 1 677 ? -7.664 -15.249 19.130 1.00 75.56 677 LYS A CA 1
ATOM 5060 C C . LYS A 1 677 ? -9.033 -14.640 19.414 1.00 75.56 677 LYS A C 1
ATOM 5062 O O . LYS A 1 677 ? -9.162 -13.496 19.838 1.00 75.56 677 LYS A O 1
ATOM 5067 N N . THR A 1 678 ? -10.077 -15.419 19.176 1.00 80.38 678 THR A N 1
ATOM 5068 C CA . THR A 1 678 ? -11.472 -15.026 19.367 1.00 80.38 678 THR A CA 1
ATOM 5069 C C . THR A 1 678 ? -12.114 -15.902 20.433 1.00 80.38 678 THR A C 1
ATOM 5071 O O . THR A 1 678 ? -11.977 -17.125 20.440 1.00 80.38 678 THR A O 1
ATOM 5074 N N . MET A 1 679 ? -12.855 -15.277 21.348 1.00 86.19 679 MET A N 1
ATOM 5075 C CA . MET A 1 679 ? -13.660 -15.992 22.336 1.00 86.19 679 MET A CA 1
ATOM 5076 C C . MET A 1 679 ? -15.113 -16.032 21.875 1.00 86.19 679 MET A C 1
ATOM 5078 O O . MET A 1 679 ? -15.850 -15.048 21.968 1.00 86.19 679 MET A O 1
ATOM 5082 N N . LYS A 1 680 ? -15.554 -17.190 21.386 1.00 88.50 680 LYS A N 1
ATOM 5083 C CA . LYS A 1 680 ? -16.915 -17.382 20.898 1.00 88.50 680 LYS A CA 1
ATOM 5084 C C . LYS A 1 680 ? -17.841 -17.818 22.026 1.00 88.50 680 LYS A C 1
ATOM 5086 O O . LYS A 1 680 ? -17.743 -18.926 22.553 1.00 88.50 680 LYS A O 1
ATOM 5091 N N . ILE A 1 681 ? -18.796 -16.952 22.365 1.00 90.88 681 ILE A N 1
ATOM 5092 C CA . ILE A 1 681 ? -19.821 -17.227 23.379 1.00 90.88 681 ILE A CA 1
ATOM 5093 C C . ILE A 1 681 ? -21.071 -17.795 22.694 1.00 90.88 681 ILE A C 1
ATOM 5095 O O . ILE A 1 681 ? -21.935 -17.071 22.194 1.00 90.88 681 ILE A O 1
ATOM 5099 N N . ASN A 1 682 ? -21.185 -19.122 22.667 1.00 92.12 682 ASN A N 1
ATOM 5100 C CA . ASN A 1 682 ? -22.319 -19.825 22.075 1.00 92.12 682 ASN A CA 1
ATOM 5101 C C . ASN A 1 682 ? -23.462 -19.961 23.099 1.00 92.12 682 ASN A C 1
ATOM 5103 O O . ASN A 1 682 ? -23.479 -20.864 23.938 1.00 92.12 682 ASN A O 1
ATOM 5107 N N . VAL A 1 683 ? -24.464 -19.079 23.021 1.00 93.94 683 VAL A N 1
ATOM 5108 C CA . VAL A 1 683 ? -25.649 -19.135 23.897 1.00 93.94 683 VAL A CA 1
ATOM 5109 C C . VAL A 1 683 ? -26.542 -20.327 23.531 1.00 93.94 683 VAL A C 1
ATOM 5111 O O . VAL A 1 683 ? -27.083 -20.423 22.422 1.00 93.94 683 VAL A O 1
ATOM 5114 N N . ASN A 1 684 ? -26.772 -21.230 24.485 1.00 93.94 684 ASN A N 1
ATOM 5115 C CA . ASN A 1 684 ? -27.701 -22.339 24.321 1.00 93.94 684 ASN A CA 1
ATOM 5116 C C . ASN A 1 684 ? -29.143 -21.823 24.388 1.00 93.94 684 ASN A C 1
ATOM 5118 O O . ASN A 1 684 ? -29.712 -21.642 25.464 1.00 93.94 684 ASN A O 1
ATOM 5122 N N . LYS A 1 685 ? -29.757 -21.648 23.214 1.00 93.19 685 LYS A N 1
ATOM 5123 C CA . LYS A 1 685 ? -31.121 -21.116 23.061 1.00 93.19 685 LYS A CA 1
ATOM 5124 C C . LYS A 1 685 ? -32.171 -21.839 23.907 1.00 93.19 685 LYS A C 1
ATOM 5126 O O . LYS A 1 685 ? -33.117 -21.201 24.348 1.00 93.19 685 LYS A O 1
ATOM 5131 N N . LYS A 1 686 ? -32.028 -23.153 24.125 1.00 92.12 686 LYS A N 1
ATOM 5132 C CA . LYS A 1 686 ? -32.991 -23.930 24.916 1.00 92.12 686 LYS A CA 1
ATOM 5133 C C . LYS A 1 686 ? -32.853 -23.614 26.404 1.00 92.12 686 LYS A C 1
ATOM 5135 O O . LYS A 1 686 ? -33.840 -23.251 27.023 1.00 92.12 686 LYS A O 1
ATOM 5140 N N . LYS A 1 687 ? -31.627 -23.672 26.936 1.00 91.44 687 LYS A N 1
ATOM 5141 C CA . LYS A 1 687 ? -31.363 -23.326 28.339 1.00 91.44 687 LYS A CA 1
ATOM 5142 C C . LYS A 1 687 ? -31.699 -21.866 28.633 1.00 91.44 687 LYS A C 1
ATOM 5144 O O . LYS A 1 687 ? -32.340 -21.590 29.631 1.00 91.44 687 LYS A O 1
ATOM 5149 N N . ALA A 1 688 ? -31.321 -20.940 27.750 1.00 90.38 688 ALA A N 1
ATOM 5150 C CA . ALA A 1 688 ? -31.671 -19.528 27.896 1.00 90.38 688 ALA A CA 1
ATOM 5151 C C . ALA A 1 688 ? -33.199 -19.323 27.929 1.00 90.38 688 ALA A C 1
ATOM 5153 O O . ALA A 1 688 ? -33.700 -18.597 28.783 1.00 90.38 688 ALA A O 1
ATOM 5154 N N . ALA A 1 689 ? -33.951 -20.032 27.077 1.00 88.75 689 ALA A N 1
ATOM 5155 C CA . ALA A 1 689 ? -35.412 -19.968 27.060 1.00 88.75 689 ALA A CA 1
ATOM 5156 C C . ALA A 1 689 ? -36.079 -20.567 28.312 1.00 88.75 689 ALA A C 1
ATOM 5158 O O . ALA A 1 689 ? -37.156 -20.094 28.685 1.00 88.75 689 ALA A O 1
ATOM 5159 N N . ASP A 1 690 ? -35.459 -21.557 28.968 1.00 88.62 690 ASP A N 1
ATOM 5160 C CA . ASP A 1 690 ? -35.929 -22.087 30.259 1.00 88.62 690 ASP A CA 1
ATOM 5161 C C . ASP A 1 690 ? -35.903 -20.989 31.342 1.00 88.62 690 ASP A C 1
ATOM 5163 O O . ASP A 1 690 ? -36.813 -20.915 32.165 1.00 88.62 690 ASP A O 1
ATOM 5167 N N . TYR A 1 691 ? -34.935 -20.070 31.260 1.00 88.94 691 TYR A N 1
ATOM 5168 C CA . TYR A 1 691 ? -34.839 -18.862 32.089 1.00 88.94 691 TYR A CA 1
ATOM 5169 C C . TYR A 1 691 ? -35.572 -17.646 31.491 1.00 88.94 691 TYR A C 1
ATOM 5171 O O . TYR A 1 691 ? -35.467 -16.542 32.006 1.00 88.94 691 TYR A O 1
ATOM 5179 N N . GLY A 1 692 ? -36.310 -17.800 30.387 1.00 88.12 692 GLY A N 1
ATOM 5180 C CA . GLY A 1 692 ? -37.009 -16.687 29.733 1.00 88.12 692 GLY A CA 1
ATOM 5181 C C . GLY A 1 692 ? -36.102 -15.655 29.046 1.00 88.12 692 GLY A C 1
ATOM 5182 O O . GLY A 1 692 ? -36.601 -14.611 28.632 1.00 88.12 692 GLY A O 1
ATOM 5183 N N . LEU A 1 693 ? -34.810 -15.947 28.882 1.00 90.44 693 LEU A N 1
ATOM 5184 C CA . LEU A 1 693 ? -33.824 -15.066 28.258 1.00 90.44 693 LEU A CA 1
ATOM 5185 C C . LEU A 1 693 ? -33.680 -15.343 26.757 1.00 90.44 693 LEU A C 1
ATOM 5187 O O . LEU A 1 693 ? -33.663 -16.488 26.295 1.00 90.44 693 LEU A O 1
ATOM 5191 N N . THR A 1 694 ? -33.522 -14.274 25.980 1.00 91.94 694 THR A N 1
ATOM 5192 C CA . THR A 1 694 ? -33.183 -14.332 24.553 1.00 91.94 694 THR A CA 1
ATOM 5193 C C . THR A 1 694 ? -31.689 -14.120 24.328 1.00 91.94 694 THR A C 1
ATOM 5195 O O . THR A 1 694 ? -31.004 -13.506 25.138 1.00 91.94 694 THR A O 1
ATOM 5198 N N . VAL A 1 695 ? -31.176 -14.568 23.177 1.00 91.69 695 VAL A N 1
ATOM 5199 C CA . VAL A 1 695 ? -29.770 -14.332 22.796 1.00 91.69 695 VAL A CA 1
ATOM 5200 C C . VAL A 1 695 ? -29.445 -12.833 22.745 1.00 91.69 695 VAL A C 1
ATOM 5202 O O . VAL A 1 695 ? -28.359 -12.439 23.146 1.00 91.69 695 VAL A O 1
ATOM 5205 N N . ALA A 1 696 ? -30.392 -11.996 22.306 1.00 88.56 696 ALA A N 1
ATOM 5206 C CA . ALA A 1 696 ? -30.211 -10.546 22.246 1.00 88.56 696 ALA A CA 1
ATOM 5207 C C . ALA A 1 696 ? -30.097 -9.907 23.640 1.00 88.56 696 ALA A C 1
ATOM 5209 O O . ALA A 1 696 ? -29.276 -9.019 23.833 1.00 88.56 696 ALA A O 1
ATOM 5210 N N . GLN A 1 697 ? -30.875 -10.381 24.617 1.00 87.88 697 GLN A N 1
ATOM 5211 C CA . GLN A 1 697 ? -30.759 -9.920 26.005 1.00 87.88 697 GLN A CA 1
ATOM 5212 C C . GLN A 1 697 ? -29.425 -10.342 26.623 1.00 87.88 697 GLN A C 1
ATOM 5214 O O . GLN A 1 697 ? -28.765 -9.518 27.240 1.00 87.88 697 GLN A O 1
ATOM 5219 N N . VAL A 1 698 ? -28.991 -11.588 26.389 1.00 89.81 698 VAL A N 1
ATOM 5220 C CA . VAL A 1 698 ? -27.673 -12.063 26.842 1.00 89.81 698 VAL A CA 1
ATOM 5221 C C . VAL A 1 698 ? -26.548 -11.226 26.226 1.00 89.81 698 VAL A C 1
ATOM 5223 O O . VAL A 1 698 ? -25.630 -10.830 26.934 1.00 89.81 698 VAL A O 1
ATOM 5226 N N . PHE A 1 699 ? -26.637 -10.912 24.929 1.00 89.75 699 PHE A N 1
ATOM 5227 C CA . PHE A 1 699 ? -25.698 -10.007 24.264 1.00 89.75 699 PHE A CA 1
ATOM 5228 C C . PHE A 1 699 ? -25.688 -8.616 24.908 1.00 89.75 699 PHE A C 1
ATOM 5230 O O . PHE A 1 699 ? -24.616 -8.110 25.209 1.00 89.75 699 PHE A O 1
ATOM 5237 N N . GLY A 1 700 ? -26.859 -8.022 25.163 1.00 84.38 700 GLY A N 1
ATOM 5238 C CA . GLY A 1 700 ? -26.959 -6.715 25.816 1.00 84.38 700 GLY A CA 1
ATOM 5239 C C . GLY A 1 700 ? -26.320 -6.695 27.207 1.00 84.38 700 GLY A C 1
ATOM 5240 O O . GLY A 1 700 ? -25.612 -5.751 27.530 1.00 84.38 700 GLY A O 1
ATOM 5241 N N . SER A 1 701 ? -26.499 -7.755 28.002 1.00 85.62 701 SER A N 1
ATOM 5242 C CA . SER A 1 701 ? -25.850 -7.881 29.313 1.00 85.62 701 SER A CA 1
ATOM 5243 C C . SER A 1 701 ? -24.330 -8.023 29.216 1.00 85.62 701 SER A C 1
ATOM 5245 O O . SER A 1 701 ? -23.622 -7.407 29.998 1.00 85.62 701 SER A O 1
ATOM 5247 N N . ILE A 1 702 ? -23.816 -8.796 28.251 1.00 87.38 702 ILE A N 1
ATOM 5248 C CA . ILE A 1 702 ? -22.364 -8.917 28.025 1.00 87.38 702 ILE A CA 1
ATOM 5249 C C . ILE A 1 702 ? -21.789 -7.582 27.538 1.00 87.38 702 ILE A C 1
ATOM 5251 O O . ILE A 1 702 ? -20.767 -7.135 28.039 1.00 87.38 702 ILE A O 1
ATOM 5255 N N . SER A 1 703 ? -22.464 -6.926 26.592 1.00 81.31 703 SER A N 1
ATOM 5256 C CA . SER A 1 703 ? -22.040 -5.639 26.035 1.00 81.31 703 SER A CA 1
ATOM 5257 C C . SER A 1 703 ? -22.041 -4.514 27.067 1.00 81.31 703 SER A C 1
ATOM 5259 O O . SER A 1 703 ? -21.295 -3.564 26.885 1.00 81.31 703 SER A O 1
ATOM 5261 N N . LYS A 1 704 ? -22.874 -4.599 28.113 1.00 77.94 704 LYS A N 1
ATOM 5262 C CA . LYS A 1 704 ? -22.864 -3.655 29.238 1.00 77.94 704 LYS A CA 1
ATOM 5263 C C . LYS A 1 704 ? -21.667 -3.836 30.157 1.00 77.94 704 LYS A C 1
ATOM 5265 O O . LYS A 1 704 ? -21.238 -2.863 30.752 1.00 77.94 704 LYS A O 1
ATOM 5270 N N . GLU A 1 705 ? -21.151 -5.051 30.294 1.00 79.81 705 GLU A N 1
ATOM 5271 C CA . GLU A 1 705 ? -20.005 -5.311 31.170 1.00 79.81 705 GLU A CA 1
ATOM 5272 C C . GLU A 1 705 ? -18.674 -4.985 30.481 1.00 79.81 705 GLU A C 1
ATOM 5274 O O . GLU A 1 705 ? -17.671 -4.761 31.142 1.00 79.81 705 GLU A O 1
ATOM 5279 N N . LEU A 1 706 ? -18.653 -4.938 29.149 1.00 81.31 706 LEU A N 1
ATOM 5280 C CA . LEU A 1 706 ? -17.474 -4.564 28.372 1.00 81.31 706 LEU A CA 1
ATOM 5281 C C . LEU A 1 706 ? -17.396 -3.045 28.184 1.00 81.31 706 LEU A C 1
ATOM 5283 O O . LEU A 1 706 ? -18.426 -2.388 28.028 1.00 81.31 706 LEU A O 1
ATOM 5287 N N . ALA A 1 707 ? -16.177 -2.499 28.155 1.00 69.25 707 ALA A N 1
ATOM 5288 C CA . ALA A 1 707 ? -15.947 -1.111 27.765 1.00 69.25 707 ALA A CA 1
ATOM 5289 C C . ALA A 1 707 ? -16.511 -0.848 26.356 1.00 69.25 707 ALA A C 1
ATOM 5291 O O . ALA A 1 707 ? -16.378 -1.674 25.444 1.00 69.25 707 ALA A O 1
ATOM 5292 N N . SER A 1 708 ? -17.182 0.293 26.176 1.00 66.19 708 SER A N 1
ATOM 5293 C CA . SER A 1 708 ? -17.743 0.659 24.875 1.00 66.19 708 SER A CA 1
ATOM 5294 C C . SER A 1 708 ? -16.620 1.064 23.929 1.00 66.19 708 SER A C 1
ATOM 5296 O O . SER A 1 708 ? -15.978 2.087 24.124 1.00 66.19 708 SER A O 1
ATOM 5298 N N . THR A 1 709 ? -16.454 0.333 22.829 1.00 63.12 709 THR A N 1
ATOM 5299 C CA . THR A 1 709 ? -15.557 0.739 21.733 1.00 63.12 709 THR A CA 1
ATOM 5300 C C . THR A 1 709 ? -16.178 1.808 20.828 1.00 63.12 709 THR A C 1
ATOM 5302 O O . THR A 1 709 ? -15.632 2.132 19.776 1.00 63.12 709 THR A O 1
ATOM 5305 N N . ARG A 1 710 ? -17.376 2.300 21.163 1.00 68.81 710 ARG A N 1
ATOM 5306 C CA . ARG A 1 710 ? -18.092 3.317 20.396 1.00 68.81 710 ARG A CA 1
ATOM 5307 C C . ARG A 1 710 ? -18.145 4.606 21.200 1.00 68.81 710 ARG A C 1
ATOM 5309 O O . ARG A 1 710 ? -18.670 4.594 22.314 1.00 68.81 710 ARG A O 1
ATOM 5316 N N . ALA A 1 711 ? -17.682 5.691 20.585 1.00 78.06 711 ALA A N 1
ATOM 5317 C CA . ALA A 1 711 ? -17.853 7.037 21.104 1.00 78.06 711 ALA A CA 1
ATOM 5318 C C . ALA A 1 711 ? -19.343 7.321 21.344 1.00 78.06 711 ALA A C 1
ATOM 5320 O O . ALA A 1 711 ? -20.190 7.082 20.473 1.00 78.06 711 ALA A O 1
ATOM 5321 N N . THR A 1 712 ? -19.660 7.800 22.541 1.00 80.69 712 THR A N 1
ATOM 5322 C CA . THR A 1 712 ? -21.012 8.206 22.923 1.00 80.69 712 THR A CA 1
ATOM 5323 C C . THR A 1 712 ? -21.397 9.474 22.172 1.00 80.69 712 THR A C 1
ATOM 5325 O O . THR A 1 712 ? -22.488 9.551 21.616 1.00 80.69 712 THR A O 1
ATOM 5328 N N . THR A 1 713 ? -20.494 10.450 22.122 1.00 85.25 713 THR A N 1
ATOM 5329 C CA . THR A 1 713 ? -20.653 11.716 21.397 1.00 85.25 713 THR A CA 1
ATOM 5330 C C . THR A 1 713 ? -19.275 12.263 21.012 1.00 85.25 713 THR A C 1
ATOM 5332 O O . THR A 1 713 ? -18.270 11.623 21.317 1.00 85.25 713 THR A O 1
ATOM 5335 N N . SER A 1 714 ? -19.209 13.417 20.353 1.00 87.25 714 SER A N 1
ATOM 5336 C CA . SER A 1 714 ? -17.954 14.084 19.990 1.00 87.25 714 SER A CA 1
ATOM 5337 C C . SER A 1 714 ? -17.980 15.565 20.366 1.00 87.25 714 SER A C 1
ATOM 5339 O O . SER A 1 714 ? -19.003 16.227 20.210 1.00 87.25 714 SER A O 1
ATOM 5341 N N . ILE A 1 715 ? -16.856 16.093 20.844 1.00 86.88 715 ILE A N 1
ATOM 5342 C CA . ILE A 1 715 ? -16.642 17.529 21.052 1.00 86.88 715 ILE A CA 1
ATOM 5343 C C . ILE A 1 715 ? -16.006 18.076 19.778 1.00 86.88 715 ILE A C 1
ATOM 5345 O O . ILE A 1 715 ? -14.865 17.731 19.469 1.00 86.88 715 ILE A O 1
ATOM 5349 N N . GLU A 1 716 ? -16.737 18.911 19.046 1.00 81.81 716 GLU A N 1
ATOM 5350 C CA . GLU A 1 716 ? -16.227 19.583 17.848 1.00 81.81 716 GLU A CA 1
ATOM 5351 C C . GLU A 1 716 ? -15.505 20.870 18.270 1.00 81.81 716 GLU A C 1
ATOM 5353 O O . GLU A 1 716 ? -16.120 21.783 18.819 1.00 81.81 716 GLU A O 1
ATOM 5358 N N . THR A 1 717 ? -14.193 20.954 18.032 1.00 78.62 717 THR A N 1
ATOM 5359 C CA . THR A 1 717 ? -13.414 22.177 18.307 1.00 78.62 717 THR A CA 1
ATOM 5360 C C . THR A 1 717 ? -12.960 22.831 17.006 1.00 78.62 717 THR A C 1
ATOM 5362 O O . THR A 1 717 ? -12.931 22.195 15.956 1.00 78.62 717 THR A O 1
ATOM 5365 N N . ASP A 1 718 ? -12.506 24.087 17.065 1.00 75.06 718 ASP A N 1
ATOM 5366 C CA . ASP A 1 718 ? -11.971 24.802 15.893 1.00 75.06 718 ASP A CA 1
ATOM 5367 C C . ASP A 1 718 ? -10.787 24.082 15.209 1.00 75.06 718 ASP A C 1
ATOM 5369 O O . ASP A 1 718 ? -10.452 24.387 14.061 1.00 75.06 718 ASP A O 1
ATOM 5373 N N . VAL A 1 719 ? -10.109 23.173 15.924 1.00 73.12 719 VAL A N 1
ATOM 5374 C CA . VAL A 1 719 ? -8.856 22.540 15.484 1.00 73.12 719 VAL A CA 1
ATOM 5375 C C . VAL A 1 719 ? -8.986 21.025 15.309 1.00 73.12 719 VAL A C 1
ATOM 5377 O O . VAL A 1 719 ? -8.403 20.483 14.368 1.00 73.12 719 VAL A O 1
ATOM 5380 N N . LYS A 1 720 ? -9.687 20.328 16.213 1.00 76.12 720 LYS A N 1
ATOM 5381 C CA . LYS A 1 720 ? -9.817 18.861 16.201 1.00 76.12 720 LYS A CA 1
ATOM 5382 C C . LYS A 1 720 ? -11.073 18.396 16.940 1.00 76.12 720 LYS A C 1
ATOM 5384 O O . LYS A 1 720 ? -11.356 18.889 18.030 1.00 76.12 720 LYS A O 1
ATOM 5389 N N . ASP A 1 721 ? -11.744 17.391 16.397 1.00 83.69 721 ASP A N 1
ATOM 5390 C CA . ASP A 1 721 ? -12.868 16.739 17.068 1.00 83.69 721 ASP A CA 1
ATOM 5391 C C . ASP A 1 721 ? -12.354 15.683 18.059 1.00 83.69 721 ASP A C 1
ATOM 5393 O O . ASP A 1 721 ? -11.415 14.936 17.758 1.00 83.69 721 ASP A O 1
ATOM 5397 N N . PHE A 1 722 ? -12.946 15.631 19.252 1.00 85.44 722 PHE A N 1
ATOM 5398 C CA . PHE A 1 722 ? -12.616 14.647 20.285 1.00 85.44 722 PHE A CA 1
ATOM 5399 C C . PHE A 1 722 ? -13.783 13.691 20.496 1.00 85.44 722 PHE A C 1
ATOM 5401 O O . PHE A 1 722 ? -14.869 14.119 20.881 1.00 85.44 722 PHE A O 1
ATOM 5408 N N . ASP A 1 723 ? -13.544 12.397 20.307 1.00 87.75 723 ASP A N 1
ATOM 5409 C CA . ASP A 1 723 ? -14.510 11.363 20.663 1.00 87.75 723 ASP A CA 1
ATOM 5410 C C . ASP A 1 723 ? -14.624 11.238 22.189 1.00 87.75 723 ASP A C 1
ATOM 5412 O O . ASP A 1 723 ? -13.626 11.174 22.909 1.00 87.75 723 ASP A O 1
ATOM 5416 N N . VAL A 1 724 ? -15.859 11.203 22.689 1.00 88.00 724 VAL A N 1
ATOM 5417 C CA . VAL A 1 724 ? -16.175 11.082 24.114 1.00 88.00 724 VAL A CA 1
ATOM 5418 C C . VAL A 1 724 ? -16.626 9.658 24.404 1.00 88.00 724 VAL A C 1
ATOM 5420 O O . VAL A 1 724 ? -17.674 9.213 23.924 1.00 88.00 724 VAL A O 1
ATOM 5423 N N . PHE A 1 725 ? -15.856 8.956 25.228 1.00 87.19 725 PHE A N 1
ATOM 5424 C CA . PHE A 1 725 ? -16.166 7.612 25.708 1.00 87.19 725 PHE A CA 1
ATOM 5425 C C . PHE A 1 725 ? -16.691 7.678 27.141 1.00 87.19 725 PHE A C 1
ATOM 5427 O O . PHE A 1 725 ? -16.206 8.458 27.958 1.00 87.19 725 PHE A O 1
ATOM 5434 N N . VAL A 1 726 ? -17.699 6.859 27.436 1.00 86.00 726 VAL A N 1
ATOM 5435 C CA . VAL A 1 726 ? -18.278 6.737 28.776 1.00 86.00 726 VAL A CA 1
ATOM 5436 C C . VAL A 1 726 ? -18.120 5.296 29.218 1.00 86.00 726 VAL A C 1
ATOM 5438 O O . VAL A 1 726 ? -18.706 4.382 28.633 1.00 86.00 726 VAL A O 1
ATOM 5441 N N . GLU A 1 727 ? -17.341 5.105 30.268 1.00 82.69 727 GLU A N 1
ATOM 5442 C CA . GLU A 1 727 ? -17.076 3.806 30.864 1.00 82.69 727 GLU A CA 1
ATOM 5443 C C . GLU A 1 727 ? -17.015 3.919 32.385 1.00 82.69 727 GLU A C 1
ATOM 5445 O O . GLU A 1 727 ? -16.905 5.003 32.957 1.00 82.69 727 GLU A O 1
ATOM 5450 N N . THR A 1 728 ? -17.124 2.777 33.048 1.00 81.00 728 THR A N 1
ATOM 5451 C CA . THR A 1 728 ? -16.909 2.646 34.488 1.00 81.00 728 THR A CA 1
ATOM 5452 C C . THR A 1 728 ? -15.544 2.021 34.749 1.00 81.00 728 THR A C 1
ATOM 5454 O O . THR A 1 728 ? -15.103 1.177 33.970 1.00 81.00 728 THR A O 1
ATOM 5457 N N . ASP A 1 729 ? -14.932 2.320 35.901 1.00 75.81 729 ASP A N 1
ATOM 5458 C CA . ASP A 1 729 ? -13.652 1.714 36.318 1.00 75.81 729 ASP A CA 1
ATOM 5459 C C . ASP A 1 729 ? -13.657 0.177 36.228 1.00 75.81 729 ASP A C 1
ATOM 5461 O O . ASP A 1 729 ? -12.638 -0.452 35.963 1.00 75.81 729 ASP A O 1
ATOM 5465 N N . LYS A 1 730 ? -14.825 -0.450 36.433 1.00 72.06 730 LYS A N 1
ATOM 5466 C CA . LYS A 1 730 ? -14.980 -1.906 36.342 1.00 72.06 730 LYS A CA 1
ATOM 5467 C C . LYS A 1 730 ? -14.905 -2.427 34.911 1.00 72.06 730 LYS A C 1
ATOM 5469 O O . LYS A 1 730 ? -14.336 -3.494 34.723 1.00 72.06 730 LYS A O 1
ATOM 5474 N N . GLN A 1 731 ? -15.478 -1.713 33.938 1.00 74.69 731 GLN A N 1
ATOM 5475 C CA . GLN A 1 731 ? -15.519 -2.126 32.527 1.00 74.69 731 GLN A CA 1
ATOM 5476 C C . GLN A 1 731 ? -14.122 -2.152 31.889 1.00 74.69 731 GLN A C 1
ATOM 5478 O O . GLN A 1 731 ? -13.869 -2.996 31.030 1.00 74.69 731 GLN A O 1
ATOM 5483 N N . ALA A 1 732 ? -13.218 -1.276 32.339 1.00 63.84 732 ALA A N 1
ATOM 5484 C CA . ALA A 1 732 ? -11.849 -1.174 31.833 1.00 63.84 732 ALA A CA 1
ATOM 5485 C C . ALA A 1 732 ? -10.968 -2.397 32.176 1.00 63.84 732 ALA A C 1
ATOM 5487 O O . ALA A 1 732 ? -10.017 -2.693 31.458 1.00 63.84 732 ALA A O 1
ATOM 5488 N N . GLU A 1 733 ? -11.292 -3.141 33.242 1.00 69.56 733 GLU A N 1
ATOM 5489 C CA . GLU A 1 733 ? -10.493 -4.284 33.721 1.00 69.56 733 GLU A CA 1
ATOM 5490 C C . GLU A 1 733 ? -11.145 -5.656 33.460 1.00 69.56 733 GLU A C 1
ATOM 5492 O O . GLU A 1 733 ? -10.634 -6.684 33.912 1.00 69.56 733 GLU A O 1
ATOM 5497 N N . VAL A 1 734 ? -12.283 -5.714 32.756 1.00 80.25 734 VAL A N 1
ATOM 5498 C CA . VAL A 1 734 ? -13.039 -6.968 32.604 1.00 80.25 734 VAL A CA 1
ATOM 5499 C C . VAL A 1 734 ? -12.255 -8.003 31.814 1.00 80.25 734 VAL A C 1
ATOM 5501 O O . VAL A 1 734 ? -12.001 -7.863 30.618 1.00 80.25 734 VAL A O 1
ATOM 5504 N N . THR A 1 735 ? -11.949 -9.120 32.472 1.00 82.62 735 THR A N 1
ATOM 5505 C CA . THR A 1 735 ? -11.313 -10.266 31.823 1.00 82.62 735 THR A CA 1
ATOM 5506 C C . THR A 1 735 ? -12.347 -11.263 31.294 1.00 82.62 735 THR A C 1
ATOM 5508 O O . THR A 1 735 ? -13.499 -11.325 31.736 1.00 82.62 735 THR A O 1
ATOM 5511 N N . ILE A 1 736 ? -11.926 -12.146 30.381 1.00 81.81 736 ILE A N 1
ATOM 5512 C CA . ILE A 1 736 ? -12.765 -13.262 29.907 1.00 81.81 736 ILE A CA 1
ATOM 5513 C C . ILE A 1 736 ? -13.246 -14.141 31.077 1.00 81.81 736 ILE A C 1
ATOM 5515 O O . ILE A 1 736 ? -14.362 -14.670 31.053 1.00 81.81 736 ILE A O 1
ATOM 5519 N N . ASP A 1 737 ? -12.424 -14.317 32.111 1.00 84.75 737 ASP A N 1
ATOM 5520 C CA . ASP A 1 737 ? -12.798 -15.112 33.279 1.00 84.75 737 ASP A CA 1
ATOM 5521 C C . ASP A 1 737 ? -13.850 -14.426 34.157 1.00 84.75 737 ASP A C 1
ATOM 5523 O O . ASP A 1 737 ? -14.619 -15.116 34.836 1.00 84.75 737 ASP A O 1
ATOM 5527 N N . ASP A 1 738 ? -13.946 -13.100 34.101 1.00 85.06 738 ASP A N 1
ATOM 5528 C CA . ASP A 1 738 ? -15.014 -12.342 34.749 1.00 85.06 738 ASP A CA 1
ATOM 5529 C C . ASP A 1 738 ? -16.321 -12.469 33.964 1.00 85.06 738 ASP A C 1
ATOM 5531 O O . ASP A 1 738 ? -17.359 -12.770 34.558 1.00 85.06 738 ASP A O 1
ATOM 5535 N N . LEU A 1 739 ? -16.265 -12.452 32.625 1.00 85.38 739 LEU A N 1
ATOM 5536 C CA . LEU A 1 739 ? -17.428 -12.762 31.781 1.00 85.38 739 LEU A CA 1
ATOM 5537 C C . LEU A 1 739 ? -17.992 -14.169 32.050 1.00 85.38 739 LEU A C 1
ATOM 5539 O O . LEU A 1 739 ? -19.206 -14.364 32.069 1.00 85.38 739 LEU A O 1
ATOM 5543 N N . LYS A 1 740 ? -17.150 -15.176 32.321 1.00 84.81 740 LYS A N 1
ATOM 5544 C CA . LYS A 1 740 ? -17.625 -16.535 32.676 1.00 84.81 740 LYS A CA 1
ATOM 5545 C C . LYS A 1 740 ? -18.417 -16.575 33.988 1.00 84.81 740 LYS A C 1
ATOM 5547 O O . LYS A 1 740 ? -19.270 -17.459 34.166 1.00 84.81 740 LYS A O 1
ATOM 5552 N N . LYS A 1 741 ? -18.115 -15.652 34.904 1.00 87.38 741 LYS A N 1
ATOM 5553 C CA . LYS A 1 741 ? -18.780 -15.481 36.204 1.00 87.38 741 LYS A CA 1
ATOM 5554 C C . LYS A 1 741 ? -19.941 -14.488 36.141 1.00 87.38 741 LYS A C 1
ATOM 5556 O O . LYS A 1 741 ? -20.655 -14.375 37.136 1.00 87.38 741 LYS A O 1
ATOM 5561 N N . LEU A 1 742 ? -20.143 -13.822 35.000 1.00 88.00 742 LEU A N 1
ATOM 5562 C CA . LEU A 1 742 ? -21.217 -12.859 34.800 1.00 88.00 742 LEU A CA 1
ATOM 5563 C C . LEU A 1 742 ? -22.558 -13.493 35.156 1.00 88.00 742 LEU A C 1
ATOM 5565 O O . LEU A 1 742 ? -22.891 -14.597 34.708 1.00 88.00 742 LEU A O 1
ATOM 5569 N N . LYS A 1 743 ? -23.323 -12.781 35.972 1.00 90.19 743 LYS A N 1
ATOM 5570 C CA . LYS A 1 743 ? -24.653 -13.192 36.390 1.00 90.19 743 LYS A CA 1
ATOM 5571 C C . LYS A 1 743 ? -25.689 -12.429 35.591 1.00 90.19 743 LYS A C 1
ATOM 5573 O O . LYS A 1 743 ? -25.609 -11.218 35.451 1.00 90.19 743 LYS A O 1
ATOM 5578 N N . LEU A 1 744 ? -26.653 -13.165 35.065 1.00 88.06 744 LEU A N 1
ATOM 5579 C CA . LEU A 1 744 ? -27.745 -12.626 34.280 1.00 88.06 744 LEU A CA 1
ATOM 5580 C C . LEU A 1 744 ? -29.016 -12.693 35.105 1.00 88.06 744 LEU A C 1
ATOM 5582 O O . LEU A 1 744 ? -29.391 -13.762 35.594 1.00 88.06 744 LEU A O 1
ATOM 5586 N N . GLU A 1 745 ? -29.679 -11.557 35.237 1.00 87.56 745 GLU A N 1
ATOM 5587 C CA . GLU A 1 745 ? -30.979 -11.486 35.880 1.00 87.56 745 GLU A CA 1
ATOM 5588 C C . GLU A 1 745 ? -32.062 -12.055 34.966 1.00 87.56 745 GLU A C 1
ATOM 5590 O O . GLU A 1 745 ? -32.097 -11.802 33.760 1.00 87.56 745 GLU A O 1
ATOM 5595 N N . TYR A 1 746 ? -32.966 -12.835 35.543 1.00 86.31 746 TYR A N 1
ATOM 5596 C CA . TYR A 1 746 ? -34.155 -13.329 34.872 1.00 86.31 746 TYR A CA 1
ATOM 5597 C C . TYR A 1 746 ? -35.342 -13.343 35.829 1.00 86.31 746 TYR A C 1
ATOM 5599 O O . TYR A 1 746 ? -35.188 -13.483 37.042 1.00 86.31 746 TYR A O 1
ATOM 5607 N N . VAL A 1 747 ? -36.545 -13.226 35.274 1.00 84.38 747 VAL A N 1
ATOM 5608 C CA . VAL A 1 747 ? -37.783 -13.357 36.046 1.00 84.38 747 VAL A CA 1
ATOM 5609 C C . VAL A 1 747 ? -38.203 -14.819 36.027 1.00 84.38 747 VAL A C 1
ATOM 5611 O O . VAL A 1 747 ? -38.528 -15.374 34.972 1.00 84.38 747 VAL A O 1
ATOM 5614 N N . ASP A 1 748 ? -38.179 -15.452 37.194 1.00 80.75 748 ASP A N 1
ATOM 5615 C CA . ASP A 1 748 ? -38.619 -16.830 37.347 1.00 80.75 748 ASP A CA 1
ATOM 5616 C C . ASP A 1 748 ? -40.140 -16.915 37.154 1.00 80.75 748 ASP A C 1
ATOM 5618 O O . ASP A 1 748 ? -40.919 -16.154 37.727 1.00 80.75 748 ASP A O 1
ATOM 5622 N N . ARG A 1 749 ? -40.575 -17.841 36.296 1.00 75.31 749 ARG A N 1
ATOM 5623 C CA . ARG A 1 749 ? -41.983 -17.986 35.911 1.00 75.31 749 ARG A CA 1
ATOM 5624 C C . ARG A 1 749 ? -42.856 -18.602 37.005 1.00 75.31 749 ARG A C 1
ATOM 5626 O O . ARG A 1 749 ? -44.076 -18.499 36.898 1.00 75.31 749 ARG A O 1
ATOM 5633 N N . GLU A 1 750 ? -42.275 -19.271 37.999 1.00 76.50 750 GLU A N 1
ATOM 5634 C CA . GLU A 1 750 ? -43.032 -19.933 39.065 1.00 76.50 750 GLU A CA 1
ATOM 5635 C C . GLU A 1 750 ? -43.400 -18.978 40.202 1.00 76.50 750 GLU A C 1
ATOM 5637 O O . GLU A 1 750 ? -44.524 -19.031 40.704 1.00 76.50 750 GLU A O 1
ATOM 5642 N N . ASP A 1 751 ? -42.481 -18.097 40.601 1.00 79.12 751 ASP A N 1
ATOM 5643 C CA . ASP A 1 751 ? -42.675 -17.170 41.721 1.00 79.12 751 ASP A CA 1
ATOM 5644 C C . ASP A 1 751 ? -42.680 -15.688 41.314 1.00 79.12 751 ASP A C 1
ATOM 5646 O O . ASP A 1 751 ? -42.949 -14.835 42.162 1.00 79.12 751 ASP A O 1
ATOM 5650 N N . ASN A 1 752 ? -42.481 -15.380 40.024 1.00 77.25 752 ASN A N 1
ATOM 5651 C CA . ASN A 1 752 ? -42.470 -14.024 39.464 1.00 77.25 752 ASN A CA 1
ATOM 5652 C C . ASN A 1 752 ? -41.427 -13.108 40.132 1.00 77.25 752 ASN A C 1
ATOM 5654 O O . ASN A 1 752 ? -41.597 -11.889 40.173 1.00 77.25 752 ASN A O 1
ATOM 5658 N N . LYS A 1 753 ? -40.358 -13.699 40.683 1.00 80.19 753 LYS A N 1
ATOM 5659 C CA . LYS A 1 753 ? -39.252 -12.981 41.320 1.00 80.19 753 LYS A CA 1
ATOM 5660 C C . LYS A 1 753 ? -38.040 -12.930 40.401 1.00 80.19 753 LYS A C 1
ATOM 5662 O O . LYS A 1 753 ? -37.750 -13.890 39.686 1.00 80.19 753 LYS A O 1
ATOM 5667 N N . THR A 1 754 ? -37.303 -11.827 40.470 1.00 83.06 754 THR A N 1
ATOM 5668 C CA . THR A 1 754 ? -35.996 -11.701 39.821 1.00 83.06 754 THR A CA 1
ATOM 5669 C C . THR A 1 754 ? -34.995 -12.625 40.514 1.00 83.06 754 THR A C 1
ATOM 5671 O O . THR A 1 754 ? -34.859 -12.613 41.739 1.00 83.06 754 THR A O 1
ATOM 5674 N N . LYS A 1 755 ? -34.320 -13.465 39.732 1.00 87.31 755 LYS A N 1
ATOM 5675 C CA . LYS A 1 755 ? -33.241 -14.359 40.164 1.00 87.31 755 LYS A CA 1
ATOM 5676 C C . LYS A 1 755 ? -32.057 -14.206 39.221 1.00 87.31 755 LYS A C 1
ATOM 5678 O O . LYS A 1 755 ? -32.196 -13.733 38.101 1.00 87.31 755 LYS A O 1
ATOM 5683 N N . GLU A 1 756 ? -30.895 -14.662 39.665 1.00 90.06 756 GLU A N 1
ATOM 5684 C CA . GLU A 1 756 ? -29.666 -14.627 38.877 1.00 90.06 756 GLU A CA 1
ATOM 5685 C C . GLU A 1 756 ? -29.315 -16.021 38.344 1.00 90.06 756 GLU A C 1
ATOM 5687 O O . GLU A 1 756 ? -29.482 -17.034 39.033 1.00 90.06 756 GLU A O 1
ATOM 5692 N N . VAL A 1 757 ? -28.775 -16.083 37.129 1.00 89.88 757 VAL A N 1
ATOM 5693 C CA . VAL A 1 757 ? -28.160 -17.285 36.556 1.00 89.88 757 VAL A CA 1
ATOM 5694 C C . VAL A 1 757 ? -26.781 -16.950 35.995 1.00 89.88 757 VAL A C 1
ATOM 5696 O O . VAL A 1 757 ? -26.612 -15.963 35.288 1.00 89.88 757 VAL A O 1
ATOM 5699 N N . ASN A 1 758 ? -25.774 -17.779 36.281 1.00 90.38 758 ASN A N 1
ATOM 5700 C CA . ASN A 1 758 ? -24.436 -17.580 35.715 1.00 90.38 758 ASN A CA 1
ATOM 5701 C C . ASN A 1 758 ? -24.465 -17.790 34.193 1.00 90.38 758 ASN A C 1
ATOM 5703 O O . ASN A 1 758 ? -25.011 -18.798 33.725 1.00 90.38 758 ASN A O 1
ATOM 5707 N N . LEU A 1 759 ? -23.791 -16.921 33.434 1.00 89.62 759 LEU A N 1
ATOM 5708 C CA . LEU A 1 759 ? -23.666 -17.007 31.976 1.00 89.62 759 LEU A CA 1
ATOM 5709 C C . LEU A 1 759 ? -23.139 -18.382 31.534 1.00 89.62 759 LEU A C 1
ATOM 5711 O O . LEU A 1 759 ? -23.684 -18.986 30.612 1.00 89.62 759 LEU A O 1
ATOM 5715 N N . SER A 1 760 ? -22.178 -18.950 32.266 1.00 90.06 760 SER A N 1
ATOM 5716 C CA . SER A 1 760 ? -21.638 -20.306 32.053 1.00 90.06 760 SER A CA 1
ATOM 5717 C C . SER A 1 760 ? -22.659 -21.450 32.156 1.00 90.06 760 SER A C 1
ATOM 5719 O O . SER A 1 760 ? -22.413 -22.550 31.660 1.00 90.06 760 SER A O 1
ATOM 5721 N N . THR A 1 761 ? -23.832 -21.223 32.752 1.00 89.50 761 THR A N 1
ATOM 5722 C CA . THR A 1 761 ? -24.909 -22.228 32.807 1.00 89.50 761 THR A CA 1
ATOM 5723 C C . THR A 1 761 ? -25.676 -22.298 31.485 1.00 89.50 761 THR A C 1
ATOM 5725 O O . THR A 1 761 ? -26.116 -23.383 31.074 1.00 89.50 761 THR A O 1
ATOM 5728 N N . ILE A 1 762 ? -25.820 -21.151 30.810 1.00 91.56 762 ILE A N 1
ATOM 5729 C CA . ILE A 1 762 ? -26.651 -20.970 29.613 1.00 91.56 762 ILE A CA 1
ATOM 5730 C C . ILE A 1 762 ? -25.845 -20.771 28.321 1.00 91.56 762 ILE A C 1
ATOM 5732 O O . ILE A 1 762 ? -26.422 -20.896 27.242 1.00 91.56 762 ILE A O 1
ATOM 5736 N N . ALA A 1 763 ? -24.539 -20.518 28.401 1.00 92.38 763 ALA A N 1
ATOM 5737 C CA . ALA A 1 763 ? -23.640 -20.346 27.263 1.00 92.38 763 ALA A CA 1
ATOM 5738 C C . ALA A 1 763 ? -22.376 -21.208 27.400 1.00 92.38 763 ALA A C 1
ATOM 5740 O O . ALA A 1 763 ? -21.938 -21.518 28.508 1.00 92.38 763 ALA A O 1
ATOM 5741 N N . THR A 1 764 ? -21.801 -21.605 26.264 1.00 92.50 764 THR A N 1
ATOM 5742 C CA . THR A 1 764 ? -20.476 -22.235 26.193 1.00 92.50 764 THR A CA 1
ATOM 5743 C C . THR A 1 764 ? -19.460 -21.244 25.647 1.00 92.50 764 THR A C 1
ATOM 5745 O O . THR A 1 764 ? -19.778 -20.440 24.774 1.00 92.50 764 THR A O 1
ATOM 5748 N N . PHE A 1 765 ? -18.247 -21.309 26.184 1.00 91.06 765 PHE A N 1
ATOM 5749 C CA . PHE A 1 765 ? -17.120 -20.475 25.791 1.00 91.06 765 PHE A CA 1
ATOM 5750 C C . PHE A 1 765 ? -16.171 -21.349 24.979 1.00 91.06 765 PHE A C 1
ATOM 5752 O O . PHE A 1 765 ? -15.678 -22.354 25.493 1.00 91.06 765 PHE A O 1
ATOM 5759 N N . GLU A 1 766 ? -15.985 -21.005 23.713 1.00 89.62 766 GLU A N 1
ATOM 5760 C CA . GLU A 1 766 ? -15.084 -21.695 22.797 1.00 89.62 766 GLU A CA 1
ATOM 5761 C C . GLU A 1 766 ? -14.015 -20.707 22.353 1.00 89.62 766 GLU A C 1
ATOM 5763 O O . GLU A 1 766 ? -14.324 -19.678 21.757 1.00 89.62 766 GLU A O 1
ATOM 5768 N N . GLU A 1 767 ? -12.765 -21.019 22.668 1.00 84.00 767 GLU A N 1
ATOM 5769 C CA . GLU A 1 767 ? -11.628 -20.311 22.100 1.00 84.00 767 GLU A CA 1
ATOM 5770 C C . GLU A 1 767 ? -11.433 -20.796 20.662 1.00 84.00 767 GLU A C 1
ATOM 5772 O O . GLU A 1 767 ? -11.397 -22.004 20.399 1.00 84.00 767 GLU A O 1
ATOM 5777 N N . SER A 1 768 ? -11.383 -19.856 19.728 1.00 79.12 768 SER A N 1
ATOM 5778 C CA . SER A 1 768 ? -11.166 -20.119 18.312 1.00 79.12 768 SER A CA 1
ATOM 5779 C C . SER A 1 768 ? -10.178 -19.124 17.733 1.00 79.12 768 SER A C 1
ATOM 5781 O O . SER A 1 768 ? -10.131 -17.969 18.135 1.00 79.12 768 SER A O 1
ATOM 5783 N N . GLU A 1 769 ? -9.427 -19.554 16.734 1.00 75.44 769 GLU A N 1
ATOM 5784 C CA . GLU A 1 769 ? -8.613 -18.668 15.910 1.00 75.44 769 GLU A CA 1
ATOM 5785 C C . GLU A 1 769 ? -9.385 -18.383 14.623 1.00 75.44 769 GLU A C 1
ATOM 5787 O O . GLU A 1 769 ? -9.773 -19.303 13.890 1.00 75.44 769 GLU A O 1
ATOM 5792 N N . GLU A 1 770 ? -9.667 -17.109 14.375 1.00 76.38 770 GLU A N 1
ATOM 5793 C CA . GLU A 1 770 ? -10.262 -16.645 13.126 1.00 76.38 770 GLU A CA 1
ATOM 5794 C C . GLU A 1 770 ? -9.252 -15.746 12.405 1.00 76.38 770 GLU A C 1
ATOM 5796 O O . GLU A 1 770 ? -8.400 -15.129 13.037 1.00 76.38 770 GLU A O 1
ATOM 5801 N N . LEU A 1 771 ? -9.327 -15.686 11.072 1.00 75.38 771 LEU A N 1
ATOM 5802 C CA . LEU A 1 771 ? -8.492 -14.762 10.300 1.00 75.38 771 LEU A CA 1
ATOM 5803 C C . LEU A 1 771 ? -8.751 -13.331 10.783 1.00 75.38 771 LEU A C 1
ATOM 5805 O O . LEU A 1 771 ? -9.917 -12.920 10.812 1.00 75.38 771 LEU A O 1
ATOM 5809 N N . SER A 1 772 ? -7.687 -12.585 11.089 1.00 70.94 772 SER A N 1
ATOM 5810 C CA . SER A 1 772 ? -7.752 -11.159 11.445 1.00 70.94 772 SER A CA 1
ATOM 5811 C C . SER A 1 772 ? -8.503 -10.351 10.378 1.00 70.94 772 SER A C 1
ATOM 5813 O O . SER A 1 772 ? -9.326 -9.482 10.674 1.00 70.94 772 SER A O 1
ATOM 5815 N N . GLN A 1 773 ? -8.287 -10.711 9.109 1.00 75.25 773 GLN A N 1
ATOM 5816 C CA . GLN A 1 773 ? -8.853 -10.051 7.947 1.00 75.25 773 GLN A CA 1
ATOM 5817 C C . GLN A 1 773 ? -9.458 -11.052 6.955 1.00 75.25 773 GLN A C 1
ATOM 5819 O O . GLN A 1 773 ? -8.908 -12.106 6.641 1.00 75.25 773 GLN A O 1
ATOM 5824 N N . VAL A 1 774 ? -10.613 -10.692 6.382 1.00 83.06 774 VAL A N 1
ATOM 5825 C CA . VAL A 1 774 ? -11.233 -11.459 5.291 1.00 83.06 774 VAL A CA 1
ATOM 5826 C C . VAL A 1 774 ? -11.009 -10.749 3.963 1.00 83.06 774 VAL A C 1
ATOM 5828 O O . VAL A 1 774 ? -11.815 -9.912 3.548 1.00 83.06 774 VAL A O 1
ATOM 5831 N N . LEU A 1 775 ? -9.961 -11.160 3.256 1.00 84.12 775 LEU A N 1
ATOM 5832 C CA . LEU A 1 775 ? -9.655 -10.670 1.918 1.00 84.12 775 LEU A CA 1
ATOM 5833 C C . LEU A 1 775 ? -10.648 -11.203 0.881 1.00 84.12 775 LEU A C 1
ATOM 5835 O O . LEU A 1 775 ? -11.056 -12.373 0.904 1.00 84.12 775 LEU A O 1
ATOM 5839 N N . ARG A 1 776 ? -11.083 -10.326 -0.032 1.00 88.38 776 ARG A N 1
ATOM 5840 C CA . ARG A 1 776 ? -12.047 -10.669 -1.084 1.00 88.38 776 ARG A CA 1
ATOM 5841 C C . ARG A 1 776 ? -11.659 -10.077 -2.426 1.00 88.38 776 ARG A C 1
ATOM 5843 O O . ARG A 1 776 ? -11.417 -8.884 -2.534 1.00 88.38 776 ARG A O 1
ATOM 5850 N N . THR A 1 777 ? -11.738 -10.896 -3.468 1.00 87.88 777 THR A N 1
ATOM 5851 C CA . THR A 1 777 ? -11.638 -10.457 -4.862 1.00 87.88 777 THR A CA 1
ATOM 5852 C C . THR A 1 777 ? -12.792 -11.049 -5.657 1.00 87.88 777 THR A C 1
ATOM 5854 O O . THR A 1 777 ? -13.139 -12.221 -5.488 1.00 87.88 777 THR A O 1
ATOM 5857 N N . ASN A 1 778 ? -13.458 -10.234 -6.480 1.00 88.00 778 ASN A N 1
ATOM 5858 C CA . ASN A 1 778 ? -14.636 -10.648 -7.254 1.00 88.00 778 ASN A CA 1
ATOM 5859 C C . ASN A 1 778 ? -15.700 -11.390 -6.409 1.00 88.00 778 ASN A C 1
ATOM 5861 O O . ASN A 1 778 ? -16.270 -12.391 -6.841 1.00 88.00 778 ASN A O 1
ATOM 5865 N N . GLN A 1 779 ? -15.942 -10.912 -5.180 1.00 88.50 779 GLN A N 1
ATOM 5866 C CA . GLN A 1 779 ? -16.847 -11.502 -4.173 1.00 88.50 779 GLN A CA 1
ATOM 5867 C C . GLN A 1 779 ? -16.476 -12.909 -3.657 1.00 88.50 779 GLN A C 1
ATOM 5869 O O . GLN A 1 779 ? -17.223 -13.470 -2.852 1.00 88.50 779 GLN A O 1
ATOM 5874 N N . ASN A 1 780 ? -15.333 -13.473 -4.047 1.00 88.94 780 ASN A N 1
ATOM 5875 C CA . ASN A 1 780 ? -14.785 -14.684 -3.437 1.00 88.94 780 ASN A CA 1
ATOM 5876 C C . ASN A 1 780 ? -13.774 -14.316 -2.359 1.00 88.94 780 ASN A C 1
ATOM 5878 O O . ASN A 1 780 ? -13.036 -13.345 -2.506 1.00 88.94 780 ASN A O 1
ATOM 5882 N N . ARG A 1 781 ? -13.740 -15.102 -1.281 1.00 91.69 781 ARG A N 1
ATOM 5883 C CA . ARG A 1 781 ? -12.697 -14.971 -0.263 1.00 91.69 781 ARG A CA 1
ATOM 5884 C C . ARG A 1 781 ? -11.419 -15.598 -0.799 1.00 91.69 781 ARG A C 1
ATOM 5886 O O . ARG A 1 781 ? -11.501 -16.569 -1.560 1.00 91.69 781 ARG A O 1
ATOM 5893 N N . TYR A 1 782 ? -10.274 -15.068 -0.404 1.00 91.12 782 TYR A N 1
ATOM 5894 C CA . TYR A 1 782 ? -8.998 -15.677 -0.743 1.00 91.12 782 TYR A CA 1
ATOM 5895 C C . TYR A 1 782 ? -8.000 -15.596 0.408 1.00 91.12 782 TYR A C 1
ATOM 5897 O O . TYR A 1 782 ? -8.171 -14.793 1.320 1.00 91.12 782 TYR A O 1
ATOM 5905 N N . VAL A 1 783 ? -6.997 -16.467 0.346 1.00 89.94 783 VAL A N 1
ATOM 5906 C CA . VAL A 1 783 ? -5.786 -16.450 1.175 1.00 89.94 783 VAL A CA 1
ATOM 5907 C C . VAL A 1 783 ? -4.602 -16.489 0.214 1.00 89.94 783 VAL A C 1
ATOM 5909 O O . VAL A 1 783 ? -4.660 -17.225 -0.776 1.00 89.94 783 VAL A O 1
ATOM 5912 N N . ASN A 1 784 ? -3.569 -15.692 0.478 1.00 88.75 784 ASN A N 1
ATOM 5913 C CA . ASN A 1 784 ? -2.341 -15.678 -0.310 1.00 88.75 784 ASN A CA 1
ATOM 5914 C C . ASN A 1 784 ? -1.256 -16.449 0.435 1.00 88.75 784 ASN A C 1
ATOM 5916 O O . ASN A 1 784 ? -0.926 -16.084 1.551 1.00 88.75 784 ASN A O 1
ATOM 5920 N N . VAL A 1 785 ? -0.702 -17.481 -0.193 1.00 90.31 785 VAL A N 1
ATOM 5921 C CA . VAL A 1 785 ? 0.554 -18.100 0.250 1.00 90.31 785 VAL A CA 1
ATOM 5922 C C . VAL A 1 785 ? 1.676 -17.406 -0.511 1.00 90.31 785 VAL A C 1
ATOM 5924 O O . VAL A 1 785 ? 1.690 -17.464 -1.742 1.00 90.31 785 VAL A O 1
ATOM 5927 N N . THR A 1 786 ? 2.588 -16.735 0.180 1.00 87.50 786 THR A N 1
ATOM 5928 C CA . THR A 1 786 ? 3.675 -15.958 -0.430 1.00 87.50 786 THR A CA 1
ATOM 5929 C C . THR A 1 786 ? 5.019 -16.636 -0.187 1.00 87.50 786 THR A C 1
ATOM 5931 O O . THR A 1 786 ? 5.271 -17.249 0.847 1.00 87.50 786 THR A O 1
ATOM 5934 N N . ALA A 1 787 ? 5.901 -16.576 -1.179 1.00 86.69 787 ALA A N 1
ATOM 5935 C CA . ALA A 1 787 ? 7.239 -17.136 -1.094 1.00 86.69 787 ALA A CA 1
ATOM 5936 C C . ALA A 1 787 ? 8.250 -16.140 -1.665 1.00 86.69 787 ALA A C 1
ATOM 5938 O O . ALA A 1 787 ? 8.197 -15.795 -2.852 1.00 86.69 787 ALA A O 1
ATOM 5939 N N . SER A 1 788 ? 9.189 -15.698 -0.831 1.00 81.75 788 SER A N 1
ATOM 5940 C CA . SER A 1 788 ? 10.290 -14.851 -1.276 1.00 81.75 788 SER A CA 1
ATOM 5941 C C . SER A 1 788 ? 11.381 -15.703 -1.922 1.00 81.75 788 SER A C 1
ATOM 5943 O O . SER A 1 788 ? 11.675 -16.831 -1.505 1.00 81.75 788 SER A O 1
ATOM 5945 N N . VAL A 1 789 ? 11.974 -15.176 -2.990 1.00 82.38 789 VAL A N 1
ATOM 5946 C CA . VAL A 1 789 ? 13.054 -15.848 -3.711 1.00 82.38 789 VAL A CA 1
ATOM 5947 C C . VAL A 1 789 ? 14.381 -15.356 -3.162 1.00 82.38 789 VAL A C 1
ATOM 5949 O O . VAL A 1 789 ? 14.637 -14.160 -3.111 1.00 82.38 789 VAL A O 1
ATOM 5952 N N . LYS A 1 790 ? 15.247 -16.297 -2.786 1.00 78.06 790 LYS A N 1
ATOM 5953 C CA . LYS A 1 790 ? 16.575 -15.998 -2.260 1.00 78.06 790 LYS A CA 1
ATOM 5954 C C . LYS A 1 790 ? 17.387 -15.188 -3.264 1.00 78.06 790 LYS A C 1
ATOM 5956 O O . LYS A 1 790 ? 17.559 -15.647 -4.400 1.00 78.06 790 LYS A O 1
ATOM 5961 N N . SER A 1 791 ? 17.984 -14.087 -2.803 1.00 69.25 791 SER A N 1
ATOM 5962 C CA . SER A 1 791 ? 18.805 -13.195 -3.633 1.00 69.25 791 SER A CA 1
ATOM 5963 C C . SER A 1 791 ? 19.841 -13.964 -4.472 1.00 69.25 791 SER A C 1
ATOM 5965 O O . SER A 1 791 ? 20.527 -14.882 -3.999 1.00 69.25 791 SER A O 1
ATOM 5967 N N . GLY A 1 792 ? 19.909 -13.624 -5.761 1.00 69.88 792 GLY A N 1
ATOM 5968 C CA . GLY A 1 792 ? 20.743 -14.288 -6.767 1.00 69.88 792 GLY A CA 1
ATOM 5969 C C . GLY A 1 792 ? 20.124 -15.526 -7.434 1.00 69.88 792 GLY A C 1
ATOM 5970 O O . GLY A 1 792 ? 20.728 -16.063 -8.367 1.00 69.88 792 GLY A O 1
ATOM 5971 N N . ASN A 1 793 ? 18.940 -15.986 -7.010 1.00 80.88 793 ASN A N 1
ATOM 5972 C CA . ASN A 1 793 ? 18.157 -16.967 -7.766 1.00 80.88 793 ASN A CA 1
ATOM 5973 C C . ASN A 1 793 ? 17.182 -16.268 -8.712 1.00 80.88 793 ASN A C 1
ATOM 5975 O O . ASN A 1 793 ? 16.622 -15.227 -8.400 1.00 80.88 793 ASN A O 1
ATOM 5979 N N . ASN A 1 794 ? 16.955 -16.870 -9.878 1.00 84.81 794 ASN A N 1
ATOM 5980 C CA . ASN A 1 794 ? 16.022 -16.327 -10.854 1.00 84.81 794 ASN A CA 1
ATOM 5981 C C . ASN A 1 794 ? 14.577 -16.698 -10.488 1.00 84.81 794 ASN A C 1
ATOM 5983 O O . ASN A 1 794 ? 14.242 -17.887 -10.460 1.00 84.81 794 ASN A O 1
ATOM 5987 N N . ILE A 1 795 ? 13.730 -15.688 -10.279 1.00 84.81 795 ILE A N 1
ATOM 5988 C CA . ILE A 1 795 ? 12.326 -15.871 -9.900 1.00 84.81 795 ILE A CA 1
ATOM 5989 C C . ILE A 1 795 ? 11.555 -16.757 -10.879 1.00 84.81 795 ILE A C 1
ATOM 5991 O O . ILE A 1 795 ? 10.914 -17.706 -10.439 1.00 84.81 795 ILE A O 1
ATOM 5995 N N . GLY A 1 796 ? 11.714 -16.569 -12.194 1.00 84.25 796 GLY A N 1
ATOM 5996 C CA . GLY A 1 796 ? 11.027 -17.397 -13.187 1.00 84.25 796 GLY A CA 1
ATOM 5997 C C . GLY A 1 796 ? 11.418 -18.880 -13.116 1.00 84.25 796 GLY A C 1
ATOM 5998 O O . GLY A 1 796 ? 10.592 -19.764 -13.344 1.00 84.25 796 GLY A O 1
ATOM 5999 N N . LEU A 1 797 ? 12.667 -19.212 -12.767 1.00 85.88 797 LEU A N 1
ATOM 6000 C CA . LEU A 1 797 ? 13.089 -20.612 -12.593 1.00 85.88 797 LEU A CA 1
ATOM 6001 C C . LEU A 1 797 ? 12.513 -21.252 -11.326 1.00 85.88 797 LEU A C 1
ATOM 6003 O O . LEU A 1 797 ? 12.212 -22.451 -11.337 1.00 85.88 797 LEU A O 1
ATOM 6007 N N . VAL A 1 798 ? 12.381 -20.484 -10.244 1.00 88.12 798 VAL A N 1
ATOM 6008 C CA . VAL A 1 798 ? 11.751 -20.949 -9.000 1.00 88.12 798 VAL A CA 1
ATOM 6009 C C . VAL A 1 798 ? 10.238 -21.067 -9.199 1.00 88.12 798 VAL A C 1
ATOM 6011 O O . VAL A 1 798 ? 9.667 -22.109 -8.881 1.00 88.12 798 VAL A O 1
ATOM 6014 N N . GLY A 1 799 ? 9.611 -20.080 -9.841 1.00 87.94 799 GLY A N 1
ATOM 6015 C CA . GLY A 1 799 ? 8.188 -20.055 -10.178 1.00 87.94 799 GLY A CA 1
ATOM 6016 C C . GLY A 1 799 ? 7.748 -21.257 -11.011 1.00 87.94 799 GLY A C 1
ATOM 6017 O O . GLY A 1 799 ? 6.808 -21.959 -10.646 1.00 87.94 799 GLY A O 1
ATOM 6018 N N . ASN A 1 800 ? 8.515 -21.619 -12.043 1.00 87.50 800 ASN A N 1
ATOM 6019 C CA . ASN A 1 800 ? 8.262 -22.834 -12.828 1.00 87.50 800 ASN A CA 1
ATOM 6020 C C . ASN A 1 800 ? 8.301 -24.128 -11.984 1.00 87.50 800 ASN A C 1
ATOM 6022 O O . ASN A 1 800 ? 7.559 -25.079 -12.253 1.00 87.50 800 ASN A O 1
ATOM 6026 N N . GLN A 1 801 ? 9.169 -24.199 -10.966 1.00 89.06 801 GLN A N 1
ATOM 6027 C CA . GLN A 1 801 ? 9.218 -25.344 -10.047 1.00 89.06 801 GLN A CA 1
ATOM 6028 C C . GLN A 1 801 ? 8.012 -25.357 -9.104 1.00 89.06 801 GLN A C 1
ATOM 6030 O O . GLN A 1 801 ? 7.439 -26.426 -8.871 1.00 89.06 801 GLN A O 1
ATOM 6035 N N . VAL A 1 802 ? 7.608 -24.183 -8.610 1.00 90.69 802 VAL A N 1
ATOM 6036 C CA . VAL A 1 802 ? 6.396 -23.994 -7.806 1.00 90.69 802 VAL A CA 1
ATOM 6037 C C . VAL A 1 802 ? 5.165 -24.442 -8.595 1.00 90.69 802 VAL A C 1
ATOM 6039 O O . VAL A 1 802 ? 4.444 -25.331 -8.144 1.00 90.69 802 VAL A O 1
ATOM 6042 N N . GLU A 1 803 ? 4.969 -23.948 -9.819 1.00 89.50 803 GLU A N 1
ATOM 6043 C CA . GLU A 1 803 ? 3.829 -24.309 -10.670 1.00 89.50 803 GLU A CA 1
ATOM 6044 C C . GLU A 1 803 ? 3.759 -25.829 -10.926 1.00 89.50 803 GLU A C 1
ATOM 6046 O O . GLU A 1 803 ? 2.688 -26.446 -10.884 1.00 89.50 803 GLU A O 1
ATOM 6051 N N . ALA A 1 804 ? 4.911 -26.473 -11.146 1.00 89.50 804 ALA A N 1
ATOM 6052 C CA . ALA A 1 804 ? 4.992 -27.921 -11.328 1.00 89.50 804 ALA A CA 1
ATOM 6053 C C . ALA A 1 804 ? 4.573 -28.708 -10.072 1.00 89.50 804 ALA A C 1
ATOM 6055 O O . ALA A 1 804 ? 3.993 -29.793 -10.192 1.00 89.50 804 ALA A O 1
ATOM 6056 N N . LYS A 1 805 ? 4.843 -28.180 -8.873 1.00 89.62 805 LYS A N 1
ATOM 6057 C CA . LYS A 1 805 ? 4.423 -28.773 -7.595 1.00 89.62 805 LYS A CA 1
ATOM 6058 C C . LYS A 1 805 ? 2.941 -28.543 -7.320 1.00 89.62 805 LYS A C 1
ATOM 6060 O O . LYS A 1 805 ? 2.254 -29.503 -6.967 1.00 89.62 805 LYS A O 1
ATOM 6065 N N . LEU A 1 806 ? 2.438 -27.336 -7.580 1.00 89.69 806 LEU A N 1
ATOM 6066 C CA . LEU A 1 806 ? 1.033 -26.964 -7.385 1.00 89.69 806 LEU A CA 1
ATOM 6067 C C . LEU A 1 806 ? 0.068 -27.823 -8.207 1.00 89.69 806 LEU A C 1
ATOM 6069 O O . LEU A 1 806 ? -1.010 -28.163 -7.726 1.00 89.69 806 LEU A O 1
ATOM 6073 N N . LYS A 1 807 ? 0.474 -28.275 -9.402 1.00 88.31 807 LYS A N 1
ATOM 6074 C CA . LYS A 1 807 ? -0.323 -29.201 -10.235 1.00 88.31 807 LYS A CA 1
ATOM 6075 C C . LYS A 1 807 ? -0.656 -30.534 -9.552 1.00 88.31 807 LYS A C 1
ATOM 6077 O O . LYS A 1 807 ? -1.577 -31.216 -9.996 1.00 88.31 807 LYS A O 1
ATOM 6082 N N . ASN A 1 808 ? 0.073 -30.914 -8.500 1.00 85.88 808 ASN A N 1
ATOM 6083 C CA . ASN A 1 808 ? -0.165 -32.150 -7.750 1.00 85.88 808 ASN A CA 1
ATOM 6084 C C . ASN A 1 808 ? -1.037 -31.950 -6.497 1.00 85.88 808 ASN A C 1
ATOM 6086 O O . ASN A 1 808 ? -1.382 -32.937 -5.847 1.00 85.88 808 ASN A O 1
ATOM 6090 N N . VAL A 1 809 ? -1.395 -30.710 -6.147 1.00 88.25 809 VAL A N 1
ATOM 6091 C CA . VAL A 1 809 ? -2.251 -30.410 -4.992 1.00 88.25 809 VAL A CA 1
ATOM 6092 C C . VAL A 1 809 ? -3.713 -30.671 -5.365 1.00 88.25 809 VAL A C 1
ATOM 6094 O O . VAL A 1 809 ? -4.204 -30.218 -6.399 1.00 88.25 809 VAL A O 1
ATOM 6097 N N . ALA A 1 810 ? -4.430 -31.429 -4.533 1.00 88.75 810 ALA A N 1
ATOM 6098 C CA . ALA A 1 810 ? -5.832 -31.754 -4.778 1.00 88.75 810 ALA A CA 1
ATOM 6099 C C . ALA A 1 810 ? -6.739 -30.566 -4.419 1.00 88.75 810 ALA A C 1
ATOM 6101 O O . ALA A 1 810 ? -6.885 -30.226 -3.248 1.00 88.75 810 ALA A O 1
ATOM 6102 N N . VAL A 1 811 ? -7.391 -29.969 -5.421 1.00 91.06 811 VAL A N 1
ATOM 6103 C CA . VAL A 1 811 ? -8.287 -28.815 -5.233 1.00 91.06 811 VAL A CA 1
ATOM 6104 C C . VAL A 1 811 ? -9.757 -29.271 -5.211 1.00 91.06 811 VAL A C 1
ATOM 6106 O O . VAL A 1 811 ? -10.220 -29.860 -6.191 1.00 91.06 811 VAL A O 1
ATOM 6109 N N . PRO A 1 812 ? -10.514 -29.031 -4.121 1.00 91.31 812 PRO A N 1
ATOM 6110 C CA . PRO A 1 812 ? -11.946 -29.326 -4.046 1.00 91.31 812 PRO A CA 1
ATOM 6111 C C . PRO A 1 812 ? -12.789 -28.510 -5.040 1.00 91.31 812 PRO A C 1
ATOM 6113 O O . PRO A 1 812 ? -12.414 -27.407 -5.436 1.00 91.31 812 PRO A O 1
ATOM 6116 N N . GLU A 1 813 ? -13.982 -29.004 -5.391 1.00 89.25 813 GLU A N 1
ATOM 6117 C CA . GLU A 1 813 ? -14.915 -28.247 -6.238 1.00 89.25 813 GLU A CA 1
ATOM 6118 C C . GLU A 1 813 ? -15.291 -26.894 -5.611 1.00 89.25 813 GLU A C 1
ATOM 6120 O O . GLU A 1 813 ? -15.626 -26.801 -4.429 1.00 89.25 813 GLU A O 1
ATOM 6125 N N . GLY A 1 814 ? -15.267 -25.838 -6.429 1.00 87.94 814 GLY A N 1
ATOM 6126 C CA . GLY A 1 814 ? -15.559 -24.469 -5.995 1.00 87.94 814 GLY A CA 1
ATOM 6127 C C . GLY A 1 814 ? -14.366 -23.718 -5.393 1.00 87.94 814 GLY A C 1
ATOM 6128 O O . GLY A 1 814 ? -14.558 -22.600 -4.915 1.00 87.94 814 GLY A O 1
ATOM 6129 N N . TYR A 1 815 ? -13.168 -24.309 -5.435 1.00 93.25 815 TYR A N 1
ATOM 6130 C CA . TYR A 1 815 ? -11.905 -23.677 -5.062 1.00 93.25 815 TYR A CA 1
ATOM 6131 C C . TYR A 1 815 ? -10.986 -23.573 -6.281 1.00 93.25 815 TYR A C 1
ATOM 6133 O O . TYR A 1 815 ? -11.073 -24.378 -7.210 1.00 93.25 815 TYR A O 1
ATOM 6141 N N . SER A 1 816 ? -10.101 -22.583 -6.283 1.00 92.56 816 SER A N 1
ATOM 6142 C CA . SER A 1 816 ? -9.069 -22.435 -7.311 1.00 92.56 816 SER A CA 1
ATOM 6143 C C . SER A 1 816 ? -7.774 -21.949 -6.688 1.00 92.56 816 SER A C 1
ATOM 6145 O O . SER A 1 816 ? -7.807 -21.093 -5.807 1.00 92.56 816 SER A O 1
ATOM 6147 N N . ILE A 1 817 ? -6.655 -22.465 -7.183 1.00 93.00 817 ILE A N 1
ATOM 6148 C CA . ILE A 1 817 ? -5.311 -22.019 -6.825 1.00 93.00 817 ILE A CA 1
ATOM 6149 C C . ILE A 1 817 ? -4.738 -21.347 -8.070 1.00 93.00 817 ILE A C 1
ATOM 6151 O O . ILE A 1 817 ? -4.669 -21.980 -9.126 1.00 93.00 817 ILE A O 1
ATOM 6155 N N . THR A 1 818 ? -4.388 -20.072 -7.961 1.00 90.06 818 THR A N 1
ATOM 6156 C CA . THR A 1 818 ? -3.781 -19.288 -9.040 1.00 90.06 818 THR A CA 1
ATOM 6157 C C . THR A 1 818 ? -2.477 -18.690 -8.544 1.00 90.06 818 THR A C 1
ATOM 6159 O O . THR A 1 818 ? -2.440 -18.127 -7.458 1.00 90.06 818 THR A O 1
ATOM 6162 N N . MET A 1 819 ? -1.410 -18.844 -9.321 1.00 88.81 819 MET A N 1
ATOM 6163 C CA . MET A 1 819 ? -0.150 -18.158 -9.058 1.00 88.81 819 MET A CA 1
ATOM 6164 C C . MET A 1 81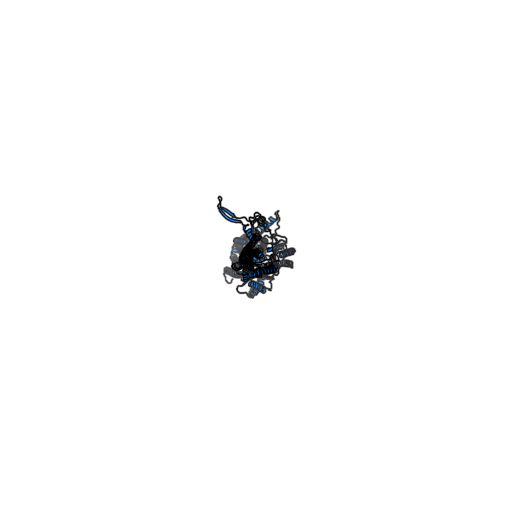9 ? -0.280 -16.726 -9.583 1.00 88.81 819 MET A C 1
ATOM 6166 O O . MET A 1 819 ? -0.676 -16.543 -10.731 1.00 88.81 819 MET A O 1
ATOM 6170 N N . GLU A 1 820 ? -0.022 -15.759 -8.713 1.00 85.75 820 GLU A N 1
ATOM 6171 C CA . GLU A 1 820 ? -0.088 -14.316 -8.939 1.00 85.75 820 GLU A CA 1
ATOM 6172 C C . GLU A 1 820 ? 1.261 -13.681 -8.515 1.00 85.75 820 GLU A C 1
ATOM 6174 O O . GLU A 1 820 ? 2.207 -14.376 -8.124 1.00 85.75 820 GLU A O 1
ATOM 6179 N N . GLY A 1 821 ? 1.375 -12.355 -8.589 1.00 82.56 821 GLY A N 1
ATOM 6180 C CA . GLY A 1 821 ? 2.587 -11.613 -8.215 1.00 82.56 821 GLY A CA 1
ATOM 6181 C C . GLY A 1 821 ? 3.562 -11.420 -9.378 1.00 82.56 821 GLY A C 1
ATOM 6182 O O . GLY A 1 821 ? 3.155 -11.338 -10.544 1.00 82.56 821 GLY A O 1
ATOM 6183 N N . GLU A 1 822 ? 4.859 -11.346 -9.071 1.00 82.50 822 GLU A N 1
ATOM 6184 C CA . GLU A 1 822 ? 5.870 -10.968 -10.063 1.00 82.50 822 GLU A CA 1
ATOM 6185 C C . GLU A 1 822 ? 5.972 -12.011 -11.192 1.00 82.50 822 GLU A C 1
ATOM 6187 O O . GLU A 1 822 ? 6.072 -11.657 -12.367 1.00 82.50 822 GLU A O 1
ATOM 6192 N N . ASP A 1 823 ? 5.858 -13.305 -10.873 1.00 82.19 823 ASP A N 1
ATOM 6193 C CA . ASP A 1 823 ? 5.934 -14.386 -11.868 1.00 82.19 823 ASP A CA 1
ATOM 6194 C C . ASP A 1 823 ? 4.778 -14.352 -12.887 1.00 82.19 823 ASP A C 1
ATOM 6196 O O . ASP A 1 823 ? 5.001 -14.553 -14.086 1.00 82.19 823 ASP A O 1
ATOM 6200 N N . GLU A 1 824 ? 3.550 -14.041 -12.452 1.00 84.12 824 GLU A N 1
ATOM 6201 C CA . GLU A 1 824 ? 2.414 -13.854 -13.368 1.00 84.12 824 GLU A CA 1
ATOM 6202 C C . GLU A 1 824 ? 2.698 -12.696 -14.330 1.00 84.12 824 GLU A C 1
ATOM 6204 O O . GLU A 1 824 ? 2.565 -12.847 -15.550 1.00 84.12 824 GLU A O 1
ATOM 6209 N N . THR A 1 825 ? 3.175 -11.574 -13.786 1.00 84.69 825 THR A N 1
ATOM 6210 C CA . THR A 1 825 ? 3.520 -10.370 -14.549 1.00 84.69 825 THR A CA 1
ATOM 6211 C C . THR A 1 825 ? 4.629 -10.648 -15.572 1.00 84.69 825 THR A C 1
ATOM 6213 O O . THR A 1 825 ? 4.527 -10.234 -16.733 1.00 84.69 825 THR A O 1
ATOM 6216 N N . ILE A 1 826 ? 5.661 -11.414 -15.194 1.00 85.38 826 ILE A N 1
ATOM 6217 C CA . ILE A 1 826 ? 6.728 -11.873 -16.097 1.00 85.38 826 ILE A CA 1
ATOM 6218 C C . ILE A 1 826 ? 6.150 -12.728 -17.220 1.00 85.38 826 ILE A C 1
ATOM 6220 O O . ILE A 1 826 ? 6.436 -12.486 -18.395 1.00 85.38 826 ILE A O 1
ATOM 6224 N N . ASN A 1 827 ? 5.341 -13.732 -16.886 1.00 84.75 827 ASN A N 1
ATOM 6225 C CA . ASN A 1 827 ? 4.796 -14.664 -17.867 1.00 84.75 827 ASN A CA 1
ATOM 6226 C C . ASN A 1 827 ? 3.848 -13.971 -18.853 1.00 84.75 827 ASN A C 1
ATOM 6228 O O . ASN A 1 827 ? 3.900 -14.241 -20.062 1.00 84.75 827 ASN A O 1
ATOM 6232 N N . GLU A 1 828 ? 3.020 -13.042 -18.373 1.00 87.06 828 GLU A N 1
ATOM 6233 C CA . GLU A 1 828 ? 2.173 -12.220 -19.228 1.00 87.06 828 GLU A CA 1
ATOM 6234 C C . GLU A 1 828 ? 3.018 -11.345 -20.163 1.00 87.06 828 GLU A C 1
ATOM 6236 O O . GLU A 1 828 ? 2.833 -11.398 -21.386 1.00 87.06 828 GLU A O 1
ATOM 6241 N N . ALA A 1 829 ? 3.999 -10.614 -19.625 1.00 87.19 829 ALA A N 1
ATOM 6242 C CA . ALA A 1 829 ? 4.891 -9.769 -20.414 1.00 87.19 829 ALA A CA 1
ATOM 6243 C C . ALA A 1 829 ? 5.654 -10.579 -21.474 1.00 87.19 829 ALA A C 1
ATOM 6245 O O . ALA A 1 829 ? 5.694 -10.199 -22.646 1.00 87.19 829 ALA A O 1
ATOM 6246 N N . MET A 1 830 ? 6.191 -11.748 -21.114 1.00 86.25 830 MET A N 1
ATOM 6247 C CA . MET A 1 830 ? 6.904 -12.636 -22.036 1.00 86.25 830 MET A CA 1
ATOM 6248 C C . MET A 1 830 ? 6.000 -13.162 -23.152 1.00 86.25 830 MET A C 1
ATOM 6250 O O . MET A 1 830 ? 6.411 -13.217 -24.318 1.00 86.25 830 MET A O 1
ATOM 6254 N N . ARG A 1 831 ? 4.745 -13.504 -22.835 1.00 88.88 831 ARG A N 1
ATOM 6255 C CA . ARG A 1 831 ? 3.753 -13.896 -23.843 1.00 88.88 831 ARG A CA 1
ATOM 6256 C C . ARG A 1 831 ? 3.468 -12.748 -24.807 1.00 88.88 831 ARG A C 1
ATOM 6258 O O . ARG A 1 831 ? 3.421 -12.976 -26.020 1.00 88.88 831 ARG A O 1
ATOM 6265 N N . GLN A 1 832 ? 3.307 -11.530 -24.294 1.00 89.94 832 GLN A N 1
ATOM 6266 C CA . GLN A 1 832 ? 3.101 -10.345 -25.121 1.00 89.94 832 GLN A CA 1
ATOM 6267 C C . GLN A 1 832 ? 4.328 -10.060 -26.005 1.00 89.94 832 GLN A C 1
ATOM 6269 O O . GLN A 1 832 ? 4.172 -9.877 -27.211 1.00 89.94 832 GLN A O 1
ATOM 6274 N N . VAL A 1 833 ? 5.551 -10.130 -25.466 1.00 87.00 833 VAL A N 1
ATOM 6275 C CA . VAL A 1 833 ? 6.808 -9.963 -26.223 1.00 87.00 833 VAL A CA 1
ATOM 6276 C C . VAL A 1 833 ? 6.941 -10.987 -27.348 1.00 87.00 833 VAL A C 1
ATOM 6278 O O . VAL A 1 833 ? 7.306 -10.627 -28.470 1.00 87.00 833 VAL A O 1
ATOM 6281 N N . LEU A 1 834 ? 6.590 -12.251 -27.104 1.00 87.94 834 LEU A N 1
ATOM 6282 C CA . LEU A 1 834 ? 6.634 -13.287 -28.135 1.00 87.94 834 LEU A CA 1
ATOM 6283 C C . LEU A 1 834 ? 5.636 -13.007 -29.269 1.00 87.94 834 LEU A C 1
ATOM 6285 O O . LEU A 1 834 ? 5.987 -13.134 -30.447 1.00 87.94 834 LEU A O 1
ATOM 6289 N N . LEU A 1 835 ? 4.412 -12.585 -28.933 1.00 90.12 835 LEU A N 1
ATOM 6290 C CA . LEU A 1 835 ? 3.402 -12.182 -29.918 1.00 90.12 835 LEU A CA 1
ATOM 6291 C C . LEU A 1 835 ? 3.837 -10.935 -30.703 1.00 90.12 835 LEU A C 1
ATOM 6293 O O . LEU A 1 835 ? 3.686 -10.896 -31.927 1.00 90.12 835 LEU A O 1
ATOM 6297 N N . MET A 1 836 ? 4.434 -9.950 -30.027 1.00 89.75 836 MET A N 1
ATOM 6298 C CA . MET A 1 836 ? 4.993 -8.752 -30.654 1.00 89.75 836 MET A CA 1
ATOM 6299 C C . MET A 1 836 ? 6.105 -9.095 -31.638 1.00 89.75 836 MET A C 1
ATOM 6301 O O . MET A 1 836 ? 6.085 -8.618 -32.770 1.00 89.75 836 MET A O 1
ATOM 6305 N N . MET A 1 837 ? 7.047 -9.953 -31.243 1.00 88.88 837 MET A N 1
ATOM 6306 C CA . MET A 1 837 ? 8.137 -10.396 -32.108 1.00 88.88 837 MET A CA 1
ATOM 6307 C C . MET A 1 837 ? 7.601 -11.126 -33.345 1.00 88.88 837 MET A C 1
ATOM 6309 O O . MET A 1 837 ? 8.062 -10.871 -34.458 1.00 88.88 837 MET A O 1
ATOM 6313 N N . ALA A 1 838 ? 6.596 -11.992 -33.180 1.00 91.19 838 ALA A N 1
ATOM 6314 C CA . ALA A 1 838 ? 5.957 -12.670 -34.304 1.00 91.19 838 ALA A CA 1
ATOM 6315 C C . ALA A 1 838 ? 5.320 -11.670 -35.287 1.00 91.19 838 ALA A C 1
ATOM 6317 O O . ALA A 1 838 ? 5.510 -11.790 -36.499 1.00 91.19 838 ALA A O 1
ATOM 6318 N N . LEU A 1 839 ? 4.619 -10.650 -34.780 1.00 92.56 839 LEU A N 1
ATOM 6319 C CA . LEU A 1 839 ? 4.032 -9.597 -35.610 1.00 92.56 839 LEU A CA 1
ATOM 6320 C C . LEU A 1 839 ? 5.105 -8.721 -36.277 1.00 92.56 839 LEU A C 1
ATOM 6322 O O . LEU A 1 839 ? 5.000 -8.432 -37.469 1.00 92.56 839 LEU A O 1
ATOM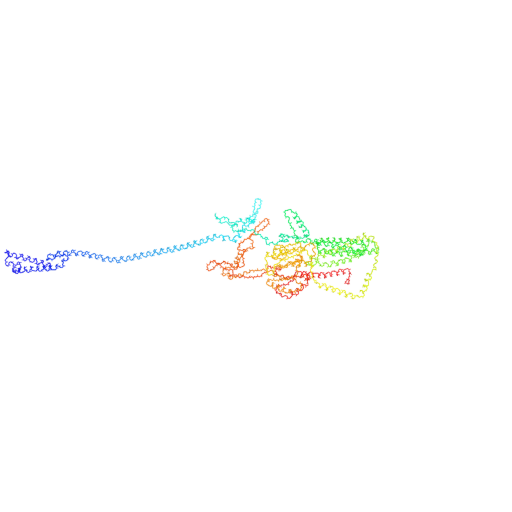 6326 N N . ALA A 1 840 ? 6.162 -8.348 -35.552 1.00 91.75 840 ALA A N 1
ATOM 6327 C CA . ALA A 1 840 ? 7.287 -7.576 -36.073 1.00 91.75 840 ALA A CA 1
ATOM 6328 C C . ALA A 1 840 ? 7.951 -8.281 -37.263 1.00 91.75 840 ALA A C 1
ATOM 6330 O O . ALA A 1 840 ? 8.197 -7.649 -38.288 1.00 91.75 840 ALA A O 1
ATOM 6331 N N . VAL A 1 841 ? 8.171 -9.599 -37.182 1.00 91.25 841 VAL A N 1
ATOM 6332 C CA . VAL A 1 841 ? 8.722 -10.391 -38.297 1.00 91.25 841 VAL A CA 1
ATOM 6333 C C . VAL A 1 841 ? 7.836 -10.293 -39.542 1.00 91.25 841 VAL A C 1
ATOM 6335 O O . VAL A 1 841 ? 8.352 -10.104 -40.645 1.00 91.25 841 VAL A O 1
ATOM 6338 N N . VAL A 1 842 ? 6.509 -10.364 -39.384 1.00 92.50 842 VAL A N 1
ATOM 6339 C CA . VAL A 1 842 ? 5.562 -10.207 -40.501 1.00 92.50 842 VAL A CA 1
ATOM 6340 C C . VAL A 1 842 ? 5.636 -8.796 -41.093 1.00 92.50 842 VAL A C 1
ATOM 6342 O O . VAL A 1 842 ? 5.704 -8.651 -42.313 1.00 92.50 842 VAL A O 1
ATOM 6345 N N . LEU A 1 843 ? 5.669 -7.754 -40.259 1.00 91.81 843 LEU A N 1
ATOM 6346 C CA . LEU A 1 843 ? 5.750 -6.362 -40.720 1.00 91.81 843 LEU A CA 1
ATOM 6347 C C . LEU A 1 843 ? 7.068 -6.069 -41.450 1.00 91.81 843 LEU A C 1
ATOM 6349 O O . LEU A 1 843 ? 7.057 -5.479 -42.531 1.00 91.81 843 LEU A O 1
ATOM 6353 N N . ILE A 1 844 ? 8.195 -6.532 -40.906 1.00 91.56 844 ILE A N 1
ATOM 6354 C CA . ILE A 1 844 ? 9.514 -6.403 -41.537 1.00 91.56 844 ILE A CA 1
ATOM 6355 C C . ILE A 1 844 ? 9.518 -7.122 -42.883 1.00 91.56 844 ILE A C 1
ATOM 6357 O O . ILE A 1 844 ? 9.967 -6.552 -43.877 1.00 91.56 844 ILE A O 1
ATOM 6361 N N . TYR A 1 845 ? 8.974 -8.341 -42.943 1.00 89.94 845 TYR A N 1
ATOM 6362 C CA . TYR A 1 845 ? 8.857 -9.082 -44.194 1.00 89.94 845 TYR A CA 1
ATOM 6363 C C . TYR A 1 845 ? 8.072 -8.293 -45.250 1.00 89.94 845 TYR A C 1
ATOM 6365 O O . TYR A 1 845 ? 8.524 -8.180 -46.387 1.00 89.94 845 TYR A O 1
ATOM 6373 N N . LEU A 1 846 ? 6.943 -7.678 -44.881 1.00 90.12 846 LEU A N 1
ATOM 6374 C CA . LEU A 1 846 ? 6.149 -6.861 -45.804 1.00 90.12 846 LEU A CA 1
ATOM 6375 C C . LEU A 1 846 ? 6.915 -5.636 -46.325 1.00 90.12 846 LEU A C 1
ATOM 6377 O O . LEU A 1 846 ? 6.843 -5.342 -47.519 1.00 90.12 846 LEU A O 1
ATOM 6381 N N . ILE A 1 847 ? 7.679 -4.949 -45.470 1.00 89.44 847 ILE A N 1
ATOM 6382 C CA . ILE A 1 847 ? 8.500 -3.798 -45.883 1.00 89.44 847 ILE A CA 1
ATOM 6383 C C . ILE A 1 847 ? 9.619 -4.240 -46.828 1.00 89.44 847 ILE A C 1
ATOM 6385 O O . ILE A 1 847 ? 9.844 -3.606 -47.860 1.00 89.44 847 ILE A O 1
ATOM 6389 N N . MET A 1 848 ? 10.286 -5.352 -46.517 1.00 87.38 848 MET A N 1
ATOM 6390 C CA . MET A 1 848 ? 11.341 -5.914 -47.361 1.00 87.38 848 MET A CA 1
ATOM 6391 C C . MET A 1 848 ? 10.791 -6.336 -48.728 1.00 87.38 848 MET A C 1
ATOM 6393 O O . MET A 1 848 ? 11.368 -5.990 -49.758 1.00 87.38 848 MET A O 1
ATOM 6397 N N . VAL A 1 849 ? 9.629 -6.994 -48.769 1.00 89.31 849 VAL A N 1
ATOM 6398 C CA . VAL A 1 849 ? 8.959 -7.349 -50.029 1.00 89.31 849 VAL A CA 1
ATOM 6399 C C . VAL A 1 849 ? 8.580 -6.099 -50.827 1.00 89.31 849 VAL A C 1
ATOM 6401 O O . VAL A 1 849 ? 8.776 -6.082 -52.042 1.00 89.31 849 VAL A O 1
ATOM 6404 N N . ALA A 1 850 ? 8.084 -5.044 -50.175 1.00 87.00 850 ALA A N 1
ATOM 6405 C CA . ALA A 1 850 ? 7.749 -3.786 -50.842 1.00 87.00 850 ALA A CA 1
ATOM 6406 C C . ALA A 1 850 ? 8.988 -3.090 -51.435 1.00 87.00 850 ALA A C 1
ATOM 6408 O O . ALA A 1 850 ? 8.932 -2.591 -52.559 1.00 87.00 850 ALA A O 1
ATOM 6409 N N . GLN A 1 851 ? 10.110 -3.102 -50.711 1.00 86.19 851 GLN A N 1
ATOM 6410 C CA . GLN A 1 851 ? 11.355 -2.460 -51.131 1.00 86.19 851 GLN A CA 1
ATOM 6411 C C . GLN A 1 851 ? 12.072 -3.226 -52.253 1.00 86.19 851 GLN A C 1
ATOM 6413 O O . GLN A 1 851 ? 12.553 -2.615 -53.207 1.00 86.19 851 GLN A O 1
ATOM 6418 N N . PHE A 1 852 ? 12.158 -4.555 -52.149 1.00 85.06 852 PHE A N 1
ATOM 6419 C CA . PHE A 1 852 ? 12.908 -5.394 -53.093 1.00 85.06 852 PHE A CA 1
ATOM 6420 C C . PHE A 1 852 ? 12.047 -5.993 -54.210 1.00 85.06 852 PHE A C 1
ATOM 6422 O O . PHE A 1 852 ? 12.585 -6.615 -55.127 1.00 85.06 852 PHE A O 1
ATOM 6429 N N . GLN A 1 853 ? 10.721 -5.823 -54.147 1.00 85.31 853 GLN A N 1
ATOM 6430 C CA . GLN A 1 853 ? 9.750 -6.349 -55.116 1.00 85.31 853 GLN A CA 1
ATOM 6431 C C . GLN A 1 853 ? 9.926 -7.855 -55.403 1.00 85.31 853 GLN A C 1
ATOM 6433 O O . GLN A 1 853 ? 9.657 -8.336 -56.504 1.00 85.31 853 GLN A O 1
ATOM 6438 N N . SER A 1 854 ? 10.404 -8.618 -54.416 1.00 81.38 854 SER A N 1
ATOM 6439 C CA . SER A 1 854 ? 10.747 -10.034 -54.552 1.00 81.38 854 SER A CA 1
ATOM 6440 C C . SER A 1 854 ? 10.459 -10.784 -53.257 1.00 81.38 854 SER A C 1
ATOM 6442 O O . SER A 1 854 ? 10.870 -10.361 -52.183 1.00 81.38 854 SER A O 1
ATOM 6444 N N . LEU A 1 855 ? 9.803 -11.944 -53.373 1.00 71.69 855 LEU A N 1
ATOM 6445 C CA . LEU A 1 855 ? 9.512 -12.845 -52.246 1.00 71.69 855 LEU A CA 1
ATOM 6446 C C . LEU A 1 855 ? 10.740 -13.643 -51.772 1.00 71.69 855 LEU A C 1
ATOM 6448 O O . LEU A 1 855 ? 10.689 -14.259 -50.713 1.00 71.69 855 LEU A O 1
ATOM 6452 N N . LYS A 1 856 ? 11.805 -13.696 -52.587 1.00 67.81 856 LYS A N 1
ATOM 6453 C CA . LYS A 1 856 ? 13.048 -14.445 -52.319 1.00 67.81 856 LYS A CA 1
ATOM 6454 C C . LYS A 1 856 ? 14.222 -13.546 -51.914 1.00 67.81 856 LYS A C 1
ATOM 6456 O O . LYS A 1 856 ? 15.332 -14.062 -51.786 1.00 67.81 856 LYS A O 1
ATOM 6461 N N . SER A 1 857 ? 14.000 -12.232 -51.848 1.00 44.91 857 SER A N 1
ATOM 6462 C CA . SER A 1 857 ? 15.037 -11.256 -51.508 1.00 44.91 857 SER A CA 1
ATOM 6463 C C . SER A 1 857 ? 15.245 -11.154 -50.012 1.00 44.91 857 SER A C 1
ATOM 6465 O O . SER A 1 857 ? 14.243 -11.266 -49.276 1.00 44.91 857 SER A O 1
#

Sequence (857 aa):
AYDGAKKAKEALDGLNSVIELYTNGMLDDAAFKEAAGMTIEEAKIKQAELTATIEAINAQIAENGKAMASQGITLKTYEDIPAAVKKLEKQQTEVKKGIKKLESGIEQVKEGKSATSEAIDSINKAEIEQSLTMAEASAELSQGKAQIESAEKQIDDNVDSAKDAADLNEVLSLDTLNNLLVAQNFDMPAGYAPGKDGDYLVKVGESVADVEELEDTVLIDLNMDSVGVIKVSDVADVKKVDDSQEVYAKLNGEPGLLLSFEKQTGYATGDVTDSILEKFESLEKSDEHKPHFAVLMNQGVYIDIIVKSILQNILLGASLAIIILIIFLRDIRPTIVIACAIPISIIFAIVLMYFTGITLNIISMSGLTLGIGMLVDNSIVVIENIFRLRKEGESIKKASVYGASQVAGAITASTLTTMCVFMPIVFTEGITRQLFVDMGLTIAYTLGASLIVALTLVPAMAQGLLGNAKENEVKTEGIFMRAYGAFLRGAIKFKPLLFVVMILLAGTSVSLALSRGTEFMPEMQSDQVSVTLSAPDEEDKTFEEMTQCADELTERLLQIDEIETIGAMIGDGSTMGALSGGTGNSVSMYVLLKEGADISNTEITKKIMDKAEGLDVNTEVSTSMMDMDALMGSGISIMIKGRKVETLQKLAKDVAAAIEGIPGIEKLDNGLDDMTKTMKINVNKKKAADYGLTVAQVFGSISKELASTRATTSIETDVKDFDVFVETDKQAEVTIDDLKKLKLEYVDREDNKTKEVNLSTIATFEESEELSQVLRTNQNRYVNVTASVKSGNNIGLVGNQVEAKLKNVAVPEGYSITMEGEDETINEAMRQVLLMMALAVVLIYLIMVAQFQSLKS

pLDDT: mean 79.89, std 12.02, range [44.31, 95.5]

Radius of gyration: 74.07 Å; chains: 1; bounding box: 188×84×222 Å

Foldseek 3Di:
DLVVLVVLVVVLVLLVVLLVCVVVVNADQVRSCVSVVDGSVVSVVSNVVSVVVQVVQQVVQQVVQVVCVVVVQHRRHSVSVVVVVVVVVVVVVVVVVVVVVVVVVVVVVVVVVVVVVVVVVVVVVVVVVVVVVVVVVVVVVVVVVVVVVVVVVVVVVVVVVVVVVVPVCVVDPLVLVLVQLVVQQDKDFPQWDADPVGTDGDIDHDHQFDQVSQQAGFRDQPVDPPDGGDGCVNPDDRDDDDCCLLWDWDKLLHDDDDDDDDDDPPDDLLVVQVVVVVVLVVVCPDDPPNDDDDDLDGPNVVQVVLVVVLVVLLVVLLVVVLVVCCVVVVDVLLSVLLSVLLVQLLVQLVVVCVVVVQDPGNQLSVLSSVLSVVLSVLLVQLSVQLVVVVVVPDQLLCSLQVSLVVCLLVLVLVLVLLLLLLVLLCVDDAPSNVRRVSSSSSSNSSSVSSSVCSNPVSSVSSSVRVNDPDDDPPPPPDPVVVVVVVVVVVCVVCVVVVVVVVVVVVVVVVVVVVVPFFFDDDQDQDQKKKKKWAAPLVDDDDLVLQSVLVSQLSVLLVPPPFWDMKIKIADPDDPVCVLVVDDRGMMMMMTGTDPPPPDGPVRSQVSSVVSSPPRNIDMDMDRHDSVVCSRFPAFKKKKKWFADPVVQLVLLVLLQVLLPPQPFWDDKASLQSQWDWDKDKAFQQVQCVLLPHDPVLLVVQLCLLAFDPAQSDWNDYPPDIHGHGDDDPRNVPDDPVNLQQDWDWGQNPPPRDIDTDGSVRGIDIDTDIDHPDFDDDPNITIGMIGTHGPPPDHSRVSVVVSVVSVVPRDDDPRMDMDIGGNNVVRVSSVVSSVVSSVSSVVSSLVSCCVSVVDNVD